Protein AF-0000000066479805 (afdb_homodimer)

Nearest PDB structures (foldseek):
  2ybb-assembly1_B  TM=9.434E-01  e=5.293E-37  Bos taurus
  8ibc-assembly1_AB  TM=9.320E-01  e=2.226E-37  Mus musculus
  8ic5-assembly1_AB  TM=9.351E-01  e=1.780E-36  Mus musculus
  6fo6-assembly1_B  TM=9.299E-01  e=7.605E-35  Bos taurus
  6fo0-assembly1_B  TM=9.203E-01  e=6.496E-33  Bos taurus

Solvent-accessible surface area (backbone atoms only — not comparable to full-atom values): 42350 Å² total; per-residue (Å²): 146,88,79,89,72,87,75,72,80,73,77,73,74,73,75,75,77,76,69,62,63,73,47,75,47,74,43,94,62,40,30,31,40,37,23,34,44,73,75,43,69,60,16,36,38,27,42,36,23,57,44,11,20,26,71,46,53,92,89,36,64,26,48,46,38,52,54,49,57,47,39,70,51,43,23,75,82,40,57,74,58,45,59,57,49,52,26,39,72,59,24,37,46,66,34,41,46,74,41,50,60,27,27,34,31,35,37,37,31,40,33,93,46,43,70,62,47,49,53,52,49,27,34,45,59,37,27,60,44,63,50,70,75,54,58,65,66,36,45,25,46,56,58,22,50,63,62,68,58,42,75,62,55,50,26,54,44,31,33,29,29,17,23,21,49,88,20,25,60,20,40,51,63,56,43,52,83,90,39,64,82,68,74,49,49,66,57,53,51,54,50,42,69,64,27,39,14,20,30,25,26,34,40,26,28,34,19,45,61,56,66,60,51,51,51,34,66,73,73,60,47,56,45,44,79,37,69,57,76,78,74,71,78,45,63,79,68,28,38,66,34,76,43,80,45,100,45,70,31,19,35,35,38,43,31,13,64,36,38,25,46,60,35,44,65,45,40,18,35,48,44,33,39,38,39,55,37,19,58,17,48,87,54,86,47,46,46,48,68,77,15,58,36,29,56,38,25,43,76,36,17,38,47,23,46,38,72,48,72,35,63,84,34,26,35,30,40,38,36,34,34,19,42,21,93,32,27,34,61,26,52,51,34,36,52,51,47,44,65,62,51,73,66,87,57,48,68,36,33,30,45,29,27,39,44,50,50,50,46,58,67,72,33,38,71,48,36,52,57,53,51,42,56,40,61,74,41,39,90,68,65,32,65,76,43,26,82,72,55,47,49,66,55,32,40,50,50,36,42,54,20,60,71,50,49,19,28,7,31,32,20,23,44,86,42,44,69,57,64,91,78,105,142,91,70,89,77,81,78,73,81,74,78,74,75,75,76,79,76,76,69,62,63,72,47,74,48,72,44,93,62,41,31,32,39,37,24,34,43,72,76,43,68,59,16,35,37,28,41,36,24,56,44,12,21,26,72,46,52,91,90,36,65,27,47,48,37,52,54,48,55,48,40,70,50,43,22,76,84,40,56,74,57,44,59,57,50,52,27,39,73,59,25,38,48,67,35,38,45,74,42,49,61,28,29,33,33,36,36,37,31,40,34,93,45,44,70,62,47,50,55,50,48,28,34,45,59,36,27,60,43,64,49,71,76,54,56,64,66,36,44,25,47,57,58,22,51,63,62,69,57,43,73,64,56,51,26,52,45,32,33,30,29,17,22,21,49,87,20,26,62,20,41,50,62,58,45,50,82,89,38,65,81,69,74,50,51,68,58,52,50,54,49,42,69,64,27,38,15,20,31,25,26,36,41,25,28,34,20,44,62,56,66,58,53,51,52,35,65,72,74,61,45,58,46,46,77,38,68,57,75,76,75,70,79,45,62,80,68,28,38,66,35,77,42,80,45,100,45,71,30,19,36,35,37,43,30,13,64,35,40,24,47,58,35,46,67,45,41,17,34,47,45,31,38,37,38,54,37,19,62,16,47,85,52,87,46,47,47,52,69,76,15,56,37,29,56,38,24,43,76,35,18,37,47,21,45,37,74,46,72,35,64,84,33,26,36,31,40,36,37,32,35,17,42,20,92,31,27,33,61,25,53,51,33,35,52,51,47,45,64,63,52,74,67,88,58,49,66,36,32,29,44,29,27,40,45,50,51,52,46,57,66,70,32,38,73,47,36,52,56,54,52,42,57,40,61,74,41,38,89,70,65,33,65,76,44,26,81,71,55,47,51,64,56,30,40,52,49,37,41,54,20,60,70,50,48,18,27,8,30,33,19,22,44,86,42,45,69,58,62,90,78,103

Organism: Caenorhabditis elegans (NCBI:txid6239)

Radius of gyration: 26.75 Å; Cα contacts (8 Å, |Δi|>4): 1938; chains: 2; bounding box: 66×77×80 Å

Structure (mmCIF, N/CA/C/O backbone):
data_AF-0000000066479805-model_v1
#
loop_
_entity.id
_entity.type
_entity.pdbx_description
1 polymer 'Peptidase M16 N-terminal domain-containing protein'
#
loop_
_atom_site.group_PDB
_atom_site.id
_atom_site.type_symbol
_atom_site.label_atom_id
_atom_site.label_alt_id
_atom_site.label_comp_id
_atom_site.label_asym_id
_atom_site.label_entity_id
_atom_site.label_seq_id
_atom_site.pdbx_PDB_ins_code
_atom_site.Cartn_x
_atom_site.Cartn_y
_atom_site.Cartn_z
_atom_site.occupancy
_atom_site.B_iso_or_equiv
_atom_site.auth_seq_id
_atom_site.auth_comp_id
_atom_site.auth_asym_id
_atom_site.auth_atom_id
_atom_site.pdbx_PDB_model_num
ATOM 1 N N . MET A 1 1 ? 27.109 -10.812 -52.062 1 20.16 1 MET A N 1
ATOM 2 C CA . MET A 1 1 ? 26.594 -9.695 -52.844 1 20.16 1 MET A CA 1
ATOM 3 C C . MET A 1 1 ? 25.406 -9.031 -52.156 1 20.16 1 MET A C 1
ATOM 5 O O . MET A 1 1 ? 24.328 -9.609 -52.094 1 20.16 1 MET A O 1
ATOM 9 N N . LEU A 1 2 ? 25.672 -7.863 -51.188 1 19.05 2 LEU A N 1
ATOM 10 C CA . LEU A 1 2 ? 25.359 -7.066 -50.031 1 19.05 2 LEU A CA 1
ATOM 11 C C . LEU A 1 2 ? 24.281 -6.031 -50.344 1 19.05 2 LEU A C 1
ATOM 13 O O . LEU A 1 2 ? 23.359 -5.828 -49.562 1 19.05 2 LEU A O 1
ATOM 17 N N . SER A 1 3 ? 24.25 -5.074 -51.344 1 17.56 3 SER A N 1
ATOM 18 C CA . SER A 1 3 ? 24.422 -3.66 -51 1 17.56 3 SER A CA 1
ATOM 19 C C . SER A 1 3 ? 23.078 -2.924 -51.062 1 17.56 3 SER A C 1
ATOM 21 O O . SER A 1 3 ? 22.828 -2.023 -50.281 1 17.56 3 SER A O 1
ATOM 23 N N . ARG A 1 4 ? 22.328 -2.852 -52.219 1 21.95 4 ARG A N 1
ATOM 24 C CA . ARG A 1 4 ? 21.844 -1.562 -52.719 1 21.95 4 ARG A CA 1
ATOM 25 C C . ARG A 1 4 ? 20.812 -0.961 -51.75 1 21.95 4 ARG A C 1
ATOM 27 O O . ARG A 1 4 ? 20.172 -1.685 -51 1 21.95 4 ARG A O 1
ATOM 34 N N . ASN A 1 5 ? 20.469 0.496 -51.781 1 20.48 5 ASN A N 1
ATOM 35 C CA . ASN A 1 5 ? 20.203 1.832 -51.281 1 20.48 5 ASN A CA 1
ATOM 36 C C . ASN A 1 5 ? 18.703 2.094 -51.125 1 20.48 5 ASN A C 1
ATOM 38 O O . ASN A 1 5 ? 18.281 3.246 -51.031 1 20.48 5 ASN A O 1
ATOM 42 N N . ILE A 1 6 ? 17.797 1.128 -51.312 1 24.08 6 ILE A N 1
ATOM 43 C CA . ILE A 1 6 ? 16.484 1.721 -51.562 1 24.08 6 ILE A CA 1
ATOM 44 C C . ILE A 1 6 ? 16.109 2.635 -50.406 1 24.08 6 ILE A C 1
ATOM 46 O O . ILE A 1 6 ? 16.172 2.229 -49.219 1 24.08 6 ILE A O 1
ATOM 50 N N . GLY A 1 7 ? 16.188 4.039 -50.531 1 24.05 7 GLY A N 1
ATOM 51 C CA . GLY A 1 7 ? 15.922 5.281 -49.844 1 24.05 7 GLY A CA 1
ATOM 52 C C . GLY A 1 7 ? 14.547 5.32 -49.188 1 24.05 7 GLY A C 1
ATOM 53 O O . GLY A 1 7 ? 13.547 5.578 -49.875 1 24.05 7 GLY A O 1
ATOM 54 N N . ALA A 1 8 ? 14 4.266 -48.625 1 23.31 8 ALA A N 1
ATOM 55 C CA . ALA A 1 8 ? 12.617 4.438 -48.188 1 23.31 8 ALA A CA 1
ATOM 56 C C . ALA A 1 8 ? 12.484 5.598 -47.219 1 23.31 8 ALA A C 1
ATOM 58 O O . ALA A 1 8 ? 13.164 5.625 -46.188 1 23.31 8 ALA A O 1
ATOM 59 N N . VAL A 1 9 ? 12.109 6.801 -47.688 1 23.47 9 VAL A N 1
ATOM 60 C CA . VAL A 1 9 ? 11.781 8.031 -47 1 23.47 9 VAL A CA 1
ATOM 61 C C . VAL A 1 9 ? 10.742 7.75 -45.906 1 23.47 9 VAL A C 1
ATOM 63 O O . VAL A 1 9 ? 9.586 7.445 -46.219 1 23.47 9 VAL A O 1
ATOM 66 N N . ARG A 1 10 ? 11.047 6.918 -44.969 1 23.88 10 ARG A N 1
ATOM 67 C CA . ARG A 1 10 ? 10.062 6.598 -43.938 1 23.88 10 ARG A CA 1
ATOM 68 C C . ARG A 1 10 ? 9.672 7.84 -43.156 1 23.88 10 ARG A C 1
ATOM 70 O O . ARG A 1 10 ? 10.516 8.461 -42.5 1 23.88 10 ARG A O 1
ATOM 77 N N . GLY A 1 11 ? 8.688 8.594 -43.719 1 22.91 11 GLY A N 1
ATOM 78 C CA . GLY A 1 11 ? 8.133 9.734 -43 1 22.91 11 GLY A CA 1
ATOM 79 C C . GLY A 1 11 ? 7.699 9.398 -41.594 1 22.91 11 GLY A C 1
ATOM 80 O O . GLY A 1 11 ? 6.926 8.461 -41.375 1 22.91 11 GLY A O 1
ATOM 81 N N . ALA A 1 12 ? 8.562 9.633 -40.688 1 25 12 ALA A N 1
ATOM 82 C CA . ALA A 1 12 ? 8.359 9.57 -39.25 1 25 12 ALA A CA 1
ATOM 83 C C . ALA A 1 12 ? 7.207 10.484 -38.812 1 25 12 ALA A C 1
ATOM 85 O O . ALA A 1 12 ? 7.312 11.711 -38.906 1 25 12 ALA A O 1
ATOM 86 N N . HIS A 1 13 ? 6.008 10.039 -39.125 1 25.55 13 HIS A N 1
ATOM 87 C CA . HIS A 1 13 ? 4.969 10.891 -38.594 1 25.55 13 HIS A CA 1
ATOM 88 C C . HIS A 1 13 ? 5.141 11.062 -37.062 1 25.55 13 HIS A C 1
ATOM 90 O O . HIS A 1 13 ? 5.285 10.086 -36.344 1 25.55 13 HIS A O 1
ATOM 96 N N . LYS A 1 14 ? 5.691 12.18 -36.688 1 29.14 14 LYS A N 1
ATOM 97 C CA . LYS A 1 14 ? 5.805 12.641 -35.312 1 29.14 14 LYS A CA 1
ATOM 98 C C . LYS A 1 14 ? 4.465 12.531 -34.594 1 29.14 14 LYS A C 1
ATOM 100 O O . LYS A 1 14 ? 3.562 13.336 -34.812 1 29.14 14 LYS A O 1
ATOM 105 N N . ALA A 1 15 ? 3.869 11.375 -34.562 1 31.84 15 ALA A N 1
ATOM 106 C CA . ALA A 1 15 ? 2.682 11.398 -33.719 1 31.84 15 ALA A CA 1
ATOM 107 C C . ALA A 1 15 ? 2.93 12.219 -32.469 1 31.84 15 ALA A C 1
ATOM 109 O O . ALA A 1 15 ? 3.822 11.906 -31.672 1 31.84 15 ALA A O 1
ATOM 110 N N . ALA A 1 16 ? 2.854 13.438 -32.375 1 33.06 16 ALA A N 1
ATOM 111 C CA . ALA A 1 16 ? 3.002 14.43 -31.297 1 33.06 16 ALA A CA 1
ATOM 112 C C . ALA A 1 16 ? 2.258 14 -30.047 1 33.06 16 ALA A C 1
ATOM 114 O O . ALA A 1 16 ? 1.038 14.148 -29.953 1 33.06 16 ALA A O 1
ATOM 115 N N . THR A 1 17 ? 2.305 12.789 -29.375 1 41 17 THR A N 1
ATOM 116 C CA . THR A 1 17 ? 1.614 12.398 -28.156 1 41 17 THR A CA 1
ATOM 117 C C . THR A 1 17 ? 1.827 13.43 -27.062 1 41 17 THR A C 1
ATOM 119 O O . THR A 1 17 ? 2.941 13.586 -26.562 1 41 17 THR A O 1
ATOM 122 N N . THR A 1 18 ? 1.264 14.562 -26.969 1 43.34 18 THR A N 1
ATOM 123 C CA . THR A 1 18 ? 1.428 15.695 -26.078 1 43.34 18 THR A CA 1
ATOM 124 C C . THR A 1 18 ? 1.255 15.266 -24.625 1 43.34 18 THR A C 1
ATOM 126 O O . THR A 1 18 ? 0.207 14.734 -24.25 1 43.34 18 THR A O 1
ATOM 129 N N . LYS A 1 19 ? 2.266 14.844 -23.984 1 56.81 19 LYS A N 1
ATOM 130 C CA . LYS A 1 19 ? 2.312 14.641 -22.547 1 56.81 19 LYS A CA 1
ATOM 131 C C . LYS A 1 19 ? 1.601 15.773 -21.812 1 56.81 19 LYS A C 1
ATOM 133 O O . LYS A 1 19 ? 1.846 16.953 -22.078 1 56.81 19 LYS A O 1
ATOM 138 N N . PRO A 1 20 ? 0.534 15.367 -20.984 1 66.38 20 PRO A N 1
ATOM 139 C CA . PRO A 1 20 ? -0.099 16.484 -20.281 1 66.38 20 PRO A CA 1
ATOM 140 C C . PRO A 1 20 ? 0.906 17.344 -19.531 1 66.38 20 PRO A C 1
ATOM 142 O O . PRO A 1 20 ? 1.826 16.812 -18.891 1 66.38 20 PRO A O 1
ATOM 145 N N . VAL A 1 21 ? 0.917 18.547 -19.828 1 78.12 21 VAL A N 1
ATOM 146 C CA . VAL A 1 21 ? 1.832 19.531 -19.25 1 78.12 21 VAL A CA 1
ATOM 147 C C . VAL A 1 21 ? 1.322 19.969 -17.891 1 78.12 21 VAL A C 1
ATOM 149 O O . VAL A 1 21 ? 0.132 20.234 -17.719 1 78.12 21 VAL A O 1
ATOM 152 N N . GLU A 1 22 ? 2.158 19.797 -16.891 1 86.81 22 GLU A N 1
ATOM 153 C CA . GLU A 1 22 ? 1.831 20.297 -15.555 1 86.81 22 GLU A CA 1
ATOM 154 C C . GLU A 1 22 ? 1.861 21.828 -15.516 1 86.81 22 GLU A C 1
ATOM 156 O O . GLU A 1 22 ? 2.764 22.438 -16.078 1 86.81 22 GLU A O 1
ATOM 161 N N . LYS A 1 23 ? 0.855 22.469 -14.945 1 91.69 23 LYS A N 1
ATOM 162 C CA . LYS A 1 23 ? 0.807 23.891 -14.68 1 91.69 23 LYS A CA 1
ATOM 163 C C . LYS A 1 23 ? 0.865 24.172 -13.18 1 91.69 23 LYS A C 1
ATOM 165 O O . LYS A 1 23 ? 0.157 23.547 -12.391 1 91.69 23 LYS A O 1
ATOM 170 N N . VAL A 1 24 ? 1.751 25.031 -12.781 1 91.88 24 VAL A N 1
ATOM 171 C CA . VAL A 1 24 ? 1.863 25.422 -11.383 1 91.88 24 VAL A CA 1
ATOM 172 C C . VAL A 1 24 ? 1.879 26.953 -11.281 1 91.88 24 VAL A C 1
ATOM 174 O O . VAL A 1 24 ? 2.514 27.625 -12.094 1 91.88 24 VAL A O 1
ATOM 177 N N . ALA A 1 25 ? 1.158 27.484 -10.32 1 93.5 25 ALA A N 1
ATOM 178 C CA . ALA A 1 25 ? 1.12 28.922 -10.094 1 93.5 25 ALA A CA 1
ATOM 179 C C . ALA A 1 25 ? 1.024 29.25 -8.609 1 93.5 25 ALA A C 1
ATOM 181 O O . ALA A 1 25 ? 0.397 28.516 -7.848 1 93.5 25 ALA A O 1
ATOM 182 N N . LYS A 1 26 ? 1.636 30.297 -8.242 1 93 26 LYS A N 1
ATOM 183 C CA . LYS A 1 26 ? 1.448 30.875 -6.914 1 93 26 LYS A CA 1
ATOM 184 C C . LYS A 1 26 ? 0.497 32.062 -6.965 1 93 26 LYS A C 1
ATOM 186 O O . LYS A 1 26 ? 0.754 33.031 -7.668 1 93 26 LYS A O 1
ATOM 191 N N . LEU A 1 27 ? -0.542 32 -6.238 1 94.75 27 LEU A N 1
ATOM 192 C CA . LEU A 1 27 ? -1.561 33.062 -6.262 1 94.75 27 LEU A CA 1
ATOM 193 C C . LEU A 1 27 ? -1.137 34.2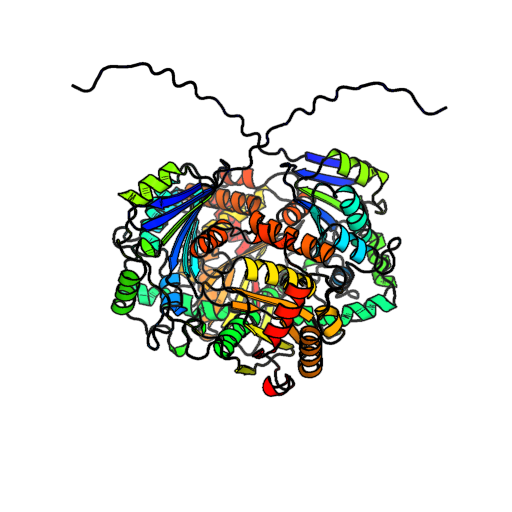5 -5.41 1 94.75 27 LEU A C 1
ATOM 195 O O . LEU A 1 27 ? -0.214 34.125 -4.598 1 94.75 27 LEU A O 1
ATOM 199 N N . GLY A 1 28 ? -1.794 35.344 -5.602 1 93.06 28 GLY A N 1
ATOM 200 C CA . GLY A 1 28 ? -1.494 36.562 -4.855 1 93.06 28 GLY A CA 1
ATOM 201 C C . GLY A 1 28 ? -1.689 36.406 -3.359 1 93.06 28 GLY A C 1
ATOM 202 O O . GLY A 1 28 ? -0.986 37.031 -2.566 1 93.06 28 GLY A O 1
ATOM 203 N N . ASN A 1 29 ? -2.555 35.562 -2.955 1 93.88 29 ASN A N 1
ATOM 204 C CA . ASN A 1 29 ? -2.824 35.344 -1.536 1 93.88 29 ASN A CA 1
ATOM 205 C C . ASN A 1 29 ? -1.854 34.344 -0.921 1 93.88 29 ASN A C 1
ATOM 207 O O . ASN A 1 29 ? -1.927 34.062 0.275 1 93.88 29 ASN A O 1
ATOM 211 N N . GLY A 1 30 ? -0.989 33.781 -1.765 1 93.06 30 GLY A N 1
ATOM 212 C CA . GLY A 1 30 ? 0.052 32.906 -1.26 1 93.06 30 GLY A CA 1
ATOM 213 C C . GLY A 1 30 ? -0.213 31.422 -1.553 1 93.06 30 GLY A C 1
ATOM 214 O O . GLY A 1 30 ? 0.689 30.594 -1.44 1 93.06 30 GLY A O 1
ATOM 215 N N . LEU A 1 31 ? -1.409 31.016 -1.926 1 94.62 31 LEU A N 1
ATOM 216 C CA . LEU A 1 31 ? -1.765 29.641 -2.211 1 94.62 31 LEU A CA 1
ATOM 217 C C . LEU A 1 31 ? -1.083 29.141 -3.486 1 94.62 31 LEU A C 1
ATOM 219 O O . LEU A 1 31 ? -1.09 29.844 -4.504 1 94.62 31 LEU A O 1
ATOM 223 N N . THR A 1 32 ? -0.437 28.031 -3.377 1 94 32 THR A N 1
ATOM 224 C CA . THR A 1 32 ? 0.116 27.406 -4.57 1 94 32 THR A CA 1
ATOM 225 C C . THR A 1 32 ? -0.91 26.484 -5.223 1 94 32 THR A C 1
ATOM 227 O O . THR A 1 32 ? -1.546 25.672 -4.543 1 94 32 THR A O 1
ATOM 230 N N . VAL A 1 33 ? -1.065 26.641 -6.555 1 94.88 33 VAL A N 1
ATOM 231 C CA . VAL A 1 33 ? -2.029 25.828 -7.293 1 94.88 33 VAL A CA 1
ATOM 232 C C . VAL A 1 33 ? -1.318 25.062 -8.406 1 94.88 33 VAL A C 1
ATOM 234 O O . VAL A 1 33 ? -0.531 25.625 -9.156 1 94.88 33 VAL A O 1
ATOM 237 N N . GLY A 1 34 ? -1.519 23.734 -8.445 1 93.38 34 GLY A N 1
ATOM 238 C CA . GLY A 1 34 ? -0.973 22.906 -9.5 1 93.38 34 GLY A CA 1
ATOM 239 C C . GLY A 1 34 ? -2.01 22 -10.141 1 93.38 34 GLY A C 1
ATOM 240 O O . GLY A 1 34 ? -2.969 21.578 -9.484 1 93.38 34 GLY A O 1
ATOM 241 N N . THR A 1 35 ? -1.802 21.719 -11.492 1 92.56 35 THR A N 1
ATOM 242 C CA . THR A 1 35 ? -2.734 20.844 -12.188 1 92.56 35 THR A CA 1
ATOM 243 C C . THR A 1 35 ? -2.016 20.031 -13.266 1 92.56 35 THR A C 1
ATOM 245 O O . THR A 1 35 ? -1.068 20.531 -13.883 1 92.56 35 THR A O 1
ATOM 248 N N . ILE A 1 36 ? -2.344 18.891 -13.375 1 87.94 36 ILE A N 1
ATOM 249 C CA . ILE A 1 36 ? -2.064 18.047 -14.547 1 87.94 36 ILE A CA 1
ATOM 250 C C . ILE A 1 36 ? -3.375 17.547 -15.141 1 87.94 36 ILE A C 1
ATOM 252 O O . ILE A 1 36 ? -4.098 16.781 -14.5 1 87.94 36 ILE A O 1
ATOM 256 N N . ASP A 1 37 ? -3.676 18 -16.328 1 89.31 37 ASP A N 1
ATOM 257 C CA . ASP A 1 37 ? -4.949 17.625 -16.938 1 89.31 37 ASP A CA 1
ATOM 258 C C . ASP A 1 37 ? -4.734 16.672 -18.109 1 89.31 37 ASP A C 1
ATOM 260 O O . ASP A 1 37 ? -4.348 17.094 -19.203 1 89.31 37 ASP A O 1
ATOM 264 N N . SER A 1 38 ? -5.004 15.484 -17.875 1 80.94 38 SER A N 1
ATOM 265 C CA . SER A 1 38 ? -4.941 14.484 -18.938 1 80.94 38 SER A CA 1
ATOM 266 C C . SER A 1 38 ? -6.324 14.203 -19.516 1 80.94 38 SER A C 1
ATOM 268 O O . SER A 1 38 ? -6.504 13.242 -20.266 1 80.94 38 SER A O 1
ATOM 270 N N . HIS A 1 39 ? -7.309 14.898 -19.031 1 85.56 39 HIS A N 1
ATOM 271 C CA . HIS A 1 39 ? -8.68 14.891 -19.516 1 85.56 39 HIS A CA 1
ATOM 272 C C . HIS A 1 39 ? -9.336 13.531 -19.297 1 85.56 39 HIS A C 1
ATOM 274 O O . HIS A 1 39 ? -10.125 13.078 -20.141 1 85.56 39 HIS A O 1
ATOM 280 N N . LYS A 1 40 ? -8.953 12.898 -18.234 1 81.44 40 LYS A N 1
ATOM 281 C CA . LYS A 1 40 ? -9.609 11.648 -17.844 1 81.44 40 LYS A CA 1
ATOM 282 C C . LYS A 1 40 ? -10.867 11.914 -17.047 1 81.44 40 LYS A C 1
ATOM 284 O O . LYS A 1 40 ? -11.062 13.016 -16.531 1 81.44 40 LYS A O 1
ATOM 289 N N . PRO A 1 41 ? -11.703 10.914 -16.922 1 83.75 41 PRO A N 1
ATOM 290 C CA . PRO A 1 41 ? -13.047 11.141 -16.375 1 83.75 41 PRO A CA 1
ATOM 291 C C . PRO A 1 41 ? -13.039 11.352 -14.867 1 83.75 41 PRO A C 1
ATOM 293 O O . PRO A 1 41 ? -14 11.898 -14.312 1 83.75 41 PRO A O 1
ATOM 296 N N . ILE A 1 42 ? -12 10.914 -14.148 1 86.62 42 ILE A N 1
ATOM 297 C CA . ILE A 1 42 ? -11.969 11.031 -12.695 1 86.62 42 ILE A CA 1
ATOM 298 C C . ILE A 1 42 ? -10.883 12.023 -12.281 1 86.62 42 ILE A C 1
ATOM 300 O O . ILE A 1 42 ? -9.719 11.883 -12.68 1 86.62 42 ILE A O 1
ATOM 304 N N . ALA A 1 43 ? -11.281 12.992 -11.57 1 91.06 43 ALA A N 1
ATOM 305 C CA . ALA A 1 43 ? -10.359 13.992 -11.047 1 91.06 43 ALA A CA 1
ATOM 306 C C . ALA A 1 43 ? -9.914 13.648 -9.633 1 91.06 43 ALA A C 1
ATOM 308 O O . ALA A 1 43 ? -10.695 13.086 -8.852 1 91.06 43 ALA A O 1
ATOM 309 N N . HIS A 1 44 ? -8.703 13.938 -9.328 1 90.44 44 HIS A N 1
ATOM 310 C CA . HIS A 1 44 ? -8.148 13.805 -7.98 1 90.44 44 HIS A CA 1
ATOM 311 C C . HIS A 1 44 ? -7.711 15.156 -7.43 1 90.44 44 HIS A C 1
ATOM 313 O O . HIS A 1 44 ? -6.777 15.773 -7.953 1 90.44 44 HIS A O 1
ATOM 319 N N . LEU A 1 45 ? -8.383 15.602 -6.453 1 94.12 45 LEU A N 1
ATOM 320 C CA . LEU A 1 45 ? -8.117 16.906 -5.84 1 94.12 45 LEU A CA 1
ATOM 321 C C . LEU A 1 45 ? -7.43 16.734 -4.492 1 94.12 45 LEU A C 1
ATOM 323 O O . LEU A 1 45 ? -7.766 15.828 -3.725 1 94.12 45 LEU A O 1
ATOM 327 N N . VAL A 1 46 ? -6.465 17.594 -4.258 1 95.5 46 VAL A N 1
ATOM 328 C CA . VAL A 1 46 ? -5.762 17.562 -2.979 1 95.5 46 VAL A CA 1
ATOM 329 C C . VAL A 1 46 ? -5.609 18.984 -2.441 1 95.5 46 VAL A C 1
ATOM 331 O O . VAL A 1 46 ? -5.238 19.891 -3.18 1 95.5 46 VAL A O 1
ATOM 334 N N . LEU A 1 47 ? -5.984 19.172 -1.286 1 96.44 47 LEU A N 1
ATOM 335 C CA . LEU A 1 47 ? -5.652 20.375 -0.531 1 96.44 47 LEU A CA 1
ATOM 336 C C . LEU A 1 47 ? -4.855 20.031 0.723 1 96.44 47 LEU A C 1
ATOM 338 O O . LEU A 1 47 ? -5.336 19.281 1.577 1 96.44 47 LEU A O 1
ATOM 342 N N . ALA A 1 48 ? -3.664 20.578 0.782 1 96.38 48 ALA A N 1
ATOM 343 C CA . ALA A 1 48 ? -2.775 20.234 1.892 1 96.38 48 ALA A CA 1
ATOM 344 C C . ALA A 1 48 ? -2.172 21.484 2.512 1 96.38 48 ALA A C 1
ATOM 346 O O . ALA A 1 48 ? -2.119 22.547 1.872 1 96.38 48 ALA A O 1
ATOM 347 N N . PHE A 1 49 ? -1.816 21.406 3.76 1 96.06 49 PHE A N 1
ATOM 348 C CA . PHE A 1 49 ? -1.205 22.5 4.508 1 96.06 49 PHE A CA 1
ATOM 349 C C . PHE A 1 49 ? 0.033 22.016 5.254 1 96.06 49 PHE A C 1
ATOM 351 O O . PHE A 1 49 ? 0.108 20.859 5.656 1 96.06 49 PHE A O 1
ATOM 358 N N . ARG A 1 50 ? 0.964 22.953 5.441 1 94.62 50 ARG A N 1
ATOM 359 C CA . ARG A 1 50 ? 2.037 22.719 6.402 1 94.62 50 ARG A CA 1
ATOM 360 C C . ARG A 1 50 ? 1.496 22.672 7.828 1 94.62 50 ARG A C 1
ATOM 362 O O . ARG A 1 50 ? 1.623 23.641 8.57 1 94.62 50 ARG A O 1
ATOM 369 N N . ALA A 1 51 ? 0.971 21.547 8.148 1 95.44 51 ALA A N 1
ATOM 370 C CA . ALA A 1 51 ? 0.275 21.375 9.422 1 95.44 51 ALA A CA 1
ATOM 371 C C . ALA A 1 51 ? 0.409 19.953 9.938 1 95.44 51 ALA A C 1
ATOM 373 O O . ALA A 1 51 ? -0.545 19.391 10.477 1 95.44 51 ALA A O 1
ATOM 374 N N . GLY A 1 52 ? 1.564 19.359 9.742 1 95 52 GLY A N 1
ATOM 375 C CA . GLY A 1 52 ? 1.824 18.016 10.234 1 95 52 GLY A CA 1
ATOM 376 C C . GLY A 1 52 ? 2.178 17.969 11.711 1 95 52 GLY A C 1
ATOM 377 O O . GLY A 1 52 ? 2.098 18.984 12.398 1 95 52 GLY A O 1
ATOM 378 N N . SER A 1 53 ? 2.566 16.859 12.195 1 96 53 SER A N 1
ATOM 379 C CA . SER A 1 53 ? 2.783 16.625 13.625 1 96 53 SER A CA 1
ATOM 380 C C . SER A 1 53 ? 3.984 17.422 14.125 1 96 53 SER A C 1
ATOM 382 O O . SER A 1 53 ? 4.086 17.703 15.32 1 96 53 SER A O 1
ATOM 384 N N . ARG A 1 54 ? 4.902 17.781 13.242 1 95.69 54 ARG A N 1
ATOM 385 C CA . ARG A 1 54 ? 6.09 18.5 13.711 1 95.69 54 ARG A CA 1
ATOM 386 C C . ARG A 1 54 ? 5.727 19.875 14.242 1 95.69 54 ARG A C 1
ATOM 388 O O . ARG A 1 54 ? 6.523 20.516 14.938 1 95.69 54 ARG A O 1
ATOM 395 N N . TYR A 1 55 ? 4.531 20.375 13.906 1 95.19 55 TYR A N 1
ATOM 396 C CA . TYR A 1 55 ? 4.102 21.703 14.344 1 95.19 55 TYR A CA 1
ATOM 397 C C . TYR A 1 55 ? 3.4 21.625 15.695 1 95.19 55 TYR A C 1
ATOM 399 O O . TYR A 1 55 ? 3.035 22.656 16.266 1 95.19 55 TYR A O 1
ATOM 407 N N . GLU A 1 56 ? 3.225 20.422 16.203 1 94.62 56 GLU A N 1
ATOM 408 C CA . GLU A 1 56 ? 2.617 20.266 17.516 1 94.62 56 GLU A CA 1
ATOM 409 C C . GLU A 1 56 ? 3.553 20.75 18.625 1 94.62 56 GLU A C 1
ATOM 411 O O . GLU A 1 56 ? 4.762 20.516 18.562 1 94.62 56 GLU A O 1
ATOM 416 N N . LYS A 1 57 ? 2.957 21.391 19.547 1 92.25 57 LYS A N 1
ATOM 417 C CA . LYS A 1 57 ? 3.701 21.719 20.75 1 92.25 57 LYS A CA 1
ATOM 418 C C . LYS A 1 57 ? 3.736 20.531 21.719 1 92.25 57 LYS A C 1
ATOM 420 O O . LYS A 1 57 ? 3.053 19.531 21.5 1 92.25 57 LYS A O 1
ATOM 425 N N . ALA A 1 58 ? 4.512 20.641 22.766 1 87.94 58 ALA A N 1
ATOM 426 C CA . ALA A 1 58 ? 4.746 19.547 23.703 1 87.94 58 ALA A CA 1
ATOM 427 C C . ALA A 1 58 ? 3.441 19.094 24.344 1 87.94 58 ALA A C 1
ATOM 429 O O . ALA A 1 58 ? 3.26 17.891 24.609 1 87.94 58 ALA A O 1
ATOM 430 N N . ASN A 1 59 ? 2.537 19.984 24.531 1 90.56 59 ASN A N 1
ATOM 431 C CA . ASN A 1 59 ? 1.295 19.641 25.219 1 90.56 59 ASN A CA 1
ATOM 432 C C . ASN A 1 59 ? 0.173 19.344 24.234 1 90.56 59 ASN A C 1
ATOM 434 O O . ASN A 1 59 ? -0.997 19.281 24.609 1 90.56 59 ASN A O 1
ATOM 438 N N . GLN A 1 60 ? 0.553 19.141 23 1 93.88 60 GLN A N 1
ATOM 439 C CA . GLN A 1 60 ? -0.465 18.969 21.969 1 93.88 60 GLN A CA 1
ATOM 440 C C . GLN A 1 60 ? -0.323 17.625 21.266 1 93.88 60 GLN A C 1
ATOM 442 O O . GLN A 1 60 ? -0.741 17.469 20.109 1 93.88 60 GLN A O 1
ATOM 447 N N . ALA A 1 61 ? 0.271 16.672 21.969 1 92.69 61 ALA A N 1
ATOM 448 C CA . ALA A 1 61 ? 0.499 15.367 21.344 1 92.69 61 ALA A CA 1
ATOM 449 C C . ALA A 1 61 ? -0.813 14.75 20.875 1 92.69 61 ALA A C 1
ATOM 451 O O . ALA A 1 61 ? -1.744 14.578 21.656 1 92.69 61 ALA A O 1
ATOM 452 N N . GLY A 1 62 ? -0.917 14.484 19.578 1 94.06 62 GLY A N 1
ATOM 453 C CA . GLY A 1 62 ? -2.104 13.859 19.016 1 94.06 62 GLY A CA 1
ATOM 454 C C . GLY A 1 62 ? -3.02 14.836 18.312 1 94.06 62 GLY A C 1
ATOM 455 O O . GLY A 1 62 ? -4.055 14.445 17.766 1 94.06 62 GLY A O 1
ATOM 456 N N . LEU A 1 63 ? -2.625 16.047 18.266 1 95.88 63 LEU A N 1
ATOM 457 C CA . LEU A 1 63 ? -3.441 17.094 17.656 1 95.88 63 LEU A CA 1
ATOM 458 C C . LEU A 1 63 ? -3.668 16.812 16.188 1 95.88 63 LEU A C 1
ATOM 460 O O . LEU A 1 63 ? -4.809 16.812 15.711 1 95.88 63 LEU A O 1
ATOM 464 N N . SER A 1 64 ? -2.607 16.562 15.438 1 94.5 64 SER A N 1
ATOM 465 C CA . SER A 1 64 ? -2.732 16.281 14.008 1 94.5 64 SER A CA 1
ATOM 466 C C . SER A 1 64 ? -3.547 15.023 13.75 1 94.5 64 SER A C 1
ATOM 468 O O . SER A 1 64 ? -4.316 14.953 12.789 1 94.5 64 SER A O 1
ATOM 470 N N . HIS A 1 65 ? -3.342 14.016 14.586 1 94.69 65 HIS A N 1
ATOM 471 C CA . HIS A 1 65 ? -4.129 12.789 14.516 1 94.69 65 HIS A CA 1
ATOM 472 C C . HIS A 1 65 ? -5.617 13.078 14.703 1 94.69 65 HIS A C 1
ATOM 474 O O . HIS A 1 65 ? -6.453 12.531 13.984 1 94.69 65 HIS A O 1
ATOM 480 N N . THR A 1 66 ? -5.941 13.945 15.625 1 93.75 66 THR A N 1
ATOM 481 C CA . THR A 1 66 ? -7.324 14.328 15.883 1 93.75 66 THR A CA 1
ATOM 482 C C . THR A 1 66 ? -7.918 15.055 14.68 1 93.75 66 THR A C 1
ATOM 484 O O . THR A 1 66 ? -9.023 14.742 14.242 1 93.75 66 THR A O 1
ATOM 487 N N . ILE A 1 67 ? -7.16 15.945 14.125 1 94.19 67 ILE A N 1
ATOM 488 C CA . ILE A 1 67 ? -7.617 16.719 12.984 1 94.19 67 ILE A CA 1
ATOM 489 C C . ILE A 1 67 ? -7.898 15.797 11.805 1 94.19 67 ILE A C 1
ATOM 491 O O . ILE A 1 67 ? -8.914 15.945 11.117 1 94.19 67 ILE A O 1
ATOM 495 N N . ARG A 1 68 ? -7.035 14.906 11.555 1 92.81 68 ARG A N 1
ATOM 496 C CA . ARG A 1 68 ? -7.191 13.953 10.461 1 92.81 68 ARG A CA 1
ATOM 497 C C . ARG A 1 68 ? -8.5 13.18 10.586 1 92.81 68 ARG A C 1
ATOM 499 O O . ARG A 1 68 ? -9.164 12.906 9.586 1 92.81 68 ARG A O 1
ATOM 506 N N . ASN A 1 69 ? -8.867 12.875 11.797 1 89.88 69 ASN A N 1
ATOM 507 C CA . ASN A 1 69 ? -10.07 12.078 12.023 1 89.88 69 ASN A CA 1
ATOM 508 C C . ASN A 1 69 ? -11.328 12.945 12 1 89.88 69 ASN A C 1
ATOM 510 O O . ASN A 1 69 ? -12.445 12.422 11.977 1 89.88 69 ASN A O 1
ATOM 514 N N . PHE A 1 70 ? -11.172 14.25 11.938 1 88.62 70 PHE A N 1
ATOM 515 C CA . PHE A 1 70 ? -12.305 15.172 11.906 1 88.62 70 PHE A CA 1
ATOM 516 C C . PHE A 1 70 ? -12.812 15.352 10.484 1 88.62 70 PHE A C 1
ATOM 518 O O . PHE A 1 70 ? -13.906 15.883 10.273 1 88.62 70 PHE A O 1
ATOM 525 N N . VAL A 1 71 ? -12.016 14.898 9.586 1 86.81 71 VAL A N 1
ATOM 526 C CA . VAL A 1 71 ? -12.367 15.109 8.188 1 86.81 71 VAL A CA 1
ATOM 527 C C . VAL A 1 71 ? -13.68 14.398 7.871 1 86.81 71 VAL A C 1
ATOM 529 O O . VAL A 1 71 ? -13.852 13.219 8.195 1 86.81 71 VAL A O 1
ATOM 532 N N . GLY A 1 72 ? -14.594 15.094 7.203 1 81.44 72 GLY A N 1
ATOM 533 C CA . GLY A 1 72 ? -15.898 14.555 6.855 1 81.44 72 GLY A CA 1
ATOM 534 C C . GLY A 1 72 ? -17 15.008 7.801 1 81.44 72 GLY A C 1
ATOM 535 O O . GLY A 1 72 ? -18.188 14.781 7.543 1 81.44 72 GLY A O 1
ATOM 536 N N . ARG A 1 73 ? -16.578 15.633 8.844 1 85.62 73 ARG A N 1
ATOM 537 C CA . ARG A 1 73 ? -17.547 16.172 9.789 1 85.62 73 ARG A CA 1
ATOM 538 C C . ARG A 1 73 ? -17.984 17.578 9.398 1 85.62 73 ARG A C 1
ATOM 540 O O . ARG A 1 73 ? -17.719 18.031 8.281 1 85.62 73 ARG A O 1
ATOM 547 N N . ASP A 1 74 ? -18.641 18.188 10.383 1 86.5 74 ASP A N 1
ATOM 548 C CA . ASP A 1 74 ? -19.172 19.516 10.086 1 86.5 74 ASP A CA 1
ATOM 549 C C . ASP A 1 74 ? -18.062 20.531 9.867 1 86.5 74 ASP A C 1
ATOM 551 O O . ASP A 1 74 ? -17 20.438 10.5 1 86.5 74 ASP A O 1
ATOM 555 N N . THR A 1 75 ? -18.344 21.375 8.93 1 90.12 75 THR A N 1
ATOM 556 C CA . THR A 1 75 ? -17.484 22.531 8.734 1 90.12 75 THR A CA 1
ATOM 557 C C . THR A 1 75 ? -18.172 23.812 9.211 1 90.12 75 THR A C 1
ATOM 559 O O . THR A 1 75 ? -19.234 23.75 9.82 1 90.12 75 THR A O 1
ATOM 562 N N . GLN A 1 76 ? -17.547 24.891 9 1 87 76 GLN A N 1
ATOM 563 C CA . GLN A 1 76 ? -18.141 26.156 9.422 1 87 76 GLN A CA 1
ATOM 564 C C . GLN A 1 76 ? -19.359 26.516 8.562 1 87 76 GLN A C 1
ATOM 566 O O . GLN A 1 76 ? -20.25 27.234 9.008 1 87 76 GLN A O 1
ATOM 571 N N . GLU A 1 77 ? -19.406 25.891 7.355 1 87.69 77 GLU A N 1
ATOM 572 C CA . GLU A 1 77 ? -20.484 26.25 6.441 1 87.69 77 GLU A CA 1
ATOM 573 C C . GLU A 1 77 ? -21.312 25.031 6.059 1 87.69 77 GLU A C 1
ATOM 575 O O . GLU A 1 77 ? -22.438 25.172 5.551 1 87.69 77 GLU A O 1
ATOM 580 N N . TYR A 1 78 ? -20.75 23.906 6.121 1 84.06 78 TYR A N 1
ATOM 581 C CA . TYR A 1 78 ? -21.453 22.656 5.836 1 84.06 78 TYR A CA 1
ATOM 582 C C . TYR A 1 78 ? -21.828 21.938 7.121 1 84.06 78 TYR A C 1
ATOM 584 O O . TYR A 1 78 ? -20.953 21.469 7.859 1 84.06 78 TYR A O 1
ATOM 592 N N . PHE A 1 79 ? -23.125 21.844 7.328 1 83 79 PHE A N 1
ATOM 593 C CA . PHE A 1 79 ? -23.594 21.266 8.578 1 83 79 PHE A CA 1
ATOM 594 C C . PHE A 1 79 ? -24.297 19.938 8.32 1 83 79 PHE A C 1
ATOM 596 O O . PHE A 1 79 ? -24.828 19.703 7.234 1 83 79 PHE A O 1
ATOM 603 N N . GLY A 1 80 ? -24.219 19.141 9.375 1 73.75 80 GLY A N 1
ATOM 604 C CA . GLY A 1 80 ? -24.906 17.875 9.328 1 73.75 80 GLY A CA 1
ATOM 605 C C . GLY A 1 80 ? -24.328 16.906 8.305 1 73.75 80 GLY A C 1
ATOM 606 O O . GLY A 1 80 ? -23.125 16.656 8.297 1 73.75 80 GLY A O 1
ATOM 607 N N . ASN A 1 81 ? -25.266 16.469 7.387 1 77.56 81 ASN A N 1
ATOM 608 C CA . ASN A 1 81 ? -24.922 15.422 6.434 1 77.56 81 ASN A CA 1
ATOM 609 C C . ASN A 1 81 ? -24.625 15.992 5.051 1 77.56 81 ASN A C 1
ATOM 611 O O . ASN A 1 81 ? -24.594 15.258 4.062 1 77.56 81 ASN A O 1
ATOM 615 N N . THR A 1 82 ? -24.344 17.359 5.098 1 82.38 82 THR A N 1
ATOM 616 C CA . THR A 1 82 ? -24.188 18.016 3.807 1 82.38 82 THR A CA 1
ATOM 617 C C . THR A 1 82 ? -23 17.438 3.045 1 82.38 82 THR A C 1
ATOM 619 O O . THR A 1 82 ? -23.094 17.141 1.852 1 82.38 82 THR A O 1
ATOM 622 N N . VAL A 1 83 ? -21.859 17.312 3.689 1 84.31 83 VAL A N 1
ATOM 623 C CA . VAL A 1 83 ? -20.672 16.781 3.049 1 84.31 83 VAL A CA 1
ATOM 624 C C . VAL A 1 83 ? -20.922 15.359 2.568 1 84.31 83 VAL A C 1
ATOM 626 O O . VAL A 1 83 ? -20.672 15.039 1.402 1 84.31 83 VAL A O 1
ATOM 629 N N . VAL A 1 84 ? -21.5 14.57 3.445 1 78.94 84 VAL A N 1
ATOM 630 C CA . VAL A 1 84 ? -21.766 13.164 3.145 1 78.94 84 VAL A CA 1
ATOM 631 C C . VAL A 1 84 ? -22.75 13.062 1.984 1 78.94 84 VAL A C 1
ATOM 633 O O . VAL A 1 84 ? -22.547 12.266 1.062 1 78.94 84 VAL A O 1
ATOM 636 N N . TRP A 1 85 ? -23.766 13.891 2.084 1 81.94 85 TRP A N 1
ATOM 637 C CA . TRP A 1 85 ? -24.797 13.875 1.049 1 81.94 85 TRP A CA 1
ATOM 638 C C . TRP A 1 85 ? -24.219 14.312 -0.295 1 81.94 85 TRP A C 1
ATOM 640 O O . TRP A 1 85 ? -24.484 13.688 -1.324 1 81.94 85 TRP A O 1
ATOM 650 N N . THR A 1 86 ? -23.469 15.367 -0.292 1 85.12 86 THR A N 1
ATOM 651 C CA . THR A 1 86 ? -22.859 15.875 -1.522 1 85.12 86 THR A CA 1
ATOM 652 C C . THR A 1 86 ? -21.953 14.82 -2.156 1 85.12 86 THR A C 1
ATOM 654 O O . THR A 1 86 ? -22 14.602 -3.369 1 85.12 86 THR A O 1
ATOM 657 N N . LEU A 1 87 ? -21.172 14.117 -1.417 1 84.56 87 LEU A N 1
ATOM 658 C CA . LEU A 1 87 ? -20.266 13.086 -1.912 1 84.56 87 LEU A CA 1
ATOM 659 C C . LEU A 1 87 ? -21.047 11.891 -2.453 1 84.56 87 LEU A C 1
ATOM 661 O O . LEU A 1 87 ? -20.672 11.305 -3.471 1 84.56 87 LEU A O 1
ATOM 665 N N . SER A 1 88 ? -22.109 11.594 -1.743 1 80.31 88 SER A N 1
ATOM 666 C CA . SER A 1 88 ? -22.938 10.492 -2.203 1 80.31 88 SER A CA 1
ATOM 667 C C . SER A 1 88 ? -23.562 10.789 -3.564 1 80.31 88 SER A C 1
ATOM 669 O O . SER A 1 88 ? -23.625 9.914 -4.426 1 80.31 88 SER A O 1
ATOM 671 N N . GLN A 1 89 ? -23.953 12.008 -3.764 1 83.12 89 GLN A N 1
ATOM 672 C CA . GLN A 1 89 ? -24.641 12.398 -4.992 1 83.12 89 GLN A CA 1
ATOM 673 C C . GLN A 1 89 ? -23.656 12.484 -6.16 1 83.12 89 GLN A C 1
ATOM 675 O O . GLN A 1 89 ? -24.016 12.203 -7.305 1 83.12 89 GLN A O 1
ATOM 680 N N . THR A 1 90 ? -22.5 12.773 -5.852 1 88.44 90 THR A N 1
ATOM 681 C CA . THR A 1 90 ? -21.531 12.977 -6.922 1 88.44 90 THR A CA 1
ATOM 682 C C . THR A 1 90 ? -20.656 11.727 -7.113 1 88.44 90 THR A C 1
ATOM 684 O O . THR A 1 90 ? -19.969 11.594 -8.117 1 88.44 90 THR A O 1
ATOM 687 N N . GLY A 1 91 ? -20.656 10.914 -6.113 1 83.56 91 GLY A N 1
ATOM 688 C CA . GLY A 1 91 ? -19.797 9.742 -6.141 1 83.56 91 GLY A CA 1
ATOM 689 C C . GLY A 1 91 ? -18.359 10.047 -5.73 1 83.56 91 GLY A C 1
ATOM 690 O O . GLY A 1 91 ? -17.438 9.352 -6.148 1 83.56 91 GLY A O 1
ATOM 691 N N . GLY A 1 92 ? -18.219 11.055 -4.969 1 86.19 92 GLY A N 1
ATOM 692 C CA . GLY A 1 92 ? -16.891 11.453 -4.52 1 86.19 92 GLY A CA 1
ATOM 693 C C . GLY A 1 92 ? -16.406 10.648 -3.33 1 86.19 92 GLY A C 1
ATOM 694 O O . GLY A 1 92 ? -17.203 10.148 -2.539 1 86.19 92 GLY A O 1
ATOM 695 N N . VAL A 1 93 ? -15.102 10.477 -3.229 1 83.62 93 VAL A N 1
ATOM 696 C CA . VAL A 1 93 ? -14.477 9.797 -2.102 1 83.62 93 VAL A CA 1
ATOM 697 C C . VAL A 1 93 ? -13.453 10.719 -1.446 1 83.62 93 VAL A C 1
ATOM 699 O O . VAL A 1 93 ? -12.531 11.203 -2.107 1 83.62 93 VAL A O 1
ATOM 702 N N . LEU A 1 94 ? -13.68 10.844 -0.184 1 86.75 94 LEU A N 1
ATOM 703 C CA . LEU A 1 94 ? -12.82 11.719 0.603 1 86.75 94 LEU A CA 1
ATOM 704 C C . LEU A 1 94 ? -11.828 10.906 1.428 1 86.75 94 LEU A C 1
ATOM 706 O O . LEU A 1 94 ? -12.195 9.883 2.008 1 86.75 94 LEU A O 1
ATOM 710 N N . LYS A 1 95 ? -10.562 11.398 1.409 1 85.19 95 LYS A N 1
ATOM 711 C CA . LYS A 1 95 ? -9.523 10.789 2.234 1 85.19 95 LYS A CA 1
ATOM 712 C C . LYS A 1 95 ? -8.648 11.852 2.891 1 85.19 95 LYS A C 1
ATOM 714 O O . LYS A 1 95 ? -8.312 12.859 2.262 1 85.19 95 LYS A O 1
ATOM 719 N N . SER A 1 96 ? -8.406 11.625 4.113 1 91.19 96 SER A N 1
ATOM 720 C CA . SER A 1 96 ? -7.449 12.508 4.781 1 91.19 96 SER A CA 1
ATOM 721 C C . SER A 1 96 ? -6.078 11.844 4.902 1 91.19 96 SER A C 1
ATOM 723 O O . SER A 1 96 ? -5.965 10.625 4.828 1 91.19 96 SER A O 1
ATOM 725 N N . PHE A 1 97 ? -5.059 12.672 5.012 1 89.44 97 PHE A N 1
ATOM 726 C CA . PHE A 1 97 ? -3.715 12.156 5.242 1 89.44 97 PHE A CA 1
ATOM 727 C C . PHE A 1 97 ? -2.895 13.125 6.086 1 89.44 97 PHE A C 1
ATOM 729 O O . PHE A 1 97 ? -3.158 14.328 6.086 1 89.44 97 PHE A O 1
ATOM 736 N N . THR A 1 98 ? -2.008 12.539 6.844 1 92 98 THR A N 1
ATOM 737 C CA . THR A 1 98 ? -1.07 13.328 7.641 1 92 98 THR A CA 1
ATOM 738 C C . THR A 1 98 ? 0.344 12.766 7.523 1 92 98 THR A C 1
ATOM 740 O O . THR A 1 98 ? 0.525 11.562 7.336 1 92 98 THR A O 1
ATOM 743 N N . SER A 1 99 ? 1.28 13.594 7.434 1 93 99 SER A N 1
ATOM 744 C CA . SER A 1 99 ? 2.699 13.32 7.637 1 93 99 SER A CA 1
ATOM 745 C C . SER A 1 99 ? 3.285 14.219 8.719 1 93 99 SER A C 1
ATOM 747 O O . SER A 1 99 ? 2.557 14.961 9.375 1 93 99 SER A O 1
ATOM 749 N N . ARG A 1 100 ? 4.531 14.062 8.992 1 95 100 ARG A N 1
ATOM 750 C CA . ARG A 1 100 ? 5.156 14.938 9.977 1 95 100 ARG A CA 1
ATOM 751 C C . ARG A 1 100 ? 5.188 16.375 9.484 1 95 100 ARG A C 1
ATOM 753 O O . ARG A 1 100 ? 5.137 17.312 10.281 1 95 100 ARG A O 1
ATOM 760 N N . ASP A 1 101 ? 5.105 16.578 8.141 1 93.31 101 ASP A N 1
ATOM 761 C CA . ASP A 1 101 ? 5.172 17.922 7.57 1 93.31 101 ASP A CA 1
ATOM 762 C C . ASP A 1 101 ? 3.779 18.453 7.246 1 93.31 101 ASP A C 1
ATOM 764 O O . ASP A 1 101 ? 3.539 19.656 7.305 1 93.31 101 ASP A O 1
ATOM 768 N N . LEU A 1 102 ? 2.867 17.5 6.941 1 94 102 LEU A N 1
ATOM 769 C CA . LEU A 1 102 ? 1.673 17.984 6.262 1 94 102 LEU A CA 1
ATOM 770 C C . LEU A 1 102 ? 0.416 17.359 6.852 1 94 102 LEU A C 1
ATOM 772 O O . LEU A 1 102 ? 0.464 16.25 7.383 1 94 102 LEU A O 1
ATOM 776 N N . PHE A 1 103 ? -0.592 18.109 6.773 1 95 103 PHE A N 1
ATOM 777 C CA . PHE A 1 103 ? -1.969 17.641 6.805 1 95 103 PHE A CA 1
ATOM 778 C C . PHE A 1 103 ? -2.678 17.938 5.488 1 95 103 PHE A C 1
ATOM 780 O O . PHE A 1 103 ? -2.465 19 4.891 1 95 103 PHE A O 1
ATOM 787 N N . GLY A 1 104 ? -3.51 16.953 5.039 1 94.56 104 GLY A N 1
ATOM 788 C CA . GLY A 1 104 ? -4.258 17.25 3.826 1 94.56 104 GLY A CA 1
ATOM 789 C C . GLY A 1 104 ? -5.461 16.359 3.631 1 94.56 104 GLY A C 1
ATOM 790 O O . GLY A 1 104 ? -5.668 15.406 4.395 1 94.56 104 GLY A O 1
ATOM 791 N N . VAL A 1 105 ? -6.258 16.75 2.658 1 93.12 105 VAL A N 1
ATOM 792 C CA . VAL A 1 105 ? -7.449 16 2.26 1 93.12 105 VAL A CA 1
ATOM 793 C C . VAL A 1 105 ? -7.453 15.812 0.744 1 93.12 105 VAL A C 1
ATOM 795 O O . VAL A 1 105 ? -7.129 16.734 -0.006 1 93.12 105 VAL A O 1
ATOM 798 N N . SER A 1 106 ? -7.68 14.617 0.395 1 92.38 106 SER A N 1
ATOM 799 C CA . SER A 1 106 ? -7.832 14.312 -1.022 1 92.38 106 SER A CA 1
ATOM 800 C C . SER A 1 106 ? -9.266 13.922 -1.352 1 92.38 106 SER A C 1
ATOM 802 O O . SER A 1 106 ? -9.969 13.352 -0.512 1 92.38 106 SER A O 1
ATOM 804 N N . LEU A 1 107 ? -9.656 14.305 -2.535 1 90.5 107 LEU A N 1
ATOM 805 C CA . LEU A 1 107 ? -11 14.008 -3.018 1 90.5 107 LEU A CA 1
ATOM 806 C C . LEU A 1 107 ? -10.961 13.484 -4.449 1 90.5 107 LEU A C 1
ATOM 808 O O . LEU A 1 107 ? -10.422 14.141 -5.34 1 90.5 107 LEU A O 1
ATOM 812 N N . THR A 1 108 ? -11.383 12.297 -4.59 1 88.31 108 THR A N 1
ATOM 813 C CA . THR A 1 108 ? -11.609 11.742 -5.918 1 88.31 108 THR A CA 1
ATOM 814 C C . THR A 1 108 ? -13.055 11.945 -6.355 1 88.31 108 THR A C 1
ATOM 816 O O . THR A 1 108 ? -13.984 11.602 -5.621 1 88.31 108 THR A O 1
ATOM 819 N N . ILE A 1 109 ? -13.258 12.477 -7.57 1 90.06 109 ILE A N 1
ATOM 820 C CA . ILE A 1 109 ? -14.602 12.844 -8 1 90.06 109 ILE A CA 1
ATOM 821 C C . ILE A 1 109 ? -14.672 12.852 -9.531 1 90.06 109 ILE A C 1
ATOM 823 O O . ILE A 1 109 ? -13.656 13.062 -10.203 1 90.06 109 ILE A O 1
ATOM 827 N N . PRO A 1 110 ? -15.82 12.555 -10.094 1 89.62 110 PRO A N 1
ATOM 828 C CA . PRO A 1 110 ? -15.93 12.719 -11.547 1 89.62 110 PRO A CA 1
ATOM 829 C C . PRO A 1 110 ? -15.531 14.117 -12.016 1 89.62 110 PRO A C 1
ATOM 831 O O . PRO A 1 110 ? -15.875 15.109 -11.367 1 89.62 110 PRO A O 1
ATOM 834 N N . ARG A 1 111 ? -14.867 14.156 -13.086 1 92.25 111 ARG A N 1
ATOM 835 C CA . ARG A 1 111 ? -14.312 15.398 -13.617 1 92.25 111 ARG A CA 1
ATOM 836 C C . ARG A 1 111 ? -15.398 16.453 -13.781 1 92.25 111 ARG A C 1
ATOM 838 O O . ARG A 1 111 ? -15.164 17.641 -13.531 1 92.25 111 ARG A O 1
ATOM 845 N N . GLU A 1 112 ? -16.594 16.031 -14.188 1 93.12 112 GLU A N 1
ATOM 846 C CA . GLU A 1 112 ? -17.703 16.953 -14.43 1 93.12 112 GLU A CA 1
ATOM 847 C C . GLU A 1 112 ? -18.156 17.609 -13.141 1 93.12 112 GLU A C 1
ATOM 849 O O . GLU A 1 112 ? -18.828 18.656 -13.172 1 93.12 112 GLU A O 1
ATOM 854 N N . SER A 1 113 ? -17.766 17.047 -12.031 1 94.12 113 SER A N 1
ATOM 855 C CA . SER A 1 113 ? -18.203 17.547 -10.734 1 94.12 113 SER A CA 1
ATOM 856 C C . SER A 1 113 ? -17.062 18.25 -10 1 94.12 113 SER A C 1
ATOM 858 O O . SER A 1 113 ? -17.109 18.406 -8.773 1 94.12 113 SER A O 1
ATOM 860 N N . THR A 1 114 ? -16.094 18.719 -10.68 1 95.12 114 THR A N 1
ATOM 861 C CA . THR A 1 114 ? -14.898 19.297 -10.078 1 95.12 114 THR A CA 1
ATOM 862 C C . THR A 1 114 ? -15.25 20.531 -9.258 1 95.12 114 THR A C 1
ATOM 864 O O . THR A 1 114 ? -14.695 20.75 -8.18 1 95.12 114 THR A O 1
ATOM 867 N N . SER A 1 115 ? -16.156 21.359 -9.75 1 95.06 115 SER A N 1
ATOM 868 C CA . SER A 1 115 ? -16.516 22.578 -9.039 1 95.06 115 SER A CA 1
ATOM 869 C C . SER A 1 115 ? -17.109 22.281 -7.672 1 95.06 115 SER A C 1
ATOM 871 O O . SER A 1 115 ? -16.734 22.875 -6.672 1 95.06 115 SER A O 1
ATOM 873 N N . VAL A 1 116 ? -18.016 21.312 -7.629 1 94.19 116 VAL A N 1
ATOM 874 C CA . VAL A 1 116 ? -18.609 20.891 -6.367 1 94.19 116 VAL A CA 1
ATOM 875 C C . VAL A 1 116 ? -17.531 20.281 -5.469 1 94.19 116 VAL A C 1
ATOM 877 O O . VAL A 1 116 ? -17.516 20.516 -4.258 1 94.19 116 VAL A O 1
ATOM 880 N N . GLY A 1 117 ? -16.656 19.516 -6.07 1 94.75 117 GLY A N 1
ATOM 881 C CA . GLY A 1 117 ? -15.555 18.906 -5.336 1 94.75 117 GLY A CA 1
ATOM 882 C C . GLY A 1 117 ? -14.648 19.922 -4.668 1 94.75 117 GLY A C 1
ATOM 883 O O . GLY A 1 117 ? -14.25 19.734 -3.512 1 94.75 117 GLY A O 1
ATOM 884 N N . LEU A 1 118 ? -14.375 20.969 -5.426 1 96.19 118 LEU A N 1
ATOM 885 C CA . LEU A 1 118 ? -13.531 22.016 -4.875 1 96.19 118 LEU A CA 1
ATOM 886 C C . LEU A 1 118 ? -14.188 22.672 -3.67 1 96.19 118 LEU A C 1
ATOM 888 O O . LEU A 1 118 ? -13.531 22.953 -2.67 1 96.19 118 LEU A O 1
ATOM 892 N N . SER A 1 119 ? -15.422 22.859 -3.76 1 94.06 119 SER A N 1
ATOM 893 C CA . SER A 1 119 ? -16.156 23.469 -2.654 1 94.06 119 SER A CA 1
ATOM 894 C C . SER A 1 119 ? -16.109 22.578 -1.412 1 94.06 119 SER A C 1
ATOM 896 O O . SER A 1 119 ? -15.828 23.062 -0.312 1 94.06 119 SER A O 1
ATOM 898 N N . VAL A 1 120 ? -16.359 21.297 -1.588 1 92.75 120 VAL A N 1
ATOM 899 C CA . VAL A 1 120 ? -16.328 20.359 -0.478 1 92.75 120 VAL A CA 1
ATOM 900 C C . VAL A 1 120 ? -14.914 20.281 0.105 1 92.75 120 VAL A C 1
ATOM 902 O O . VAL A 1 120 ? -14.742 20.359 1.323 1 92.75 120 VAL A O 1
ATOM 905 N N . LEU A 1 121 ? -13.953 20.172 -0.76 1 94.5 121 LEU A N 1
ATOM 906 C CA . LEU A 1 121 ? -12.555 20.031 -0.355 1 94.5 121 LEU A CA 1
ATOM 907 C C . LEU A 1 121 ? -12.109 21.25 0.463 1 94.5 121 LEU A C 1
ATOM 909 O O . LEU A 1 121 ? -11.492 21.094 1.521 1 94.5 121 LEU A O 1
ATOM 913 N N . GLY A 1 122 ? -12.453 22.453 -0.062 1 95.25 122 GLY A N 1
ATOM 914 C CA . GLY A 1 122 ? -12.086 23.656 0.645 1 95.25 122 GLY A CA 1
ATOM 915 C C . GLY A 1 122 ? -12.688 23.75 2.035 1 95.25 122 GLY A C 1
ATOM 916 O O . GLY A 1 122 ? -12.008 24.156 2.982 1 95.25 122 GLY A O 1
ATOM 917 N N . GLN A 1 123 ? -13.883 23.312 2.152 1 92.94 123 GLN A N 1
ATOM 918 C CA . GLN A 1 123 ? -14.562 23.375 3.441 1 92.94 123 GLN A CA 1
ATOM 919 C C . GLN A 1 123 ? -14 22.328 4.406 1 92.94 123 GLN A C 1
ATOM 921 O O . GLN A 1 123 ? -13.664 22.656 5.551 1 92.94 123 GLN A O 1
ATOM 926 N N . VAL A 1 124 ? -13.82 21.156 3.967 1 92.56 124 VAL A N 1
ATOM 927 C CA . VAL A 1 124 ? -13.445 20.047 4.836 1 92.56 124 VAL A CA 1
ATOM 928 C C . VAL A 1 124 ? -11.992 20.203 5.262 1 92.56 124 VAL A C 1
ATOM 930 O O . VAL A 1 124 ? -11.648 19.938 6.418 1 92.56 124 VAL A O 1
ATOM 933 N N . ALA A 1 125 ? -11.164 20.656 4.395 1 94.19 125 ALA A N 1
ATOM 934 C CA . ALA A 1 125 ? -9.742 20.766 4.684 1 94.19 125 ALA A CA 1
ATOM 935 C C . ALA A 1 125 ? -9.398 22.125 5.289 1 94.19 125 ALA A C 1
ATOM 937 O O . ALA A 1 125 ? -8.586 22.203 6.207 1 94.19 125 ALA A O 1
ATOM 938 N N . GLY A 1 126 ? -10.07 23.188 4.824 1 94.56 126 GLY A N 1
ATOM 939 C CA . GLY A 1 126 ? -9.641 24.531 5.156 1 94.56 126 GLY A CA 1
ATOM 940 C C . GLY A 1 126 ? -10.477 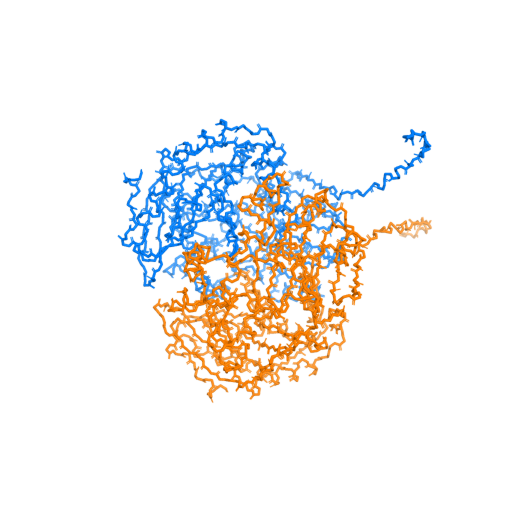25.172 6.246 1 94.56 126 GLY A C 1
ATOM 941 O O . GLY A 1 126 ? -10.047 26.141 6.867 1 94.56 126 GLY A O 1
ATOM 942 N N . ASN A 1 127 ? -11.617 24.594 6.43 1 93.81 127 ASN A N 1
ATOM 943 C CA . ASN A 1 127 ? -12.531 25.297 7.32 1 93.81 127 ASN A CA 1
ATOM 944 C C . ASN A 1 127 ? -13.328 24.312 8.188 1 93.81 127 ASN A C 1
ATOM 946 O O . ASN A 1 127 ? -14.555 24.375 8.227 1 93.81 127 ASN A O 1
ATOM 950 N N . PRO A 1 128 ? -12.578 23.453 8.891 1 91.94 128 PRO A N 1
ATOM 951 C CA . PRO A 1 128 ? -13.289 22.5 9.75 1 91.94 128 PRO A CA 1
ATOM 952 C C . PRO A 1 128 ? -14.031 23.188 10.898 1 91.94 128 PRO A C 1
ATOM 954 O O . PRO A 1 128 ? -13.602 24.234 11.383 1 91.94 128 PRO A O 1
ATOM 957 N N . GLY A 1 129 ? -15.094 22.625 11.391 1 90.94 129 GLY A N 1
ATOM 958 C CA . GLY A 1 129 ? -15.914 23.219 12.43 1 90.94 129 GLY A CA 1
ATOM 959 C C . GLY A 1 129 ? -15.422 22.906 13.828 1 90.94 129 GLY A C 1
ATOM 960 O O . GLY A 1 129 ? -15.586 23.719 14.75 1 90.94 129 GLY A O 1
ATOM 961 N N . PHE A 1 130 ? -14.898 21.797 14.102 1 92.56 130 PHE A N 1
ATOM 962 C CA . PHE A 1 130 ? -14.383 21.297 15.367 1 92.56 130 PHE A CA 1
ATOM 963 C C . PHE A 1 130 ? -15.422 21.453 16.469 1 92.56 130 PHE A C 1
ATOM 965 O O . PHE A 1 130 ? -15.109 21.969 17.547 1 92.56 130 PHE A O 1
ATOM 972 N N . LYS A 1 131 ? -16.594 20.969 16.297 1 89.38 131 LYS A N 1
ATOM 973 C CA . LYS A 1 131 ? -17.641 21.062 17.312 1 89.38 131 LYS A CA 1
ATOM 974 C C . LYS A 1 131 ? -17.344 20.141 18.5 1 89.38 131 LYS A C 1
ATOM 976 O O . LYS A 1 131 ? -16.859 19.016 18.312 1 89.38 131 LYS A O 1
ATOM 981 N N . PRO A 1 132 ? -17.672 20.562 19.703 1 86.75 132 PRO A N 1
ATOM 982 C CA . PRO A 1 132 ? -17.312 19.781 20.891 1 86.75 132 PRO A CA 1
ATOM 983 C C . PRO A 1 132 ? -17.859 18.359 20.859 1 86.75 132 PRO A C 1
ATOM 985 O O . PRO A 1 132 ? -17.172 17.422 21.25 1 86.75 132 PRO A O 1
ATOM 988 N N . TRP A 1 133 ? -19.062 18.203 20.469 1 85 133 TRP A N 1
ATOM 989 C CA . TRP A 1 133 ? -19.641 16.859 20.484 1 85 133 TRP A CA 1
ATOM 990 C C . TRP A 1 133 ? -19.031 15.992 19.391 1 85 133 TRP A C 1
ATOM 992 O O . TRP A 1 133 ? -19.062 14.758 19.469 1 85 133 TRP A O 1
ATOM 1002 N N . GLU A 1 134 ? -18.422 16.578 18.422 1 85.31 134 GLU A N 1
ATOM 1003 C CA . GLU A 1 134 ? -17.797 15.812 17.344 1 85.31 134 GLU A CA 1
ATOM 1004 C C . GLU A 1 134 ? -16.422 15.289 17.766 1 85.31 134 GLU A C 1
ATOM 1006 O O . GLU A 1 134 ? -15.945 14.289 17.234 1 85.31 134 GLU A O 1
ATOM 1011 N N . VAL A 1 135 ? -15.812 15.969 18.703 1 86.44 135 VAL A N 1
ATOM 1012 C CA . VAL A 1 135 ? -14.508 15.531 19.188 1 86.44 135 VAL A CA 1
ATOM 1013 C C . VAL A 1 135 ? -14.633 14.164 19.859 1 86.44 135 VAL A C 1
ATOM 1015 O O . VAL A 1 135 ? -13.789 13.289 19.656 1 86.44 135 VAL A O 1
ATOM 1018 N N . GLU A 1 136 ? -15.695 13.984 20.578 1 84.81 136 GLU A N 1
ATOM 1019 C CA . GLU A 1 136 ? -15.938 12.695 21.234 1 84.81 136 GLU A CA 1
ATOM 1020 C C . GLU A 1 136 ? -16.234 11.609 20.203 1 84.81 136 GLU A C 1
ATOM 1022 O O . GLU A 1 136 ? -15.859 10.445 20.391 1 84.81 136 GLU A O 1
ATOM 1027 N N . ASP A 1 137 ? -16.75 12.055 19.109 1 83.31 137 ASP A N 1
ATOM 1028 C CA . ASP A 1 137 ? -17.203 11.109 18.094 1 83.31 137 ASP A CA 1
ATOM 1029 C C . ASP A 1 137 ? -16.016 10.477 17.375 1 83.31 137 ASP A C 1
ATOM 1031 O O . ASP A 1 137 ? -16.141 9.391 16.797 1 83.31 137 ASP A O 1
ATOM 1035 N N . VAL A 1 138 ? -14.891 11.156 17.391 1 86.94 138 VAL A N 1
ATOM 1036 C CA . VAL A 1 138 ? -13.789 10.648 16.594 1 86.94 138 VAL A CA 1
ATOM 1037 C C . VAL A 1 138 ? -12.883 9.766 17.438 1 86.94 138 VAL A C 1
ATOM 1039 O O . VAL A 1 138 ? -12.016 9.062 16.922 1 86.94 138 VAL A O 1
ATOM 1042 N N . LEU A 1 139 ? -13.109 9.68 18.75 1 87.62 139 LEU A N 1
ATOM 1043 C CA . LEU A 1 139 ? -12.195 9.008 19.672 1 87.62 139 LEU A CA 1
ATOM 1044 C C . LEU A 1 139 ? -12.133 7.512 19.391 1 87.62 139 LEU A C 1
ATOM 1046 O O . LEU A 1 139 ? -11.055 6.918 19.375 1 87.62 139 LEU A O 1
ATOM 1050 N N . PRO A 1 140 ? -13.234 6.84 19.078 1 83.81 140 PRO A N 1
ATOM 1051 C CA . PRO A 1 140 ? -13.164 5.402 18.812 1 83.81 140 PRO A CA 1
ATOM 1052 C C . PRO A 1 140 ? -12.305 5.066 17.609 1 83.81 140 PRO A C 1
ATOM 1054 O O . PRO A 1 140 ? -11.508 4.121 17.641 1 83.81 140 PRO A O 1
ATOM 1057 N N . THR A 1 141 ? -12.414 5.82 16.562 1 84.81 141 THR A N 1
ATOM 1058 C CA . THR A 1 141 ? -11.617 5.562 15.367 1 84.81 141 THR A CA 1
ATOM 1059 C C . THR A 1 141 ? -10.148 5.875 15.617 1 84.81 141 THR A C 1
ATOM 1061 O O . THR A 1 141 ? -9.258 5.207 15.078 1 84.81 141 THR A O 1
ATOM 1064 N N . MET A 1 142 ? -9.898 6.863 16.406 1 89.19 142 MET A N 1
ATOM 1065 C CA . MET A 1 142 ? -8.523 7.184 16.766 1 89.19 142 MET A CA 1
ATOM 1066 C C . MET A 1 142 ? -7.879 6.023 17.516 1 89.19 142 MET A C 1
ATOM 1068 O O . MET A 1 142 ? -6.715 5.695 17.281 1 89.19 142 MET A O 1
ATOM 1072 N N . ARG A 1 143 ? -8.648 5.457 18.391 1 88.62 143 ARG A N 1
ATOM 1073 C CA . ARG A 1 143 ? -8.141 4.312 19.125 1 88.62 143 ARG A CA 1
ATOM 1074 C C . ARG A 1 143 ? -7.871 3.129 18.203 1 88.62 143 ARG A C 1
ATOM 1076 O O . ARG A 1 143 ? -6.84 2.467 18.328 1 88.62 143 ARG A O 1
ATOM 1083 N N . ALA A 1 144 ? -8.758 2.947 17.297 1 87.69 144 ALA A N 1
ATOM 1084 C CA . ALA A 1 144 ? -8.609 1.837 16.359 1 87.69 144 ALA A CA 1
ATOM 1085 C C . ALA A 1 144 ? -7.41 2.045 15.445 1 87.69 144 ALA A C 1
ATOM 1087 O O . ALA A 1 144 ? -6.77 1.08 15.023 1 87.69 144 ALA A O 1
ATOM 1088 N N . ASP A 1 145 ? -7.078 3.305 15.141 1 89.12 145 ASP A N 1
ATOM 1089 C CA . ASP A 1 145 ? -5.93 3.623 14.297 1 89.12 145 ASP A CA 1
ATOM 1090 C C . ASP A 1 145 ? -4.656 2.979 14.844 1 89.12 145 ASP A C 1
ATOM 1092 O O . ASP A 1 145 ? -3.803 2.535 14.07 1 89.12 145 ASP A O 1
ATOM 1096 N N . ASN A 1 146 ? -4.559 2.967 16.094 1 87.44 146 ASN A N 1
ATOM 1097 C CA . ASN A 1 146 ? -3.379 2.377 16.703 1 87.44 146 ASN A CA 1
ATOM 1098 C C . ASN A 1 146 ? -3.324 0.867 16.484 1 87.44 146 ASN A C 1
ATOM 1100 O O . ASN A 1 146 ? -2.24 0.282 16.438 1 87.44 146 ASN A O 1
ATOM 1104 N N . GLY A 1 147 ? -4.477 0.284 16.359 1 87.62 147 GLY A N 1
ATOM 1105 C CA . GLY A 1 147 ? -4.547 -1.144 16.094 1 87.62 147 GLY A CA 1
ATOM 1106 C C . GLY A 1 147 ? -4.121 -1.505 14.68 1 87.62 147 GLY A C 1
ATOM 1107 O O . GLY A 1 147 ? -3.748 -2.648 14.414 1 87.62 147 GLY A O 1
ATOM 1108 N N . TYR A 1 148 ? -4.148 -0.521 13.797 1 88.19 148 TYR A N 1
ATOM 1109 C CA . TYR A 1 148 ? -3.764 -0.752 12.406 1 88.19 148 TYR A CA 1
ATOM 1110 C C . TYR A 1 148 ? -2.256 -0.619 12.227 1 88.19 148 TYR A C 1
ATOM 1112 O O . TYR A 1 148 ? -1.712 -0.994 11.188 1 88.19 148 TYR A O 1
ATOM 1120 N N . ARG A 1 149 ? -1.584 -0.129 13.156 1 89.88 149 ARG A N 1
ATOM 1121 C CA . ARG A 1 149 ? -0.152 0.113 13.008 1 89.88 149 ARG A CA 1
ATOM 1122 C C . ARG A 1 149 ? 0.617 -1.199 12.898 1 89.88 149 ARG A C 1
ATOM 1124 O O . ARG A 1 149 ? 0.346 -2.146 13.648 1 89.88 149 ARG A O 1
ATOM 1131 N N . THR A 1 150 ? 1.533 -1.17 11.992 1 92.19 150 THR A N 1
ATOM 1132 C CA . THR A 1 150 ? 2.395 -2.322 11.758 1 92.19 150 THR A CA 1
ATOM 1133 C C . THR A 1 150 ? 3.729 -2.16 12.484 1 92.19 150 THR A C 1
ATOM 1135 O O . THR A 1 150 ? 4.031 -1.083 13 1 92.19 150 THR A O 1
ATOM 1138 N N . ALA A 1 151 ? 4.488 -3.311 12.508 1 93.62 151 ALA A N 1
ATOM 1139 C CA . ALA A 1 151 ? 5.832 -3.24 13.07 1 93.62 151 ALA A CA 1
ATOM 1140 C C . ALA A 1 151 ? 6.664 -2.172 12.375 1 93.62 151 ALA A C 1
ATOM 1142 O O . ALA A 1 151 ? 7.434 -1.453 13.016 1 93.62 151 ALA A O 1
ATOM 1143 N N . TYR A 1 152 ? 6.457 -2.043 11.133 1 93.69 152 TYR A N 1
ATOM 1144 C CA . TYR A 1 152 ? 7.176 -1.03 10.367 1 93.69 152 TYR A CA 1
ATOM 1145 C C . TYR A 1 152 ? 6.785 0.372 10.82 1 93.69 152 TYR A C 1
ATOM 1147 O O . TYR A 1 152 ? 7.648 1.23 11.016 1 93.69 152 TYR A O 1
ATOM 1155 N N . ASP A 1 153 ? 5.52 0.61 10.945 1 93.62 153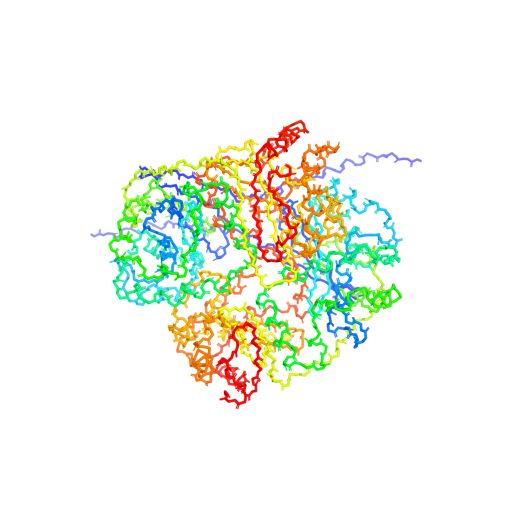 ASP A N 1
ATOM 1156 C CA . ASP A 1 153 ? 5.062 1.919 11.398 1 93.62 153 ASP A CA 1
ATOM 1157 C C . ASP A 1 153 ? 5.684 2.281 12.75 1 93.62 153 ASP A C 1
ATOM 1159 O O . ASP A 1 153 ? 6.055 3.436 12.977 1 93.62 153 ASP A O 1
ATOM 1163 N N . LEU A 1 154 ? 5.75 1.275 13.555 1 94.81 154 LEU A N 1
ATOM 1164 C CA . LEU A 1 154 ? 6.258 1.503 14.898 1 94.81 154 LEU A CA 1
ATOM 1165 C C . LEU A 1 154 ? 7.746 1.844 14.875 1 94.81 154 LEU A C 1
ATOM 1167 O O . LEU A 1 154 ? 8.188 2.773 15.555 1 94.81 154 LEU A O 1
ATOM 1171 N N . VAL A 1 155 ? 8.484 1.142 14.086 1 97.25 155 VAL A N 1
ATOM 1172 C CA . VAL A 1 155 ? 9.922 1.377 14.055 1 97.25 155 VAL A CA 1
ATOM 1173 C C . VAL A 1 155 ? 10.219 2.703 13.359 1 97.25 155 VAL A C 1
ATOM 1175 O O . VAL A 1 155 ? 11.164 3.402 13.719 1 97.25 155 VAL A O 1
ATOM 1178 N N . VAL A 1 156 ? 9.391 3.09 12.43 1 97.12 156 VAL A N 1
ATOM 1179 C CA . VAL A 1 156 ? 9.57 4.375 11.766 1 97.12 156 VAL A CA 1
ATOM 1180 C C . VAL A 1 156 ? 9.336 5.512 12.766 1 97.12 156 VAL A C 1
ATOM 1182 O O . VAL A 1 156 ? 10.086 6.492 12.781 1 97.12 156 VAL A O 1
ATOM 1185 N N . ASP A 1 157 ? 8.352 5.332 13.539 1 96.56 157 ASP A N 1
ATOM 1186 C CA . ASP A 1 157 ? 8.117 6.32 14.586 1 96.56 157 ASP A CA 1
ATOM 1187 C C . ASP A 1 157 ? 9.297 6.391 15.547 1 96.56 157 ASP A C 1
ATOM 1189 O O . ASP A 1 157 ? 9.734 7.48 15.922 1 96.56 157 ASP A O 1
ATOM 1193 N N . GLN A 1 158 ? 9.805 5.27 15.906 1 98 158 GLN A N 1
ATOM 1194 C CA . GLN A 1 158 ? 10.891 5.176 16.875 1 98 158 GLN A CA 1
ATOM 1195 C C . GLN A 1 158 ? 12.172 5.781 16.312 1 98 158 GLN A C 1
ATOM 1197 O O . GLN A 1 158 ? 12.938 6.414 17.047 1 98 158 GLN A O 1
ATOM 1202 N N . ILE A 1 159 ? 12.414 5.551 15.039 1 98.56 159 ILE A N 1
ATOM 1203 C CA . ILE A 1 159 ? 13.664 6.059 14.484 1 98.56 159 ILE A CA 1
ATOM 1204 C C . ILE A 1 159 ? 13.617 7.586 14.438 1 98.56 159 ILE A C 1
ATOM 1206 O O . ILE A 1 159 ? 14.641 8.25 14.609 1 98.56 159 ILE A O 1
ATOM 1210 N N . HIS A 1 160 ? 12.492 8.156 14.234 1 98.31 160 HIS A N 1
ATOM 1211 C CA . HIS A 1 160 ? 12.352 9.609 14.266 1 98.31 160 HIS A CA 1
ATOM 1212 C C . HIS A 1 160 ? 12.578 10.148 15.672 1 98.31 160 HIS A C 1
ATOM 1214 O O . HIS A 1 160 ? 13.234 11.18 15.852 1 98.31 160 HIS A O 1
ATOM 1220 N N . LYS A 1 161 ? 12.023 9.445 16.609 1 97.12 161 LYS A N 1
ATOM 1221 C CA . LYS A 1 161 ? 12.25 9.836 18 1 97.12 161 LYS A CA 1
ATOM 1222 C C . LYS A 1 161 ? 13.727 9.766 18.359 1 97.12 161 LYS A C 1
ATOM 1224 O O . LYS A 1 161 ? 14.258 10.656 19.031 1 97.12 161 LYS A O 1
ATOM 1229 N N . ALA A 1 162 ? 14.336 8.734 17.953 1 98.12 162 ALA A N 1
ATOM 1230 C CA . ALA A 1 162 ? 15.758 8.562 18.234 1 98.12 162 ALA A CA 1
ATOM 1231 C C . ALA A 1 162 ? 16.578 9.656 17.562 1 98.12 162 ALA A C 1
ATOM 1233 O O . ALA A 1 162 ? 17.438 10.281 18.203 1 98.12 162 ALA A O 1
ATOM 1234 N N . ALA A 1 163 ? 16.281 9.922 16.312 1 98.19 163 ALA A N 1
ATOM 1235 C CA . ALA A 1 163 ? 17.109 10.797 15.477 1 98.19 163 ALA A CA 1
ATOM 1236 C C . ALA A 1 163 ? 16.922 12.258 15.859 1 98.19 163 ALA A C 1
ATOM 1238 O O . ALA A 1 163 ? 17.875 13.047 15.852 1 98.19 163 ALA A O 1
ATOM 1239 N N . TYR A 1 164 ? 15.633 12.633 16.219 1 97.62 164 TYR A N 1
ATOM 1240 C CA . TYR A 1 164 ? 15.336 14.055 16.359 1 97.62 164 TYR A CA 1
ATOM 1241 C C . TYR A 1 164 ? 15.008 14.398 17.812 1 97.62 164 TYR A C 1
ATOM 1243 O O . TYR A 1 164 ? 14.914 15.57 18.172 1 97.62 164 TYR A O 1
ATOM 1251 N N . ARG A 1 165 ? 14.797 13.484 18.609 1 94.25 165 ARG A N 1
ATOM 1252 C CA . ARG A 1 165 ? 14.594 13.617 20.047 1 94.25 165 ARG A CA 1
ATOM 1253 C C . ARG A 1 165 ? 13.477 14.617 20.344 1 94.25 165 ARG A C 1
ATOM 1255 O O . ARG A 1 165 ? 12.328 14.406 19.953 1 94.25 165 ARG A O 1
ATOM 1262 N N . ASN A 1 166 ? 13.875 15.859 20.75 1 89.56 166 ASN A N 1
ATOM 1263 C CA . ASN A 1 166 ? 12.867 16.828 21.172 1 89.56 166 ASN A CA 1
ATOM 1264 C C . ASN A 1 166 ? 12.461 17.75 20.031 1 89.56 166 ASN A C 1
ATOM 1266 O O . ASN A 1 166 ? 11.641 18.656 20.219 1 89.56 166 ASN A O 1
ATOM 1270 N N . GLY A 1 167 ? 13.031 17.531 18.953 1 93.56 167 GLY A N 1
ATOM 1271 C CA . GLY A 1 167 ? 12.602 18.312 17.797 1 93.56 167 GLY A CA 1
ATOM 1272 C C . GLY A 1 167 ? 11.242 17.906 17.266 1 93.56 167 GLY A C 1
ATOM 1273 O O . GLY A 1 167 ? 10.789 16.781 17.516 1 93.56 167 GLY A O 1
ATOM 1274 N N . GLY A 1 168 ? 10.594 18.766 16.547 1 95 168 GLY A N 1
ATOM 1275 C CA . GLY A 1 168 ? 9.258 18.547 16.031 1 95 168 GLY A CA 1
ATOM 1276 C C . GLY A 1 168 ? 9.156 17.297 15.172 1 95 168 GLY A C 1
ATOM 1277 O O . GLY A 1 168 ? 8.109 16.641 15.141 1 95 168 GLY A O 1
ATOM 1278 N N . LEU A 1 169 ? 10.203 16.938 14.445 1 96.62 169 LEU A N 1
ATOM 1279 C CA . LEU A 1 169 ? 10.188 15.766 13.594 1 96.62 169 LEU A CA 1
ATOM 1280 C C . LEU A 1 169 ? 10.164 14.484 14.422 1 96.62 169 LEU A C 1
ATOM 1282 O O . LEU A 1 169 ? 9.883 13.406 13.898 1 96.62 169 LEU A O 1
ATOM 1286 N N . GLY A 1 170 ? 10.414 14.594 15.664 1 96.38 170 GLY A N 1
ATOM 1287 C CA . GLY A 1 170 ? 10.312 13.461 16.578 1 96.38 170 GLY A CA 1
ATOM 1288 C C . GLY A 1 170 ? 8.883 13.148 16.969 1 96.38 170 GLY A C 1
ATOM 1289 O O . GLY A 1 170 ? 8.602 12.078 17.516 1 96.38 170 GLY A O 1
ATOM 1290 N N . ASN A 1 171 ? 7.973 14.117 16.734 1 95.88 171 ASN A N 1
ATOM 1291 C CA . ASN A 1 171 ? 6.574 13.914 17.094 1 95.88 171 ASN A CA 1
ATOM 1292 C C . ASN A 1 171 ? 5.93 12.82 16.25 1 95.88 171 ASN A C 1
ATOM 1294 O O . ASN A 1 171 ? 6.102 12.789 15.031 1 95.88 171 ASN A O 1
ATOM 1298 N N . SER A 1 172 ? 5.227 11.922 16.875 1 95.19 172 SER A N 1
ATOM 1299 C CA . SER A 1 172 ? 4.492 10.883 16.172 1 95.19 172 SER A CA 1
ATOM 1300 C C . SER A 1 172 ? 3.266 11.453 15.461 1 95.19 172 SER A C 1
ATOM 1302 O O . SER A 1 172 ? 2.666 12.422 15.945 1 95.19 172 SER A O 1
ATOM 1304 N N . ILE A 1 173 ? 2.91 10.844 14.359 1 94 173 ILE A N 1
ATOM 1305 C CA . ILE A 1 173 ? 1.695 11.242 13.656 1 94 173 ILE A CA 1
ATOM 1306 C C . ILE A 1 173 ? 0.48 10.602 14.32 1 94 173 ILE A C 1
ATOM 1308 O O . ILE A 1 173 ? -0.661 10.891 13.953 1 94 173 ILE A O 1
ATOM 1312 N N . TYR A 1 174 ? 0.695 9.742 15.328 1 93.81 174 TYR A N 1
ATOM 1313 C CA . TYR A 1 174 ? -0.366 9.094 16.094 1 93.81 174 TYR A CA 1
ATOM 1314 C C . TYR A 1 174 ? -0.381 9.602 17.531 1 93.81 174 TYR A C 1
ATOM 1316 O O . TYR A 1 174 ? 0.674 9.797 18.141 1 93.81 174 TYR A O 1
ATOM 1324 N N . ALA A 1 175 ? -1.569 9.758 18.016 1 94 175 ALA A N 1
ATOM 1325 C CA . ALA A 1 175 ? -1.709 10.078 19.438 1 94 175 ALA A CA 1
ATOM 1326 C C . ALA A 1 175 ? -1.349 8.875 20.297 1 94 175 ALA A C 1
ATOM 1328 O O . ALA A 1 175 ? -1.774 7.75 20.016 1 94 175 ALA A O 1
ATOM 1329 N N . PRO A 1 176 ? -0.527 9.172 21.328 1 90.06 176 PRO A N 1
ATOM 1330 C CA . PRO A 1 176 ? -0.388 8.094 22.312 1 90.06 176 PRO A CA 1
ATOM 1331 C C . PRO A 1 176 ? -1.726 7.664 22.906 1 90.06 176 PRO A C 1
ATOM 1333 O O . PRO A 1 176 ? -2.613 8.5 23.109 1 90.06 176 PRO A O 1
ATOM 1336 N N . CYS A 1 177 ? -1.809 6.383 23.219 1 86 177 CYS A N 1
ATOM 1337 C CA . CYS A 1 177 ? -3.059 5.832 23.734 1 86 177 CYS A CA 1
ATOM 1338 C C . CYS A 1 177 ? -3.533 6.605 24.969 1 86 177 CYS A C 1
ATOM 1340 O O . CYS A 1 177 ? -4.727 6.883 25.094 1 86 177 CYS A O 1
ATOM 1342 N N . SER A 1 178 ? -2.643 7.09 25.781 1 88.38 178 SER A N 1
ATOM 1343 C CA . SER A 1 178 ? -2.965 7.777 27.031 1 88.38 178 SER A CA 1
ATOM 1344 C C . SER A 1 178 ? -3.443 9.203 26.766 1 88.38 178 SER A C 1
ATOM 1346 O O . SER A 1 178 ? -4.012 9.844 27.656 1 88.38 178 SER A O 1
ATOM 1348 N N . LYS A 1 179 ? -3.227 9.695 25.562 1 90.94 179 LYS A N 1
ATOM 1349 C CA . LYS A 1 179 ? -3.531 11.094 25.281 1 90.94 179 LYS A CA 1
ATOM 1350 C C . LYS A 1 179 ? -4.75 11.219 24.359 1 90.94 179 LYS A C 1
ATOM 1352 O O . LYS A 1 179 ? -5.195 12.328 24.062 1 90.94 179 LYS A O 1
ATOM 1357 N N . ILE A 1 180 ? -5.238 10.094 23.938 1 91.06 180 ILE A N 1
ATOM 1358 C CA . ILE A 1 180 ? -6.438 10.141 23.109 1 91.06 180 ILE A CA 1
ATOM 1359 C C . ILE A 1 180 ? -7.59 10.758 23.891 1 91.06 180 ILE A C 1
ATOM 1361 O O . ILE A 1 180 ? -7.922 10.297 24.984 1 91.06 180 ILE A O 1
ATOM 1365 N N . GLY A 1 181 ? -8.156 11.852 23.422 1 89.81 181 GLY A N 1
ATOM 1366 C CA . GLY A 1 181 ? -9.25 12.57 24.062 1 89.81 181 GLY A CA 1
ATOM 1367 C C . GLY A 1 181 ? -8.789 13.789 24.828 1 89.81 181 GLY A C 1
ATOM 1368 O O . GLY A 1 181 ? -9.609 14.516 25.391 1 89.81 181 GLY A O 1
ATOM 1369 N N . SER A 1 182 ? -7.496 14.078 24.781 1 91.5 182 SER A N 1
ATOM 1370 C CA . SER A 1 182 ? -6.957 15.148 25.594 1 91.5 182 SER A CA 1
ATOM 1371 C C . SER A 1 182 ? -6.969 16.484 24.859 1 91.5 182 SER A C 1
ATOM 1373 O O . SER A 1 182 ? -6.781 17.547 25.453 1 91.5 182 SER A O 1
ATOM 1375 N N . ILE A 1 183 ? -7.184 16.5 23.578 1 93.75 183 ILE A N 1
ATOM 1376 C CA . ILE A 1 183 ? -7.156 17.719 22.797 1 93.75 183 ILE A CA 1
ATOM 1377 C C . ILE A 1 183 ? -8.539 18.375 22.797 1 93.75 183 ILE A C 1
ATOM 1379 O O . ILE A 1 183 ? -9.539 17.734 22.469 1 93.75 183 ILE A O 1
ATOM 1383 N N . CYS A 1 184 ? -8.578 19.594 23.141 1 91.38 184 CYS A N 1
ATOM 1384 C CA . CYS A 1 184 ? -9.859 20.297 23.219 1 91.38 184 CYS A CA 1
ATOM 1385 C C . CYS A 1 184 ? -10.109 21.094 21.938 1 91.38 184 CYS A C 1
ATOM 1387 O O . CYS A 1 184 ? -9.188 21.312 21.156 1 91.38 184 CYS A O 1
ATOM 1389 N N . THR A 1 185 ? -11.297 21.562 21.844 1 93.5 185 THR A N 1
ATOM 1390 C CA . THR A 1 185 ? -11.758 22.266 20.656 1 93.5 185 THR A CA 1
ATOM 1391 C C . THR A 1 185 ? -10.984 23.562 20.453 1 93.5 185 THR A C 1
ATOM 1393 O O . THR A 1 185 ? -10.664 23.938 19.328 1 93.5 185 THR A O 1
ATOM 1396 N N . SER A 1 186 ? -10.727 24.203 21.531 1 94.88 186 SER A N 1
ATOM 1397 C CA . SER A 1 186 ? -10.016 25.469 21.422 1 94.88 186 SER A CA 1
ATOM 1398 C C . SER A 1 186 ? -8.609 25.266 20.859 1 94.88 186 SER A C 1
ATOM 1400 O O . SER A 1 186 ? -8.125 26.094 20.078 1 94.88 186 SER A O 1
ATOM 1402 N N . THR A 1 187 ? -7.969 24.203 21.25 1 95.81 187 THR A N 1
ATOM 1403 C CA . THR A 1 187 ? -6.641 23.891 20.734 1 95.81 187 THR A CA 1
ATOM 1404 C C . THR A 1 187 ? -6.699 23.578 19.25 1 95.81 187 THR A C 1
ATOM 1406 O O . THR A 1 187 ? -5.844 24.016 18.484 1 95.81 187 THR A O 1
ATOM 1409 N N . LEU A 1 188 ? -7.703 22.844 18.844 1 95.94 188 LEU A N 1
ATOM 1410 C CA . LEU A 1 188 ? -7.895 22.516 17.438 1 95.94 188 LEU A CA 1
ATOM 1411 C C . LEU A 1 188 ? -8.094 23.781 16.609 1 95.94 188 LEU A C 1
ATOM 1413 O O . LEU A 1 188 ? -7.445 23.953 15.578 1 95.94 188 LEU A O 1
ATOM 1417 N N . SER A 1 189 ? -8.914 24.656 17.094 1 94.69 189 SER A N 1
ATOM 1418 C CA . SER A 1 189 ? -9.234 25.875 16.375 1 94.69 189 SER A CA 1
ATOM 1419 C C . SER A 1 189 ? -8.016 26.797 16.281 1 94.69 189 SER A C 1
ATOM 1421 O O . SER A 1 189 ? -7.758 27.391 15.242 1 94.69 189 SER A O 1
ATOM 1423 N N . SER A 1 190 ? -7.324 26.891 17.359 1 95.25 190 SER A N 1
ATOM 1424 C CA . SER A 1 190 ? -6.133 27.734 17.375 1 95.25 190 SER A CA 1
ATOM 1425 C C . SER A 1 190 ? -5.086 27.219 16.391 1 95.25 190 SER A C 1
ATOM 1427 O O . SER A 1 190 ? -4.445 28 15.688 1 95.25 190 SER A O 1
ATOM 1429 N N . PHE A 1 191 ? -4.895 25.969 16.375 1 95.81 191 PHE A N 1
ATOM 1430 C CA . PHE A 1 191 ? -3.949 25.359 15.453 1 95.81 191 PHE A CA 1
ATOM 1431 C C . PHE A 1 191 ? -4.367 25.609 14.008 1 95.81 191 PHE A C 1
ATOM 1433 O O . PHE A 1 191 ? -3.537 25.969 13.172 1 95.81 191 PHE A O 1
ATOM 1440 N N . ALA A 1 192 ? -5.629 25.391 13.711 1 94.5 192 ALA A N 1
ATOM 1441 C CA . ALA A 1 192 ? -6.141 25.609 12.359 1 94.5 192 ALA A CA 1
ATOM 1442 C C . ALA A 1 192 ? -5.953 27.062 11.938 1 94.5 192 ALA A C 1
ATOM 1444 O O . ALA A 1 192 ? -5.578 27.344 10.797 1 94.5 192 ALA A O 1
ATOM 1445 N N . GLU A 1 193 ? -6.199 27.969 12.812 1 93.19 193 GLU A N 1
ATOM 1446 C CA . GLU A 1 193 ? -6.039 29.391 12.523 1 93.19 193 GLU A CA 1
ATOM 1447 C C . GLU A 1 193 ? -4.598 29.719 12.156 1 93.19 193 GLU A C 1
ATOM 1449 O O . GLU A 1 193 ? -4.352 30.609 11.328 1 93.19 193 GLU A O 1
ATOM 1454 N N . GLN A 1 194 ? -3.783 29.031 12.734 1 93.31 194 GLN A N 1
ATOM 1455 C CA . GLN A 1 194 ? -2.367 29.312 12.531 1 93.31 194 GLN A CA 1
ATOM 1456 C C . GLN A 1 194 ? -1.852 28.641 11.266 1 93.31 194 GLN A C 1
ATOM 1458 O O . GLN A 1 194 ? -1.002 29.188 10.562 1 93.31 194 GLN A O 1
ATOM 1463 N N . HIS A 1 195 ? -2.359 27.469 10.961 1 95.56 195 HIS A N 1
ATOM 1464 C CA . HIS A 1 195 ? -1.67 26.656 9.961 1 95.56 195 HIS A CA 1
ATOM 1465 C C . HIS A 1 195 ? -2.514 26.516 8.695 1 95.56 195 HIS A C 1
ATOM 1467 O O . HIS A 1 195 ? -1.976 26.281 7.609 1 95.56 195 HIS A O 1
ATOM 1473 N N . PHE A 1 196 ? -3.822 26.578 8.828 1 96.38 196 PHE A N 1
ATOM 1474 C CA . PHE A 1 196 ? -4.672 26.469 7.645 1 96.38 196 PHE A CA 1
ATOM 1475 C C . PHE A 1 196 ? -4.809 27.812 6.953 1 96.38 196 PHE A C 1
ATOM 1477 O O . PHE A 1 196 ? -5.91 28.359 6.871 1 96.38 196 PHE A O 1
ATOM 1484 N N . VAL A 1 197 ? -3.709 28.344 6.457 1 95.88 197 VAL A N 1
ATOM 1485 C CA . VAL A 1 197 ? -3.641 29.641 5.785 1 95.88 197 VAL A CA 1
ATOM 1486 C C . VAL A 1 197 ? -3.086 29.469 4.375 1 95.88 197 VAL A C 1
ATOM 1488 O O . VAL A 1 197 ? -2.404 28.469 4.09 1 95.88 197 VAL A O 1
ATOM 1491 N N . THR A 1 198 ? -3.33 30.391 3.518 1 95.12 198 THR A N 1
ATOM 1492 C CA . THR A 1 198 ? -3.012 30.281 2.098 1 95.12 198 THR A CA 1
ATOM 1493 C C . THR A 1 198 ? -1.506 30.141 1.891 1 95.12 198 THR A C 1
ATOM 1495 O O . THR A 1 198 ? -1.062 29.375 1.032 1 95.12 198 THR A O 1
ATOM 1498 N N . GLY A 1 199 ? -0.693 30.812 2.674 1 93.62 199 GLY A N 1
ATOM 1499 C CA . GLY A 1 199 ? 0.75 30.719 2.531 1 93.62 199 GLY A CA 1
ATOM 1500 C C . GLY A 1 199 ? 1.288 29.328 2.84 1 93.62 199 GLY A C 1
ATOM 1501 O O . GLY A 1 199 ? 2.383 28.969 2.4 1 93.62 199 GLY A O 1
ATOM 1502 N N . ASN A 1 200 ? 0.498 28.516 3.564 1 94.31 200 ASN A N 1
ATOM 1503 C CA . ASN A 1 200 ? 0.855 27.156 3.936 1 94.31 200 ASN A CA 1
ATOM 1504 C C . ASN A 1 200 ? 0.17 26.125 3.035 1 94.31 200 ASN A C 1
ATOM 1506 O O . ASN A 1 200 ? 0.28 24.922 3.264 1 94.31 200 ASN A O 1
ATOM 1510 N N . GLY A 1 201 ? -0.516 26.625 2.061 1 95.25 201 GLY A N 1
ATOM 1511 C CA . GLY A 1 201 ? -1.424 25.719 1.374 1 95.25 201 GLY A CA 1
ATOM 1512 C C . GLY A 1 201 ? -0.996 25.406 -0.048 1 95.25 201 GLY A C 1
ATOM 1513 O O . GLY A 1 201 ? -0.399 26.25 -0.72 1 95.25 201 GLY A O 1
ATOM 1514 N N . VAL A 1 202 ? -1.287 24.188 -0.458 1 94.56 202 VAL A N 1
ATOM 1515 C CA . VAL A 1 202 ? -1.158 23.75 -1.845 1 94.56 202 VAL A CA 1
ATOM 1516 C C . VAL A 1 202 ? -2.459 23.094 -2.305 1 94.56 202 VAL A C 1
ATOM 1518 O O . VAL A 1 202 ? -3.002 22.234 -1.616 1 94.56 202 VAL A O 1
ATOM 1521 N N . LEU A 1 203 ? -3.004 23.578 -3.346 1 96.56 203 LEU A N 1
ATOM 1522 C CA . LEU A 1 203 ? -4.129 22.984 -4.047 1 96.56 203 LEU A CA 1
ATOM 1523 C C . LEU A 1 203 ? -3.676 22.328 -5.348 1 96.56 203 LEU A C 1
ATOM 1525 O O . LEU A 1 203 ? -3.145 23 -6.234 1 96.56 203 LEU A O 1
ATOM 1529 N N . PHE A 1 204 ? -3.844 21.031 -5.414 1 94.69 204 PHE A N 1
ATOM 1530 C CA . PHE A 1 204 ? -3.391 20.281 -6.582 1 94.69 204 PHE A CA 1
ATOM 1531 C C . PHE A 1 204 ? -4.508 19.406 -7.129 1 94.69 204 PHE A C 1
ATOM 1533 O O . PHE A 1 204 ? -5.34 18.906 -6.371 1 94.69 204 PHE A O 1
ATOM 1540 N N . ALA A 1 205 ? -4.539 19.266 -8.484 1 94.56 205 ALA A N 1
ATOM 1541 C CA . ALA A 1 205 ? -5.539 18.375 -9.078 1 94.56 205 ALA A CA 1
ATOM 1542 C C . ALA A 1 205 ? -5 17.719 -10.344 1 94.56 205 ALA A C 1
ATOM 1544 O O . ALA A 1 205 ? -4.246 18.328 -11.102 1 94.56 205 ALA A O 1
ATOM 1545 N N . THR A 1 206 ? -5.32 16.484 -10.453 1 89.69 206 THR A N 1
ATOM 1546 C CA . THR A 1 206 ? -5.188 15.828 -11.758 1 89.69 206 THR A CA 1
ATOM 1547 C C . THR A 1 206 ? -6.539 15.758 -12.461 1 89.69 206 THR A C 1
ATOM 1549 O O . THR A 1 206 ? -7.582 15.656 -11.812 1 89.69 206 THR A O 1
ATOM 1552 N N . ASN A 1 207 ? -6.516 15.938 -13.797 1 90.88 207 ASN A N 1
ATOM 1553 C CA . ASN A 1 207 ? -7.691 15.828 -14.656 1 90.88 207 ASN A CA 1
ATOM 1554 C C . ASN A 1 207 ? -8.734 16.891 -14.312 1 90.88 207 ASN A C 1
ATOM 1556 O O . ASN A 1 207 ? -9.93 16.578 -14.227 1 90.88 207 ASN A O 1
ATOM 1560 N N . ALA A 1 208 ? -8.289 18.062 -14.094 1 94.56 208 ALA A N 1
ATOM 1561 C CA . ALA A 1 208 ? -9.109 19.25 -13.859 1 94.56 208 ALA A CA 1
ATOM 1562 C C . ALA A 1 208 ? -8.586 20.453 -14.648 1 94.56 208 ALA A C 1
ATOM 1564 O O . ALA A 1 208 ? -7.426 20.469 -15.062 1 94.56 208 ALA A O 1
ATOM 1565 N N . VAL A 1 209 ? -9.438 21.359 -14.875 1 94.75 209 VAL A N 1
ATOM 1566 C CA . VAL A 1 209 ? -9.078 22.562 -15.617 1 94.75 209 VAL A CA 1
ATOM 1567 C C . VAL A 1 209 ? -8.297 23.516 -14.711 1 94.75 209 VAL A C 1
ATOM 1569 O O . VAL A 1 209 ? -8.789 23.906 -13.648 1 94.75 209 VAL A O 1
ATOM 1572 N N . HIS A 1 210 ? -7.137 23.875 -15.141 1 95.62 210 HIS A N 1
ATOM 1573 C CA . HIS A 1 210 ? -6.234 24.703 -14.344 1 95.62 210 HIS A CA 1
ATOM 1574 C C . HIS A 1 210 ? -6.895 26.016 -13.953 1 95.62 210 HIS A C 1
ATOM 1576 O O . HIS A 1 210 ? -6.836 26.422 -12.797 1 95.62 210 HIS A O 1
ATOM 1582 N N . ASP A 1 211 ? -7.555 26.656 -14.875 1 95.62 211 ASP A N 1
ATOM 1583 C CA . ASP A 1 211 ? -8.141 27.969 -14.633 1 95.62 211 ASP A CA 1
ATOM 1584 C C . ASP A 1 211 ? -9.234 27.906 -13.57 1 95.62 211 ASP A C 1
ATOM 1586 O O . ASP A 1 211 ? -9.422 28.844 -12.805 1 95.62 211 ASP A O 1
ATOM 1590 N N . ASP A 1 212 ? -9.914 26.781 -13.516 1 95.31 212 ASP A N 1
ATOM 1591 C CA . ASP A 1 212 ? -10.93 26.594 -12.484 1 95.31 212 ASP A CA 1
ATOM 1592 C C . ASP A 1 212 ? -10.305 26.594 -11.094 1 95.31 212 ASP A C 1
ATOM 1594 O O . ASP A 1 212 ? -10.867 27.141 -10.148 1 95.31 212 ASP A O 1
ATOM 1598 N N . LEU A 1 213 ? -9.18 26 -10.953 1 96.56 213 LEU A N 1
ATOM 1599 C CA . LEU A 1 213 ? -8.5 25.953 -9.664 1 96.56 213 LEU A CA 1
ATOM 1600 C C . LEU A 1 213 ? -7.949 27.312 -9.281 1 96.56 213 LEU A C 1
ATOM 1602 O O . LEU A 1 213 ? -7.992 27.703 -8.117 1 96.56 213 LEU A O 1
ATOM 1606 N N . LEU A 1 214 ? -7.441 28.047 -10.328 1 96.25 214 LEU A N 1
ATOM 1607 C CA . LEU A 1 214 ? -6.945 29.391 -10.062 1 96.25 214 LEU A CA 1
ATOM 1608 C C . LEU A 1 214 ? -8.055 30.297 -9.547 1 96.25 214 LEU A C 1
ATOM 1610 O O . LEU A 1 214 ? -7.883 30.984 -8.539 1 96.25 214 LEU A O 1
ATOM 1614 N N . LEU A 1 215 ? -9.133 30.219 -10.258 1 95.5 215 LEU A N 1
ATOM 1615 C CA . LEU A 1 215 ? -10.266 31.047 -9.883 1 95.5 215 LEU A CA 1
ATOM 1616 C C . LEU A 1 215 ? -10.773 30.688 -8.492 1 95.5 215 LEU A C 1
ATOM 1618 O O . LEU A 1 215 ? -11.031 31.562 -7.664 1 95.5 215 LEU A O 1
ATOM 1622 N N . TYR A 1 216 ? -10.852 29.438 -8.258 1 95.56 216 TYR A N 1
ATOM 1623 C CA . TYR A 1 216 ? -11.328 28.984 -6.953 1 95.56 216 TYR A CA 1
ATOM 1624 C C . TYR A 1 216 ? -10.359 29.391 -5.848 1 95.56 216 TYR A C 1
ATOM 1626 O O . TYR A 1 216 ? -10.773 29.922 -4.816 1 95.56 216 TYR A O 1
ATOM 1634 N N . GLY A 1 217 ? -9.102 29.109 -6.027 1 94.81 217 GLY A N 1
ATOM 1635 C CA . GLY A 1 217 ? -8.094 29.422 -5.023 1 94.81 217 GLY A CA 1
ATOM 1636 C C . GLY A 1 217 ? -8 30.906 -4.711 1 94.81 217 GLY A C 1
ATOM 1637 O O . GLY A 1 217 ? -7.684 31.281 -3.58 1 94.81 217 GLY A O 1
ATOM 1638 N N . ASP A 1 218 ? -8.305 31.688 -5.684 1 92.12 218 ASP A N 1
ATOM 1639 C CA . ASP A 1 218 ? -8.164 33.125 -5.531 1 92.12 218 ASP A CA 1
ATOM 1640 C C . ASP A 1 218 ? -9.398 33.719 -4.859 1 92.12 218 ASP A C 1
ATOM 1642 O O . ASP A 1 218 ? -9.281 34.594 -3.996 1 92.12 218 ASP A O 1
ATOM 1646 N N . ASN A 1 219 ? -10.57 33.156 -5.152 1 87.31 219 ASN A N 1
ATOM 1647 C CA . ASN A 1 219 ? -11.766 33.906 -4.816 1 87.31 219 ASN A CA 1
ATOM 1648 C C . ASN A 1 219 ? -12.727 33.125 -3.945 1 87.31 219 ASN A C 1
ATOM 1650 O O . ASN A 1 219 ? -13.586 33.688 -3.277 1 87.31 219 ASN A O 1
ATOM 1654 N N . HIS A 1 220 ? -12.5 31.875 -3.922 1 85.19 220 HIS A N 1
ATOM 1655 C CA . HIS A 1 220 ? -13.633 31.125 -3.383 1 85.19 220 HIS A CA 1
ATOM 1656 C C . HIS A 1 220 ? -13.188 30.188 -2.268 1 85.19 220 HIS A C 1
ATOM 1658 O O . HIS A 1 220 ? -14.016 29.734 -1.472 1 85.19 220 HIS A O 1
ATOM 1664 N N . ALA A 1 221 ? -11.938 29.906 -2.24 1 88.06 221 ALA A N 1
ATOM 1665 C CA . ALA A 1 221 ? -11.477 28.953 -1.228 1 88.06 221 ALA A CA 1
ATOM 1666 C C . ALA A 1 221 ? -11.617 29.547 0.174 1 88.06 221 ALA A C 1
ATOM 1668 O O . ALA A 1 221 ? -11.156 30.656 0.435 1 88.06 221 ALA A O 1
ATOM 1669 N N . PRO A 1 222 ? -12.32 28.828 1.045 1 92.38 222 PRO A N 1
ATOM 1670 C CA . PRO A 1 222 ? -12.469 29.312 2.418 1 92.38 222 PRO A CA 1
ATOM 1671 C C . PRO A 1 222 ? -11.219 29.094 3.264 1 92.38 222 PRO A C 1
ATOM 1673 O O . PRO A 1 222 ? -11.281 28.469 4.32 1 92.38 222 PRO A O 1
ATOM 1676 N N . ILE A 1 223 ? -10.133 29.578 2.818 1 94.88 223 ILE A N 1
ATOM 1677 C CA . ILE A 1 223 ? -8.844 29.484 3.496 1 94.88 223 ILE A CA 1
ATOM 1678 C C . ILE A 1 223 ? -8.398 30.875 3.945 1 94.88 223 ILE A C 1
ATOM 1680 O O . ILE A 1 223 ? -8.406 31.828 3.158 1 94.88 223 ILE A O 1
ATOM 1684 N N . ARG A 1 224 ? -8.102 30.984 5.18 1 92.88 224 ARG A N 1
ATOM 1685 C CA . ARG A 1 224 ? -7.637 32.25 5.723 1 92.88 224 ARG A CA 1
ATOM 1686 C C . ARG A 1 224 ? -6.336 32.688 5.059 1 92.88 224 ARG A C 1
ATOM 1688 O O . ARG A 1 224 ? -5.461 31.875 4.789 1 92.88 224 ARG A O 1
ATOM 1695 N N . SER A 1 225 ? -6.27 33.969 4.824 1 92.38 225 SER A N 1
ATOM 1696 C CA . SER A 1 225 ? -5.004 34.531 4.336 1 92.38 225 SER A CA 1
ATOM 1697 C C . SER A 1 225 ? -3.949 34.531 5.438 1 92.38 225 SER A C 1
ATOM 1699 O O . SER A 1 225 ? -4.254 34.844 6.59 1 92.38 225 SER A O 1
ATOM 1701 N N . GLY A 1 226 ? -2.822 34.156 5.059 1 91.56 226 GLY A N 1
ATOM 1702 C CA . GLY A 1 226 ? -1.721 34.156 6.008 1 91.56 226 GLY A CA 1
ATOM 1703 C C . GLY A 1 226 ? -0.403 33.719 5.398 1 91.56 226 GLY A C 1
ATOM 1704 O O . GLY A 1 226 ? -0.375 33.188 4.281 1 91.56 226 GLY A O 1
ATOM 1705 N N . ASN A 1 227 ? 0.672 34.031 6.133 1 88.31 227 ASN A N 1
ATOM 1706 C CA . ASN A 1 227 ? 2.01 33.688 5.668 1 88.31 227 ASN A CA 1
ATOM 1707 C C . ASN A 1 227 ? 2.363 32.25 6.012 1 88.31 227 ASN A C 1
ATOM 1709 O O . ASN A 1 227 ? 1.771 31.656 6.914 1 88.31 227 ASN A O 1
ATOM 1713 N N . ALA A 1 228 ? 3.303 31.766 5.219 1 85.31 228 ALA A N 1
ATOM 1714 C CA . ALA A 1 228 ? 3.793 30.422 5.469 1 85.31 228 ALA A CA 1
ATOM 1715 C C . ALA A 1 228 ? 4.469 30.328 6.836 1 85.31 228 ALA A C 1
ATOM 1717 O O . ALA A 1 228 ? 5.184 31.234 7.246 1 85.31 228 ALA A O 1
ATOM 1718 N N . ALA A 1 229 ? 4.062 29.328 7.523 1 78.94 229 ALA A N 1
ATOM 1719 C CA . ALA A 1 229 ? 4.738 29.031 8.789 1 78.94 229 ALA A CA 1
ATOM 1720 C C . ALA A 1 229 ? 5.973 28.172 8.555 1 78.94 229 ALA A C 1
ATOM 1722 O O . ALA A 1 229 ? 5.914 27.172 7.82 1 78.94 229 ALA A O 1
ATOM 1723 N N . SER A 1 230 ? 7.133 28.641 9.062 1 78.5 230 SER A N 1
ATOM 1724 C CA . SER A 1 230 ? 8.32 27.797 9.031 1 78.5 230 SER A CA 1
ATOM 1725 C C . SER A 1 230 ? 8.367 26.859 10.234 1 78.5 230 SER A C 1
ATOM 1727 O O . SER A 1 230 ? 8.109 27.281 11.359 1 78.5 230 SER A O 1
ATOM 1729 N N . PRO A 1 231 ? 8.555 25.625 9.93 1 83.06 231 PRO A N 1
ATOM 1730 C CA . PRO A 1 231 ? 8.672 24.719 11.086 1 83.06 231 PRO A CA 1
ATOM 1731 C C . PRO A 1 231 ? 9.898 25.016 11.938 1 83.06 231 PRO A C 1
ATOM 1733 O O . PRO A 1 231 ? 10.883 25.578 11.445 1 83.06 231 PRO A O 1
ATOM 1736 N N . SER A 1 232 ? 9.695 24.734 13.195 1 85.31 232 SER A N 1
ATOM 1737 C CA . SER A 1 232 ? 10.891 24.75 14.039 1 85.31 232 SER A CA 1
ATOM 1738 C C . SER A 1 232 ? 11.914 23.734 13.562 1 85.31 232 SER A C 1
ATOM 1740 O O . SER A 1 232 ? 11.562 22.625 13.141 1 85.31 232 SER A O 1
ATOM 1742 N N . SER A 1 233 ? 13.102 24.125 13.562 1 87.31 233 SER A N 1
ATOM 1743 C CA . SER A 1 233 ? 14.18 23.25 13.109 1 87.31 233 SER A CA 1
ATOM 1744 C C . SER A 1 233 ? 14.273 22 13.969 1 87.31 233 SER A C 1
ATOM 1746 O O . SER A 1 233 ? 14.086 22.062 15.18 1 87.31 233 SER A O 1
ATOM 1748 N N . SER A 1 234 ? 14.43 20.906 13.359 1 92.81 234 SER A N 1
ATOM 1749 C CA . SER A 1 234 ? 14.719 19.641 14.023 1 92.81 234 SER A CA 1
ATOM 1750 C C . SER A 1 234 ? 16.078 19.109 13.609 1 92.81 234 SER A C 1
ATOM 1752 O O . SER A 1 234 ? 16.203 18.391 12.617 1 92.81 234 SER A O 1
ATOM 1754 N N . ALA A 1 235 ? 17.016 19.406 14.422 1 94.94 235 ALA A N 1
ATOM 1755 C CA . ALA A 1 235 ? 18.359 18.953 14.109 1 94.94 235 ALA A CA 1
ATOM 1756 C C . ALA A 1 235 ? 18.5 17.438 14.32 1 94.94 235 ALA A C 1
ATOM 1758 O O . ALA A 1 235 ? 17.953 16.891 15.273 1 94.94 235 ALA A O 1
ATOM 1759 N N . TYR A 1 236 ? 19.203 16.859 13.375 1 97.06 236 TYR A N 1
ATOM 1760 C CA . TYR A 1 236 ? 19.531 15.445 13.539 1 97.06 236 TYR A CA 1
ATOM 1761 C C . TYR A 1 236 ? 20.5 15.234 14.695 1 97.06 236 TYR A C 1
ATOM 1763 O O . TYR A 1 236 ? 21.547 15.883 14.75 1 97.06 236 TYR A O 1
ATOM 1771 N N . LYS A 1 237 ? 20.266 14.312 15.617 1 96.56 237 LYS A N 1
ATOM 1772 C CA . LYS A 1 237 ? 21.078 14.156 16.828 1 96.56 237 LYS A CA 1
ATOM 1773 C C . LYS A 1 237 ? 21.594 12.727 16.969 1 96.56 237 LYS A C 1
ATOM 1775 O O . LYS A 1 237 ? 22.453 12.453 17.797 1 96.56 237 LYS A O 1
ATOM 1780 N N . GLY A 1 238 ? 21.125 11.852 16.141 1 96.19 238 GLY A N 1
ATOM 1781 C CA . GLY A 1 238 ? 21.438 10.453 16.375 1 96.19 238 GLY A CA 1
ATOM 1782 C C . GLY A 1 238 ? 20.797 9.898 17.641 1 96.19 238 GLY A C 1
ATOM 1783 O O . GLY A 1 238 ? 20.062 10.602 18.328 1 96.19 238 GLY A O 1
ATOM 1784 N N . GLY A 1 239 ? 21.031 8.633 17.891 1 96.88 239 GLY A N 1
ATOM 1785 C CA . GLY A 1 239 ? 20.5 8.023 19.109 1 96.88 239 GLY A CA 1
ATOM 1786 C C . GLY A 1 239 ? 19.812 6.691 18.859 1 96.88 239 GLY A C 1
ATOM 1787 O O . GLY A 1 239 ? 19.953 6.113 17.781 1 96.88 239 GLY A O 1
ATOM 1788 N N . GLU A 1 240 ? 19.141 6.188 19.969 1 97.81 240 GLU A N 1
ATOM 1789 C CA . GLU A 1 240 ? 18.562 4.848 19.875 1 97.81 240 GLU A CA 1
ATOM 1790 C C . GLU A 1 240 ? 17.266 4.75 20.688 1 97.81 240 GLU A C 1
ATOM 1792 O O . GLU A 1 240 ? 17.141 5.367 21.75 1 97.81 240 GLU A O 1
ATOM 1797 N N . VAL A 1 241 ? 16.328 4.117 20.125 1 97.81 241 VAL A N 1
ATOM 1798 C CA . VAL A 1 241 ? 15.094 3.754 20.812 1 97.81 241 VAL A CA 1
ATOM 1799 C C . VAL A 1 241 ? 14.789 2.277 20.578 1 97.81 241 VAL A C 1
ATOM 1801 O O . VAL A 1 241 ? 14.836 1.801 19.438 1 97.81 241 VAL A O 1
ATOM 1804 N N . ARG A 1 242 ? 14.523 1.522 21.609 1 97.38 242 ARG A N 1
ATOM 1805 C CA . ARG A 1 242 ? 14.219 0.097 21.531 1 97.38 242 ARG A CA 1
ATOM 1806 C C . ARG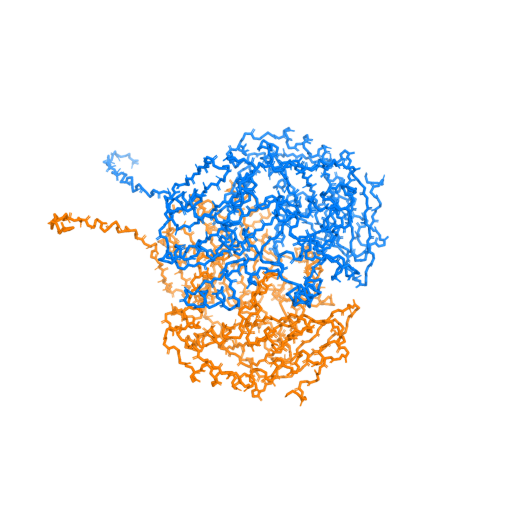 A 1 242 ? 12.914 -0.226 22.25 1 97.38 242 ARG A C 1
ATOM 1808 O O . ARG A 1 242 ? 12.617 0.34 23.297 1 97.38 242 ARG A O 1
ATOM 1815 N N . ARG A 1 243 ? 12.172 -1.053 21.703 1 96.12 243 ARG A N 1
ATOM 1816 C CA . ARG A 1 243 ? 10.945 -1.533 22.312 1 96.12 243 ARG A CA 1
ATOM 1817 C C . ARG A 1 243 ? 10.805 -3.045 22.156 1 96.12 243 ARG A C 1
ATOM 1819 O O . ARG A 1 243 ? 10.586 -3.543 21.062 1 96.12 243 ARG A O 1
ATOM 1826 N N . ASP A 1 244 ? 10.836 -3.721 23.266 1 95.19 244 ASP A N 1
ATOM 1827 C CA . ASP A 1 244 ? 10.656 -5.168 23.281 1 95.19 244 ASP A CA 1
ATOM 1828 C C . ASP A 1 244 ? 9.18 -5.543 23.172 1 95.19 244 ASP A C 1
ATOM 1830 O O . ASP A 1 244 ? 8.32 -4.871 23.75 1 95.19 244 ASP A O 1
ATOM 1834 N N . ALA A 1 245 ? 8.93 -6.535 22.344 1 91.94 245 ALA A N 1
ATOM 1835 C CA . ALA A 1 245 ? 7.586 -7.09 22.188 1 91.94 245 ALA A CA 1
ATOM 1836 C C . ALA A 1 245 ? 7.641 -8.602 22 1 91.94 245 ALA A C 1
ATOM 1838 O O . ALA A 1 245 ? 8.688 -9.156 21.656 1 91.94 245 ALA A O 1
ATOM 1839 N N . ASP A 1 246 ? 6.527 -9.281 22.281 1 89.75 246 ASP A N 1
ATOM 1840 C CA . ASP A 1 246 ? 6.441 -10.727 22.078 1 89.75 246 ASP A CA 1
ATOM 1841 C C . ASP A 1 246 ? 6.387 -11.062 20.578 1 89.75 246 ASP A C 1
ATOM 1843 O O . ASP A 1 246 ? 5.312 -11.031 19.969 1 89.75 246 ASP A O 1
ATOM 1847 N N . SER A 1 247 ? 7.512 -11.289 20.031 1 91.19 247 SER A N 1
ATOM 1848 C CA . SER A 1 247 ? 7.664 -11.602 18.609 1 91.19 247 SER A CA 1
ATOM 1849 C C . SER A 1 247 ? 8.906 -12.453 18.375 1 91.19 247 SER A C 1
ATOM 1851 O O . SER A 1 247 ? 9.859 -12.406 19.141 1 91.19 247 SER A O 1
ATOM 1853 N N . LYS A 1 248 ? 8.82 -13.242 17.391 1 91.75 248 LYS A N 1
ATOM 1854 C CA . LYS A 1 248 ? 9.977 -14.016 16.953 1 91.75 248 LYS A CA 1
ATOM 1855 C C . LYS A 1 248 ? 10.977 -13.133 16.203 1 91.75 248 LYS A C 1
ATOM 1857 O O . LYS A 1 248 ? 12.164 -13.445 16.141 1 91.75 248 LYS A O 1
ATOM 1862 N N . TYR A 1 249 ? 10.516 -12.016 15.711 1 94.62 249 TYR A N 1
ATOM 1863 C CA . TYR A 1 249 ? 11.32 -11.227 14.789 1 94.62 249 TYR A CA 1
ATOM 1864 C C . TYR A 1 249 ? 11.68 -9.875 15.398 1 94.62 249 TYR A C 1
ATOM 1866 O O . TYR A 1 249 ? 10.961 -9.375 16.266 1 94.62 249 TYR A O 1
ATOM 1874 N N . ALA A 1 250 ? 12.812 -9.375 14.922 1 97.19 250 ALA A N 1
ATOM 1875 C CA . ALA A 1 250 ? 13.227 -8.008 15.195 1 97.19 250 ALA A CA 1
ATOM 1876 C C . ALA A 1 250 ? 13.109 -7.133 13.945 1 97.19 250 ALA A C 1
ATOM 1878 O O . ALA A 1 250 ? 13.562 -7.52 12.867 1 97.19 250 ALA A O 1
ATOM 1879 N N . HIS A 1 251 ? 12.422 -6.105 14.102 1 97.19 251 HIS A N 1
ATOM 1880 C CA . HIS A 1 251 ? 12.383 -5.043 13.102 1 97.19 251 HIS A CA 1
ATOM 1881 C C . HIS A 1 251 ? 13.344 -3.912 13.461 1 97.19 251 HIS A C 1
ATOM 1883 O O . HIS A 1 251 ? 13.234 -3.322 14.539 1 97.19 251 HIS A O 1
ATOM 1889 N N . VAL A 1 252 ? 14.266 -3.643 12.539 1 97.94 252 VAL A N 1
ATOM 1890 C CA . VAL A 1 252 ? 15.312 -2.691 12.891 1 97.94 252 VAL A CA 1
ATOM 1891 C C . VAL A 1 252 ? 15.492 -1.68 11.758 1 97.94 252 VAL A C 1
ATOM 1893 O O . VAL A 1 252 ? 15.516 -2.051 10.586 1 97.94 252 VAL A O 1
ATOM 1896 N N . ILE A 1 253 ? 15.492 -0.421 12.086 1 97.94 253 ILE A N 1
ATOM 1897 C CA . ILE A 1 253 ? 15.961 0.606 11.156 1 97.94 253 ILE A CA 1
ATOM 1898 C C . ILE A 1 253 ? 17.266 1.205 11.664 1 97.94 253 ILE A C 1
ATOM 1900 O O . ILE A 1 253 ? 17.359 1.636 12.812 1 97.94 253 ILE A O 1
ATOM 1904 N N . VAL A 1 254 ? 18.234 1.155 10.867 1 97.88 254 VAL A N 1
ATOM 1905 C CA . VAL A 1 254 ? 19.469 1.903 11.078 1 97.88 254 VAL A CA 1
ATOM 1906 C C . VAL A 1 254 ? 19.578 3.025 10.047 1 97.88 254 VAL A C 1
ATOM 1908 O O . VAL A 1 254 ? 19.531 2.773 8.844 1 97.88 254 VAL A O 1
ATOM 1911 N N . ALA A 1 255 ? 19.703 4.227 10.547 1 97.75 255 ALA A N 1
ATOM 1912 C CA . ALA A 1 255 ? 19.672 5.352 9.617 1 97.75 255 ALA A CA 1
ATOM 1913 C C . ALA A 1 255 ? 20.578 6.484 10.094 1 97.75 255 ALA A C 1
ATOM 1915 O O . ALA A 1 255 ? 20.938 6.551 11.273 1 97.75 255 ALA A O 1
ATOM 1916 N N . GLY A 1 256 ? 21.078 7.277 9.195 1 98.06 256 GLY A N 1
ATOM 1917 C CA . GLY A 1 256 ? 21.734 8.547 9.453 1 98.06 256 GLY A CA 1
ATOM 1918 C C . GLY A 1 256 ? 21 9.734 8.852 1 98.06 256 GLY A C 1
ATOM 1919 O O . GLY A 1 256 ? 19.875 9.594 8.375 1 98.06 256 GLY A O 1
ATOM 1920 N N . GLU A 1 257 ? 21.672 10.859 8.961 1 97.38 257 GLU A N 1
ATOM 1921 C CA . GLU A 1 257 ? 21.078 12.062 8.375 1 97.38 257 GLU A CA 1
ATOM 1922 C C . GLU A 1 257 ? 21.078 11.992 6.852 1 97.38 257 GLU A C 1
ATOM 1924 O O . GLU A 1 257 ? 22.141 11.883 6.23 1 97.38 257 GLU A O 1
ATOM 1929 N N . GLY A 1 258 ? 19.891 12 6.289 1 96.38 258 GLY A N 1
ATOM 1930 C CA . GLY A 1 258 ? 19.734 11.93 4.848 1 96.38 258 GLY A CA 1
ATOM 1931 C C . GLY A 1 258 ? 19.422 13.273 4.211 1 96.38 258 GLY A C 1
ATOM 1932 O O . GLY A 1 258 ? 19.688 14.32 4.809 1 96.38 258 GLY A O 1
ATOM 1933 N N . ALA A 1 259 ? 18.953 13.219 3.008 1 94.5 259 ALA A N 1
ATOM 1934 C CA . ALA A 1 259 ? 18.688 14.422 2.225 1 94.5 259 ALA A CA 1
ATOM 1935 C C . ALA A 1 259 ? 17.438 15.133 2.715 1 94.5 259 ALA A C 1
ATOM 1937 O O . ALA A 1 259 ? 16.438 14.492 3.055 1 94.5 259 ALA A O 1
ATOM 1938 N N . ALA A 1 260 ? 17.531 16.438 2.709 1 92 260 ALA A N 1
ATOM 1939 C CA . ALA A 1 260 ? 16.359 17.266 2.965 1 92 260 ALA A CA 1
ATOM 1940 C C . ALA A 1 260 ? 15.555 17.484 1.691 1 92 260 ALA A C 1
ATOM 1942 O O . ALA A 1 260 ? 16.109 17.516 0.591 1 92 260 ALA A O 1
ATOM 1943 N N . GLY A 1 261 ? 14.297 17.672 1.855 1 88.81 261 GLY A N 1
ATOM 1944 C CA . GLY A 1 261 ? 13.383 17.812 0.73 1 88.81 261 GLY A CA 1
ATOM 1945 C C . GLY A 1 261 ? 13.656 19.047 -0.11 1 88.81 261 GLY A C 1
ATOM 1946 O O . GLY A 1 261 ? 13.328 19.078 -1.297 1 88.81 261 GLY A O 1
ATOM 1947 N N . ASN A 1 262 ? 14.227 20.016 0.428 1 86.56 262 ASN A N 1
ATOM 1948 C CA . ASN A 1 262 ? 14.484 21.25 -0.3 1 86.56 262 ASN A CA 1
ATOM 1949 C C . ASN A 1 262 ? 15.859 21.234 -0.967 1 86.56 262 ASN A C 1
ATOM 1951 O O . ASN A 1 262 ? 16.312 22.266 -1.48 1 86.56 262 ASN A O 1
ATOM 1955 N N . ASN A 1 263 ? 16.562 20.156 -0.898 1 91.5 263 ASN A N 1
ATOM 1956 C CA . ASN A 1 263 ? 17.875 20.016 -1.534 1 91.5 263 ASN A CA 1
ATOM 1957 C C . ASN A 1 263 ? 17.828 18.984 -2.67 1 91.5 263 ASN A C 1
ATOM 1959 O O . ASN A 1 263 ? 18.078 17.797 -2.455 1 91.5 263 ASN A O 1
ATOM 1963 N N . THR A 1 264 ? 17.594 19.453 -3.844 1 90.75 264 THR A N 1
ATOM 1964 C CA . THR A 1 264 ? 17.344 18.609 -5.012 1 90.75 264 THR A CA 1
ATOM 1965 C C . THR A 1 264 ? 18.562 17.75 -5.324 1 90.75 264 THR A C 1
ATOM 1967 O O . THR A 1 264 ? 18.422 16.578 -5.684 1 90.75 264 THR A O 1
ATOM 1970 N N . LYS A 1 265 ? 19.703 18.328 -5.191 1 93.25 265 LYS A N 1
ATOM 1971 C CA . LYS A 1 265 ? 20.922 17.578 -5.477 1 93.25 265 LYS A CA 1
ATOM 1972 C C . LYS A 1 265 ? 21.109 16.438 -4.484 1 93.25 265 LYS A C 1
ATOM 1974 O O . LYS A 1 265 ? 21.453 15.32 -4.879 1 93.25 265 LYS A O 1
ATOM 1979 N N . ALA A 1 266 ? 20.891 16.766 -3.223 1 94.88 266 ALA A N 1
ATOM 1980 C CA . ALA A 1 266 ? 21.016 15.742 -2.193 1 94.88 266 ALA A CA 1
ATOM 1981 C C . ALA A 1 266 ? 19.984 14.633 -2.396 1 94.88 266 ALA A C 1
ATOM 1983 O O . ALA A 1 266 ? 20.281 13.453 -2.166 1 94.88 266 ALA A O 1
ATOM 1984 N N . LEU A 1 267 ? 18.844 15.031 -2.844 1 93.88 267 LEU A N 1
ATOM 1985 C CA . LEU A 1 267 ? 17.797 14.039 -3.104 1 93.88 267 LEU A CA 1
ATOM 1986 C C . LEU A 1 267 ? 18.203 13.117 -4.25 1 93.88 267 LEU A C 1
ATOM 1988 O O . LEU A 1 267 ? 17.984 11.906 -4.18 1 93.88 267 LEU A O 1
ATOM 1992 N N . ALA A 1 268 ? 18.719 13.68 -5.266 1 95.25 268 ALA A N 1
ATOM 1993 C CA . ALA A 1 268 ? 19.188 12.875 -6.395 1 95.25 268 ALA A CA 1
ATOM 1994 C C . ALA A 1 268 ? 20.281 11.898 -5.969 1 95.25 268 ALA A C 1
ATOM 1996 O O . ALA A 1 268 ? 20.234 10.719 -6.316 1 95.25 268 ALA A O 1
ATOM 1997 N N . THR A 1 269 ? 21.203 12.406 -5.23 1 97.06 269 THR A N 1
ATOM 1998 C CA . THR A 1 269 ? 22.297 11.57 -4.742 1 97.06 269 THR A CA 1
ATOM 1999 C C . THR A 1 269 ? 21.766 10.438 -3.865 1 97.06 269 THR A C 1
ATOM 2001 O O . THR A 1 269 ? 22.203 9.297 -3.986 1 97.06 269 THR A O 1
ATOM 2004 N N . GLN A 1 270 ? 20.875 10.781 -3.012 1 95.88 270 GLN A N 1
ATOM 2005 C CA . GLN A 1 270 ? 20.281 9.789 -2.115 1 95.88 270 GLN A CA 1
ATOM 2006 C C . GLN A 1 270 ? 19.531 8.719 -2.898 1 95.88 270 GLN A C 1
ATOM 2008 O O . GLN A 1 270 ? 19.562 7.539 -2.541 1 95.88 270 GLN A O 1
ATOM 2013 N N . ALA A 1 271 ? 18.797 9.148 -3.932 1 93.44 271 ALA A N 1
ATOM 2014 C CA . ALA A 1 271 ? 18.094 8.18 -4.77 1 93.44 271 ALA A CA 1
ATOM 2015 C C . ALA A 1 271 ? 19.062 7.156 -5.359 1 93.44 271 ALA A C 1
ATOM 2017 O O . ALA A 1 271 ? 18.766 5.957 -5.363 1 93.44 271 ALA A O 1
ATOM 2018 N N . VAL A 1 272 ? 20.188 7.613 -5.812 1 94.19 272 VAL A N 1
ATOM 2019 C CA . VAL A 1 272 ? 21.188 6.73 -6.391 1 94.19 272 VAL A CA 1
ATOM 2020 C C . VAL A 1 272 ? 21.797 5.855 -5.297 1 94.19 272 VAL A C 1
ATOM 2022 O O . VAL A 1 272 ? 22.016 4.656 -5.492 1 94.19 272 VAL A O 1
ATOM 2025 N N . LEU A 1 273 ? 22.047 6.441 -4.168 1 94.88 273 LEU A N 1
ATOM 2026 C CA . LEU A 1 273 ? 22.594 5.711 -3.029 1 94.88 273 LEU A CA 1
ATOM 2027 C C . LEU A 1 273 ? 21.672 4.562 -2.631 1 94.88 273 LEU A C 1
ATOM 2029 O O . LEU A 1 273 ? 22.125 3.424 -2.477 1 94.88 273 LEU A O 1
ATOM 2033 N N . LEU A 1 274 ? 20.438 4.852 -2.457 1 92.62 274 LEU A N 1
ATOM 2034 C CA . LEU A 1 274 ? 19.469 3.84 -2.021 1 92.62 274 LEU A CA 1
ATOM 2035 C C . LEU A 1 274 ? 19.328 2.738 -3.066 1 92.62 274 LEU A C 1
ATOM 2037 O O . LEU A 1 274 ? 19.141 1.57 -2.723 1 92.62 274 LEU A O 1
ATOM 2041 N N . THR A 1 275 ? 19.422 3.162 -4.297 1 89.25 275 THR A N 1
ATOM 2042 C CA . THR A 1 275 ? 19.391 2.174 -5.367 1 89.25 275 THR A CA 1
ATOM 2043 C C . THR A 1 275 ? 20.625 1.276 -5.309 1 89.25 275 THR A C 1
ATOM 2045 O O . THR A 1 275 ? 20.516 0.06 -5.484 1 89.25 275 THR A O 1
ATOM 2048 N N . ALA A 1 276 ? 21.75 1.855 -5.059 1 89.38 276 ALA A N 1
ATOM 2049 C CA . ALA A 1 276 ? 23 1.103 -4.949 1 89.38 276 ALA A CA 1
ATOM 2050 C C . ALA A 1 276 ? 22.938 0.11 -3.789 1 89.38 276 ALA A C 1
ATOM 2052 O O . ALA A 1 276 ? 23.516 -0.978 -3.867 1 89.38 276 ALA A O 1
ATOM 2053 N N . LEU A 1 277 ? 22.297 0.556 -2.756 1 87.69 277 LEU A N 1
ATOM 2054 C CA . LEU A 1 277 ? 22.156 -0.307 -1.588 1 87.69 277 LEU A CA 1
ATOM 2055 C C . LEU A 1 277 ? 21.234 -1.485 -1.888 1 87.69 277 LEU A C 1
ATOM 2057 O O . LEU A 1 277 ? 21.453 -2.586 -1.374 1 87.69 277 LEU A O 1
ATOM 2061 N N . GLY A 1 278 ? 20.406 -1.338 -2.748 1 76.75 278 GLY A N 1
ATOM 2062 C CA . GLY A 1 278 ? 19.453 -2.377 -3.088 1 76.75 278 GLY A CA 1
ATOM 2063 C C . GLY A 1 278 ? 18.031 -2.047 -2.65 1 76.75 278 GLY A C 1
ATOM 2064 O O . GLY A 1 278 ? 17.828 -1.582 -1.529 1 76.75 278 GLY A O 1
ATOM 2065 N N . ASN A 1 279 ? 17.234 -1.463 -3.625 1 57.78 279 ASN A N 1
ATOM 2066 C CA . ASN A 1 279 ? 15.852 -1.087 -3.324 1 57.78 279 ASN A CA 1
ATOM 2067 C C . ASN A 1 279 ? 14.992 -2.311 -3.027 1 57.78 279 ASN A C 1
ATOM 2069 O O . ASN A 1 279 ? 14.68 -3.09 -3.93 1 57.78 279 ASN A O 1
ATOM 2073 N N . SER A 1 280 ? 15.43 -2.975 -1.998 1 47.34 280 SER A N 1
ATOM 2074 C CA . SER A 1 280 ? 14.422 -4.004 -1.805 1 47.34 280 SER A CA 1
ATOM 2075 C C . SER A 1 280 ? 13.055 -3.391 -1.519 1 47.34 280 SER A C 1
ATOM 2077 O O . SER A 1 280 ? 12.953 -2.398 -0.792 1 47.34 280 SER A O 1
ATOM 2079 N N . SER A 1 281 ? 12.289 -2.986 -2.443 1 41.28 281 SER A N 1
ATOM 2080 C CA . SER A 1 281 ? 10.938 -2.463 -2.26 1 41.28 281 SER A CA 1
ATOM 2081 C C . SER A 1 281 ? 10.305 -3.002 -0.981 1 41.28 281 SER A C 1
ATOM 2083 O O . SER A 1 281 ? 10.414 -4.191 -0.681 1 41.28 281 SER A O 1
ATOM 2085 N N . PRO A 1 282 ? 10.078 -2.02 -0.111 1 36.75 282 PRO A N 1
ATOM 2086 C CA . PRO A 1 282 ? 9.219 -2.543 0.955 1 36.75 282 PRO A CA 1
ATOM 2087 C C . PRO A 1 282 ? 8.211 -3.574 0.448 1 36.75 282 PRO A C 1
ATOM 2089 O O . PRO A 1 282 ? 7.379 -4.055 1.218 1 36.75 282 PRO A O 1
ATOM 2092 N N . VAL A 1 283 ? 7.922 -3.371 -0.763 1 36.25 283 VAL A N 1
ATOM 2093 C CA . VAL A 1 283 ? 6.898 -4.297 -1.232 1 36.25 283 VAL A CA 1
ATOM 2094 C C . VAL A 1 283 ? 7.402 -5.73 -1.119 1 36.25 283 VAL A C 1
ATOM 2096 O O . VAL A 1 283 ? 8.586 -5.996 -1.333 1 36.25 283 VAL A O 1
ATOM 2099 N N . LYS A 1 284 ? 6.688 -6.445 -0.557 1 41.94 284 LYS A N 1
ATOM 2100 C CA . LYS A 1 284 ? 6.734 -7.773 0.049 1 41.94 284 LYS A CA 1
ATOM 2101 C C . LYS A 1 284 ? 7.668 -8.695 -0.726 1 41.94 284 LYS A C 1
ATOM 2103 O O . LYS A 1 284 ? 8.195 -9.664 -0.169 1 41.94 284 LYS A O 1
ATOM 2108 N N . PHE A 1 285 ? 7.738 -8.648 -2.072 1 41.53 285 PHE A N 1
ATOM 2109 C CA . PHE A 1 285 ? 8.422 -9.828 -2.592 1 41.53 285 PHE A CA 1
ATOM 2110 C C . PHE A 1 285 ? 9.516 -9.43 -3.576 1 41.53 285 PHE A C 1
ATOM 2112 O O . PHE A 1 285 ? 9.344 -9.562 -4.789 1 41.53 285 PHE A O 1
ATOM 2119 N N . ASN A 1 286 ? 10.227 -8.18 -3.24 1 45.59 286 ASN A N 1
ATOM 2120 C CA . ASN A 1 286 ? 11.352 -7.836 -4.102 1 45.59 286 ASN A CA 1
ATOM 2121 C C . ASN A 1 286 ? 12.508 -8.812 -3.936 1 45.59 286 ASN A C 1
ATOM 2123 O O . ASN A 1 286 ? 12.852 -9.195 -2.814 1 45.59 286 ASN A O 1
ATOM 2127 N N . THR A 1 287 ? 12.805 -9.57 -5.004 1 43 287 THR A N 1
ATOM 2128 C CA . THR A 1 287 ? 13.906 -10.523 -5.145 1 43 287 THR A CA 1
ATOM 2129 C C . THR A 1 287 ? 15.25 -9.805 -5.117 1 43 287 THR A C 1
ATOM 2131 O O . THR A 1 287 ? 16.266 -10.344 -5.562 1 43 287 THR A O 1
ATOM 2134 N N . GLY A 1 288 ? 15.414 -8.484 -4.758 1 47.34 288 GLY A N 1
ATOM 2135 C CA . GLY A 1 288 ? 16.75 -7.969 -5.008 1 47.34 288 GLY A CA 1
ATOM 2136 C C . GLY A 1 288 ? 17.812 -8.641 -4.16 1 47.34 288 GLY A C 1
ATOM 2137 O O . GLY A 1 288 ? 18.234 -8.094 -3.131 1 47.34 288 GLY A O 1
ATOM 2138 N N . THR A 1 289 ? 17.844 -10.008 -4.297 1 51.88 289 THR A N 1
ATOM 2139 C CA . THR A 1 289 ? 18.922 -10.766 -3.674 1 51.88 289 THR A CA 1
ATOM 2140 C C . THR A 1 289 ? 20.297 -10.242 -4.117 1 51.88 289 THR A C 1
ATOM 2142 O O . THR A 1 289 ? 21.328 -10.719 -3.658 1 51.88 289 THR A O 1
ATOM 2145 N N . THR A 1 290 ? 20.25 -9.133 -4.902 1 58.44 290 THR A N 1
ATOM 2146 C CA . THR A 1 290 ? 21.594 -8.898 -5.422 1 58.44 290 THR A CA 1
ATOM 2147 C C . THR A 1 290 ? 22.125 -7.539 -4.965 1 58.44 290 THR A C 1
ATOM 2149 O O . THR A 1 290 ? 23.234 -7.16 -5.305 1 58.44 290 THR A O 1
ATOM 2152 N N . GLY A 1 291 ? 21.344 -6.906 -4.031 1 72.06 291 GLY A N 1
ATOM 2153 C CA . GLY A 1 291 ? 21.875 -5.629 -3.586 1 72.06 291 GLY A CA 1
ATOM 2154 C C . GLY A 1 291 ? 22.875 -5.758 -2.449 1 72.06 291 GLY A C 1
ATOM 2155 O O . GLY A 1 291 ? 23 -6.824 -1.846 1 72.06 291 GLY A O 1
ATOM 2156 N N . VAL A 1 292 ? 23.703 -4.695 -2.264 1 79.5 292 VAL A N 1
ATOM 2157 C CA . VAL A 1 292 ? 24.766 -4.648 -1.263 1 79.5 292 VAL A CA 1
ATOM 2158 C C . VAL A 1 292 ? 24.203 -5.055 0.099 1 79.5 292 VAL A C 1
ATOM 2160 O O . VAL A 1 292 ? 24.812 -5.863 0.807 1 79.5 292 VAL A O 1
ATOM 2163 N N . ILE A 1 293 ? 22.984 -4.641 0.38 1 84.5 293 ILE A N 1
ATOM 2164 C CA . ILE A 1 293 ? 22.484 -4.887 1.726 1 84.5 293 ILE A CA 1
ATOM 2165 C C . ILE A 1 293 ? 21.906 -6.301 1.808 1 84.5 293 ILE A C 1
ATOM 2167 O O . ILE A 1 293 ? 21.938 -6.93 2.865 1 84.5 293 ILE A O 1
ATOM 2171 N N . ALA A 1 294 ? 21.359 -6.719 0.737 1 80.44 294 ALA A N 1
ATOM 2172 C CA . ALA A 1 294 ? 20.875 -8.094 0.725 1 80.44 294 ALA A CA 1
ATOM 2173 C C . ALA A 1 294 ? 22.031 -9.078 0.954 1 80.44 294 ALA A C 1
ATOM 2175 O O . ALA A 1 294 ? 21.891 -10.047 1.707 1 80.44 294 ALA A O 1
ATOM 2176 N N . LYS A 1 295 ? 23.156 -8.805 0.335 1 81.69 295 LYS A N 1
ATOM 2177 C CA . LYS A 1 295 ? 24.344 -9.641 0.527 1 81.69 295 LYS A CA 1
ATOM 2178 C C . LYS A 1 295 ? 24.844 -9.547 1.962 1 81.69 295 LYS A C 1
ATOM 2180 O O . LYS A 1 295 ? 25.281 -10.547 2.539 1 81.69 295 LYS A O 1
ATOM 2185 N N . ALA A 1 296 ? 24.75 -8.391 2.479 1 86.56 296 ALA A N 1
ATOM 2186 C CA . ALA A 1 296 ? 25.25 -8.172 3.832 1 86.56 296 ALA A CA 1
ATOM 2187 C C . ALA A 1 296 ? 24.406 -8.922 4.859 1 86.56 296 ALA A C 1
ATOM 2189 O O . ALA A 1 296 ? 24.938 -9.5 5.809 1 86.56 296 ALA A O 1
ATOM 2190 N N . VAL A 1 297 ? 23.125 -8.875 4.691 1 87.19 297 VAL A N 1
ATOM 2191 C CA . VAL A 1 297 ? 22.234 -9.562 5.625 1 87.19 297 VAL A CA 1
ATOM 2192 C C . VAL A 1 297 ? 22.359 -11.07 5.43 1 87.19 297 VAL A C 1
ATOM 2194 O O . VAL A 1 297 ? 22.281 -11.836 6.395 1 87.19 297 VAL A O 1
ATOM 2197 N N . GLY A 1 298 ? 22.531 -11.453 4.172 1 78.88 298 GLY A N 1
ATOM 2198 C CA . GLY A 1 298 ? 22.766 -12.852 3.842 1 78.88 298 GLY A CA 1
ATOM 2199 C C . GLY A 1 298 ? 21.688 -13.781 4.348 1 78.88 298 GLY A C 1
ATOM 2200 O O . GLY A 1 298 ? 20.5 -13.547 4.102 1 78.88 298 GLY A O 1
ATOM 2201 N N . GLN A 1 299 ? 22.109 -14.75 5.18 1 79.31 299 GLN A N 1
ATOM 2202 C CA . GLN A 1 299 ? 21.219 -15.812 5.652 1 79.31 299 GLN A CA 1
ATOM 2203 C C . GLN A 1 299 ? 20.484 -15.383 6.914 1 79.31 299 GLN A C 1
ATOM 2205 O O . GLN A 1 299 ? 19.703 -16.156 7.473 1 79.31 299 GLN A O 1
ATOM 2210 N N . ASN A 1 300 ? 20.625 -14.172 7.246 1 81.25 300 ASN A N 1
ATOM 2211 C CA . ASN A 1 300 ? 20.156 -13.781 8.57 1 81.25 300 ASN A CA 1
ATOM 2212 C C . ASN A 1 300 ? 18.797 -13.078 8.5 1 81.25 300 ASN A C 1
ATOM 2214 O O . ASN A 1 300 ? 18.156 -12.852 9.531 1 81.25 300 ASN A O 1
ATOM 2218 N N . GLY A 1 301 ? 18.344 -12.758 7.324 1 87.56 301 GLY A N 1
ATOM 2219 C CA . GLY A 1 301 ? 17.062 -12.062 7.246 1 87.56 301 GLY A CA 1
ATOM 2220 C C . GLY A 1 301 ? 16.891 -11.281 5.957 1 87.56 301 GLY A C 1
ATOM 2221 O O . GLY A 1 301 ? 17.344 -11.719 4.895 1 87.56 301 GLY A O 1
ATOM 2222 N N . SER A 1 302 ? 16.109 -10.273 6.109 1 88.25 302 SER A N 1
ATOM 2223 C CA . SER A 1 302 ? 15.836 -9.43 4.953 1 88.25 302 SER A CA 1
ATOM 2224 C C . SER A 1 302 ? 16.141 -7.965 5.258 1 88.25 302 SER A C 1
ATOM 2226 O O . SER A 1 302 ? 16.031 -7.531 6.406 1 88.25 302 SER A O 1
ATOM 2228 N N . ALA A 1 303 ? 16.562 -7.277 4.246 1 90.31 303 ALA A N 1
ATOM 2229 C CA . ALA A 1 303 ? 16.891 -5.859 4.391 1 90.31 303 ALA A CA 1
ATOM 2230 C C . ALA A 1 303 ? 16.422 -5.062 3.178 1 90.31 303 ALA A C 1
ATOM 2232 O O . ALA A 1 303 ? 16.422 -5.566 2.053 1 90.31 303 ALA A O 1
ATOM 2233 N N . SER A 1 304 ? 16.016 -3.883 3.412 1 88.94 304 SER A N 1
ATOM 2234 C CA . SER A 1 304 ? 15.625 -2.953 2.355 1 88.94 304 SER A CA 1
ATOM 2235 C C . SER A 1 304 ? 16.078 -1.533 2.676 1 88.94 304 SER A C 1
ATOM 2237 O O . SER A 1 304 ? 16.266 -1.182 3.844 1 88.94 304 SER A O 1
ATOM 2239 N N . ALA A 1 305 ? 16.234 -0.771 1.564 1 91.25 305 ALA A N 1
ATOM 2240 C CA . ALA A 1 305 ? 16.578 0.636 1.768 1 91.25 305 ALA A CA 1
ATOM 2241 C C . ALA A 1 305 ? 15.43 1.38 2.447 1 91.25 305 ALA A C 1
ATOM 2243 O O . ALA A 1 305 ? 14.258 1.03 2.27 1 91.25 305 ALA A O 1
ATOM 2244 N N . PHE A 1 306 ? 15.781 2.309 3.256 1 93.81 306 PHE A N 1
ATOM 2245 C CA . PHE A 1 306 ? 14.836 3.148 3.984 1 93.81 306 PHE A CA 1
ATOM 2246 C C . PHE A 1 306 ? 15.148 4.625 3.771 1 93.81 306 PHE A C 1
ATOM 2248 O O . PHE A 1 306 ? 16.312 5.016 3.717 1 93.81 306 PHE A O 1
ATOM 2255 N N . GLN A 1 307 ? 14.031 5.426 3.617 1 95.06 307 GLN A N 1
ATOM 2256 C CA . GLN A 1 307 ? 14.219 6.871 3.68 1 95.06 307 GLN A CA 1
ATOM 2257 C C . GLN A 1 307 ? 12.977 7.57 4.219 1 95.06 307 GLN A C 1
ATOM 2259 O O . GLN A 1 307 ? 11.867 7.059 4.09 1 95.06 307 GLN A O 1
ATOM 2264 N N . ALA A 1 308 ? 13.133 8.602 4.852 1 95.62 308 ALA A N 1
ATOM 2265 C CA . ALA A 1 308 ? 12.117 9.562 5.25 1 95.62 308 ALA A CA 1
ATOM 2266 C C . ALA A 1 308 ? 12.57 10.992 4.969 1 95.62 308 ALA A C 1
ATOM 2268 O O . ALA A 1 308 ? 13.492 11.492 5.613 1 95.62 308 ALA A O 1
ATOM 2269 N N . VAL A 1 309 ? 11.922 11.617 4.02 1 92.44 309 VAL A N 1
ATOM 2270 C CA . VAL A 1 309 ? 12.336 12.953 3.592 1 92.44 309 VAL A CA 1
ATOM 2271 C C . VAL A 1 309 ? 11.359 13.992 4.133 1 92.44 309 VAL A C 1
ATOM 2273 O O . VAL A 1 309 ? 10.141 13.836 4.008 1 92.44 309 VAL A O 1
ATOM 2276 N N . HIS A 1 310 ? 11.867 14.945 4.754 1 92.5 310 HIS A N 1
ATOM 2277 C CA . HIS A 1 310 ? 11.102 16.094 5.23 1 92.5 310 HIS A CA 1
ATOM 2278 C C . HIS A 1 310 ? 11.586 17.391 4.582 1 92.5 310 HIS A C 1
ATOM 2280 O O . HIS A 1 310 ? 12.578 17.391 3.846 1 92.5 310 HIS A O 1
ATOM 2286 N N . ALA A 1 311 ? 10.859 18.453 4.801 1 87.81 311 ALA A N 1
ATOM 2287 C CA . ALA A 1 311 ? 11.133 19.703 4.102 1 87.81 311 ALA A CA 1
ATOM 2288 C C . ALA A 1 311 ? 12.578 20.141 4.309 1 87.81 311 ALA A C 1
ATOM 2290 O O . ALA A 1 311 ? 13.258 20.516 3.35 1 87.81 311 ALA A O 1
ATOM 2291 N N . ASP A 1 312 ? 13.156 20.047 5.531 1 90.69 312 ASP A N 1
ATOM 2292 C CA . ASP A 1 312 ? 14.453 20.625 5.836 1 90.69 312 ASP A CA 1
ATOM 2293 C C . ASP A 1 312 ? 15.398 19.578 6.434 1 90.69 312 ASP A C 1
ATOM 2295 O O . ASP A 1 312 ? 16.469 19.922 6.934 1 90.69 312 ASP A O 1
ATOM 2299 N N . SER A 1 313 ? 14.992 18.391 6.492 1 93.19 313 SER A N 1
ATOM 2300 C CA . SER A 1 313 ? 15.797 17.297 7.008 1 93.19 313 SER A CA 1
ATOM 2301 C C . SER A 1 313 ? 15.359 15.953 6.414 1 93.19 313 SER A C 1
ATOM 2303 O O . SER A 1 313 ? 14.453 15.914 5.582 1 93.19 313 SER A O 1
ATOM 2305 N N . GLY A 1 314 ? 16.062 14.914 6.742 1 95.31 314 GLY A N 1
ATOM 2306 C CA . GLY A 1 314 ? 15.672 13.586 6.285 1 95.31 314 GLY A CA 1
ATOM 2307 C C . GLY A 1 314 ? 16.5 12.477 6.918 1 95.31 314 GLY A C 1
ATOM 2308 O O . GLY A 1 314 ? 17.5 12.742 7.59 1 95.31 314 GLY A O 1
ATOM 2309 N N . LEU A 1 315 ? 16.016 11.328 6.812 1 97.56 315 LEU A N 1
ATOM 2310 C CA . LEU A 1 315 ? 16.703 10.109 7.242 1 97.56 315 LEU A CA 1
ATOM 2311 C C . LEU A 1 315 ? 16.906 9.164 6.062 1 97.56 315 LEU A C 1
ATOM 2313 O O . LEU A 1 315 ? 16.062 9.078 5.168 1 97.56 315 LEU A O 1
ATOM 2317 N N . ALA A 1 316 ? 17.984 8.508 6.004 1 96.81 316 ALA A N 1
ATOM 2318 C CA . ALA A 1 316 ? 18.25 7.441 5.035 1 96.81 316 ALA A CA 1
ATOM 2319 C C . ALA A 1 316 ? 19.031 6.301 5.68 1 96.81 316 ALA A C 1
ATOM 2321 O O . ALA A 1 316 ? 19.859 6.527 6.559 1 96.81 316 ALA A O 1
ATOM 2322 N N . GLY A 1 317 ? 18.656 5.109 5.258 1 95.81 317 GLY A N 1
ATOM 2323 C CA . GLY A 1 317 ? 19.344 3.945 5.809 1 95.81 317 GLY A CA 1
ATOM 2324 C C . GLY A 1 317 ? 18.734 2.631 5.348 1 95.81 317 GLY A C 1
ATOM 2325 O O . GLY A 1 317 ? 18.5 2.436 4.156 1 95.81 317 GLY A O 1
ATOM 2326 N N . VAL A 1 318 ? 18.609 1.699 6.328 1 94.81 318 VAL A N 1
ATOM 2327 C CA . VAL A 1 318 ? 18.188 0.346 5.98 1 94.81 318 VAL A CA 1
ATOM 2328 C C . VAL A 1 318 ? 17.172 -0.151 7 1 94.81 318 VAL A C 1
ATOM 2330 O O . VAL A 1 318 ? 17.328 0.059 8.203 1 94.81 318 VAL A O 1
ATOM 2333 N N . TYR A 1 319 ? 16.156 -0.759 6.547 1 94.62 319 TYR A N 1
ATOM 2334 C CA . TYR A 1 319 ? 15.172 -1.484 7.34 1 94.62 319 TYR A CA 1
ATOM 2335 C C . TYR A 1 319 ? 15.406 -2.988 7.266 1 94.62 319 TYR A C 1
ATOM 2337 O O . TYR A 1 319 ? 15.523 -3.549 6.176 1 94.62 319 TYR A O 1
ATOM 2345 N N . LEU A 1 320 ? 15.508 -3.633 8.445 1 94.12 320 LEU A N 1
ATOM 2346 C CA . LEU A 1 320 ? 15.773 -5.066 8.516 1 94.12 320 LEU A CA 1
ATOM 2347 C C . LEU A 1 320 ? 14.648 -5.793 9.242 1 94.12 320 LEU A C 1
ATOM 2349 O O . LEU A 1 320 ? 14.125 -5.297 10.242 1 94.12 320 LEU A O 1
ATOM 2353 N N . VAL A 1 321 ? 14.297 -6.887 8.758 1 93.62 321 VAL A N 1
ATOM 2354 C CA . VAL A 1 321 ? 13.453 -7.863 9.438 1 93.62 321 VAL A CA 1
ATOM 2355 C C . VAL A 1 321 ? 14.211 -9.18 9.586 1 93.62 321 VAL A C 1
ATOM 2357 O O . VAL A 1 321 ? 14.547 -9.828 8.586 1 93.62 321 VAL A O 1
ATOM 2360 N N . VAL A 1 322 ? 14.516 -9.516 10.836 1 93.62 322 VAL A N 1
ATOM 2361 C CA . VAL A 1 322 ? 15.359 -10.672 11.102 1 93.62 322 VAL A CA 1
ATOM 2362 C C . VAL A 1 322 ? 14.828 -11.43 12.32 1 93.62 322 VAL A C 1
ATOM 2364 O O . VAL A 1 322 ? 14.117 -10.859 13.156 1 93.62 322 VAL A O 1
ATOM 2367 N N . GLU A 1 323 ? 15.156 -12.719 12.359 1 92.81 323 GLU A N 1
ATOM 2368 C CA . GLU A 1 323 ? 14.914 -13.422 13.617 1 92.81 323 GLU A CA 1
ATOM 2369 C C . GLU A 1 323 ? 15.773 -12.852 14.734 1 92.81 323 GLU A C 1
ATOM 2371 O O . GLU A 1 323 ? 16.938 -12.5 14.523 1 92.81 323 GLU A O 1
ATOM 2376 N N . GLY A 1 324 ? 15.172 -12.805 15.914 1 94.31 324 GLY A N 1
ATOM 2377 C CA . GLY A 1 324 ? 15.82 -12.148 17.031 1 94.31 324 GLY A CA 1
ATOM 2378 C C . GLY A 1 324 ? 17.25 -12.617 17.266 1 94.31 324 GLY A C 1
ATOM 2379 O O . GLY A 1 324 ? 18.141 -11.812 17.531 1 94.31 324 GLY A O 1
ATOM 2380 N N . SER A 1 325 ? 17.5 -13.867 17.078 1 93.31 325 SER A N 1
ATOM 2381 C CA . SER A 1 325 ? 18.797 -14.461 17.375 1 93.31 325 SER A CA 1
ATOM 2382 C C . SER A 1 325 ? 19.844 -14.039 16.344 1 93.31 325 SER A C 1
ATOM 2384 O O . SER A 1 325 ? 21.047 -14.164 16.578 1 93.31 325 SER A O 1
ATOM 2386 N N . GLN A 1 326 ? 19.391 -13.492 15.219 1 93.69 326 GLN A N 1
ATOM 2387 C CA . GLN A 1 326 ? 20.297 -13.141 14.141 1 93.69 326 GLN A CA 1
ATOM 2388 C C . GLN A 1 326 ? 20.484 -11.625 14.047 1 93.69 326 GLN A C 1
ATOM 2390 O O . GLN A 1 326 ? 21.219 -11.141 13.188 1 93.69 326 GLN A O 1
ATOM 2395 N N . ALA A 1 327 ? 19.891 -10.891 14.914 1 96.12 327 ALA A N 1
ATOM 2396 C CA . ALA A 1 327 ? 19.797 -9.438 14.773 1 96.12 327 ALA A CA 1
ATOM 2397 C C . ALA A 1 327 ? 21.172 -8.789 14.883 1 96.12 327 ALA A C 1
ATOM 2399 O O . ALA A 1 327 ? 21.5 -7.871 14.125 1 96.12 327 ALA A O 1
ATOM 2400 N N . ASN A 1 328 ? 22 -9.266 15.789 1 97.31 328 ASN A N 1
ATOM 2401 C CA . ASN A 1 328 ? 23.312 -8.656 15.984 1 97.31 328 ASN A CA 1
ATOM 2402 C C . ASN A 1 328 ? 24.156 -8.742 14.719 1 97.31 328 ASN A C 1
ATOM 2404 O O . ASN A 1 328 ? 24.656 -7.73 14.234 1 97.31 328 ASN A O 1
ATOM 2408 N N . GLN A 1 329 ? 24.266 -9.93 14.211 1 96 329 GLN A N 1
ATOM 2409 C CA . GLN A 1 329 ? 25.094 -10.156 13.023 1 96 329 GLN A CA 1
ATOM 2410 C C . GLN A 1 329 ? 24.531 -9.398 11.82 1 96 329 GLN A C 1
ATOM 2412 O O . GLN A 1 329 ? 25.281 -8.766 11.078 1 96 329 GLN A O 1
ATOM 2417 N N . ALA A 1 330 ? 23.234 -9.469 11.609 1 95.06 330 ALA A N 1
ATOM 2418 C CA . ALA A 1 330 ? 22.609 -8.828 10.461 1 95.06 330 ALA A CA 1
ATOM 2419 C C . ALA A 1 330 ? 22.812 -7.316 10.484 1 95.06 330 ALA A C 1
ATOM 2421 O O . ALA A 1 330 ? 23.25 -6.73 9.484 1 95.06 330 ALA A O 1
ATOM 2422 N N . VAL A 1 331 ? 22.578 -6.684 11.633 1 96.94 331 VAL A N 1
ATOM 2423 C CA . VAL A 1 331 ? 22.672 -5.234 11.758 1 96.94 331 VAL A CA 1
ATOM 2424 C C . VAL A 1 331 ? 24.125 -4.805 11.609 1 96.94 331 VAL A C 1
ATOM 2426 O O . VAL A 1 331 ? 24.438 -3.848 10.891 1 96.94 331 VAL A O 1
ATOM 2429 N N . SER A 1 332 ? 25.047 -5.523 12.227 1 97.25 332 SER A N 1
ATOM 2430 C CA . SER A 1 332 ? 26.469 -5.199 12.148 1 97.25 332 SER A CA 1
ATOM 2431 C C . SER A 1 332 ? 26.984 -5.305 10.719 1 97.25 332 SER A C 1
ATOM 2433 O O . SER A 1 332 ? 27.719 -4.438 10.25 1 97.25 332 SER A O 1
ATOM 2435 N N . ASN A 1 333 ? 26.578 -6.344 10.039 1 95.56 333 ASN A N 1
ATOM 2436 C CA . ASN A 1 333 ? 26.984 -6.531 8.656 1 95.56 333 ASN A CA 1
ATOM 2437 C C . ASN A 1 333 ? 26.484 -5.406 7.762 1 95.56 333 ASN A C 1
ATOM 2439 O O . ASN A 1 333 ? 27.219 -4.918 6.895 1 95.56 333 ASN A O 1
ATOM 2443 N N . VAL A 1 334 ? 25.25 -5.031 7.965 1 94 334 VAL A N 1
ATOM 2444 C CA . VAL A 1 334 ? 24.641 -4.004 7.129 1 94 334 VAL A CA 1
ATOM 2445 C C . VAL A 1 334 ? 25.328 -2.662 7.371 1 94 334 VAL A C 1
ATOM 2447 O O . VAL A 1 334 ? 25.625 -1.927 6.426 1 94 334 VAL A O 1
ATOM 2450 N N . VAL A 1 335 ? 25.594 -2.334 8.625 1 96.5 335 VAL A N 1
ATOM 2451 C CA . VAL A 1 335 ? 26.281 -1.086 8.938 1 96.5 335 VAL A CA 1
ATOM 2452 C C . VAL A 1 335 ? 27.688 -1.106 8.352 1 96.5 335 VAL A C 1
ATOM 2454 O O . VAL A 1 335 ? 28.156 -0.097 7.82 1 96.5 335 VAL A O 1
ATOM 2457 N N . GLY A 1 336 ? 28.375 -2.252 8.453 1 95.38 336 GLY A N 1
ATOM 2458 C CA . GLY A 1 336 ? 29.688 -2.395 7.812 1 95.38 336 GLY A CA 1
ATOM 2459 C C . GLY A 1 336 ? 29.641 -2.156 6.316 1 95.38 336 GLY A C 1
ATOM 2460 O O . GLY A 1 336 ? 30.516 -1.487 5.762 1 95.38 336 GLY A O 1
ATOM 2461 N N . ALA A 1 337 ? 28.609 -2.682 5.691 1 92.69 337 ALA A N 1
ATOM 2462 C CA . ALA A 1 337 ? 28.438 -2.504 4.25 1 92.69 337 ALA A CA 1
ATOM 2463 C C . ALA A 1 337 ? 28.203 -1.035 3.902 1 92.69 337 ALA A C 1
ATOM 2465 O O . ALA A 1 337 ? 28.688 -0.549 2.881 1 92.69 337 ALA A O 1
ATOM 2466 N N . LEU A 1 338 ? 27.453 -0.34 4.699 1 93.19 338 LEU A N 1
ATOM 2467 C CA . LEU A 1 338 ? 27.203 1.083 4.484 1 93.19 338 LEU A CA 1
ATOM 2468 C C . LEU A 1 338 ? 28.516 1.874 4.578 1 93.19 338 LEU A C 1
ATOM 2470 O O . LEU A 1 338 ? 28.766 2.744 3.742 1 93.19 338 LEU A O 1
ATOM 2474 N N . LYS A 1 339 ? 29.297 1.548 5.523 1 94.81 339 LYS A N 1
ATOM 2475 C CA . LYS A 1 339 ? 30.531 2.27 5.77 1 94.81 339 LYS A CA 1
ATOM 2476 C C . LYS A 1 339 ? 31.547 2.023 4.652 1 94.81 339 LYS A C 1
ATOM 2478 O O . LYS A 1 339 ? 32.375 2.891 4.348 1 94.81 339 LYS A O 1
ATOM 2483 N N . SER A 1 340 ? 31.438 0.88 4.031 1 93.19 340 SER A N 1
ATOM 2484 C CA . SER A 1 340 ? 32.438 0.506 3.033 1 93.19 340 SER A CA 1
ATOM 2485 C C . SER A 1 340 ? 31.844 0.541 1.627 1 93.19 340 SER A C 1
ATOM 2487 O O . SER A 1 340 ? 32.375 -0.09 0.71 1 93.19 340 SER A O 1
ATOM 2489 N N . LEU A 1 341 ? 30.719 1.174 1.479 1 93.12 341 LEU A N 1
ATOM 2490 C CA . LEU A 1 341 ? 30.016 1.147 0.2 1 93.12 341 LEU A CA 1
ATOM 2491 C C . LEU A 1 341 ? 30.906 1.7 -0.914 1 93.12 341 LEU A C 1
ATOM 2493 O O . LEU A 1 341 ? 31.469 2.783 -0.777 1 93.12 341 LEU A O 1
ATOM 2497 N N . LYS A 1 342 ? 31.016 0.913 -1.973 1 90.75 342 LYS A N 1
ATOM 2498 C CA . LYS A 1 342 ? 31.641 1.324 -3.227 1 90.75 342 LYS A CA 1
ATOM 2499 C C . LYS A 1 342 ? 30.703 1.089 -4.41 1 90.75 342 LYS A C 1
ATOM 2501 O O . LYS A 1 342 ? 30.016 0.067 -4.469 1 90.75 342 LYS A O 1
ATOM 2506 N N . VAL A 1 343 ? 30.656 2.068 -5.227 1 88.75 343 VAL A N 1
ATOM 2507 C CA . VAL A 1 343 ? 29.797 1.94 -6.391 1 88.75 343 VAL A CA 1
ATOM 2508 C C . VAL A 1 343 ? 30.641 1.604 -7.625 1 88.75 343 VAL A C 1
ATOM 2510 O O . VAL A 1 343 ? 31.391 2.441 -8.109 1 88.75 343 VAL A O 1
ATOM 2513 N N . ALA A 1 344 ? 30.594 0.38 -8.109 1 80.25 344 ALA A N 1
ATOM 2514 C CA . ALA A 1 344 ? 31.422 -0.077 -9.227 1 80.25 344 ALA A CA 1
ATOM 2515 C C . ALA A 1 344 ? 30.828 0.376 -10.562 1 80.25 344 ALA A C 1
ATOM 2517 O O . ALA A 1 344 ? 31.562 0.862 -11.43 1 80.25 344 ALA A O 1
ATOM 2518 N N . ASP A 1 345 ? 29.547 0.261 -10.797 1 87.5 345 ASP A N 1
ATOM 2519 C CA . ASP A 1 345 ? 28.906 0.649 -12.047 1 87.5 345 ASP A CA 1
ATOM 2520 C C . ASP A 1 345 ? 27.875 1.762 -11.812 1 87.5 345 ASP A C 1
ATOM 2522 O O . ASP A 1 345 ? 26.672 1.517 -11.836 1 87.5 345 ASP A O 1
ATOM 2526 N N . ILE A 1 346 ? 28.406 2.969 -11.781 1 92.62 346 ILE A N 1
ATOM 2527 C CA . ILE A 1 346 ? 27.594 4.129 -11.438 1 92.62 346 ILE A CA 1
ATOM 2528 C C . ILE A 1 346 ? 26.562 4.375 -12.523 1 92.62 346 ILE A C 1
ATOM 2530 O O . ILE A 1 346 ? 25.438 4.797 -12.242 1 92.62 346 ILE A O 1
ATOM 2534 N N . GLU A 1 347 ? 26.891 4.055 -13.734 1 91.44 347 GLU A N 1
ATOM 2535 C CA . GLU A 1 347 ? 25.969 4.328 -14.836 1 91.44 347 GLU A CA 1
ATOM 2536 C C . GLU A 1 347 ? 24.75 3.422 -14.766 1 91.44 347 GLU A C 1
ATOM 2538 O O . GLU A 1 347 ? 23.625 3.877 -14.961 1 91.44 347 GLU A O 1
ATOM 2543 N N . ALA A 1 348 ? 25 2.256 -14.438 1 87 348 ALA A N 1
ATOM 2544 C CA . ALA A 1 348 ? 23.875 1.32 -14.297 1 87 348 ALA A CA 1
ATOM 2545 C C . ALA A 1 348 ? 22.984 1.705 -13.125 1 87 348 ALA A C 1
ATOM 2547 O O . ALA A 1 348 ? 21.766 1.66 -13.227 1 87 348 ALA A O 1
ATOM 2548 N N . VAL A 1 349 ? 23.594 2.064 -12.016 1 89.19 349 VAL A N 1
ATOM 2549 C CA . VAL A 1 349 ? 22.844 2.42 -10.812 1 89.19 349 VAL A CA 1
ATOM 2550 C C . VAL A 1 349 ? 22.031 3.678 -11.07 1 89.19 349 VAL A C 1
ATOM 2552 O O . VAL A 1 349 ? 20.859 3.76 -10.656 1 89.19 349 VAL A O 1
ATOM 2555 N N . LYS A 1 350 ? 22.609 4.625 -11.75 1 92.75 350 LYS A N 1
ATOM 2556 C CA . LYS A 1 350 ? 21.906 5.859 -12.078 1 92.75 350 LYS A CA 1
ATOM 2557 C C . LYS A 1 350 ? 20.703 5.578 -12.977 1 92.75 350 LYS A C 1
ATOM 2559 O O . LYS A 1 350 ? 19.625 6.152 -12.781 1 92.75 350 LYS A O 1
ATOM 2564 N N . LYS A 1 351 ? 20.906 4.742 -13.906 1 87.81 351 LYS A N 1
ATOM 2565 C CA . LYS A 1 351 ? 19.812 4.391 -14.805 1 87.81 351 LYS A CA 1
ATOM 2566 C C . LYS A 1 351 ? 18.656 3.766 -14.047 1 87.81 351 LYS A C 1
ATOM 2568 O O . LYS A 1 351 ? 17.5 4.121 -14.273 1 87.81 351 LYS A O 1
ATOM 2573 N N . GLN A 1 352 ? 18.984 2.92 -13.172 1 86.31 352 GLN A N 1
ATOM 2574 C CA . GLN A 1 352 ? 17.969 2.277 -12.359 1 86.31 352 GLN A CA 1
ATOM 2575 C C . GLN A 1 352 ? 17.281 3.289 -11.453 1 86.31 352 GLN A C 1
ATOM 2577 O O . GLN A 1 352 ? 16.047 3.273 -11.32 1 86.31 352 GLN A O 1
ATOM 2582 N N . ALA A 1 353 ? 18.094 4.105 -10.812 1 90.25 353 ALA A N 1
ATOM 2583 C CA . ALA A 1 353 ? 17.531 5.117 -9.922 1 90.25 353 ALA A CA 1
ATOM 2584 C C . ALA A 1 353 ? 16.594 6.055 -10.68 1 90.25 353 ALA A C 1
ATOM 2586 O O . ALA A 1 353 ? 15.523 6.422 -10.172 1 90.25 353 ALA A O 1
ATOM 2587 N N . PHE A 1 354 ? 17.016 6.395 -11.828 1 88.5 354 PHE A N 1
ATOM 2588 C CA . PHE A 1 354 ? 16.219 7.277 -12.672 1 88.5 354 PHE A CA 1
ATOM 2589 C C . PHE A 1 354 ? 14.891 6.629 -13.031 1 88.5 354 PHE A C 1
ATOM 2591 O O . PHE A 1 354 ? 13.836 7.246 -12.891 1 88.5 354 PHE A O 1
ATOM 2598 N N . ASN A 1 355 ? 14.945 5.422 -13.422 1 83.5 355 ASN A N 1
ATOM 2599 C CA . ASN A 1 355 ? 13.727 4.695 -13.781 1 83.5 355 ASN A CA 1
ATOM 2600 C C . ASN A 1 355 ? 12.812 4.5 -12.578 1 83.5 355 ASN A C 1
ATOM 2602 O O . ASN A 1 355 ? 11.586 4.59 -12.703 1 83.5 355 ASN A O 1
ATOM 2606 N N . ASN A 1 356 ? 13.453 4.207 -11.484 1 83.62 356 ASN A N 1
ATOM 2607 C CA . ASN A 1 356 ? 12.672 4.066 -10.258 1 83.62 356 ASN A CA 1
ATOM 2608 C C . ASN A 1 356 ? 11.922 5.352 -9.922 1 83.62 356 ASN A C 1
ATOM 2610 O O . ASN A 1 356 ? 10.75 5.312 -9.539 1 83.62 356 ASN A O 1
ATOM 2614 N N . ALA A 1 357 ? 12.617 6.41 -10.047 1 83.19 357 ALA A N 1
ATOM 2615 C CA . ALA A 1 357 ? 12.016 7.707 -9.742 1 83.19 357 ALA A CA 1
ATOM 2616 C C . ALA A 1 357 ? 10.891 8.031 -10.719 1 83.19 357 ALA A C 1
ATOM 2618 O O . ALA A 1 357 ? 9.844 8.555 -10.32 1 83.19 357 ALA A O 1
ATOM 2619 N N . LEU A 1 358 ? 11.07 7.68 -11.93 1 77.81 358 LEU A N 1
ATOM 2620 C CA . LEU A 1 358 ? 10.055 7.91 -12.945 1 77.81 358 LEU A CA 1
ATOM 2621 C C . LEU A 1 358 ? 8.812 7.059 -12.672 1 77.81 358 LEU A C 1
ATOM 2623 O O . LEU A 1 358 ? 7.688 7.543 -12.789 1 77.81 358 LEU A O 1
ATOM 2627 N N . ARG A 1 359 ? 9.031 5.895 -12.289 1 76.25 359 ARG A N 1
ATOM 2628 C CA . ARG A 1 359 ? 7.93 4.984 -11.977 1 76.25 359 ARG A CA 1
ATOM 2629 C C . ARG A 1 359 ? 7.125 5.488 -10.789 1 76.25 359 ARG A C 1
ATOM 2631 O O . ARG A 1 359 ? 5.891 5.469 -10.805 1 76.25 359 ARG A O 1
ATOM 2638 N N . ALA A 1 360 ? 7.855 5.816 -9.789 1 72.44 360 ALA A N 1
ATOM 2639 C CA . ALA A 1 360 ? 7.203 6.32 -8.578 1 72.44 360 ALA A CA 1
ATOM 2640 C C . ALA A 1 360 ? 6.34 7.539 -8.898 1 72.44 360 ALA A C 1
ATOM 2642 O O . ALA A 1 360 ? 5.273 7.723 -8.297 1 72.44 360 ALA A O 1
ATOM 2643 N N . SER A 1 361 ? 6.77 8.312 -9.828 1 67.94 361 SER A N 1
ATOM 2644 C CA . SER A 1 361 ? 6.062 9.539 -10.188 1 67.94 361 SER A CA 1
ATOM 2645 C C . SER A 1 361 ? 4.84 9.234 -11.047 1 67.94 361 SER A C 1
ATOM 2647 O O . SER A 1 361 ? 3.898 10.031 -11.094 1 67.94 361 SER A O 1
ATOM 2649 N N . ALA A 1 362 ? 4.844 8.141 -11.789 1 62.47 362 ALA A N 1
ATOM 2650 C CA . ALA A 1 362 ? 3.766 7.82 -12.719 1 62.47 362 ALA A CA 1
ATOM 2651 C C . ALA A 1 362 ? 2.67 7.008 -12.031 1 62.47 362 ALA A C 1
ATOM 2653 O O . ALA A 1 362 ? 1.503 7.07 -12.43 1 62.47 362 ALA A O 1
ATOM 2654 N N . HIS A 1 363 ? 3.02 6.207 -11.117 1 58.62 363 HIS A N 1
ATOM 2655 C CA . HIS A 1 363 ? 2.133 5.121 -10.711 1 58.62 363 HIS A CA 1
ATOM 2656 C C . HIS A 1 363 ? 1.59 5.348 -9.305 1 58.62 363 HIS A C 1
ATOM 2658 O O . HIS A 1 363 ? 0.727 4.602 -8.844 1 58.62 363 HIS A O 1
ATOM 2664 N N . SER A 1 364 ? 1.826 6.32 -8.727 1 56.91 364 SER A N 1
ATOM 2665 C CA . SER A 1 364 ? 1.44 6.168 -7.328 1 56.91 364 SER A CA 1
ATOM 2666 C C . SER A 1 364 ? -0.058 6.383 -7.141 1 56.91 364 SER A C 1
ATOM 2668 O O . SER A 1 364 ? -0.657 7.23 -7.805 1 56.91 364 SER A O 1
ATOM 2670 N N . ASP A 1 365 ? -0.709 5.266 -6.609 1 54.03 365 ASP A N 1
ATOM 2671 C CA . ASP A 1 365 ? -2.104 5.379 -6.191 1 54.03 365 ASP A CA 1
ATOM 2672 C C . ASP A 1 365 ? -2.396 6.773 -5.637 1 54.03 365 ASP A C 1
ATOM 2674 O O . ASP A 1 365 ? -3.525 7.262 -5.738 1 54.03 365 ASP A O 1
ATOM 2678 N N . ASN A 1 366 ? -1.365 7.312 -5.184 1 66.88 366 ASN A N 1
ATOM 2679 C CA . ASN A 1 366 ? -1.537 8.578 -4.48 1 66.88 366 ASN A CA 1
ATOM 2680 C C . ASN A 1 366 ? -0.718 9.695 -5.121 1 66.88 366 ASN A C 1
ATOM 2682 O O . ASN A 1 366 ? -0.249 10.602 -4.434 1 66.88 366 ASN A O 1
ATOM 2686 N N . PHE A 1 367 ? -0.813 9.578 -6.508 1 74.06 367 PHE A N 1
ATOM 2687 C CA . PHE A 1 367 ? 0.03 10.523 -7.227 1 74.06 367 PHE A CA 1
ATOM 2688 C C . PHE A 1 367 ? -0.306 11.961 -6.828 1 74.06 367 PHE A C 1
ATOM 2690 O O . PHE A 1 367 ? 0.591 12.773 -6.598 1 74.06 367 PHE A O 1
ATOM 2697 N N . ALA A 1 368 ? -1.546 12.281 -6.754 1 74.44 368 ALA A N 1
ATOM 2698 C CA . ALA A 1 368 ? -1.933 13.656 -6.465 1 74.44 368 ALA A CA 1
ATOM 2699 C C . ALA A 1 368 ? -1.422 14.094 -5.094 1 74.44 368 ALA A C 1
ATOM 2701 O O . ALA A 1 368 ? -0.956 15.227 -4.93 1 74.44 368 ALA A O 1
ATOM 2702 N N . ILE A 1 369 ? -1.497 13.211 -4.199 1 77.12 369 ILE A N 1
ATOM 2703 C CA . ILE A 1 369 ? -1.019 13.508 -2.855 1 77.12 369 ILE A CA 1
ATOM 2704 C C . ILE A 1 369 ? 0.498 13.688 -2.875 1 77.12 369 ILE A C 1
ATOM 2706 O O . ILE A 1 369 ? 1.024 14.648 -2.311 1 77.12 369 ILE A O 1
ATOM 2710 N N . GLU A 1 370 ? 1.127 12.805 -3.527 1 76.81 370 GLU A N 1
ATOM 2711 C CA . GLU A 1 370 ? 2.584 12.867 -3.611 1 76.81 370 GLU A CA 1
ATOM 2712 C C . GLU A 1 370 ? 3.039 14.148 -4.305 1 76.81 370 GLU A C 1
ATOM 2714 O O . GLU A 1 370 ? 3.965 14.812 -3.84 1 76.81 370 GLU A O 1
ATOM 2719 N N . ARG A 1 371 ? 2.383 14.461 -5.383 1 79.38 371 ARG A N 1
ATOM 2720 C CA . ARG A 1 371 ? 2.787 15.648 -6.129 1 79.38 371 ARG A CA 1
ATOM 2721 C C . ARG A 1 371 ? 2.482 16.922 -5.348 1 79.38 371 ARG A C 1
ATOM 2723 O O . ARG A 1 371 ? 3.287 17.859 -5.328 1 79.38 371 ARG A O 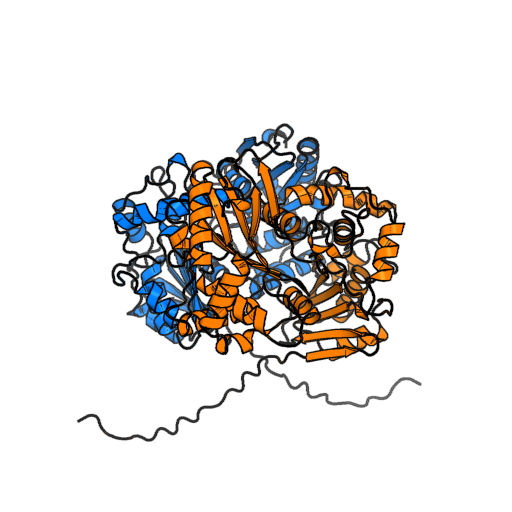1
ATOM 2730 N N . ALA A 1 372 ? 1.341 16.938 -4.75 1 80 372 ALA A N 1
ATOM 2731 C CA . ALA A 1 372 ? 1.017 18.078 -3.891 1 80 372 ALA A CA 1
ATOM 2732 C C . ALA A 1 372 ? 2.082 18.266 -2.814 1 80 372 ALA A C 1
ATOM 2734 O O . ALA A 1 372 ? 2.51 19.391 -2.555 1 80 372 ALA A O 1
ATOM 2735 N N . SER A 1 373 ? 2.49 17.203 -2.24 1 79.44 373 SER A N 1
ATOM 2736 C CA . SER A 1 373 ? 3.506 17.25 -1.192 1 79.44 373 SER A CA 1
ATOM 2737 C C . SER A 1 373 ? 4.824 17.797 -1.727 1 79.44 373 SER A C 1
ATOM 2739 O O . SER A 1 373 ? 5.52 18.547 -1.036 1 79.44 373 SER A O 1
ATOM 2741 N N . GLN A 1 374 ? 5.156 17.438 -2.943 1 76.56 374 GLN A N 1
ATOM 2742 C CA . GLN A 1 374 ? 6.402 17.875 -3.559 1 76.56 374 GLN A CA 1
ATOM 2743 C C . GLN A 1 374 ? 6.379 19.375 -3.82 1 76.56 374 GLN A C 1
ATOM 2745 O O . GLN A 1 374 ? 7.426 20.031 -3.801 1 76.56 374 GLN A O 1
ATOM 2750 N N . LEU A 1 375 ? 5.23 19.875 -4.062 1 77.12 375 LEU A N 1
ATOM 2751 C CA . LEU A 1 375 ? 5.098 21.281 -4.398 1 77.12 375 LEU A CA 1
ATOM 2752 C C . LEU A 1 375 ? 5.438 22.156 -3.197 1 77.12 375 LEU A C 1
ATOM 2754 O O . LEU A 1 375 ? 5.707 23.359 -3.354 1 77.12 375 LEU A O 1
ATOM 2758 N N . PHE A 1 376 ? 5.398 21.578 -2.037 1 76.5 376 PHE A N 1
ATOM 2759 C CA . PHE A 1 376 ? 5.82 22.312 -0.852 1 76.5 376 PHE A CA 1
ATOM 2760 C C . PHE A 1 376 ? 7.332 22.484 -0.829 1 76.5 376 PHE A C 1
ATOM 2762 O O . PHE A 1 376 ? 7.848 23.375 -0.15 1 76.5 376 PHE A O 1
ATOM 2769 N N . GLN A 1 377 ? 8.047 21.625 -1.374 1 71.75 377 GLN A N 1
ATOM 2770 C CA . GLN A 1 377 ? 9.508 21.609 -1.31 1 71.75 377 GLN A CA 1
ATOM 2771 C C . GLN A 1 377 ? 10.109 22.375 -2.482 1 71.75 377 GLN A C 1
ATOM 2773 O O . GLN A 1 377 ? 10.945 23.266 -2.287 1 71.75 377 GLN A O 1
ATOM 2778 N N . SER A 1 378 ? 10.117 21.922 -3.582 1 66.62 378 SER A N 1
ATOM 2779 C CA . SER A 1 378 ? 10.664 22.547 -4.777 1 66.62 378 SER A CA 1
ATOM 2780 C C . SER A 1 378 ? 9.797 22.266 -6 1 66.62 378 SER A C 1
ATOM 2782 O O . SER A 1 378 ? 9.133 21.219 -6.066 1 66.62 378 SER A O 1
ATOM 2784 N N . GLN A 1 379 ? 9.875 23.297 -6.68 1 63.94 379 GLN A N 1
ATOM 2785 C CA . GLN A 1 379 ? 9.25 23.094 -7.984 1 63.94 379 GLN A CA 1
ATOM 2786 C C . GLN A 1 379 ? 10.156 22.281 -8.898 1 63.94 379 GLN A C 1
ATOM 2788 O O . GLN A 1 379 ? 9.68 21.672 -9.859 1 63.94 379 GLN A O 1
ATOM 2793 N N . ASP A 1 380 ? 11.453 22.203 -8.398 1 66.75 380 ASP A N 1
ATOM 2794 C CA . ASP A 1 380 ? 12.398 21.469 -9.242 1 66.75 380 ASP A CA 1
ATOM 2795 C C . ASP A 1 380 ? 12.219 19.969 -9.086 1 66.75 380 ASP A C 1
ATOM 2797 O O . ASP A 1 380 ? 11.914 19.484 -7.996 1 66.75 380 ASP A O 1
ATOM 2801 N N . ASN A 1 381 ? 12.523 19.312 -10.156 1 77.44 381 ASN A N 1
ATOM 2802 C CA . ASN A 1 381 ? 12.398 17.859 -10.195 1 77.44 381 ASN A CA 1
ATOM 2803 C C . ASN A 1 381 ? 13.742 17.188 -10.008 1 77.44 381 ASN A C 1
ATOM 2805 O O . ASN A 1 381 ? 14.625 17.281 -10.867 1 77.44 381 ASN A O 1
ATOM 2809 N N . TYR A 1 382 ? 14.039 16.562 -8.812 1 86.44 382 TYR A N 1
ATOM 2810 C CA . TYR A 1 382 ? 15.305 15.914 -8.523 1 86.44 382 TYR A CA 1
ATOM 2811 C C . TYR A 1 382 ? 15.594 14.805 -9.531 1 86.44 382 TYR A C 1
ATOM 2813 O O . TYR A 1 382 ? 16.75 14.391 -9.695 1 86.44 382 TYR A O 1
ATOM 2821 N N . ILE A 1 383 ? 14.617 14.32 -10.203 1 86.94 383 ILE A N 1
ATOM 2822 C CA . ILE A 1 383 ? 14.758 13.203 -11.133 1 86.94 383 ILE A CA 1
ATOM 2823 C C . ILE A 1 383 ? 15.719 13.586 -12.258 1 86.94 383 ILE A C 1
ATOM 2825 O O . ILE A 1 383 ? 16.531 12.766 -12.688 1 86.94 383 ILE A O 1
ATOM 2829 N N . GLN A 1 384 ? 15.688 14.828 -12.617 1 88.62 384 GLN A N 1
ATOM 2830 C CA . GLN A 1 384 ? 16.531 15.305 -13.711 1 88.62 384 GLN A CA 1
ATOM 2831 C C . GLN A 1 384 ? 17.984 15.438 -13.281 1 88.62 384 GLN A C 1
ATOM 2833 O O . GLN A 1 384 ? 18.875 15.57 -14.125 1 88.62 384 GLN A O 1
ATOM 2838 N N . GLN A 1 385 ? 18.188 15.438 -12.023 1 93.88 385 GLN A N 1
ATOM 2839 C CA . GLN A 1 385 ? 19.547 15.594 -11.508 1 93.88 385 GLN A CA 1
ATOM 2840 C C . GLN A 1 385 ? 20.219 14.242 -11.305 1 93.88 385 GLN A C 1
ATOM 2842 O O . GLN A 1 385 ? 21.438 14.164 -11.109 1 93.88 385 GLN A O 1
ATOM 2847 N N . ILE A 1 386 ? 19.531 13.164 -11.391 1 94.62 386 ILE A N 1
ATOM 2848 C CA . ILE A 1 386 ? 20.047 11.828 -11.102 1 94.62 386 ILE A CA 1
ATOM 2849 C C . ILE A 1 386 ? 21.172 11.484 -12.062 1 94.62 386 ILE A C 1
ATOM 2851 O O . ILE A 1 386 ? 22.234 11 -11.641 1 94.62 386 ILE A O 1
ATOM 2855 N N . PRO A 1 387 ? 21.078 11.836 -13.352 1 94.69 387 PRO A N 1
ATOM 2856 C CA . PRO A 1 387 ? 22.156 11.492 -14.273 1 94.69 387 PRO A CA 1
ATOM 2857 C C . PRO A 1 387 ? 23.469 12.227 -13.961 1 94.69 387 PRO A C 1
ATOM 2859 O O . PRO A 1 387 ? 24.531 11.812 -14.406 1 94.69 387 PRO A O 1
ATOM 2862 N N . ASN A 1 388 ? 23.406 13.25 -13.172 1 96.5 388 ASN A N 1
ATOM 2863 C CA . ASN A 1 388 ? 24.578 14.07 -12.891 1 96.5 388 ASN A CA 1
ATOM 2864 C C . ASN A 1 388 ? 25.297 13.594 -11.625 1 96.5 388 ASN A C 1
ATOM 2866 O O . ASN A 1 388 ? 26.359 14.117 -11.281 1 96.5 388 ASN A O 1
ATOM 2870 N N . VAL A 1 389 ? 24.812 12.633 -10.961 1 97.62 389 VAL A N 1
ATOM 2871 C CA . VAL A 1 389 ? 25.375 12.141 -9.719 1 97.62 389 VAL A CA 1
ATOM 2872 C C . VAL A 1 389 ? 26.609 11.289 -10.016 1 97.62 389 VAL A C 1
ATOM 2874 O O . VAL A 1 389 ? 26.594 10.445 -10.914 1 97.62 389 VAL A O 1
ATOM 2877 N N . SER A 1 390 ? 27.688 11.477 -9.273 1 97.38 390 SER A N 1
ATOM 2878 C CA . SER A 1 390 ? 28.906 10.695 -9.453 1 97.38 390 SER A CA 1
ATOM 2879 C C . SER A 1 390 ? 29.031 9.609 -8.391 1 97.38 390 SER A C 1
ATOM 2881 O O . SER A 1 390 ? 28.328 9.648 -7.375 1 97.38 390 SER A O 1
ATOM 2883 N N . ALA A 1 391 ? 29.969 8.664 -8.727 1 96.44 391 ALA A N 1
ATOM 2884 C CA . ALA A 1 391 ? 30.25 7.621 -7.738 1 96.44 391 ALA A CA 1
ATOM 2885 C C . ALA A 1 391 ? 30.766 8.227 -6.438 1 96.44 391 ALA A C 1
ATOM 2887 O O . ALA A 1 391 ? 30.406 7.77 -5.348 1 96.44 391 ALA A O 1
ATOM 2888 N N . SER A 1 392 ? 31.594 9.227 -6.562 1 96.75 392 SER A N 1
ATOM 2889 C CA . SER A 1 392 ? 32.156 9.906 -5.395 1 96.75 392 SER A CA 1
ATOM 2890 C C . SER A 1 392 ? 31.047 10.562 -4.562 1 96.75 392 SER A C 1
ATOM 2892 O O . SER A 1 392 ? 31.094 10.523 -3.33 1 96.75 392 SER A O 1
ATOM 2894 N N . ASP A 1 393 ? 30.047 11.18 -5.219 1 97.38 393 ASP A N 1
ATOM 2895 C CA . ASP A 1 393 ? 28.922 11.773 -4.504 1 97.38 393 ASP A CA 1
ATOM 2896 C C . ASP A 1 393 ? 28.234 10.742 -3.625 1 97.38 393 ASP A C 1
ATOM 2898 O O . ASP A 1 393 ? 27.891 11.031 -2.471 1 97.38 393 ASP A O 1
ATOM 2902 N N . VAL A 1 394 ? 28.031 9.547 -4.211 1 96.56 394 VAL A N 1
ATOM 2903 C CA . VAL A 1 394 ? 27.297 8.477 -3.535 1 96.56 394 VAL A CA 1
ATOM 2904 C C . VAL A 1 394 ? 28.125 7.961 -2.355 1 96.56 394 VAL A C 1
ATOM 2906 O O . VAL A 1 394 ? 27.578 7.75 -1.265 1 96.56 394 VAL A O 1
ATOM 2909 N N . GLU A 1 395 ? 29.406 7.816 -2.549 1 96.19 395 GLU A N 1
ATOM 2910 C CA . GLU A 1 395 ? 30.281 7.293 -1.502 1 96.19 395 GLU A CA 1
ATOM 2911 C C . GLU A 1 395 ? 30.422 8.289 -0.354 1 96.19 395 GLU A C 1
ATOM 2913 O O . GLU A 1 395 ? 30.438 7.898 0.815 1 96.19 395 GLU A O 1
ATOM 2918 N N . VAL A 1 396 ? 30.5 9.531 -0.655 1 96.19 396 VAL A N 1
ATOM 2919 C CA . VAL A 1 396 ? 30.547 10.578 0.361 1 96.19 396 VAL A CA 1
ATOM 2920 C C . VAL A 1 396 ? 29.25 10.609 1.148 1 96.19 396 VAL A C 1
ATOM 2922 O O . VAL A 1 396 ? 29.25 10.773 2.371 1 96.19 396 VAL A O 1
ATOM 2925 N N . ALA A 1 397 ? 28.125 10.477 0.419 1 96.12 397 ALA A N 1
ATOM 2926 C CA . ALA A 1 397 ? 26.828 10.461 1.085 1 96.12 397 ALA A CA 1
ATOM 2927 C C . ALA A 1 397 ? 26.719 9.281 2.045 1 96.12 397 ALA A C 1
ATOM 2929 O O . ALA A 1 397 ? 26.188 9.414 3.148 1 96.12 397 ALA A O 1
ATOM 2930 N N . ALA A 1 398 ? 27.188 8.125 1.609 1 95.38 398 ALA A N 1
ATOM 2931 C CA . ALA A 1 398 ? 27.156 6.938 2.465 1 95.38 398 ALA A CA 1
ATOM 2932 C C . ALA A 1 398 ? 28 7.156 3.723 1 95.38 398 ALA A C 1
ATOM 2934 O O . ALA A 1 398 ? 27.594 6.77 4.82 1 95.38 398 ALA A O 1
ATOM 2935 N N . LYS A 1 399 ? 29.141 7.773 3.555 1 94.75 399 LYS A N 1
ATOM 2936 C CA . LYS A 1 399 ? 30 8.07 4.695 1 94.75 399 LYS A CA 1
ATOM 2937 C C . LYS A 1 399 ? 29.328 9.055 5.648 1 94.75 399 LYS A C 1
ATOM 2939 O O . LYS A 1 399 ? 29.406 8.883 6.867 1 94.75 399 LYS A O 1
ATOM 2944 N N . LYS A 1 400 ? 28.75 9.969 5.098 1 94.25 400 LYS A N 1
ATOM 2945 C CA . LYS A 1 400 ? 28.047 10.945 5.918 1 94.25 400 LYS A CA 1
ATOM 2946 C C . LYS A 1 400 ? 26.938 10.281 6.723 1 94.25 400 LYS A C 1
ATOM 2948 O O . LYS A 1 400 ? 26.75 10.586 7.902 1 94.25 400 LYS A O 1
ATOM 2953 N N . LEU A 1 401 ? 26.25 9.406 6.094 1 94.75 401 LEU A N 1
ATOM 2954 C CA . LEU A 1 401 ? 25.141 8.695 6.727 1 94.75 401 LEU A CA 1
ATOM 2955 C C . LEU A 1 401 ? 25.609 7.934 7.957 1 94.75 401 LEU A C 1
ATOM 2957 O O . LEU A 1 401 ? 24.875 7.797 8.938 1 94.75 401 LEU A O 1
ATOM 2961 N N . THR A 1 402 ? 26.875 7.453 7.922 1 95.75 402 THR A N 1
ATOM 2962 C CA . THR A 1 402 ? 27.344 6.551 8.969 1 95.75 402 THR A CA 1
ATOM 2963 C C . THR A 1 402 ? 28.188 7.297 9.992 1 95.75 402 THR A C 1
ATOM 2965 O O . THR A 1 402 ? 28.703 6.695 10.93 1 95.75 402 THR A O 1
ATOM 2968 N N . THR A 1 403 ? 28.375 8.586 9.758 1 95.19 403 THR A N 1
ATOM 2969 C CA . THR A 1 403 ? 29.141 9.383 10.711 1 95.19 403 THR A CA 1
ATOM 2970 C C . THR A 1 403 ? 28.484 9.375 12.078 1 95.19 403 THR A C 1
ATOM 2972 O O . THR A 1 403 ? 29.156 9.273 13.102 1 95.19 403 THR A O 1
ATOM 2975 N N . LYS A 1 404 ? 27.203 9.531 12.125 1 96.75 404 LYS A N 1
ATOM 2976 C CA . LYS A 1 404 ? 26.375 9.453 13.32 1 96.75 404 LYS A CA 1
ATOM 2977 C C . LYS A 1 404 ? 25.078 8.703 13.031 1 96.75 404 LYS A C 1
ATOM 2979 O O . LYS A 1 404 ? 24.203 9.195 12.312 1 96.75 404 LYS A O 1
ATOM 2984 N N . LEU A 1 405 ? 24.922 7.555 13.688 1 97.94 405 LEU A N 1
ATOM 2985 C CA . LEU A 1 405 ? 23.797 6.676 13.359 1 97.94 405 LEU A CA 1
ATOM 2986 C C . LEU A 1 405 ? 22.688 6.809 14.391 1 97.94 405 LEU A C 1
ATOM 2988 O O . LEU A 1 405 ? 22.938 7.18 15.539 1 97.94 405 LEU A O 1
ATOM 2992 N N . SER A 1 406 ? 21.5 6.617 13.938 1 98.44 406 SER A N 1
ATOM 2993 C CA . SER A 1 406 ? 20.344 6.324 14.766 1 98.44 406 SER A CA 1
ATOM 2994 C C . SER A 1 406 ? 19.875 4.887 14.57 1 98.44 406 SER A C 1
ATOM 2996 O O . SER A 1 406 ? 20.031 4.32 13.492 1 98.44 406 SER A O 1
ATOM 2998 N N . LEU A 1 407 ? 19.328 4.297 15.609 1 98.69 407 LEU A N 1
ATOM 2999 C CA . LEU A 1 407 ? 18.844 2.92 15.547 1 98.69 407 LEU A CA 1
ATOM 3000 C C . LEU A 1 407 ? 17.516 2.781 16.281 1 98.69 407 LEU A C 1
ATOM 3002 O O . LEU A 1 407 ? 17.359 3.297 17.391 1 98.69 407 LEU A O 1
ATOM 3006 N N . ALA A 1 408 ? 16.578 2.242 15.617 1 98.69 408 ALA A N 1
ATOM 3007 C CA . ALA A 1 408 ? 15.297 1.891 16.219 1 98.69 408 ALA A CA 1
ATOM 3008 C C . ALA A 1 408 ? 14.984 0.411 16.016 1 98.69 408 ALA A C 1
ATOM 3010 O O . ALA A 1 408 ? 15.258 -0.149 14.953 1 98.69 408 ALA A O 1
ATOM 3011 N N . SER A 1 409 ? 14.445 -0.202 17.016 1 98.5 409 SER A N 1
ATOM 3012 C CA . SER A 1 409 ? 14.109 -1.616 16.906 1 98.5 409 SER A CA 1
ATOM 3013 C C . SER A 1 409 ? 12.812 -1.938 17.641 1 98.5 409 SER A C 1
ATOM 3015 O O . SER A 1 409 ? 12.5 -1.302 18.656 1 98.5 409 SER A O 1
ATOM 3017 N N . TYR A 1 410 ? 12.078 -2.857 17.141 1 97.75 410 TYR A N 1
ATOM 3018 C CA . TYR A 1 410 ? 10.812 -3.332 17.688 1 97.75 410 TYR A CA 1
ATOM 3019 C C . TYR A 1 410 ? 10.688 -4.844 17.547 1 97.75 410 TYR A C 1
ATOM 3021 O O . TYR A 1 410 ? 11.094 -5.414 16.531 1 97.75 410 TYR A O 1
ATOM 3029 N N . GLY A 1 411 ? 10.164 -5.512 18.562 1 96.75 411 GLY A N 1
ATOM 3030 C CA . GLY A 1 411 ? 10.008 -6.957 18.562 1 96.75 411 GLY A CA 1
ATOM 3031 C C . GLY A 1 411 ? 11.016 -7.672 19.438 1 96.75 411 GLY A C 1
ATOM 3032 O O . GLY A 1 411 ? 11.211 -7.293 20.594 1 96.75 411 GLY A O 1
ATOM 3033 N N . ASN A 1 412 ? 11.555 -8.766 18.938 1 96.12 412 ASN A N 1
ATOM 3034 C CA . ASN A 1 412 ? 12.609 -9.477 19.656 1 96.12 412 ASN A CA 1
ATOM 3035 C C . ASN A 1 412 ? 13.953 -8.766 19.516 1 96.12 412 ASN A C 1
ATOM 3037 O O . ASN A 1 412 ? 14.758 -9.102 18.641 1 96.12 412 ASN A O 1
ATOM 3041 N N . VAL A 1 413 ? 14.242 -7.836 20.391 1 97.06 413 VAL A N 1
ATOM 3042 C CA . VAL A 1 413 ? 15.328 -6.895 20.156 1 97.06 413 VAL A CA 1
ATOM 3043 C C . VAL A 1 413 ? 16.5 -7.211 21.094 1 97.06 413 VAL A C 1
ATOM 3045 O O . VAL A 1 413 ? 17.438 -6.414 21.219 1 97.06 413 VAL A O 1
ATOM 3048 N N . SER A 1 414 ? 16.484 -8.32 21.766 1 95.88 414 SER A N 1
ATOM 3049 C CA . SER A 1 414 ? 17.469 -8.648 22.797 1 95.88 414 SER A CA 1
ATOM 3050 C C . SER A 1 414 ? 18.891 -8.688 22.219 1 95.88 414 SER A C 1
ATOM 3052 O O . SER A 1 414 ? 19.844 -8.328 22.906 1 95.88 414 SER A O 1
ATOM 3054 N N . GLU A 1 415 ? 19 -9.078 20.984 1 96.56 415 GLU A N 1
ATOM 3055 C CA . GLU A 1 415 ? 20.328 -9.25 20.422 1 96.56 415 GLU A CA 1
ATOM 3056 C C . GLU A 1 415 ? 20.672 -8.117 19.438 1 96.56 415 GLU A C 1
ATOM 3058 O O . GLU A 1 415 ? 21.703 -8.156 18.781 1 96.56 415 GLU A O 1
ATOM 3063 N N . VAL A 1 416 ? 19.828 -7.172 19.297 1 97.31 416 VAL A N 1
ATOM 3064 C CA . VAL A 1 416 ? 20.125 -6.023 18.453 1 97.31 416 VAL A CA 1
ATOM 3065 C C . VAL A 1 416 ? 21.297 -5.234 19.047 1 97.31 416 VAL A C 1
ATOM 3067 O O . VAL A 1 416 ? 21.266 -4.879 20.234 1 97.31 416 VAL A O 1
ATOM 3070 N N . PRO A 1 417 ? 22.266 -4.984 18.281 1 97.5 417 PRO A N 1
ATOM 3071 C CA . PRO A 1 417 ? 23.391 -4.234 18.844 1 97.5 417 PRO A CA 1
ATOM 3072 C C . PRO A 1 417 ? 23.031 -2.803 19.219 1 97.5 417 PRO A C 1
ATOM 3074 O O . PRO A 1 417 ? 22.047 -2.258 18.688 1 97.5 417 PRO A O 1
ATOM 3077 N N . TYR A 1 418 ? 23.797 -2.275 20.156 1 96.19 418 TYR A N 1
ATOM 3078 C CA . TYR A 1 418 ? 23.625 -0.877 20.516 1 96.19 418 TYR A CA 1
ATOM 3079 C C . TYR A 1 418 ? 24.312 0.046 19.531 1 96.19 418 TYR A C 1
ATOM 3081 O O . TYR A 1 418 ? 25.375 -0.288 19 1 96.19 418 TYR A O 1
ATOM 3089 N N . VAL A 1 419 ? 23.719 1.155 19.312 1 96.88 419 VAL A N 1
ATOM 3090 C CA . VAL A 1 419 ? 24.141 2.045 18.234 1 96.88 419 VAL A CA 1
ATOM 3091 C C . VAL A 1 419 ? 25.578 2.498 18.469 1 96.88 419 VAL A C 1
ATOM 3093 O O . VAL A 1 419 ? 26.328 2.693 17.5 1 96.88 419 VAL A O 1
ATOM 3096 N N . ASP A 1 420 ? 26.031 2.637 19.672 1 94.44 420 ASP A N 1
ATOM 3097 C CA . ASP A 1 420 ? 27.359 3.133 19.969 1 94.44 420 ASP A CA 1
ATOM 3098 C C . ASP A 1 420 ? 28.422 2.076 19.672 1 94.44 420 ASP A C 1
ATOM 3100 O O . ASP A 1 420 ? 29.625 2.377 19.641 1 94.44 420 ASP A O 1
ATOM 3104 N N . THR A 1 421 ? 27.953 0.837 19.391 1 95.06 421 THR A N 1
ATOM 3105 C CA . THR A 1 421 ? 28.891 -0.234 19.062 1 95.06 421 THR A CA 1
ATOM 3106 C C . THR A 1 421 ? 29.016 -0.388 17.547 1 95.06 421 THR A C 1
ATOM 3108 O O . THR A 1 421 ? 29.812 -1.201 17.078 1 95.06 421 THR A O 1
ATOM 3111 N N . LEU A 1 422 ? 28.266 0.281 16.891 1 94.81 422 LEU A N 1
ATOM 3112 C CA . LEU A 1 422 ? 28.219 0.141 15.43 1 94.81 422 LEU A CA 1
ATOM 3113 C C . LEU A 1 422 ? 29.141 1.154 14.758 1 94.81 422 LEU A C 1
ATOM 3115 O O . LEU A 1 422 ? 29.219 2.309 15.188 1 94.81 422 LEU A O 1
ATOM 3119 N N . MET B 1 1 ? -32.969 44.906 -19.75 1 22.28 1 MET B N 1
ATOM 3120 C CA . MET B 1 1 ? -33.562 44.469 -21 1 22.28 1 MET B CA 1
ATOM 3121 C C . MET B 1 1 ? -32.5 43.875 -21.938 1 22.28 1 MET B C 1
ATOM 3123 O O . MET B 1 1 ? -31.797 44.594 -22.625 1 22.28 1 MET B O 1
ATOM 3127 N N . LEU B 1 2 ? -31.828 42.594 -21.531 1 21.03 2 LEU B N 1
ATOM 3128 C CA . LEU B 1 2 ? -30.594 41.812 -21.438 1 21.03 2 LEU B CA 1
ATOM 3129 C C . LEU B 1 2 ? -30.391 40.969 -22.688 1 21.03 2 LEU B C 1
ATOM 3131 O O . LEU B 1 2 ? -29.547 40.062 -22.703 1 21.03 2 LEU B O 1
ATOM 3135 N N . SER B 1 3 ? -31.109 41.188 -23.922 1 18.03 3 SER B N 1
ATOM 3136 C CA . SER B 1 3 ? -31.609 40.125 -24.812 1 18.03 3 SER B CA 1
ATOM 3137 C C . SER B 1 3 ? -30.547 39.75 -25.844 1 18.03 3 SER B C 1
ATOM 3139 O O . SER B 1 3 ? -30.609 38.625 -26.406 1 18.03 3 SER B O 1
ATOM 3141 N N . ARG B 1 4 ? -29.812 40.656 -26.531 1 25.11 4 ARG B N 1
ATOM 3142 C CA . ARG B 1 4 ? -29.531 40.438 -27.953 1 25.11 4 ARG B CA 1
ATOM 3143 C C . ARG B 1 4 ? -28.656 39.188 -28.141 1 25.11 4 ARG B C 1
ATOM 3145 O O . ARG B 1 4 ? -27.75 38.938 -27.344 1 25.11 4 ARG B O 1
ATOM 3152 N N . ASN B 1 5 ? -28.859 38.125 -29.141 1 21.31 5 ASN B N 1
ATOM 3153 C CA . ASN B 1 5 ? -28.859 36.781 -29.656 1 21.31 5 ASN B CA 1
ATOM 3154 C C . ASN B 1 5 ? -27.516 36.406 -30.281 1 21.31 5 ASN B C 1
ATOM 3156 O O . ASN B 1 5 ? -27.406 36.312 -31.5 1 21.31 5 ASN B O 1
ATOM 3160 N N . ILE B 1 6 ? -26.375 37.125 -29.969 1 24.95 6 ILE B N 1
ATOM 3161 C CA . ILE B 1 6 ? -25.312 36.875 -30.922 1 24.95 6 ILE B CA 1
ATOM 3162 C C . ILE B 1 6 ? -24.984 35.406 -30.984 1 24.95 6 ILE B C 1
ATOM 3164 O O . ILE B 1 6 ? -24.797 34.75 -29.938 1 24.95 6 ILE B O 1
ATOM 3168 N N . GLY B 1 7 ? -25.328 34.625 -32.062 1 24.56 7 GLY B N 1
ATOM 3169 C CA . GLY B 1 7 ? -25.219 33.25 -32.594 1 24.56 7 GLY B CA 1
ATOM 3170 C C . GLY B 1 7 ? -23.812 32.719 -32.562 1 24.56 7 GLY B C 1
ATOM 3171 O O . GLY B 1 7 ? -23 33.031 -33.438 1 24.56 7 GLY B O 1
ATOM 3172 N N . ALA B 1 8 ? -23 32.875 -31.516 1 23.48 8 ALA B N 1
ATOM 3173 C CA . ALA B 1 8 ? -21.625 32.438 -31.656 1 23.48 8 ALA B CA 1
ATOM 3174 C C . ALA B 1 8 ? -21.547 30.938 -31.953 1 23.48 8 ALA B C 1
ATOM 3176 O O . ALA B 1 8 ? -22.094 30.125 -31.203 1 23.48 8 ALA B O 1
ATOM 3177 N N . VAL B 1 9 ? -21.391 30.516 -33.188 1 23.53 9 VAL B N 1
ATOM 3178 C CA . VAL B 1 9 ? -21.188 29.188 -33.75 1 23.53 9 VAL B CA 1
ATOM 3179 C C . VAL B 1 9 ? -19.984 28.516 -33.062 1 23.53 9 VAL B C 1
ATOM 3181 O O . VAL B 1 9 ? -18.844 28.953 -33.25 1 23.53 9 VAL B O 1
ATOM 3184 N N . ARG B 1 10 ? -20.078 28.203 -31.828 1 24.05 10 ARG B N 1
ATOM 3185 C CA . ARG B 1 10 ? -18.984 27.609 -31.062 1 24.05 10 ARG B CA 1
ATOM 3186 C C . ARG B 1 10 ? -18.641 26.219 -31.594 1 24.05 10 ARG B C 1
ATOM 3188 O O . ARG B 1 10 ? -19.453 25.312 -31.531 1 24.05 10 ARG B O 1
ATOM 3195 N N . GLY B 1 11 ? -17.828 26.172 -32.688 1 22.73 11 GLY B N 1
ATOM 3196 C CA . GLY B 1 11 ? -17.344 24.891 -33.219 1 22.73 11 GLY B CA 1
ATOM 3197 C C . GLY B 1 11 ? -16.609 24.078 -32.156 1 22.73 11 GLY B C 1
ATOM 3198 O O . GLY B 1 11 ? -15.664 24.562 -31.547 1 22.73 11 GLY B O 1
ATOM 3199 N N . ALA B 1 12 ? -17.281 23.219 -31.5 1 25.17 12 ALA B N 1
ATOM 3200 C CA . ALA B 1 12 ? -16.812 22.188 -30.578 1 25.17 12 ALA B CA 1
ATOM 3201 C C . ALA B 1 12 ? -15.797 21.266 -31.25 1 25.17 12 ALA B C 1
ATOM 3203 O O . ALA B 1 12 ? -16.141 20.516 -32.156 1 25.17 12 ALA B O 1
ATOM 3204 N N . HIS B 1 13 ? -14.578 21.797 -31.375 1 26.2 13 HIS B N 1
ATOM 3205 C CA . HIS B 1 13 ? -13.602 20.844 -31.891 1 26.2 13 HIS B CA 1
ATOM 3206 C C . HIS B 1 13 ? -13.492 19.625 -31 1 26.2 13 HIS B C 1
ATOM 3208 O O . HIS B 1 13 ? -13.305 19.75 -29.781 1 26.2 13 HIS B O 1
ATOM 3214 N N . LYS B 1 14 ? -14.102 18.562 -31.391 1 28.69 14 LYS B N 1
ATOM 3215 C CA . LYS B 1 14 ? -14.031 17.234 -30.797 1 28.69 14 LYS B CA 1
ATOM 3216 C C . LYS B 1 14 ? -12.586 16.781 -30.609 1 28.69 14 LYS B C 1
ATOM 3218 O O . LYS B 1 14 ? -11.914 16.438 -31.594 1 28.69 14 LYS B O 1
ATOM 3223 N N . ALA B 1 15 ? -11.758 17.469 -29.891 1 30.5 15 ALA B N 1
ATOM 3224 C CA . ALA B 1 15 ? -10.438 16.875 -29.75 1 30.5 15 ALA B CA 1
ATOM 3225 C C . ALA B 1 15 ? -10.539 15.383 -29.422 1 30.5 15 ALA B C 1
ATOM 3227 O O . ALA B 1 15 ? -11.18 14.992 -28.438 1 30.5 15 ALA B O 1
ATOM 3228 N N . ALA B 1 16 ? -10.578 14.445 -30.25 1 33.62 16 ALA B N 1
ATOM 3229 C CA . ALA B 1 16 ? -10.57 12.984 -30.25 1 33.62 16 ALA B CA 1
ATOM 3230 C C . ALA B 1 16 ? -9.539 12.453 -29.266 1 33.62 16 ALA B C 1
ATOM 3232 O O . ALA B 1 16 ? -8.336 12.445 -29.547 1 33.62 16 ALA B O 1
ATOM 3233 N N . THR B 1 17 ? -9.312 12.719 -27.984 1 41.72 17 THR B N 1
ATOM 3234 C CA . THR B 1 17 ? -8.375 12.133 -27.047 1 41.72 17 THR B CA 1
ATOM 3235 C C . THR B 1 17 ? -8.445 10.609 -27.078 1 41.72 17 THR B C 1
ATOM 3237 O O . THR B 1 17 ? -9.445 10.016 -26.656 1 41.72 17 THR B O 1
ATOM 3240 N N . THR B 1 18 ? -7.996 9.883 -27.953 1 43.22 18 THR B N 1
ATOM 3241 C CA . THR B 1 18 ? -8.094 8.453 -28.219 1 43.22 18 THR B CA 1
ATOM 3242 C C . THR B 1 18 ? -7.566 7.645 -27.047 1 43.22 18 THR B C 1
ATOM 3244 O O . THR B 1 18 ? -6.41 7.793 -26.641 1 43.22 18 THR B O 1
ATOM 3247 N N . LYS B 1 19 ? -8.375 7.32 -26.078 1 56.91 19 LYS B N 1
ATOM 3248 C CA . LYS B 1 19 ? -8.102 6.359 -25.016 1 56.91 19 LYS B CA 1
ATOM 3249 C C . LYS B 1 19 ? -7.367 5.137 -25.562 1 56.91 19 LYS B C 1
ATOM 3251 O O . LYS B 1 19 ? -7.773 4.559 -26.562 1 56.91 19 LYS B O 1
ATOM 3256 N N . PRO B 1 20 ? -6.125 4.883 -24.938 1 66.31 20 PRO B N 1
ATOM 3257 C CA . PRO B 1 20 ? -5.473 3.682 -25.453 1 66.31 20 PRO B CA 1
ATOM 3258 C C . PRO B 1 20 ? -6.379 2.453 -25.406 1 66.31 20 PRO B C 1
ATOM 3260 O O . PRO B 1 20 ? -7.102 2.248 -24.438 1 66.31 20 PRO B O 1
ATOM 3263 N N . VAL B 1 21 ? -6.57 1.875 -26.5 1 78.12 21 VAL B N 1
ATOM 3264 C CA . VAL B 1 21 ? -7.434 0.71 -26.656 1 78.12 21 VAL B CA 1
ATOM 3265 C C . VAL B 1 21 ? -6.691 -0.55 -26.219 1 78.12 21 VAL B C 1
ATOM 3267 O O . VAL B 1 21 ? -5.527 -0.745 -26.578 1 78.12 21 VAL B O 1
ATOM 3270 N N . GLU B 1 22 ? -7.277 -1.257 -25.281 1 86.69 22 GLU B N 1
ATOM 3271 C CA . GLU B 1 22 ? -6.727 -2.547 -24.891 1 86.69 22 GLU B CA 1
ATOM 3272 C C . GLU B 1 22 ? -6.891 -3.586 -25.984 1 86.69 22 GLU B C 1
ATOM 3274 O O . GLU B 1 22 ? -7.945 -3.668 -26.625 1 86.69 22 GLU B O 1
ATOM 3279 N N . LYS B 1 23 ? -5.848 -4.336 -26.312 1 91.75 23 LYS B N 1
ATOM 3280 C CA . LYS B 1 23 ? -5.879 -5.484 -27.203 1 91.75 23 LYS B CA 1
ATOM 3281 C C . LYS B 1 23 ? -5.652 -6.789 -26.453 1 91.75 23 LYS B C 1
ATOM 3283 O O . LYS B 1 23 ? -4.738 -6.883 -25.625 1 91.75 23 LYS B O 1
ATOM 3288 N N . VAL B 1 24 ? -6.52 -7.734 -26.641 1 91.81 24 VAL B N 1
ATOM 3289 C CA . VAL B 1 24 ? -6.379 -9.047 -26.031 1 91.81 24 VAL B CA 1
ATOM 3290 C C . VAL B 1 24 ? -6.516 -10.133 -27.094 1 91.81 24 VAL B C 1
ATOM 3292 O O . VAL B 1 24 ? -7.367 -10.039 -27.984 1 91.81 24 VAL B O 1
ATOM 3295 N N . ALA B 1 25 ? -5.656 -11.133 -27.031 1 93.44 25 ALA B N 1
ATOM 3296 C CA . ALA B 1 25 ? -5.707 -12.25 -27.969 1 93.44 25 ALA B CA 1
ATOM 3297 C C . ALA B 1 25 ? -5.332 -13.555 -27.281 1 93.44 25 ALA B C 1
ATOM 3299 O O . ALA B 1 25 ? -4.496 -13.578 -26.375 1 93.44 25 ALA B O 1
ATOM 3300 N N . LYS B 1 26 ? -5.953 -14.578 -27.703 1 92.94 26 LYS B N 1
ATOM 3301 C CA . LYS B 1 26 ? -5.547 -15.93 -27.312 1 92.94 26 LYS B CA 1
ATOM 3302 C C . LYS B 1 26 ? -4.742 -16.594 -28.438 1 92.94 26 LYS B C 1
ATOM 3304 O O . LYS B 1 26 ? -5.23 -16.734 -29.562 1 92.94 26 LYS B O 1
ATOM 3309 N N . LEU B 1 27 ? -3.576 -17 -28.141 1 94.69 27 LEU B N 1
ATOM 3310 C CA . LEU B 1 27 ? -2.688 -17.578 -29.141 1 94.69 27 LEU B CA 1
ATOM 3311 C C . LEU B 1 27 ? -3.033 -19.047 -29.391 1 94.69 27 LEU B C 1
ATOM 3313 O O . LEU B 1 27 ? -3.748 -19.672 -28.609 1 94.69 27 LEU B O 1
ATOM 3317 N N . GLY B 1 28 ? -2.541 -19.578 -30.469 1 92.94 28 GLY B N 1
ATOM 3318 C CA . GLY B 1 28 ? -2.791 -20.969 -30.828 1 92.94 28 GLY B CA 1
ATOM 3319 C C . GLY B 1 28 ? -2.271 -21.953 -29.797 1 92.94 28 GLY B C 1
ATOM 3320 O O . GLY B 1 28 ? -2.846 -23.016 -29.609 1 92.94 28 GLY B O 1
ATOM 3321 N N . ASN B 1 29 ? -1.266 -21.609 -29.109 1 93.88 29 ASN B N 1
ATOM 3322 C CA . ASN B 1 29 ? -0.685 -22.5 -28.109 1 93.88 29 ASN B CA 1
ATOM 3323 C C . ASN B 1 29 ? -1.408 -22.391 -26.766 1 93.88 29 ASN B C 1
ATOM 3325 O O . ASN B 1 29 ? -1.064 -23.078 -25.812 1 93.88 29 ASN B O 1
ATOM 3329 N N . GLY B 1 30 ? -2.373 -21.453 -26.703 1 92.94 30 GLY B N 1
ATOM 3330 C CA . GLY B 1 30 ? -3.197 -21.359 -25.5 1 92.94 30 GLY B CA 1
ATOM 3331 C C . GLY B 1 30 ? -2.865 -20.141 -24.656 1 92.94 30 GLY B C 1
ATOM 3332 O O . GLY B 1 30 ? -3.645 -19.75 -23.781 1 92.94 30 GLY B O 1
ATOM 3333 N N . LEU B 1 31 ? -1.739 -19.469 -24.844 1 94.56 31 LEU B N 1
ATOM 3334 C CA . LEU B 1 31 ? -1.324 -18.312 -24.062 1 94.56 31 LEU B CA 1
ATOM 3335 C C . LEU B 1 31 ? -2.207 -17.109 -24.375 1 94.56 31 LEU B C 1
ATOM 3337 O O . LEU B 1 31 ? -2.479 -16.812 -25.547 1 94.56 31 LEU B O 1
ATOM 3341 N N . THR B 1 32 ? -2.713 -16.5 -23.359 1 93.94 32 THR B N 1
ATOM 3342 C CA . THR B 1 32 ? -3.441 -15.258 -23.531 1 93.94 32 THR B CA 1
ATOM 3343 C C . THR B 1 32 ? -2.492 -14.062 -23.469 1 93.94 32 THR B C 1
ATOM 3345 O O . THR B 1 32 ? -1.656 -13.969 -22.578 1 93.94 32 THR B O 1
ATOM 3348 N N . VAL B 1 33 ? -2.627 -13.156 -24.469 1 94.81 33 VAL B N 1
ATOM 3349 C CA . VAL B 1 33 ? -1.767 -11.984 -24.531 1 94.81 33 VAL B CA 1
ATOM 3350 C C . VAL B 1 33 ? -2.619 -10.711 -24.516 1 94.81 33 VAL B C 1
ATOM 3352 O O . VAL B 1 33 ? -3.6 -10.609 -25.266 1 94.81 33 VAL B O 1
ATOM 3355 N N . GLY B 1 34 ? -2.316 -9.797 -23.609 1 93.31 34 GLY B N 1
ATOM 3356 C CA . GLY B 1 34 ? -2.988 -8.508 -23.547 1 93.31 34 GLY B CA 1
ATOM 3357 C C . GLY B 1 34 ? -2.027 -7.336 -23.5 1 93.31 34 GLY B C 1
ATOM 3358 O O . GLY B 1 34 ? -0.92 -7.457 -22.969 1 93.31 34 GLY B O 1
ATOM 3359 N N . THR B 1 35 ? -2.477 -6.168 -24.109 1 92.5 35 THR B N 1
ATOM 3360 C CA . THR B 1 35 ? -1.632 -4.98 -24.078 1 92.5 35 THR B CA 1
ATOM 3361 C C . THR B 1 35 ? -2.48 -3.713 -24.016 1 92.5 35 THR B C 1
ATOM 3363 O O . THR B 1 35 ? -3.58 -3.666 -24.578 1 92.5 35 THR B O 1
ATOM 3366 N N . ILE B 1 36 ? -2.082 -2.836 -23.312 1 87.88 36 ILE B N 1
ATOM 3367 C CA . ILE B 1 36 ? -2.52 -1.446 -23.375 1 87.88 36 ILE B CA 1
ATOM 3368 C C . ILE B 1 36 ? -1.322 -0.54 -23.641 1 87.88 36 ILE B C 1
ATOM 3370 O O . ILE B 1 36 ? -0.413 -0.435 -22.812 1 87.88 36 ILE B O 1
ATOM 3374 N N . ASP B 1 37 ? -1.316 0.071 -24.797 1 89.31 37 ASP B N 1
ATOM 3375 C CA . ASP B 1 37 ? -0.169 0.893 -25.172 1 89.31 37 ASP B CA 1
ATOM 3376 C C . ASP B 1 37 ? -0.531 2.377 -25.156 1 89.31 37 ASP B C 1
ATOM 3378 O O . ASP B 1 37 ? -1.177 2.869 -26.094 1 89.31 37 ASP B O 1
ATOM 3382 N N . SER B 1 38 ? -0.114 3.023 -24.203 1 81.06 38 SER B N 1
ATOM 3383 C CA . SER B 1 38 ? -0.303 4.469 -24.109 1 81.06 38 SER B CA 1
ATOM 3384 C C . SER B 1 38 ? 0.951 5.219 -24.547 1 81.06 38 SER B C 1
ATOM 3386 O O . SER B 1 38 ? 1.059 6.43 -24.359 1 81.06 38 SER B O 1
ATOM 3388 N N . HIS B 1 39 ? 1.941 4.496 -24.969 1 85.5 39 HIS B N 1
ATOM 3389 C CA . HIS B 1 39 ? 3.174 5.004 -25.562 1 85.5 39 HIS B CA 1
ATOM 3390 C C . HIS B 1 39 ? 3.986 5.801 -24.547 1 85.5 39 HIS B C 1
ATOM 3392 O O . HIS B 1 39 ? 4.621 6.797 -24.906 1 85.5 39 HIS B O 1
ATOM 3398 N N . LYS B 1 40 ? 3.885 5.387 -23.312 1 81.31 40 LYS B N 1
ATOM 3399 C CA . LYS B 1 40 ? 4.715 5.988 -22.281 1 81.31 40 LYS B CA 1
ATOM 3400 C C . LYS B 1 40 ? 6.09 5.332 -22.219 1 81.31 40 LYS B C 1
ATOM 3402 O O . LYS B 1 40 ? 6.285 4.238 -22.766 1 81.31 40 LYS B O 1
ATOM 3407 N N . PRO B 1 41 ? 7.02 5.984 -21.578 1 83.69 41 PRO B N 1
ATOM 3408 C CA . PRO B 1 41 ? 8.414 5.555 -21.688 1 83.69 41 PRO B CA 1
ATOM 3409 C C . PRO B 1 41 ? 8.711 4.293 -20.875 1 83.69 41 PRO B C 1
ATOM 3411 O O . PRO B 1 41 ? 9.711 3.615 -21.141 1 83.69 41 PRO B O 1
ATOM 3414 N N . ILE B 1 42 ? 7.887 3.955 -19.891 1 86.44 42 ILE B N 1
ATOM 3415 C CA . ILE B 1 42 ? 8.148 2.791 -19.062 1 86.44 42 ILE B CA 1
ATOM 3416 C C . ILE B 1 42 ? 7.086 1.726 -19.312 1 86.44 42 ILE B C 1
ATOM 3418 O O . ILE B 1 42 ? 5.887 2 -19.203 1 86.44 42 ILE B O 1
ATOM 3422 N N . ALA B 1 43 ? 7.543 0.596 -19.641 1 91 43 ALA B N 1
ATOM 3423 C CA . ALA B 1 43 ? 6.656 -0.545 -19.859 1 91 43 ALA B CA 1
ATOM 3424 C C . ALA B 1 43 ? 6.559 -1.413 -18.609 1 91 43 ALA B C 1
ATOM 3426 O O . ALA B 1 43 ? 7.527 -1.54 -17.859 1 91 43 ALA B O 1
ATOM 3427 N N . HIS B 1 44 ? 5.406 -1.951 -18.375 1 90.31 44 HIS B N 1
ATOM 3428 C CA . HIS B 1 44 ? 5.164 -2.916 -17.312 1 90.31 44 HIS B CA 1
ATOM 3429 C C . HIS B 1 44 ? 4.723 -4.262 -17.875 1 90.31 44 HIS B C 1
ATOM 3431 O O . HIS B 1 44 ? 3.646 -4.371 -18.469 1 90.31 44 HIS B O 1
ATOM 3437 N N . LEU B 1 45 ? 5.543 -5.215 -17.719 1 94.06 45 LEU B N 1
ATOM 3438 C CA . LEU B 1 45 ? 5.293 -6.551 -18.234 1 94.06 45 LEU B CA 1
ATOM 3439 C C . LEU B 1 45 ? 4.922 -7.512 -17.125 1 94.06 45 LEU B C 1
ATOM 3441 O O . LEU B 1 45 ? 5.492 -7.453 -16.031 1 94.06 45 LEU B O 1
ATOM 3445 N N . VAL B 1 46 ? 3.955 -8.359 -17.406 1 95.56 46 VAL B N 1
ATOM 3446 C CA . VAL B 1 46 ? 3.541 -9.359 -16.438 1 95.56 46 VAL B CA 1
ATOM 3447 C C . VAL B 1 46 ? 3.373 -10.711 -17.125 1 95.56 46 VAL B C 1
ATOM 3449 O O . VAL B 1 46 ? 2.775 -10.805 -18.188 1 95.56 46 VAL B O 1
ATOM 3452 N N . LEU B 1 47 ? 3.957 -11.656 -16.594 1 96.44 47 LEU B N 1
ATOM 3453 C CA . LEU B 1 47 ? 3.678 -13.047 -16.938 1 96.44 47 LEU B CA 1
ATOM 3454 C C . LEU B 1 47 ? 3.199 -13.828 -15.719 1 96.44 47 LEU B C 1
ATOM 3456 O O . LEU B 1 47 ? 3.914 -13.922 -14.719 1 96.44 47 LEU B O 1
ATOM 3460 N N . ALA B 1 48 ? 2 -14.344 -15.836 1 96.31 48 ALA B N 1
ATOM 3461 C CA . ALA B 1 48 ? 1.399 -15.031 -14.695 1 96.31 48 ALA B CA 1
ATOM 3462 C C . ALA B 1 48 ? 0.823 -16.391 -15.109 1 96.31 48 ALA B C 1
ATOM 3464 O O . ALA B 1 48 ? 0.539 -16.609 -16.297 1 96.31 48 ALA B O 1
ATOM 3465 N N . PHE B 1 49 ? 0.745 -17.281 -14.18 1 96.06 49 PHE B N 1
ATOM 3466 C CA . PHE B 1 49 ? 0.204 -18.625 -14.391 1 96.06 49 PHE B CA 1
ATOM 3467 C C . PHE B 1 49 ? -0.799 -18.984 -13.297 1 96.06 49 PHE B C 1
ATOM 3469 O O . PHE B 1 49 ? -0.676 -18.516 -12.164 1 96.06 49 PHE B O 1
ATOM 3476 N N . ARG B 1 50 ? -1.755 -19.828 -13.672 1 94.56 50 ARG B N 1
ATOM 3477 C CA . ARG B 1 50 ? -2.578 -20.484 -12.664 1 94.56 50 ARG B CA 1
ATOM 3478 C C . ARG B 1 50 ? -1.753 -21.469 -11.836 1 94.56 50 ARG B C 1
ATOM 3480 O O . ARG B 1 50 ? -1.821 -22.672 -12.055 1 94.56 50 ARG B O 1
ATOM 3487 N N . ALA B 1 51 ? -1.057 -20.906 -10.914 1 95.44 51 ALA B N 1
ATOM 3488 C CA . ALA B 1 51 ? -0.1 -21.688 -10.125 1 95.44 51 ALA B CA 1
ATOM 3489 C C . ALA B 1 51 ? 0.013 -21.125 -8.703 1 95.44 51 ALA B C 1
ATOM 3491 O O . ALA B 1 51 ? 1.109 -21.062 -8.141 1 95.44 51 ALA B O 1
ATOM 3492 N N . GLY B 1 52 ? -1.096 -20.719 -8.156 1 94.94 52 GLY B N 1
ATOM 3493 C CA . GLY B 1 52 ? -1.118 -20.219 -6.789 1 94.94 52 GLY B CA 1
ATOM 3494 C C . GLY B 1 52 ? -1.15 -21.312 -5.746 1 94.94 52 GLY B C 1
ATOM 3495 O O . GLY B 1 52 ? -1.021 -22.5 -6.078 1 94.94 52 GLY B O 1
ATOM 3496 N N . SER B 1 53 ? -1.317 -20.969 -4.523 1 96 53 SER B N 1
ATOM 3497 C CA . SER B 1 53 ? -1.211 -21.906 -3.406 1 96 53 SER B CA 1
ATOM 3498 C C . SER B 1 53 ? -2.352 -22.922 -3.424 1 96 53 SER B C 1
ATOM 3500 O O . SER B 1 53 ? -2.229 -24 -2.857 1 96 53 SER B O 1
ATOM 3502 N N . ARG B 1 54 ? -3.467 -22.578 -4.062 1 95.75 54 ARG B N 1
ATOM 3503 C CA . ARG B 1 54 ? -4.594 -23.516 -4.055 1 95.75 54 ARG B CA 1
ATOM 3504 C C . ARG B 1 54 ? -4.254 -24.781 -4.82 1 95.75 54 ARG B C 1
ATOM 3506 O O . ARG B 1 54 ? -4.945 -25.797 -4.684 1 95.75 54 ARG B O 1
ATOM 3513 N N . TYR B 1 55 ? -3.203 -24.766 -5.645 1 95.25 55 TYR B N 1
ATOM 3514 C CA . TYR B 1 55 ? -2.82 -25.922 -6.441 1 95.25 55 TYR B CA 1
ATOM 3515 C C . TYR B 1 55 ? -1.847 -26.812 -5.68 1 95.25 55 TYR B C 1
ATOM 3517 O O . TYR B 1 55 ? -1.465 -27.875 -6.164 1 95.25 55 TYR B O 1
ATOM 3525 N N . GLU B 1 56 ? -1.457 -26.375 -4.504 1 94.62 56 GLU B N 1
ATOM 3526 C CA . GLU B 1 56 ? -0.575 -27.188 -3.67 1 94.62 56 GLU B CA 1
ATOM 3527 C C . GLU B 1 56 ? -1.302 -28.422 -3.133 1 94.62 56 GLU B C 1
ATOM 3529 O O . GLU B 1 56 ? -2.469 -28.328 -2.744 1 94.62 56 GLU B O 1
ATOM 3534 N N . LYS B 1 57 ? -0.588 -29.469 -3.133 1 92.25 57 LYS B N 1
ATOM 3535 C CA . LYS B 1 57 ? -1.092 -30.656 -2.455 1 92.25 57 LYS B CA 1
ATOM 3536 C C . LYS B 1 57 ? -0.814 -30.594 -0.956 1 92.25 57 LYS B C 1
ATOM 3538 O O . LYS B 1 57 ? -0.103 -29.703 -0.488 1 92.25 57 LYS B O 1
ATOM 3543 N N . ALA B 1 58 ? -1.363 -31.516 -0.22 1 87.81 58 ALA B N 1
ATOM 3544 C CA . ALA B 1 58 ? -1.297 -31.5 1.238 1 87.81 58 ALA B CA 1
ATOM 3545 C C . ALA B 1 58 ? 0.15 -31.562 1.722 1 87.81 58 ALA B C 1
ATOM 3547 O O . ALA B 1 58 ? 0.492 -30.953 2.742 1 87.81 58 ALA B O 1
ATOM 3548 N N . ASN B 1 59 ? 0.988 -32.219 0.992 1 90.5 59 ASN B N 1
ATOM 3549 C CA . ASN B 1 59 ? 2.373 -32.375 1.423 1 90.5 59 ASN B CA 1
ATOM 3550 C C . ASN B 1 59 ? 3.287 -31.328 0.783 1 90.5 59 ASN B C 1
ATOM 3552 O O . ASN B 1 59 ? 4.512 -31.469 0.824 1 90.5 59 ASN B O 1
ATOM 3556 N N . GLN B 1 60 ? 2.684 -30.312 0.229 1 93.88 60 GLN B N 1
ATOM 3557 C CA . GLN B 1 60 ? 3.475 -29.344 -0.518 1 93.88 60 GLN B CA 1
ATOM 3558 C C . GLN B 1 60 ? 3.318 -27.938 0.065 1 93.88 60 GLN B C 1
ATOM 3560 O O . GLN B 1 60 ? 3.498 -26.938 -0.64 1 93.88 60 GLN B O 1
ATOM 3565 N N . ALA B 1 61 ? 2.975 -27.875 1.349 1 92.75 61 ALA B N 1
ATOM 3566 C CA . ALA B 1 61 ? 2.748 -26.578 1.966 1 92.75 61 ALA B CA 1
ATOM 3567 C C . ALA B 1 61 ? 3.988 -25.688 1.857 1 92.75 61 ALA B C 1
ATOM 3569 O O . ALA B 1 61 ? 5.074 -26.078 2.291 1 92.75 61 ALA B O 1
ATOM 3570 N N . GLY B 1 62 ? 3.836 -24.547 1.203 1 94.12 62 GLY B N 1
ATOM 3571 C CA . GLY B 1 62 ? 4.938 -23.609 1.068 1 94.12 62 GLY B CA 1
ATOM 3572 C C . GLY B 1 62 ? 5.582 -23.641 -0.304 1 94.12 62 GLY B C 1
ATOM 3573 O O . GLY B 1 62 ? 6.512 -22.875 -0.575 1 94.12 62 GLY B O 1
ATOM 3574 N N . LEU B 1 63 ? 5.086 -24.453 -1.146 1 95.81 63 LEU B N 1
ATOM 3575 C CA . LEU B 1 63 ? 5.652 -24.609 -2.48 1 95.81 63 LEU B CA 1
ATOM 3576 C C . LEU B 1 63 ? 5.586 -23.312 -3.262 1 95.81 63 LEU B C 1
ATOM 3578 O O . LEU B 1 63 ? 6.594 -22.844 -3.801 1 95.81 63 LEU B O 1
ATOM 3582 N N . SER B 1 64 ? 4.414 -22.688 -3.316 1 94.5 64 SER B N 1
ATOM 3583 C CA . SER B 1 64 ? 4.262 -21.438 -4.051 1 94.5 64 SER B CA 1
ATOM 3584 C C . SER B 1 64 ? 5.121 -20.328 -3.443 1 94.5 64 SER B C 1
ATOM 3586 O O . SER B 1 64 ? 5.676 -19.5 -4.168 1 94.5 64 SER B O 1
ATOM 3588 N N . HIS B 1 65 ? 5.188 -20.297 -2.127 1 94.69 65 HIS B N 1
ATOM 3589 C CA . HIS B 1 65 ? 6.059 -19.359 -1.427 1 94.69 65 HIS B CA 1
ATOM 3590 C C . HIS B 1 65 ? 7.516 -19.547 -1.838 1 94.69 65 HIS B C 1
ATOM 3592 O O . HIS B 1 65 ? 8.234 -18.578 -2.061 1 94.69 65 HIS B O 1
ATOM 3598 N N . THR B 1 66 ? 7.945 -20.781 -1.954 1 93.75 66 THR B N 1
ATOM 3599 C CA . THR B 1 66 ? 9.312 -21.094 -2.363 1 93.75 66 THR B CA 1
ATOM 3600 C C . THR B 1 66 ? 9.562 -20.625 -3.795 1 93.75 66 THR B C 1
ATOM 3602 O O . THR B 1 66 ? 10.586 -20 -4.074 1 93.75 66 THR B O 1
ATOM 3605 N N . ILE B 1 67 ? 8.633 -20.875 -4.652 1 94.06 67 ILE B N 1
ATOM 3606 C CA . ILE B 1 67 ? 8.758 -20.5 -6.055 1 94.06 67 ILE B CA 1
ATOM 3607 C C . ILE B 1 67 ? 8.875 -18.984 -6.176 1 94.06 67 ILE B C 1
ATOM 3609 O O . ILE B 1 67 ? 9.711 -18.469 -6.926 1 94.06 67 ILE B O 1
ATOM 3613 N N . ARG B 1 68 ? 8.062 -18.297 -5.48 1 92.75 68 ARG B N 1
ATOM 3614 C CA . ARG B 1 68 ? 8.078 -16.828 -5.504 1 92.75 68 ARG B CA 1
ATOM 3615 C C . ARG B 1 68 ? 9.445 -16.297 -5.121 1 92.75 68 ARG B C 1
ATOM 3617 O O . ARG B 1 68 ? 9.914 -15.305 -5.699 1 92.75 68 ARG B O 1
ATOM 3624 N N . ASN B 1 69 ? 10.086 -16.938 -4.199 1 89.88 69 ASN B N 1
ATOM 3625 C CA . ASN B 1 69 ? 11.383 -16.484 -3.709 1 89.88 69 ASN B CA 1
ATOM 3626 C C . ASN B 1 69 ? 12.516 -16.906 -4.633 1 89.88 69 ASN B C 1
ATOM 3628 O O . ASN B 1 69 ? 13.648 -16.438 -4.488 1 89.88 69 ASN B O 1
ATOM 3632 N N . PHE B 1 70 ? 12.242 -17.75 -5.613 1 88.5 70 PHE B N 1
ATOM 3633 C CA . PHE B 1 70 ? 13.25 -18.219 -6.555 1 88.5 70 PHE B CA 1
ATOM 3634 C C . PHE B 1 70 ? 13.438 -17.219 -7.691 1 88.5 70 PHE B C 1
ATOM 3636 O O . PHE B 1 70 ? 14.406 -17.312 -8.445 1 88.5 70 PHE B O 1
ATOM 3643 N N . VAL B 1 71 ? 12.508 -16.359 -7.762 1 86.88 71 VAL B N 1
ATOM 3644 C CA . VAL B 1 71 ? 12.539 -15.422 -8.883 1 86.88 71 VAL B CA 1
ATOM 3645 C C . VAL B 1 71 ? 13.82 -14.586 -8.82 1 86.88 71 VAL B C 1
ATOM 3647 O O . VAL B 1 71 ? 14.156 -14.039 -7.77 1 86.88 71 VAL B O 1
ATOM 3650 N N . GLY B 1 72 ? 14.5 -14.453 -9.961 1 81.62 72 GLY B N 1
ATOM 3651 C CA . GLY B 1 72 ? 15.75 -13.711 -10.047 1 81.62 72 GLY B CA 1
ATOM 3652 C C . GLY B 1 72 ? 16.969 -14.609 -10.016 1 81.62 72 GLY B C 1
ATOM 3653 O O . GLY B 1 72 ? 18.094 -14.148 -10.258 1 81.62 72 GLY B O 1
ATOM 3654 N N . ARG B 1 73 ? 16.734 -15.828 -9.734 1 85.56 73 ARG B N 1
ATOM 3655 C CA . ARG B 1 73 ? 17.828 -16.797 -9.734 1 85.56 73 ARG B CA 1
ATOM 3656 C C . ARG B 1 73 ? 18.031 -17.391 -11.125 1 85.56 73 ARG B C 1
ATOM 3658 O O . ARG B 1 73 ? 17.484 -16.891 -12.109 1 85.56 73 ARG B O 1
ATOM 3665 N N . ASP B 1 74 ? 18.828 -18.469 -11.078 1 86.38 74 ASP B N 1
ATOM 3666 C CA . ASP B 1 74 ? 19.156 -19.062 -12.367 1 86.38 74 ASP B CA 1
ATOM 3667 C C . ASP B 1 74 ? 17.938 -19.688 -13.023 1 86.38 74 ASP B C 1
ATOM 3669 O O . ASP B 1 74 ? 17.047 -20.203 -12.344 1 86.38 74 ASP B O 1
ATOM 3673 N N . THR B 1 75 ? 17.938 -19.531 -14.312 1 89.88 75 THR B N 1
ATOM 3674 C CA . THR B 1 75 ? 16.938 -20.234 -15.117 1 89.88 75 THR B CA 1
ATOM 3675 C C . THR B 1 75 ? 17.594 -21.359 -15.914 1 89.88 75 THR B C 1
ATOM 3677 O O . THR B 1 75 ? 18.766 -21.672 -15.703 1 89.88 75 THR B O 1
ATOM 3680 N N . GLN B 1 76 ? 16.859 -22 -16.719 1 86.5 76 GLN B N 1
ATOM 3681 C CA . GLN B 1 76 ? 17.406 -23.094 -17.516 1 86.5 76 GLN B CA 1
ATOM 3682 C C . GLN B 1 76 ? 18.359 -22.578 -18.578 1 86.5 76 GLN B C 1
ATOM 3684 O O . GLN B 1 76 ? 19.266 -23.281 -19 1 86.5 76 GLN B O 1
ATOM 3689 N N . GLU B 1 77 ? 18.203 -21.25 -18.891 1 87.38 77 GLU B N 1
ATOM 3690 C CA . GLU B 1 77 ? 19.031 -20.719 -19.969 1 87.38 77 GLU B CA 1
ATOM 3691 C C . GLU B 1 77 ? 19.875 -19.531 -19.469 1 87.38 77 GLU B C 1
ATOM 3693 O O . GLU B 1 77 ? 20.844 -19.156 -20.125 1 87.38 77 GLU B O 1
ATOM 3698 N N . TYR B 1 78 ? 19.438 -18.891 -18.484 1 83.5 78 TYR B N 1
ATOM 3699 C CA . TYR B 1 78 ? 20.172 -17.781 -17.891 1 83.5 78 TYR B CA 1
ATOM 3700 C C . TYR B 1 78 ? 20.875 -18.219 -16.609 1 83.5 78 TYR B C 1
ATOM 3702 O O . TYR B 1 78 ? 20.219 -18.531 -15.617 1 83.5 78 TYR B O 1
ATOM 3710 N N . PHE B 1 79 ? 22.188 -18.203 -16.688 1 82.5 79 PHE B N 1
ATOM 3711 C CA . PHE B 1 79 ? 22.969 -18.688 -15.57 1 82.5 79 PHE B CA 1
ATOM 3712 C C . PHE B 1 79 ? 23.719 -17.547 -14.891 1 82.5 79 PHE B C 1
ATOM 3714 O O . PHE B 1 79 ? 24.031 -16.531 -15.523 1 82.5 79 PHE B O 1
ATOM 3721 N N . GLY B 1 80 ? 23.938 -17.812 -13.609 1 73.12 80 GLY B N 1
ATOM 3722 C CA . GLY B 1 80 ? 24.734 -16.875 -12.844 1 73.12 80 GLY B CA 1
ATOM 3723 C C . GLY B 1 80 ? 24.047 -15.531 -12.656 1 73.12 80 GLY B C 1
ATOM 3724 O O . GLY B 1 80 ? 22.906 -15.469 -12.211 1 73.12 80 GLY B O 1
ATOM 3725 N N . ASN B 1 81 ? 24.781 -14.438 -13.102 1 77.25 81 ASN B N 1
ATOM 3726 C CA . ASN B 1 81 ? 24.344 -13.07 -12.852 1 77.25 81 ASN B CA 1
ATOM 3727 C C . ASN B 1 81 ? 23.719 -12.453 -14.102 1 77.25 81 ASN B C 1
ATOM 3729 O O . ASN B 1 81 ? 23.547 -11.234 -14.18 1 77.25 81 ASN B O 1
ATOM 3733 N N . THR B 1 82 ? 23.328 -13.43 -15.023 1 82 82 THR B N 1
ATOM 3734 C CA . THR B 1 82 ? 22.844 -12.922 -16.297 1 82 82 THR B CA 1
ATOM 3735 C C . THR B 1 82 ? 21.578 -12.086 -16.094 1 82 82 THR B C 1
ATOM 3737 O O . THR B 1 82 ? 21.453 -10.992 -16.672 1 82 82 THR B O 1
ATOM 3740 N N . VAL B 1 83 ? 20.625 -12.602 -15.367 1 84.12 83 VAL B N 1
ATOM 3741 C CA . VAL B 1 83 ? 19.375 -11.891 -15.125 1 84.12 83 VAL B CA 1
ATOM 3742 C C . VAL B 1 83 ? 19.656 -10.562 -14.422 1 84.12 83 VAL B C 1
ATOM 3744 O O . VAL B 1 83 ? 19.219 -9.508 -14.875 1 84.12 83 VAL B O 1
ATOM 3747 N N . VAL B 1 84 ? 20.484 -10.641 -13.398 1 78.75 84 VAL B N 1
ATOM 3748 C CA . VAL B 1 84 ? 20.812 -9.461 -12.602 1 78.75 84 VAL B CA 1
ATOM 3749 C C . VAL B 1 84 ? 21.531 -8.438 -13.469 1 78.75 84 VAL B C 1
ATOM 3751 O O . VAL B 1 84 ? 21.234 -7.246 -13.422 1 78.75 84 VAL B O 1
ATOM 3754 N N . TRP B 1 85 ? 22.469 -8.953 -14.227 1 81.75 85 TRP B N 1
ATOM 3755 C CA . TRP B 1 85 ? 23.25 -8.078 -15.094 1 81.75 85 TRP B CA 1
ATOM 3756 C C . TRP B 1 85 ? 22.375 -7.414 -16.141 1 81.75 85 TRP B C 1
ATOM 3758 O O . TRP B 1 85 ? 22.469 -6.211 -16.391 1 81.75 85 TRP B O 1
ATOM 3768 N N . THR B 1 86 ? 21.531 -8.188 -16.781 1 84.88 86 THR B N 1
ATOM 3769 C CA . THR B 1 86 ? 20.641 -7.664 -17.812 1 84.88 86 THR B CA 1
ATOM 3770 C C . THR B 1 86 ? 19.719 -6.582 -17.234 1 84.88 86 THR B C 1
ATOM 3772 O O . THR B 1 86 ? 19.531 -5.531 -17.844 1 84.88 86 THR B O 1
ATOM 3775 N N . LEU B 1 87 ? 19.172 -6.758 -16.078 1 84.62 87 LEU B N 1
ATOM 3776 C CA . LEU B 1 87 ? 18.297 -5.797 -15.43 1 84.62 87 LEU B CA 1
ATOM 3777 C C . LEU B 1 87 ? 19.047 -4.531 -15.047 1 84.62 87 LEU B C 1
ATOM 3779 O O . LEU B 1 87 ? 18.531 -3.424 -15.18 1 84.62 87 LEU B O 1
ATOM 3783 N N . SER B 1 88 ? 20.266 -4.762 -14.602 1 80.5 88 SER B N 1
ATOM 3784 C CA . SER B 1 88 ? 21.078 -3.611 -14.242 1 80.5 88 SER B CA 1
ATOM 3785 C C . SER B 1 88 ? 21.359 -2.734 -15.453 1 80.5 88 SER B C 1
ATOM 3787 O O . SER B 1 88 ? 21.344 -1.505 -15.359 1 80.5 88 SER B O 1
ATOM 3789 N N . GLN B 1 89 ? 21.609 -3.346 -16.578 1 83.06 89 GLN B N 1
ATOM 3790 C CA . GLN B 1 89 ? 21.969 -2.621 -17.781 1 83.06 89 GLN B CA 1
ATOM 3791 C C . GLN B 1 89 ? 20.766 -1.902 -18.391 1 83.06 89 GLN B C 1
ATOM 3793 O O . GLN B 1 89 ? 20.906 -0.831 -18.984 1 8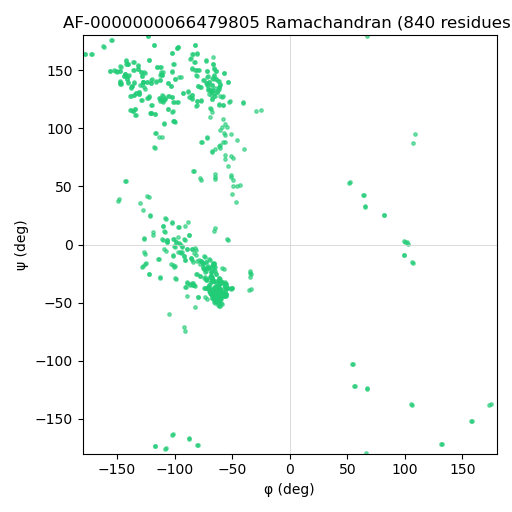3.06 89 GLN B O 1
ATOM 3798 N N . THR B 1 90 ? 19.672 -2.432 -18.156 1 88.31 90 THR B N 1
ATOM 3799 C CA . THR B 1 90 ? 18.484 -1.856 -18.781 1 88.31 90 THR B CA 1
ATOM 3800 C C . THR B 1 90 ? 17.734 -0.977 -17.797 1 88.31 90 THR B C 1
ATOM 3802 O O . THR B 1 90 ? 16.859 -0.205 -18.188 1 88.31 90 THR B O 1
ATOM 3805 N N . GLY B 1 91 ? 18.016 -1.186 -16.562 1 83.56 91 GLY B N 1
ATOM 3806 C CA . GLY B 1 91 ? 17.281 -0.476 -15.523 1 83.56 91 GLY B CA 1
ATOM 3807 C C . GLY B 1 91 ? 15.945 -1.119 -15.195 1 83.56 91 GLY B C 1
ATOM 3808 O O . GLY B 1 91 ? 15.008 -0.441 -14.758 1 83.56 91 GLY B O 1
ATOM 3809 N N . GLY B 1 92 ? 15.852 -2.355 -15.438 1 86.19 92 GLY B N 1
ATOM 3810 C CA . GLY B 1 92 ? 14.625 -3.082 -15.172 1 86.19 92 GLY B CA 1
ATOM 3811 C C . GLY B 1 92 ? 14.469 -3.484 -13.719 1 86.19 92 GLY B C 1
ATOM 3812 O O . GLY B 1 92 ? 15.461 -3.664 -13.008 1 86.19 92 GLY B O 1
ATOM 3813 N N . VAL B 1 93 ? 13.234 -3.572 -13.266 1 83.62 93 VAL B N 1
ATOM 3814 C CA . VAL B 1 93 ? 12.93 -4.023 -11.914 1 83.62 93 VAL B CA 1
ATOM 3815 C C . VAL B 1 93 ? 11.977 -5.215 -11.969 1 83.62 93 VAL B C 1
ATOM 3817 O O . VAL B 1 93 ? 10.898 -5.129 -12.562 1 83.62 93 VAL B O 1
ATOM 3820 N N . LEU B 1 94 ? 12.453 -6.223 -11.312 1 86.69 94 LEU B N 1
ATOM 3821 C CA . LEU B 1 94 ? 11.695 -7.465 -11.281 1 86.69 94 LEU B CA 1
ATOM 3822 C C . LEU B 1 94 ? 10.977 -7.633 -9.945 1 86.69 94 LEU B C 1
ATOM 3824 O O . LEU B 1 94 ? 11.555 -7.352 -8.883 1 86.69 94 LEU B O 1
ATOM 3828 N N . LYS B 1 95 ? 9.695 -8.07 -10.055 1 85.25 95 LYS B N 1
ATOM 3829 C CA . LYS B 1 95 ? 8.914 -8.383 -8.867 1 85.25 95 LYS B CA 1
ATOM 3830 C C . LYS B 1 95 ? 8.102 -9.656 -9.055 1 85.25 95 LYS B C 1
ATOM 3832 O O . LYS B 1 95 ? 7.539 -9.883 -10.133 1 85.25 95 LYS B O 1
ATOM 3837 N N . SER B 1 96 ? 8.156 -10.445 -8.062 1 91.12 96 SER B N 1
ATOM 3838 C CA . SER B 1 96 ? 7.285 -11.617 -8.086 1 91.12 96 SER B CA 1
ATOM 3839 C C . SER B 1 96 ? 6.039 -11.406 -7.234 1 91.12 96 SER B C 1
ATOM 3841 O O . SER B 1 96 ? 6.031 -10.555 -6.344 1 91.12 96 SER B O 1
ATOM 3843 N N . PHE B 1 97 ? 4.988 -12.133 -7.566 1 89.44 97 PHE B N 1
ATOM 3844 C CA . PHE B 1 97 ? 3.777 -12.086 -6.754 1 89.44 97 PHE B CA 1
ATOM 3845 C C . PHE B 1 97 ? 3.066 -13.438 -6.766 1 89.44 97 PHE B C 1
ATOM 3847 O O . PHE B 1 97 ? 3.217 -14.219 -7.707 1 89.44 97 PHE B O 1
ATOM 3854 N N . THR B 1 98 ? 2.41 -13.688 -5.66 1 92 98 THR B N 1
ATOM 3855 C CA . THR B 1 98 ? 1.595 -14.891 -5.539 1 92 98 THR B CA 1
ATOM 3856 C C . THR B 1 98 ? 0.246 -14.57 -4.906 1 92 98 THR B C 1
ATOM 3858 O O . THR B 1 98 ? 0.143 -13.656 -4.086 1 92 98 THR B O 1
ATOM 3861 N N . SER B 1 99 ? -0.758 -15.141 -5.391 1 93 99 SER B N 1
ATOM 3862 C CA . SER B 1 99 ? -2.07 -15.25 -4.762 1 93 99 SER B CA 1
ATOM 3863 C C . SER B 1 99 ? -2.5 -16.703 -4.617 1 93 99 SER B C 1
ATOM 3865 O O . SER B 1 99 ? -1.725 -17.625 -4.91 1 93 99 SER B O 1
ATOM 3867 N N . ARG B 1 100 ? -3.635 -16.922 -4.066 1 95 100 ARG B N 1
ATOM 3868 C CA . ARG B 1 100 ? -4.121 -18.297 -3.963 1 95 100 ARG B CA 1
ATOM 3869 C C . ARG B 1 100 ? -4.391 -18.891 -5.344 1 95 100 ARG B C 1
ATOM 3871 O O . ARG B 1 100 ? -4.262 -20.094 -5.539 1 95 100 ARG B O 1
ATOM 3878 N N . ASP B 1 101 ? -4.621 -18 -6.355 1 93.31 101 ASP B N 1
ATOM 3879 C CA . ASP B 1 101 ? -4.934 -18.469 -7.699 1 93.31 101 ASP B CA 1
ATOM 3880 C C . ASP B 1 101 ? -3.691 -18.453 -8.586 1 93.31 101 ASP B C 1
ATOM 3882 O O . ASP B 1 101 ? -3.557 -19.281 -9.492 1 93.31 101 ASP B O 1
ATOM 3886 N N . LEU B 1 102 ? -2.777 -17.516 -8.281 1 93.94 102 LEU B N 1
ATOM 3887 C CA . LEU B 1 102 ? -1.802 -17.219 -9.32 1 93.94 102 LEU B CA 1
ATOM 3888 C C . LEU B 1 102 ? -0.396 -17.125 -8.742 1 93.94 102 LEU B C 1
ATOM 3890 O O . LEU B 1 102 ? -0.228 -16.781 -7.566 1 93.94 102 LEU B O 1
ATOM 3894 N N . PHE B 1 103 ? 0.5 -17.469 -9.562 1 95 103 PHE B N 1
ATOM 3895 C CA . PHE B 1 103 ? 1.892 -17.047 -9.477 1 95 103 PHE B CA 1
ATOM 3896 C C . PHE B 1 103 ? 2.277 -16.203 -10.688 1 95 103 PHE B C 1
ATOM 3898 O O . PHE B 1 103 ? 1.847 -16.484 -11.805 1 95 103 PHE B O 1
ATOM 3905 N N . GLY B 1 104 ? 3.086 -15.141 -10.422 1 94.5 104 GLY B N 1
ATOM 3906 C CA . GLY B 1 104 ? 3.535 -14.367 -11.57 1 94.5 104 GLY B CA 1
ATOM 3907 C C . GLY B 1 104 ? 4.746 -13.5 -11.266 1 94.5 104 GLY B C 1
ATOM 3908 O O . GLY B 1 104 ? 5.195 -13.43 -10.125 1 94.5 104 GLY B O 1
ATOM 3909 N N . VAL B 1 105 ? 5.273 -12.953 -12.344 1 93.06 105 VAL B N 1
ATOM 3910 C CA . VAL B 1 105 ? 6.414 -12.047 -12.297 1 93.06 105 VAL B CA 1
ATOM 3911 C C . VAL B 1 105 ? 6.121 -10.797 -13.117 1 93.06 105 VAL B C 1
ATOM 3913 O O . VAL B 1 105 ? 5.562 -10.883 -14.211 1 93.06 105 VAL B O 1
ATOM 3916 N N . SER B 1 106 ? 6.375 -9.734 -12.492 1 92.31 106 SER B N 1
ATOM 3917 C CA . SER B 1 106 ? 6.262 -8.461 -13.195 1 92.31 106 SER B CA 1
ATOM 3918 C C . SER B 1 106 ? 7.629 -7.82 -13.414 1 92.31 106 SER B C 1
ATOM 3920 O O . SER B 1 106 ? 8.539 -8.008 -12.602 1 92.31 106 SER B O 1
ATOM 3922 N N . LEU B 1 107 ? 7.73 -7.152 -14.531 1 90.44 107 LEU B N 1
ATOM 3923 C CA . LEU B 1 107 ? 8.969 -6.469 -14.898 1 90.44 107 LEU B CA 1
ATOM 3924 C C . LEU B 1 107 ? 8.68 -5.062 -15.414 1 90.44 107 LEU B C 1
ATOM 3926 O O . LEU B 1 107 ? 7.902 -4.887 -16.359 1 90.44 107 LEU B O 1
ATOM 3930 N N . THR B 1 108 ? 9.156 -4.137 -14.711 1 88.31 108 THR B N 1
ATOM 3931 C CA . THR B 1 108 ? 9.148 -2.758 -15.188 1 88.31 108 THR B CA 1
ATOM 3932 C C . THR B 1 108 ? 10.445 -2.43 -15.914 1 88.31 108 THR B C 1
ATOM 3934 O O . THR B 1 108 ? 11.531 -2.654 -15.383 1 88.31 108 THR B O 1
ATOM 3937 N N . ILE B 1 109 ? 10.352 -1.85 -17.125 1 89.94 109 ILE B N 1
ATOM 3938 C CA . ILE B 1 109 ? 11.539 -1.645 -17.953 1 89.94 109 ILE B CA 1
ATOM 3939 C C . ILE B 1 109 ? 11.281 -0.506 -18.938 1 89.94 109 ILE B C 1
ATOM 3941 O O . ILE B 1 109 ? 10.141 -0.245 -19.312 1 89.94 109 ILE B O 1
ATOM 3945 N N . PRO B 1 110 ? 12.305 0.22 -19.312 1 89.5 110 PRO B N 1
ATOM 3946 C CA . PRO B 1 110 ? 12.094 1.205 -20.375 1 89.5 110 PRO B CA 1
ATOM 3947 C C . PRO B 1 110 ? 11.477 0.591 -21.641 1 89.5 110 PRO B C 1
ATOM 3949 O O . PRO B 1 110 ? 11.852 -0.513 -22.031 1 89.5 110 PRO B O 1
ATOM 3952 N N . ARG B 1 111 ? 10.609 1.297 -22.203 1 92.06 111 ARG B N 1
ATOM 3953 C CA . ARG B 1 111 ? 9.836 0.814 -23.344 1 92.06 111 ARG B CA 1
ATOM 3954 C C . ARG B 1 111 ? 10.758 0.339 -24.469 1 92.06 111 ARG B C 1
ATOM 3956 O O . ARG B 1 111 ? 10.469 -0.655 -25.141 1 92.06 111 ARG B O 1
ATOM 3963 N N . GLU B 1 112 ? 11.883 1.032 -24.656 1 93.06 112 GLU B N 1
ATOM 3964 C CA . GLU B 1 112 ? 12.82 0.705 -25.719 1 93.06 112 GLU B CA 1
ATOM 3965 C C . GLU B 1 112 ? 13.477 -0.653 -25.484 1 93.06 112 GLU B C 1
ATOM 3967 O O . GLU B 1 112 ? 14.023 -1.251 -26.422 1 93.06 112 GLU B O 1
ATOM 3972 N N . SER B 1 113 ? 13.375 -1.13 -24.281 1 94.06 113 SER B N 1
ATOM 3973 C CA . SER B 1 113 ? 14.023 -2.387 -23.922 1 94.06 113 SER B CA 1
ATOM 3974 C C . SER B 1 113 ? 13.008 -3.506 -23.75 1 94.06 113 SER B C 1
ATOM 3976 O O . SER B 1 113 ? 13.289 -4.504 -23.078 1 94.06 113 SER B O 1
ATOM 3978 N N . THR B 1 114 ? 11.875 -3.402 -24.312 1 95.06 114 THR B N 1
ATOM 3979 C CA . THR B 1 114 ? 10.781 -4.348 -24.109 1 95.06 114 THR B CA 1
ATOM 3980 C C . THR B 1 114 ? 11.172 -5.742 -24.594 1 95.06 114 THR B C 1
ATOM 3982 O O . THR B 1 114 ? 10.844 -6.742 -23.953 1 95.06 114 THR B O 1
ATOM 3985 N N . SER B 1 115 ? 11.891 -5.832 -25.688 1 95 115 SER B N 1
ATOM 3986 C CA . SER B 1 115 ? 12.273 -7.133 -26.234 1 95 115 SER B CA 1
ATOM 3987 C C . SER B 1 115 ? 13.172 -7.891 -25.25 1 95 115 SER B C 1
ATOM 3989 O O . SER B 1 115 ? 12.945 -9.078 -25 1 95 115 SER B O 1
ATOM 3991 N N . VAL B 1 116 ? 14.141 -7.207 -24.719 1 94.12 116 VAL B N 1
ATOM 3992 C CA . VAL B 1 116 ? 15.023 -7.809 -23.719 1 94.12 116 VAL B CA 1
ATOM 3993 C C . VAL B 1 116 ? 14.227 -8.172 -22.469 1 94.12 116 VAL B C 1
ATOM 3995 O O . VAL B 1 116 ? 14.445 -9.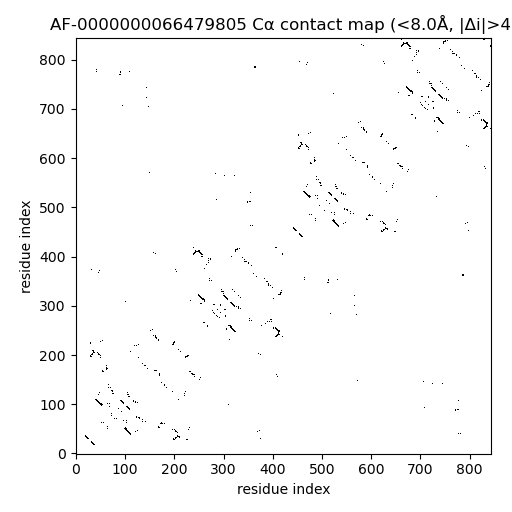219 -21.859 1 94.12 116 VAL B O 1
ATOM 3998 N N . GLY B 1 117 ? 13.305 -7.309 -22.109 1 94.81 117 GLY B N 1
ATOM 3999 C CA . GLY B 1 117 ? 12.453 -7.555 -20.969 1 94.81 117 GLY B CA 1
ATOM 4000 C C . GLY B 1 117 ? 11.617 -8.805 -21.094 1 94.81 117 GLY B C 1
ATOM 4001 O O . GLY B 1 117 ? 11.492 -9.586 -20.156 1 94.81 117 GLY B O 1
ATOM 4002 N N . LEU B 1 118 ? 11.094 -8.969 -22.297 1 96.19 118 LEU B N 1
ATOM 4003 C CA . LEU B 1 118 ? 10.289 -10.148 -22.547 1 96.19 118 LEU B CA 1
ATOM 4004 C C . LEU B 1 118 ? 11.125 -11.422 -22.422 1 96.19 118 LEU B C 1
ATOM 4006 O O . LEU B 1 118 ? 10.664 -12.414 -21.859 1 96.19 118 LEU B O 1
ATOM 4010 N N . SER B 1 119 ? 12.289 -11.359 -22.875 1 94 119 SER B N 1
ATOM 4011 C CA . SER B 1 119 ? 13.18 -12.508 -22.766 1 94 119 SER B CA 1
ATOM 4012 C C . SER B 1 119 ? 13.477 -12.852 -21.312 1 94 119 SER B C 1
ATOM 4014 O O . SER B 1 119 ? 13.383 -14.016 -20.906 1 94 119 SER B O 1
ATOM 4016 N N . VAL B 1 120 ? 13.789 -11.852 -20.531 1 92.62 120 VAL B N 1
ATOM 4017 C CA . VAL B 1 120 ? 14.086 -12.047 -19.109 1 92.62 120 VAL B CA 1
ATOM 4018 C C . VAL B 1 120 ? 12.844 -12.57 -18.391 1 92.62 120 VAL B C 1
ATOM 4020 O O . VAL B 1 120 ? 12.914 -13.539 -17.641 1 92.62 120 VAL B O 1
ATOM 4023 N N . LEU B 1 121 ? 11.727 -11.945 -18.672 1 94.5 121 LEU B N 1
ATOM 4024 C CA . LEU B 1 121 ? 10.469 -12.289 -18.016 1 94.5 121 LEU B CA 1
ATOM 4025 C C . LEU B 1 121 ? 10.086 -13.742 -18.297 1 94.5 121 LEU B C 1
ATOM 4027 O O . LEU B 1 121 ? 9.727 -14.484 -17.375 1 94.5 121 LEU B O 1
ATOM 4031 N N . GLY B 1 122 ? 10.211 -14.117 -19.594 1 95.25 122 GLY B N 1
ATOM 4032 C CA . GLY B 1 122 ? 9.883 -15.484 -19.969 1 95.25 122 GLY B CA 1
ATOM 4033 C C . GLY B 1 122 ? 10.742 -16.516 -19.266 1 95.25 122 GLY B C 1
ATOM 4034 O O . GLY B 1 122 ? 10.25 -17.562 -18.828 1 95.25 122 GLY B O 1
ATOM 4035 N N . GLN B 1 123 ? 11.977 -16.203 -19.109 1 92.88 123 GLN B N 1
ATOM 4036 C CA . GLN B 1 123 ? 12.906 -17.125 -18.469 1 92.88 123 GLN B CA 1
ATOM 4037 C C . GLN B 1 123 ? 12.648 -17.219 -16.969 1 92.88 123 GLN B C 1
ATOM 4039 O O . GLN B 1 123 ? 12.523 -18.312 -16.422 1 92.88 123 GLN B O 1
ATOM 4044 N N . VAL B 1 124 ? 12.492 -16.125 -16.344 1 92.44 124 VAL B N 1
ATOM 4045 C CA . VAL B 1 124 ? 12.414 -16.062 -14.891 1 92.44 124 VAL B CA 1
ATOM 4046 C C . VAL B 1 124 ? 11.07 -16.625 -14.43 1 92.44 124 VAL B C 1
ATOM 4048 O O . VAL B 1 124 ? 10.992 -17.328 -13.422 1 92.44 124 VAL B O 1
ATOM 4051 N N . ALA B 1 125 ? 10.039 -16.375 -15.164 1 94.19 125 ALA B N 1
ATOM 4052 C CA . ALA B 1 125 ? 8.703 -16.781 -14.758 1 94.19 125 ALA B CA 1
ATOM 4053 C C . ALA B 1 125 ? 8.375 -18.172 -15.312 1 94.19 125 ALA B C 1
ATOM 4055 O O . ALA B 1 125 ? 7.758 -18.984 -14.625 1 94.19 125 ALA B O 1
ATOM 4056 N N . GLY B 1 126 ? 8.844 -18.469 -16.531 1 94.56 126 GLY B N 1
ATOM 4057 C CA . GLY B 1 126 ? 8.359 -19.656 -17.219 1 94.56 126 GLY B CA 1
ATOM 4058 C C . GLY B 1 126 ? 9.344 -20.812 -17.188 1 94.56 126 GLY B C 1
ATOM 4059 O O . GLY B 1 126 ? 8.961 -21.953 -17.422 1 94.56 126 GLY B O 1
ATOM 4060 N N . ASN B 1 127 ? 10.547 -20.453 -16.875 1 93.75 127 ASN B N 1
ATOM 4061 C CA . ASN B 1 127 ? 11.562 -21.484 -17.016 1 93.75 127 ASN B CA 1
ATOM 4062 C C . ASN B 1 127 ? 12.602 -21.406 -15.906 1 93.75 127 ASN B C 1
ATOM 4064 O O . ASN B 1 127 ? 13.805 -21.359 -16.172 1 93.75 127 ASN B O 1
ATOM 4068 N N . PRO B 1 128 ? 12.102 -21.438 -14.672 1 91.75 128 PRO B N 1
ATOM 4069 C CA . PRO B 1 128 ? 13.062 -21.391 -13.562 1 91.75 128 PRO B CA 1
ATOM 4070 C C . PRO B 1 128 ? 13.961 -22.625 -13.492 1 91.75 128 PRO B C 1
ATOM 4072 O O . PRO B 1 128 ? 13.531 -23.719 -13.867 1 91.75 128 PRO B O 1
ATOM 4075 N N . GLY B 1 129 ? 15.156 -22.5 -12.992 1 90.81 129 GLY B N 1
ATOM 4076 C CA . GLY B 1 129 ? 16.109 -23.594 -12.945 1 90.81 129 GLY B CA 1
ATOM 4077 C C . GLY B 1 129 ? 15.961 -24.469 -11.719 1 90.81 129 GLY B C 1
ATOM 4078 O O . GLY B 1 129 ? 16.234 -25.672 -11.766 1 90.81 129 GLY B O 1
ATOM 4079 N N . PHE B 1 130 ? 15.609 -23.984 -10.609 1 92.5 130 PHE B N 1
ATOM 4080 C CA . PHE B 1 130 ? 15.414 -24.641 -9.32 1 92.5 130 PHE B CA 1
ATOM 4081 C C . PHE B 1 130 ? 16.641 -25.469 -8.953 1 92.5 130 PHE B C 1
ATOM 4083 O O . PHE B 1 130 ? 16.516 -26.641 -8.586 1 92.5 130 PHE B O 1
ATOM 4090 N N . LYS B 1 131 ? 17.797 -24.906 -8.969 1 89.12 131 LYS B N 1
ATOM 4091 C CA . LYS B 1 131 ? 19.016 -25.641 -8.609 1 89.12 131 LYS B CA 1
ATOM 4092 C C . LYS B 1 131 ? 19.062 -25.922 -7.113 1 89.12 131 LYS B C 1
ATOM 4094 O O . LYS B 1 131 ? 18.656 -25.094 -6.301 1 89.12 131 LYS B O 1
ATOM 4099 N N . PRO B 1 132 ? 19.594 -27.062 -6.727 1 86.5 132 PRO B N 1
ATOM 4100 C CA . PRO B 1 132 ? 19.562 -27.484 -5.32 1 86.5 132 PRO B CA 1
ATOM 4101 C C . PRO B 1 132 ? 20.219 -26.469 -4.395 1 86.5 132 PRO B C 1
ATOM 4103 O O . PRO B 1 132 ? 19.719 -26.188 -3.307 1 86.5 132 PRO B O 1
ATOM 4106 N N . TRP B 1 133 ? 21.328 -25.938 -4.77 1 84.81 133 TRP B N 1
ATOM 4107 C CA . TRP B 1 133 ? 22.031 -25.016 -3.891 1 84.81 133 TRP B CA 1
ATOM 4108 C C . TRP B 1 133 ? 21.281 -23.688 -3.805 1 84.81 133 TRP B C 1
ATOM 4110 O O . TRP B 1 133 ? 21.453 -22.938 -2.842 1 84.81 133 TRP B O 1
ATOM 4120 N N . GLU B 1 134 ? 20.438 -23.422 -4.723 1 85.06 134 GLU B N 1
ATOM 4121 C CA . GLU B 1 134 ? 19.672 -22.172 -4.707 1 85.06 134 GLU B CA 1
ATOM 4122 C C . GLU B 1 134 ? 18.469 -22.266 -3.771 1 85.06 134 GLU B C 1
ATOM 4124 O O . GLU B 1 134 ? 17.984 -21.25 -3.279 1 85.06 134 GLU B O 1
ATOM 4129 N N . VAL B 1 135 ? 18 -23.469 -3.549 1 86.31 135 VAL B N 1
ATOM 4130 C CA . VAL B 1 135 ? 16.875 -23.672 -2.645 1 86.31 135 VAL B CA 1
ATOM 4131 C C . VAL B 1 135 ? 17.266 -23.234 -1.232 1 86.31 135 VAL B C 1
ATOM 4133 O O . VAL B 1 135 ? 16.484 -22.578 -0.537 1 86.31 135 VAL B O 1
ATOM 4136 N N . GLU B 1 136 ? 18.469 -23.562 -0.853 1 84.69 136 GLU B N 1
ATOM 4137 C CA . GLU B 1 136 ? 18.953 -23.156 0.465 1 84.69 136 GLU B CA 1
ATOM 4138 C C . GLU B 1 136 ? 19.125 -21.641 0.558 1 84.69 136 GLU B C 1
ATOM 4140 O O . GLU B 1 136 ? 18.906 -21.062 1.621 1 84.69 136 GLU B O 1
ATOM 4145 N N . ASP B 1 137 ? 19.375 -21.094 -0.573 1 83.31 137 ASP B N 1
ATOM 4146 C CA . ASP B 1 137 ? 19.688 -19.672 -0.617 1 83.31 137 ASP B CA 1
ATOM 4147 C C . ASP B 1 137 ? 18.438 -18.828 -0.366 1 83.31 137 ASP B C 1
ATOM 4149 O O . ASP B 1 137 ? 18.531 -17.672 0.051 1 83.31 137 ASP B O 1
ATOM 4153 N N . VAL B 1 138 ? 17.281 -19.406 -0.614 1 86.94 138 VAL B N 1
ATOM 4154 C CA . VAL B 1 138 ? 16.078 -18.578 -0.525 1 86.94 138 VAL B CA 1
ATOM 4155 C C . VAL B 1 138 ? 15.461 -18.703 0.862 1 86.94 138 VAL B C 1
ATOM 4157 O O . VAL B 1 138 ? 14.57 -17.938 1.23 1 86.94 138 VAL B O 1
ATOM 4160 N N . LEU B 1 139 ? 15.953 -19.609 1.716 1 87.62 139 LEU B N 1
ATOM 4161 C CA . LEU B 1 139 ? 15.32 -19.938 2.988 1 87.62 139 LEU B CA 1
ATOM 4162 C C . LEU B 1 139 ? 15.344 -18.734 3.93 1 87.62 139 LEU B C 1
ATOM 4164 O O . LEU B 1 139 ? 14.336 -18.438 4.582 1 87.62 139 LEU B O 1
ATOM 4168 N N . PRO B 1 140 ? 16.406 -17.969 4.016 1 83.88 140 PRO B N 1
ATOM 4169 C CA . PRO B 1 140 ? 16.422 -16.812 4.93 1 83.88 140 PRO B CA 1
ATOM 4170 C C . PRO B 1 140 ? 15.359 -15.773 4.582 1 83.88 140 PRO B C 1
ATOM 4172 O O . PRO B 1 140 ? 14.68 -15.258 5.473 1 83.88 140 PRO B O 1
ATOM 4175 N N . THR B 1 141 ? 15.18 -15.484 3.334 1 84.94 141 THR B N 1
ATOM 4176 C CA . THR B 1 141 ? 14.18 -14.5 2.934 1 84.94 141 THR B CA 1
ATOM 4177 C C . THR B 1 141 ? 12.773 -15.039 3.164 1 84.94 141 THR B C 1
ATOM 4179 O O . THR B 1 141 ? 11.859 -14.281 3.498 1 84.94 141 THR B O 1
ATOM 4182 N N . MET B 1 142 ? 12.594 -16.297 2.973 1 89.25 142 MET B N 1
ATOM 4183 C CA . MET B 1 142 ? 11.305 -16.906 3.256 1 89.25 142 MET B CA 1
ATOM 4184 C C . MET B 1 142 ? 10.945 -16.766 4.73 1 89.25 142 MET B C 1
ATOM 4186 O O . MET B 1 142 ? 9.789 -16.5 5.066 1 89.25 142 MET B O 1
ATOM 4190 N N . ARG B 1 143 ? 11.93 -16.969 5.531 1 88.81 143 ARG B N 1
ATOM 4191 C CA . ARG B 1 143 ? 11.703 -16.812 6.965 1 88.81 143 ARG B CA 1
ATOM 4192 C C . ARG B 1 143 ? 11.359 -15.367 7.312 1 88.81 143 ARG B C 1
ATOM 4194 O O . ARG B 1 143 ? 10.438 -15.109 8.094 1 88.81 143 ARG B O 1
ATOM 4201 N N . ALA B 1 144 ? 12.055 -14.484 6.699 1 87.81 144 ALA B N 1
ATOM 4202 C CA . ALA B 1 144 ? 11.828 -13.07 6.957 1 87.81 144 ALA B CA 1
ATOM 4203 C C . ALA B 1 144 ? 10.445 -12.641 6.473 1 87.81 144 ALA B C 1
ATOM 4205 O O . ALA B 1 144 ? 9.82 -11.75 7.059 1 87.81 144 ALA B O 1
ATOM 4206 N N . ASP B 1 145 ? 9.938 -13.266 5.406 1 89.25 145 ASP B N 1
ATOM 4207 C CA . ASP B 1 145 ? 8.609 -12.961 4.875 1 89.25 145 ASP B CA 1
ATOM 4208 C C . ASP B 1 145 ? 7.547 -13.07 5.965 1 89.25 145 ASP B C 1
ATOM 4210 O O . ASP B 1 145 ? 6.594 -12.289 5.988 1 89.25 145 ASP B O 1
ATOM 4214 N N . ASN B 1 146 ? 7.719 -14 6.785 1 87.56 146 ASN B N 1
ATOM 4215 C CA . ASN B 1 146 ? 6.758 -14.188 7.867 1 87.56 146 ASN B CA 1
ATOM 4216 C C . ASN B 1 146 ? 6.801 -13.039 8.867 1 87.56 146 ASN B C 1
ATOM 4218 O O . ASN B 1 146 ? 5.793 -12.727 9.5 1 87.56 146 ASN B O 1
ATOM 4222 N N . GLY B 1 147 ? 7.941 -12.445 8.984 1 87.81 147 GLY B N 1
ATOM 4223 C CA . GLY B 1 147 ? 8.086 -11.297 9.859 1 87.81 147 GLY B CA 1
ATOM 4224 C C . GLY B 1 147 ? 7.414 -10.047 9.328 1 87.81 147 GLY B C 1
ATOM 4225 O O . GLY B 1 147 ? 7.102 -9.133 10.086 1 87.81 147 GLY B O 1
ATOM 4226 N N . TYR B 1 148 ? 7.16 -10.031 8.023 1 88.25 148 TYR B N 1
ATOM 4227 C CA . TYR B 1 148 ? 6.52 -8.883 7.395 1 88.25 148 TYR B CA 1
ATOM 4228 C C . TYR B 1 148 ? 5 -8.977 7.496 1 88.25 148 TYR B C 1
ATOM 4230 O O . TYR B 1 148 ? 4.293 -8.008 7.234 1 88.25 148 TYR B O 1
ATOM 4238 N N . ARG B 1 149 ? 4.504 -10.055 7.863 1 89.88 149 ARG B N 1
ATOM 4239 C CA . ARG B 1 149 ? 3.055 -10.242 7.891 1 89.88 149 ARG B CA 1
ATOM 4240 C C . ARG B 1 149 ? 2.412 -9.367 8.961 1 89.88 149 ARG B C 1
ATOM 4242 O O . ARG B 1 149 ? 2.92 -9.273 10.086 1 89.88 149 ARG B O 1
ATOM 4249 N N . THR B 1 150 ? 1.324 -8.797 8.555 1 92.19 150 THR B N 1
ATOM 4250 C CA . THR B 1 150 ? 0.548 -7.941 9.445 1 92.19 150 THR B CA 1
ATOM 4251 C C . THR B 1 150 ? -0.614 -8.719 10.062 1 92.19 150 THR B C 1
ATOM 4253 O O . THR B 1 150 ? -0.903 -9.844 9.648 1 92.19 150 THR B O 1
ATOM 4256 N N . ALA B 1 151 ? -1.237 -8.039 11.094 1 93.56 151 ALA B N 1
ATOM 4257 C CA . ALA B 1 151 ? -2.436 -8.641 11.68 1 93.56 151 ALA B CA 1
ATOM 4258 C C . ALA B 1 151 ? -3.494 -8.898 10.609 1 93.56 151 ALA B C 1
ATOM 4260 O O . ALA B 1 151 ? -4.176 -9.93 10.641 1 93.56 151 ALA B O 1
ATOM 4261 N N . TYR B 1 152 ? -3.564 -8.039 9.688 1 93.56 152 TYR B N 1
ATOM 4262 C CA . TYR B 1 152 ? -4.52 -8.211 8.602 1 93.56 152 TYR B CA 1
ATOM 4263 C C . TYR B 1 152 ? -4.18 -9.43 7.762 1 93.56 152 TYR B C 1
ATOM 4265 O O . TYR B 1 152 ? -5.059 -10.234 7.43 1 93.56 152 TYR B O 1
ATOM 4273 N N . ASP B 1 153 ? -2.947 -9.562 7.406 1 93.56 153 ASP B N 1
ATOM 4274 C CA . ASP B 1 153 ? -2.531 -10.727 6.621 1 93.56 153 ASP B CA 1
ATOM 4275 C C . ASP B 1 153 ? -2.885 -12.023 7.332 1 93.56 153 ASP B C 1
ATOM 4277 O O . ASP B 1 153 ? -3.309 -12.992 6.699 1 93.56 153 ASP B O 1
ATOM 4281 N N . LEU B 1 154 ? -2.682 -11.969 8.609 1 94.94 154 LEU B N 1
ATOM 4282 C CA . LEU B 1 154 ? -2.914 -13.172 9.398 1 94.94 154 LEU B CA 1
ATOM 4283 C C . LEU B 1 154 ? -4.398 -13.523 9.43 1 94.94 154 LEU B C 1
ATOM 4285 O O . LEU B 1 154 ? -4.773 -14.68 9.266 1 94.94 154 LEU B O 1
ATOM 4289 N N . VAL B 1 155 ? -5.215 -12.539 9.609 1 97.25 155 VAL B N 1
ATOM 4290 C CA . VAL B 1 155 ? -6.645 -12.812 9.719 1 97.25 155 VAL B CA 1
ATOM 4291 C C . VAL B 1 155 ? -7.199 -13.195 8.352 1 97.25 155 VAL B C 1
ATOM 4293 O O . VAL B 1 155 ? -8.117 -14.016 8.25 1 97.25 155 VAL B O 1
ATOM 4296 N N . VAL B 1 156 ? -6.637 -12.688 7.301 1 97.12 156 VAL B N 1
ATOM 4297 C CA . VAL B 1 156 ? -7.07 -13.062 5.957 1 97.12 156 VAL B CA 1
ATOM 4298 C C . VAL B 1 156 ? -6.746 -14.531 5.695 1 97.12 156 VAL B C 1
ATOM 4300 O O . VAL B 1 156 ? -7.562 -15.258 5.133 1 97.12 156 VAL B O 1
ATOM 4303 N N . ASP B 1 157 ? -5.598 -14.891 6.121 1 96.56 157 ASP B N 1
ATOM 4304 C CA . ASP B 1 157 ? -5.246 -16.297 5.992 1 96.56 157 ASP B CA 1
ATOM 4305 C C . ASP B 1 157 ? -6.199 -17.172 6.801 1 96.56 157 ASP B C 1
ATOM 4307 O O . ASP B 1 157 ? -6.652 -18.219 6.316 1 96.56 157 ASP B O 1
ATOM 4311 N N . GLN B 1 158 ? -6.512 -16.75 7.969 1 98 158 GLN B N 1
ATOM 4312 C CA . GLN B 1 158 ? -7.355 -17.516 8.875 1 98 158 GLN B CA 1
ATOM 4313 C C . GLN B 1 158 ? -8.781 -17.625 8.336 1 98 158 GLN B C 1
ATOM 4315 O O . GLN B 1 158 ? -9.43 -18.672 8.484 1 98 158 GLN B O 1
ATOM 4320 N N . ILE B 1 159 ? -9.266 -16.547 7.75 1 98.56 159 ILE B N 1
ATOM 4321 C CA . ILE B 1 159 ? -10.641 -16.594 7.277 1 98.56 159 ILE B CA 1
ATOM 4322 C C . ILE B 1 159 ? -10.758 -17.562 6.102 1 98.56 159 ILE B C 1
ATOM 4324 O O . ILE B 1 159 ? -11.773 -18.234 5.934 1 98.56 159 ILE B O 1
ATOM 4328 N N . HIS B 1 160 ? -9.75 -17.672 5.316 1 98.31 160 HIS B N 1
ATOM 4329 C CA . HIS B 1 160 ? -9.75 -18.641 4.227 1 98.31 160 HIS B CA 1
ATOM 4330 C C . HIS B 1 160 ? -9.727 -20.078 4.762 1 98.31 160 HIS B C 1
ATOM 4332 O O . HIS B 1 160 ? -10.422 -20.953 4.238 1 98.31 160 HIS B O 1
ATOM 4338 N N . LYS B 1 161 ? -8.914 -20.25 5.77 1 97.12 161 LYS B N 1
ATOM 4339 C CA . LYS B 1 161 ? -8.883 -21.562 6.406 1 97.12 161 LYS B CA 1
ATOM 4340 C C . LYS B 1 161 ? -10.242 -21.938 7 1 97.12 161 LYS B C 1
ATOM 4342 O O . LYS B 1 161 ? -10.695 -23.062 6.867 1 97.12 161 LYS B O 1
ATOM 4347 N N . ALA B 1 162 ? -10.82 -21 7.633 1 98.12 162 ALA B N 1
ATOM 4348 C CA . ALA B 1 162 ? -12.133 -21.234 8.234 1 98.12 162 ALA B CA 1
ATOM 4349 C C . ALA B 1 162 ? -13.172 -21.547 7.164 1 98.12 162 ALA B C 1
ATOM 4351 O O . ALA B 1 162 ? -13.922 -22.516 7.285 1 98.12 162 ALA B O 1
ATOM 4352 N N . ALA B 1 163 ? -13.18 -20.75 6.105 1 98.19 163 ALA B N 1
ATOM 4353 C CA . ALA B 1 163 ? -14.234 -20.797 5.094 1 98.19 163 ALA B CA 1
ATOM 4354 C C . ALA B 1 163 ? -14.102 -22.031 4.215 1 98.19 163 ALA B C 1
ATOM 4356 O O . ALA B 1 163 ? -15.102 -22.641 3.824 1 98.19 163 ALA B O 1
ATOM 4357 N N . TYR B 1 164 ? -12.812 -22.406 3.896 1 97.62 164 TYR B N 1
ATOM 4358 C CA . TYR B 1 164 ? -12.625 -23.438 2.869 1 97.62 164 TYR B CA 1
ATOM 4359 C C . TYR B 1 164 ? -12.031 -24.703 3.463 1 97.62 164 TYR B C 1
ATOM 4361 O O . TYR B 1 164 ? -11.969 -25.734 2.797 1 97.62 164 TYR B O 1
ATOM 4369 N N . ARG B 1 165 ? -11.562 -24.672 4.602 1 94.19 165 ARG B N 1
ATOM 4370 C CA . ARG B 1 165 ? -11.078 -25.828 5.367 1 94.19 165 ARG B CA 1
ATOM 4371 C C . ARG B 1 165 ? -10.023 -26.594 4.586 1 94.19 165 ARG B C 1
ATOM 4373 O O . ARG B 1 165 ? -8.969 -26.047 4.254 1 94.19 165 ARG B O 1
ATOM 4380 N N . ASN B 1 166 ? -10.453 -27.75 3.996 1 89.5 166 ASN B N 1
ATOM 4381 C CA . ASN B 1 166 ? -9.469 -28.609 3.338 1 89.5 166 ASN B CA 1
ATOM 4382 C C . ASN B 1 166 ? -9.406 -28.344 1.838 1 89.5 166 ASN B C 1
ATOM 4384 O O . ASN B 1 166 ? -8.656 -29 1.114 1 89.5 166 ASN B O 1
ATOM 4388 N N . GLY B 1 167 ? -10.164 -27.453 1.432 1 93.62 167 GLY B N 1
ATOM 4389 C CA . GLY B 1 167 ? -10.062 -27.062 0.033 1 93.62 167 GLY B CA 1
ATOM 4390 C C . GLY B 1 167 ? -8.812 -26.266 -0.276 1 93.62 167 GLY B C 1
ATOM 4391 O O . GLY B 1 167 ? -8.211 -25.672 0.621 1 93.62 167 GLY B O 1
ATOM 4392 N N . GLY B 1 168 ? -8.414 -26.25 -1.511 1 95 168 GLY B N 1
ATOM 4393 C CA . GLY B 1 168 ? -7.195 -25.578 -1.946 1 95 168 GLY B CA 1
ATOM 4394 C C . GLY B 1 168 ? -7.16 -24.109 -1.586 1 95 168 GLY B C 1
ATOM 4395 O O . GLY B 1 168 ? -6.09 -23.547 -1.333 1 95 168 GLY B O 1
ATOM 4396 N N . LEU B 1 169 ? -8.305 -23.438 -1.559 1 96.69 169 LEU B N 1
ATOM 4397 C CA . LEU B 1 169 ? -8.359 -22.016 -1.226 1 96.69 169 LEU B CA 1
ATOM 4398 C C . LEU B 1 169 ? -8.047 -21.781 0.248 1 96.69 169 LEU B C 1
ATOM 4400 O O . LEU B 1 169 ? -7.781 -20.656 0.665 1 96.69 169 LEU B O 1
ATOM 4404 N N . GLY B 1 170 ? -8.031 -22.812 1.003 1 96.38 170 GLY B N 1
ATOM 4405 C CA . GLY B 1 170 ? -7.633 -22.719 2.398 1 96.38 170 GLY B CA 1
ATOM 4406 C C . GLY B 1 170 ? -6.129 -22.688 2.588 1 96.38 170 GLY B C 1
ATOM 4407 O O . GLY B 1 170 ? -5.641 -22.344 3.67 1 96.38 170 GLY B O 1
ATOM 4408 N N . ASN B 1 171 ? -5.387 -23.047 1.525 1 95.88 171 ASN B N 1
ATOM 4409 C CA . ASN B 1 171 ? -3.93 -23.047 1.606 1 95.88 171 ASN B CA 1
ATOM 4410 C C . ASN B 1 171 ? -3.377 -21.641 1.751 1 95.88 171 ASN B C 1
ATOM 4412 O O . ASN B 1 171 ? -3.797 -20.719 1.036 1 95.88 171 ASN B O 1
ATOM 4416 N N . SER B 1 172 ? -2.475 -21.438 2.672 1 95.25 172 SER B N 1
ATOM 4417 C CA . SER B 1 172 ? -1.81 -20.156 2.836 1 95.25 172 SER B CA 1
ATOM 4418 C C . SER B 1 172 ? -0.818 -19.891 1.705 1 95.25 172 SER B C 1
ATOM 4420 O O . SER B 1 172 ? -0.222 -20.828 1.17 1 95.25 172 SER B O 1
ATOM 4422 N N . ILE B 1 173 ? -0.639 -18.625 1.384 1 94.06 173 ILE B N 1
ATOM 4423 C CA . ILE B 1 173 ? 0.361 -18.266 0.389 1 94.06 173 ILE B CA 1
ATOM 4424 C C . ILE B 1 173 ? 1.741 -18.203 1.038 1 94.06 173 ILE B C 1
ATOM 4426 O O . ILE B 1 173 ? 2.75 -18.016 0.355 1 94.06 173 ILE B O 1
ATOM 4430 N N . TYR B 1 174 ? 1.815 -18.406 2.361 1 93.88 174 TYR B N 1
ATOM 4431 C CA . TYR B 1 174 ? 3.068 -18.453 3.107 1 93.88 174 TYR B CA 1
ATOM 4432 C C . TYR B 1 174 ? 3.34 -19.844 3.646 1 93.88 174 TYR B C 1
ATOM 4434 O O . TYR B 1 174 ? 2.422 -20.531 4.105 1 93.88 174 TYR B O 1
ATOM 4442 N N . ALA B 1 175 ? 4.59 -20.188 3.588 1 94.06 175 ALA B N 1
ATOM 4443 C CA . ALA B 1 175 ? 4.996 -21.438 4.227 1 94.06 175 ALA B CA 1
ATOM 4444 C C . ALA B 1 175 ? 4.945 -21.328 5.746 1 94.06 175 ALA B C 1
ATOM 4446 O O . ALA B 1 175 ? 5.418 -20.344 6.316 1 94.06 175 ALA B O 1
ATOM 4447 N N . PRO B 1 176 ? 4.328 -22.359 6.359 1 90.19 176 PRO B N 1
ATOM 4448 C CA . PRO B 1 176 ? 4.496 -22.391 7.812 1 90.19 176 PRO B CA 1
ATOM 4449 C C . PRO B 1 176 ? 5.965 -22.422 8.234 1 90.19 176 PRO B C 1
ATOM 4451 O O . PRO B 1 176 ? 6.789 -23.047 7.559 1 90.19 176 PRO B O 1
ATOM 4454 N N . CYS B 1 177 ? 6.23 -21.812 9.367 1 86.06 177 CYS B N 1
ATOM 4455 C CA . CYS B 1 177 ? 7.605 -21.719 9.836 1 86.06 177 CYS B CA 1
ATOM 4456 C C . CYS B 1 177 ? 8.25 -23.094 9.945 1 86.06 177 CYS B C 1
ATOM 4458 O O . CYS B 1 177 ? 9.406 -23.266 9.57 1 86.06 177 CYS B O 1
ATOM 4460 N N . SER B 1 178 ? 7.508 -24.094 10.289 1 88.38 178 SER B N 1
ATOM 4461 C CA . SER B 1 178 ? 8.016 -25.453 10.5 1 88.38 178 SER B CA 1
ATOM 4462 C C . SER B 1 178 ? 8.289 -26.156 9.172 1 88.38 178 SER B C 1
ATOM 4464 O O . SER B 1 178 ? 8.961 -27.188 9.141 1 88.38 178 SER B O 1
ATOM 4466 N N . LYS B 1 179 ? 7.777 -25.625 8.086 1 90.88 179 LYS B N 1
ATOM 4467 C CA . LYS B 1 179 ? 7.879 -26.297 6.801 1 90.88 179 LYS B CA 1
ATOM 4468 C C . LYS B 1 179 ? 8.867 -25.594 5.879 1 90.88 179 LYS B C 1
ATOM 4470 O O . LYS B 1 179 ? 9.125 -26.062 4.766 1 90.88 179 LYS B O 1
ATOM 4475 N N . ILE B 1 180 ? 9.352 -24.484 6.336 1 91.06 180 ILE B N 1
ATOM 4476 C CA . ILE B 1 180 ? 10.336 -23.781 5.527 1 91.06 180 ILE B CA 1
ATOM 4477 C C . ILE B 1 180 ? 11.562 -24.672 5.328 1 91.06 180 ILE B C 1
ATOM 4479 O O . ILE B 1 180 ? 12.164 -25.141 6.297 1 91.06 180 ILE B O 1
ATOM 4483 N N . GLY B 1 181 ? 11.922 -24.984 4.09 1 89.75 181 GLY B N 1
ATOM 4484 C CA . GLY B 1 181 ? 13.047 -25.828 3.738 1 89.75 181 GLY B CA 1
ATOM 4485 C C . GLY B 1 181 ? 12.648 -27.25 3.424 1 89.75 181 GLY B C 1
ATOM 4486 O O . GLY B 1 181 ? 13.5 -28.078 3.078 1 89.75 181 GLY B O 1
ATOM 4487 N N . SER B 1 182 ? 11.359 -27.516 3.449 1 91.44 182 SER B N 1
ATOM 4488 C CA . SER B 1 182 ? 10.898 -28.891 3.287 1 91.44 182 SER B CA 1
ATOM 4489 C C . SER B 1 182 ? 10.625 -29.219 1.823 1 91.44 182 SER B C 1
ATOM 4491 O O . SER B 1 182 ? 10.469 -30.391 1.459 1 91.44 182 SER B O 1
ATOM 4493 N N . ILE B 1 183 ? 10.562 -28.281 0.957 1 93.75 183 ILE B N 1
ATOM 4494 C CA . ILE B 1 183 ? 10.258 -28.5 -0.451 1 93.75 183 ILE B CA 1
ATOM 4495 C C . ILE B 1 183 ? 11.539 -28.812 -1.217 1 93.75 183 ILE B C 1
ATOM 4497 O O . ILE B 1 183 ? 12.508 -28.047 -1.163 1 93.75 183 ILE B O 1
ATOM 4501 N N . CYS B 1 184 ? 11.531 -29.875 -1.917 1 91.25 184 CYS B N 1
ATOM 4502 C CA . CYS B 1 184 ? 12.727 -30.266 -2.658 1 91.25 184 CYS B CA 1
ATOM 4503 C C . CYS B 1 184 ? 12.633 -29.812 -4.113 1 91.25 184 CYS B C 1
ATOM 4505 O O . CYS B 1 184 ? 11.555 -29.453 -4.59 1 91.25 184 CYS B O 1
ATOM 4507 N N . THR B 1 185 ? 13.734 -29.938 -4.766 1 93.38 185 THR B N 1
ATOM 4508 C CA . THR B 1 185 ? 13.867 -29.469 -6.137 1 93.38 185 THR B CA 1
ATOM 4509 C C . THR B 1 185 ? 12.953 -30.25 -7.07 1 93.38 185 THR B C 1
ATOM 4511 O O . THR B 1 185 ? 12.375 -29.688 -8 1 93.38 185 THR B O 1
ATOM 4514 N N . SER B 1 186 ? 12.867 -31.5 -6.809 1 94.75 186 SER B N 1
ATOM 4515 C CA . SER B 1 186 ? 12.031 -32.344 -7.676 1 94.75 186 SER B CA 1
ATOM 4516 C C . SER B 1 186 ? 10.562 -31.906 -7.594 1 94.75 186 SER B C 1
ATOM 4518 O O . SER B 1 186 ? 9.852 -31.922 -8.602 1 94.75 186 SER B O 1
ATOM 4520 N N . THR B 1 187 ? 10.117 -31.562 -6.418 1 95.75 187 THR B N 1
ATOM 4521 C CA . THR B 1 187 ? 8.742 -31.109 -6.238 1 95.75 187 THR B CA 1
ATOM 4522 C C . THR B 1 187 ? 8.523 -29.781 -6.965 1 95.75 187 THR B C 1
ATOM 4524 O O . THR B 1 187 ? 7.488 -29.578 -7.605 1 95.75 187 THR B O 1
ATOM 4527 N N . LEU B 1 188 ? 9.484 -28.906 -6.879 1 95.94 188 LEU B N 1
ATOM 4528 C CA . LEU B 1 188 ? 9.406 -27.625 -7.57 1 95.94 188 LEU B CA 1
ATOM 4529 C C . LEU B 1 188 ? 9.305 -27.812 -9.078 1 95.94 188 LEU B C 1
ATOM 4531 O O . LEU B 1 188 ? 8.445 -27.234 -9.734 1 95.94 188 LEU B O 1
ATOM 4535 N N . SER B 1 189 ? 10.133 -28.688 -9.586 1 94.69 189 SER B N 1
ATOM 4536 C CA . SER B 1 189 ? 10.18 -28.938 -11.023 1 94.69 189 SER B CA 1
ATOM 4537 C C . SER B 1 189 ? 8.883 -29.594 -11.508 1 94.69 189 SER B C 1
ATOM 4539 O O . SER B 1 189 ? 8.359 -29.234 -12.562 1 94.69 189 SER B O 1
ATOM 4541 N N . SER B 1 190 ? 8.438 -30.516 -10.758 1 95.25 190 SER B N 1
ATOM 4542 C CA . SER B 1 190 ? 7.199 -31.188 -11.125 1 95.25 190 SER B CA 1
ATOM 4543 C C . SER B 1 190 ? 6.02 -30.219 -11.148 1 95.25 190 SER B C 1
ATOM 4545 O O . SER B 1 190 ? 5.18 -30.281 -12.055 1 95.25 190 SER B O 1
ATOM 4547 N N . PHE B 1 191 ? 5.941 -29.406 -10.188 1 95.81 191 PHE B N 1
ATOM 4548 C CA . PHE B 1 191 ? 4.887 -28.406 -10.125 1 95.81 191 PHE B CA 1
ATOM 4549 C C . PHE B 1 191 ? 4.969 -27.453 -11.32 1 95.81 191 PHE B C 1
ATOM 4551 O O . PHE B 1 191 ? 3.953 -27.156 -11.945 1 95.81 191 PHE B O 1
ATOM 4558 N N . ALA B 1 192 ? 6.156 -26.969 -11.609 1 94.44 192 ALA B N 1
ATOM 4559 C CA . ALA B 1 192 ? 6.355 -26.062 -12.734 1 94.44 192 ALA B CA 1
ATOM 4560 C C . ALA B 1 192 ? 5.949 -26.734 -14.047 1 94.44 192 ALA B C 1
ATOM 4562 O O . ALA B 1 192 ? 5.32 -26.094 -14.906 1 94.44 192 ALA B O 1
ATOM 4563 N N . GLU B 1 193 ? 6.289 -27.953 -14.211 1 93.12 193 GLU B N 1
ATOM 4564 C CA . GLU B 1 193 ? 5.945 -28.703 -15.422 1 93.12 193 GLU B CA 1
ATOM 4565 C C . GLU B 1 193 ? 4.43 -28.781 -15.602 1 93.12 193 GLU B C 1
ATOM 4567 O O . GLU B 1 193 ? 3.936 -28.781 -16.734 1 93.12 193 GLU B O 1
ATOM 4572 N N . GLN B 1 194 ? 3.816 -28.844 -14.547 1 93.31 194 GLN B N 1
ATOM 4573 C CA . GLN B 1 194 ? 2.367 -29 -14.594 1 93.31 194 GLN B CA 1
ATOM 4574 C C . GLN B 1 194 ? 1.667 -27.656 -14.797 1 93.31 194 GLN B C 1
ATOM 4576 O O . GLN B 1 194 ? 0.644 -27.578 -15.477 1 93.31 194 GLN B O 1
ATOM 4581 N N . HIS B 1 195 ? 2.207 -26.609 -14.219 1 95.62 195 HIS B N 1
ATOM 4582 C CA . HIS B 1 195 ? 1.402 -25.391 -14.117 1 95.62 195 HIS B CA 1
ATOM 4583 C C . HIS B 1 195 ? 1.974 -24.281 -14.984 1 95.62 195 HIS B C 1
ATOM 4585 O O . HIS B 1 195 ? 1.245 -23.375 -15.398 1 95.62 195 HIS B O 1
ATOM 4591 N N . PHE B 1 196 ? 3.275 -24.297 -15.211 1 96.38 196 PHE B N 1
ATOM 4592 C CA . PHE B 1 196 ? 3.865 -23.266 -16.062 1 96.38 196 PHE B CA 1
ATOM 4593 C C . PHE B 1 196 ? 3.73 -23.625 -17.531 1 96.38 196 PHE B C 1
ATOM 4595 O O . PHE B 1 196 ? 4.734 -23.828 -18.219 1 96.38 196 PHE B O 1
ATOM 4602 N N . VAL B 1 197 ? 2.506 -23.719 -18.016 1 95.81 197 VAL B N 1
ATOM 4603 C CA . VAL B 1 197 ? 2.176 -24.094 -19.391 1 95.81 197 VAL B CA 1
ATOM 4604 C C . VAL B 1 197 ? 1.359 -22.969 -20.031 1 95.81 197 VAL B C 1
ATOM 4606 O O . VAL B 1 197 ? 0.736 -22.172 -19.344 1 95.81 197 VAL B O 1
ATOM 4609 N N . THR B 1 198 ? 1.332 -22.922 -21.328 1 95.06 198 THR B N 1
ATOM 4610 C CA . THR B 1 198 ? 0.736 -21.828 -22.078 1 95.06 198 THR B CA 1
ATOM 4611 C C . THR B 1 198 ? -0.759 -21.719 -21.797 1 95.06 198 THR B C 1
ATOM 4613 O O . THR B 1 198 ? -1.299 -20.625 -21.672 1 95.06 198 THR B O 1
ATOM 4616 N N . GLY B 1 199 ? -1.456 -22.812 -21.625 1 93.56 199 GLY B N 1
ATOM 4617 C CA . GLY B 1 199 ? -2.881 -22.781 -21.344 1 93.56 199 GLY B CA 1
ATOM 4618 C C . GLY B 1 199 ? -3.209 -22.156 -20.016 1 93.56 199 GLY B C 1
ATOM 4619 O O . GLY B 1 199 ? -4.332 -21.688 -19.797 1 93.56 199 GLY B O 1
ATOM 4620 N N . ASN B 1 200 ? -2.209 -22.078 -19.109 1 94.31 200 ASN B N 1
ATOM 4621 C CA . ASN B 1 200 ? -2.35 -21.484 -17.781 1 94.31 200 ASN B CA 1
ATOM 4622 C C . ASN B 1 200 ? -1.775 -20.078 -17.734 1 94.31 200 ASN B C 1
ATOM 4624 O O . ASN B 1 200 ? -1.724 -19.453 -16.672 1 94.31 200 ASN B O 1
ATOM 4628 N N . GLY B 1 201 ? -1.366 -19.609 -18.859 1 95.19 201 GLY B N 1
ATOM 4629 C CA . GLY B 1 201 ? -0.542 -18.422 -18.812 1 95.19 201 GLY B CA 1
ATOM 4630 C C . GLY B 1 201 ? -1.228 -17.188 -19.406 1 95.19 201 GLY B C 1
ATOM 4631 O O . GLY B 1 201 ? -2.029 -17.312 -20.328 1 95.19 201 GLY B O 1
ATOM 4632 N N . VAL B 1 202 ? -0.912 -16.047 -18.812 1 94.56 202 VAL B N 1
ATOM 4633 C CA . VAL B 1 202 ? -1.284 -14.734 -19.344 1 94.56 202 VAL B CA 1
ATOM 4634 C C . VAL B 1 202 ? -0.052 -13.836 -19.422 1 94.56 202 VAL B C 1
ATOM 4636 O O . VAL B 1 202 ? 0.702 -13.719 -18.453 1 94.56 202 VAL B O 1
ATOM 4639 N N . LEU B 1 203 ? 0.21 -13.328 -20.562 1 96.5 203 LEU B N 1
ATOM 4640 C CA . LEU B 1 203 ? 1.219 -12.305 -20.797 1 96.5 203 LEU B CA 1
ATOM 4641 C C . LEU B 1 203 ? 0.566 -10.945 -21.047 1 96.5 203 LEU B C 1
ATOM 4643 O O . LEU B 1 203 ? -0.199 -10.789 -22 1 96.5 203 LEU B O 1
ATOM 4647 N N . PHE B 1 204 ? 0.837 -10.023 -20.156 1 94.69 204 PHE B N 1
ATOM 4648 C CA . PHE B 1 204 ? 0.222 -8.703 -20.25 1 94.69 204 PHE B CA 1
ATOM 4649 C C . PHE B 1 204 ? 1.277 -7.609 -20.172 1 94.69 204 PHE B C 1
ATOM 4651 O O . PHE B 1 204 ? 2.295 -7.766 -19.484 1 94.69 204 PHE B O 1
ATOM 4658 N N . ALA B 1 205 ? 1.035 -6.5 -20.938 1 94.5 205 ALA B N 1
ATOM 4659 C CA . ALA B 1 205 ? 1.969 -5.379 -20.875 1 94.5 205 ALA B CA 1
ATOM 4660 C C . ALA B 1 205 ? 1.245 -4.051 -21.062 1 94.5 205 ALA B C 1
ATOM 4662 O O . ALA B 1 205 ? 0.294 -3.961 -21.844 1 94.5 205 ALA B O 1
ATOM 4663 N N . THR B 1 206 ? 1.651 -3.121 -20.281 1 89.62 206 THR B N 1
ATOM 4664 C CA . THR B 1 206 ? 1.31 -1.737 -20.594 1 89.62 206 THR B CA 1
ATOM 4665 C C . THR B 1 206 ? 2.48 -1.03 -21.266 1 89.62 206 THR B C 1
ATOM 4667 O O . THR B 1 206 ? 3.643 -1.349 -21 1 89.62 206 THR B O 1
ATOM 4670 N N . ASN B 1 207 ? 2.156 -0.166 -22.25 1 90.81 207 ASN B N 1
ATOM 4671 C CA . ASN B 1 207 ? 3.127 0.657 -22.953 1 90.81 207 ASN B CA 1
ATOM 4672 C C . ASN B 1 207 ? 4.117 -0.197 -23.75 1 90.81 207 ASN B C 1
ATOM 4674 O O . ASN B 1 207 ? 5.32 0.052 -23.719 1 90.81 207 ASN B O 1
ATOM 4678 N N . ALA B 1 208 ? 3.621 -1.189 -24.391 1 94.44 208 ALA B N 1
ATOM 4679 C CA . ALA B 1 208 ? 4.363 -2.066 -25.281 1 94.44 208 ALA B CA 1
ATOM 4680 C C . ALA B 1 208 ? 3.578 -2.32 -26.578 1 94.44 208 ALA B C 1
ATOM 4682 O O . ALA B 1 208 ? 2.357 -2.145 -26.609 1 94.44 208 ALA B O 1
ATOM 4683 N N . VAL B 1 209 ? 4.277 -2.668 -27.562 1 94.69 209 VAL B N 1
ATOM 4684 C CA . VAL B 1 209 ? 3.66 -2.949 -28.859 1 94.69 209 VAL B CA 1
ATOM 4685 C C . VAL B 1 209 ? 3.004 -4.328 -28.828 1 94.69 209 VAL B C 1
ATOM 4687 O O . VAL B 1 209 ? 3.662 -5.332 -28.547 1 94.69 209 VAL B O 1
ATOM 4690 N N . HIS B 1 210 ? 1.741 -4.367 -29.125 1 95.56 210 HIS B N 1
ATOM 4691 C CA . HIS B 1 210 ? 0.955 -5.594 -29.047 1 95.56 210 HIS B CA 1
ATOM 4692 C C . HIS B 1 210 ? 1.556 -6.691 -29.922 1 95.56 210 HIS B C 1
ATOM 4694 O O . HIS B 1 210 ? 1.705 -7.832 -29.469 1 95.56 210 HIS B O 1
ATOM 4700 N N . ASP B 1 211 ? 1.957 -6.363 -31.109 1 95.62 211 ASP B N 1
ATOM 4701 C CA . ASP B 1 211 ? 2.455 -7.352 -32.062 1 95.62 211 ASP B CA 1
ATOM 4702 C C . ASP B 1 211 ? 3.748 -7.992 -31.547 1 95.62 211 ASP B C 1
ATOM 4704 O O . ASP B 1 211 ? 4.008 -9.172 -31.812 1 95.62 211 ASP B O 1
ATOM 4708 N N . ASP B 1 212 ? 4.523 -7.238 -30.828 1 95.31 212 ASP B N 1
ATOM 4709 C CA . ASP B 1 212 ? 5.746 -7.785 -30.25 1 95.31 212 ASP B CA 1
ATOM 4710 C C . ASP B 1 212 ? 5.426 -8.875 -29.219 1 95.31 212 ASP B C 1
ATOM 4712 O O . ASP B 1 212 ? 6.125 -9.891 -29.156 1 95.31 212 ASP B O 1
ATOM 4716 N N . LEU B 1 213 ? 4.418 -8.695 -28.469 1 96.5 213 LEU B N 1
ATOM 4717 C CA . LEU B 1 213 ? 4.031 -9.688 -27.469 1 96.5 213 LEU B CA 1
ATOM 4718 C C . LEU B 1 213 ? 3.443 -10.93 -28.141 1 96.5 213 LEU B C 1
ATOM 4720 O O . LEU B 1 213 ? 3.691 -12.055 -27.688 1 96.5 213 LEU B O 1
ATOM 4724 N N . LEU B 1 214 ? 2.664 -10.68 -29.234 1 96.25 214 LEU B N 1
ATOM 4725 C CA . LEU B 1 214 ? 2.107 -11.812 -29.969 1 96.25 214 LEU B CA 1
ATOM 4726 C C . LEU B 1 214 ? 3.219 -12.695 -30.531 1 96.25 214 LEU B C 1
ATOM 4728 O O . LEU B 1 214 ? 3.189 -13.914 -30.375 1 96.25 214 LEU B O 1
ATOM 4732 N N . LEU B 1 215 ? 4.125 -12.008 -31.141 1 95.56 215 LEU B N 1
ATOM 4733 C CA . LEU B 1 215 ? 5.234 -12.734 -31.766 1 95.56 215 LEU B CA 1
ATOM 4734 C C . LEU B 1 215 ? 6.051 -13.477 -30.703 1 95.56 215 LEU B C 1
ATOM 4736 O O . LEU B 1 215 ? 6.383 -14.648 -30.891 1 95.56 215 LEU B O 1
ATOM 4740 N N . TYR B 1 216 ? 6.285 -12.82 -29.656 1 95.69 216 TYR B N 1
ATOM 4741 C CA . TYR B 1 216 ? 7.062 -13.438 -28.594 1 95.69 216 TYR B CA 1
ATOM 4742 C C . TYR B 1 216 ? 6.316 -14.625 -27.984 1 95.69 216 TYR B C 1
ATOM 4744 O O . TYR B 1 216 ? 6.887 -15.703 -27.812 1 95.69 216 TYR B O 1
ATOM 4752 N N . GLY B 1 217 ? 5.078 -14.43 -27.641 1 94.88 217 GLY B N 1
ATOM 4753 C CA . GLY B 1 217 ? 4.277 -15.477 -27.016 1 94.88 217 GLY B CA 1
ATOM 4754 C C . GLY B 1 217 ? 4.113 -16.703 -27.906 1 94.88 217 GLY B C 1
ATOM 4755 O O . GLY B 1 217 ? 4.008 -17.828 -27.406 1 94.88 217 GLY B O 1
ATOM 4756 N N . ASP B 1 218 ? 4.121 -16.469 -29.156 1 92.12 218 ASP B N 1
ATOM 4757 C CA . ASP B 1 218 ? 3.887 -17.547 -30.109 1 92.12 218 ASP B CA 1
ATOM 4758 C C . ASP B 1 218 ? 5.172 -18.328 -30.391 1 92.12 218 ASP B C 1
ATOM 4760 O O . ASP B 1 218 ? 5.156 -19.547 -30.469 1 92.12 218 ASP B O 1
ATOM 4764 N N . ASN B 1 219 ? 6.309 -17.609 -30.391 1 87.19 219 ASN B N 1
ATOM 4765 C CA . ASN B 1 219 ? 7.469 -18.25 -31 1 87.19 219 ASN B CA 1
ATOM 4766 C C . ASN B 1 219 ? 8.664 -18.281 -30.047 1 87.19 219 ASN B C 1
ATOM 4768 O O . ASN B 1 219 ? 9.586 -19.078 -30.234 1 87.19 219 ASN B O 1
ATOM 4772 N N . HIS B 1 220 ? 8.57 -17.484 -29.062 1 85 220 HIS B N 1
ATOM 4773 C CA . HIS B 1 220 ? 9.852 -17.297 -28.391 1 85 220 HIS B CA 1
ATOM 4774 C C . HIS B 1 220 ? 9.742 -17.547 -26.891 1 85 220 HIS B C 1
ATOM 4776 O O . HIS B 1 220 ? 10.758 -17.766 -26.219 1 85 220 HIS B O 1
ATOM 4782 N N . ALA B 1 221 ? 8.555 -17.5 -26.406 1 87.88 221 ALA B N 1
ATOM 4783 C CA . ALA B 1 221 ? 8.414 -17.672 -24.969 1 87.88 221 ALA B CA 1
ATOM 4784 C C . ALA B 1 221 ? 8.781 -19.078 -24.547 1 87.88 221 ALA B C 1
ATOM 4786 O O . ALA B 1 221 ? 8.289 -20.062 -25.109 1 87.88 221 ALA B O 1
ATOM 4787 N N . PRO B 1 222 ? 9.719 -19.203 -23.594 1 92.56 222 PRO B N 1
ATOM 4788 C CA . PRO B 1 222 ? 10.102 -20.531 -23.125 1 92.56 222 PRO B CA 1
ATOM 4789 C C . PRO B 1 222 ? 9.078 -21.125 -22.156 1 92.56 222 PRO B C 1
ATOM 4791 O O . PRO B 1 222 ? 9.422 -21.484 -21.031 1 92.56 222 PRO B O 1
ATOM 4794 N N . ILE B 1 223 ? 7.883 -21.234 -22.578 1 94.81 223 ILE B N 1
ATOM 4795 C CA . ILE B 1 223 ? 6.777 -21.797 -21.812 1 94.81 223 ILE B CA 1
ATOM 4796 C C . ILE B 1 223 ? 6.309 -23.094 -22.469 1 94.81 223 ILE B C 1
ATOM 4798 O O . ILE B 1 223 ? 6.062 -23.141 -23.688 1 94.81 223 ILE B O 1
ATOM 4802 N N . ARG B 1 224 ? 6.27 -24.094 -21.703 1 92.88 224 ARG B N 1
ATOM 4803 C CA . ARG B 1 224 ? 5.812 -25.391 -22.203 1 92.88 224 ARG B CA 1
ATOM 4804 C C . ARG B 1 224 ? 4.367 -25.312 -22.672 1 92.88 224 ARG B C 1
ATOM 4806 O O . ARG B 1 224 ? 3.537 -24.641 -22.047 1 92.88 224 ARG B O 1
ATOM 4813 N N . SER B 1 225 ? 4.129 -26 -23.766 1 92.31 225 SER B N 1
ATOM 4814 C CA . SER B 1 225 ? 2.744 -26.109 -24.219 1 92.31 225 SER B CA 1
ATOM 4815 C C . SER B 1 225 ? 1.945 -27.031 -23.312 1 92.31 225 SER B C 1
ATOM 4817 O O . SER B 1 225 ? 2.451 -28.078 -22.891 1 92.31 225 SER B O 1
ATOM 4819 N N . GLY B 1 226 ? 0.801 -26.609 -23.031 1 91.56 226 GLY B N 1
ATOM 4820 C CA . GLY B 1 226 ? -0.074 -27.422 -22.219 1 91.56 226 GLY B CA 1
ATOM 4821 C C . GLY B 1 226 ? -1.442 -26.812 -22 1 91.56 226 GLY B C 1
ATOM 4822 O O . GLY B 1 226 ? -1.654 -25.625 -22.312 1 91.56 226 GLY B O 1
ATOM 4823 N N . ASN B 1 227 ? -2.373 -27.672 -21.547 1 88.31 227 ASN B N 1
ATOM 4824 C CA . ASN B 1 227 ? -3.74 -27.219 -21.297 1 88.31 227 ASN B CA 1
ATOM 4825 C C . ASN B 1 227 ? -3.875 -26.547 -19.938 1 88.31 227 ASN B C 1
ATOM 4827 O O . ASN B 1 227 ? -3.051 -26.781 -19.047 1 88.31 227 ASN B O 1
ATOM 4831 N N . ALA B 1 228 ? -4.906 -25.734 -19.891 1 85.12 228 ALA B N 1
ATOM 4832 C CA . ALA B 1 228 ? -5.199 -25.078 -18.609 1 85.12 228 ALA B CA 1
ATOM 4833 C C . ALA B 1 228 ? -5.559 -26.094 -17.531 1 85.12 228 ALA B C 1
ATOM 4835 O O . ALA B 1 228 ? -6.254 -27.078 -17.812 1 85.12 228 ALA B O 1
ATOM 4836 N N . ALA B 1 229 ? -4.922 -25.906 -16.453 1 79 229 ALA B N 1
ATOM 4837 C CA . ALA B 1 229 ? -5.289 -26.703 -15.281 1 79 229 ALA B CA 1
ATOM 4838 C C . ALA B 1 229 ? -6.457 -26.078 -14.523 1 79 229 ALA B C 1
ATOM 4840 O O . ALA B 1 229 ? -6.461 -24.875 -14.266 1 79 229 ALA B O 1
ATOM 4841 N N . SER B 1 230 ? -7.535 -26.875 -14.32 1 78.5 230 SER B N 1
ATOM 4842 C CA . SER B 1 230 ? -8.617 -26.406 -13.469 1 78.5 230 SER B CA 1
ATOM 4843 C C . SER B 1 230 ? -8.328 -26.688 -12 1 78.5 230 SER B C 1
ATOM 4845 O O . SER B 1 230 ? -7.891 -27.781 -11.648 1 78.5 230 SER B O 1
ATOM 4847 N N . PRO B 1 231 ? -8.453 -25.672 -11.234 1 83.38 231 PRO B N 1
ATOM 4848 C CA . PRO B 1 231 ? -8.242 -25.938 -9.805 1 83.38 231 PRO B CA 1
ATOM 4849 C C . PRO B 1 231 ? -9.289 -26.891 -9.227 1 83.38 231 PRO B C 1
ATOM 4851 O O . PRO B 1 231 ? -10.406 -26.984 -9.75 1 83.38 231 PRO B O 1
ATOM 4854 N N . SER B 1 232 ? -8.812 -27.609 -8.266 1 85.5 232 SER B N 1
ATOM 4855 C CA . SER B 1 232 ? -9.789 -28.359 -7.492 1 85.5 232 SER B CA 1
ATOM 4856 C C . SER B 1 232 ? -10.797 -27.438 -6.82 1 85.5 232 SER B C 1
ATOM 4858 O O . SER B 1 232 ? -10.438 -26.359 -6.352 1 85.5 232 SER B O 1
ATOM 4860 N N . SER B 1 233 ? -11.984 -27.812 -6.859 1 87.38 233 SER B N 1
ATOM 4861 C CA . SER B 1 233 ? -13.047 -27 -6.273 1 87.38 233 SER B CA 1
ATOM 4862 C C . SER B 1 233 ? -12.844 -26.828 -4.773 1 87.38 233 SER B C 1
ATOM 4864 O O . SER B 1 233 ? -12.414 -27.75 -4.086 1 87.38 233 SER B O 1
ATOM 4866 N N . SER B 1 234 ? -13.016 -25.656 -4.316 1 92.88 234 SER B N 1
ATOM 4867 C CA . SER B 1 234 ? -13.031 -25.344 -2.895 1 92.88 234 SER B CA 1
ATOM 4868 C C . SER B 1 234 ? -14.398 -24.812 -2.467 1 92.88 234 SER B C 1
ATOM 4870 O O . SER B 1 234 ? -14.656 -23.609 -2.543 1 92.88 234 SER B O 1
ATOM 4872 N N . ALA B 1 235 ? -15.164 -25.688 -1.987 1 94.94 235 ALA B N 1
ATOM 4873 C CA . ALA B 1 235 ? -16.5 -25.297 -1.568 1 94.94 235 ALA B CA 1
ATOM 4874 C C . ALA B 1 235 ? -16.453 -24.469 -0.291 1 94.94 235 ALA B C 1
ATOM 4876 O O . ALA B 1 235 ? -15.672 -24.75 0.616 1 94.94 235 ALA B O 1
ATOM 4877 N N . TYR B 1 236 ? -17.281 -23.453 -0.303 1 97.12 236 TYR B N 1
ATOM 4878 C CA . TYR B 1 236 ? -17.438 -22.656 0.915 1 97.12 236 TYR B CA 1
ATOM 4879 C C . TYR B 1 236 ? -18.125 -23.469 2.006 1 97.12 236 TYR B C 1
ATOM 4881 O O . TYR B 1 236 ? -19.188 -24.047 1.783 1 97.12 236 TYR B O 1
ATOM 4889 N N . LYS B 1 237 ? -17.609 -23.516 3.238 1 96.5 237 LYS B N 1
ATOM 4890 C CA . LYS B 1 237 ? -18.141 -24.391 4.285 1 96.5 237 LYS B CA 1
ATOM 4891 C C . LYS B 1 237 ? -18.469 -23.609 5.547 1 96.5 237 LYS B C 1
ATOM 4893 O O . LYS B 1 237 ? -19.078 -24.141 6.473 1 96.5 237 LYS B O 1
ATOM 4898 N N . GLY B 1 238 ? -18.125 -22.375 5.578 1 96.19 238 GLY B N 1
ATOM 4899 C CA . GLY B 1 238 ? -18.234 -21.656 6.832 1 96.19 238 GLY B CA 1
ATOM 4900 C C . GLY B 1 238 ? -17.281 -22.156 7.906 1 96.19 238 GLY B C 1
ATOM 4901 O O . GLY B 1 238 ? -16.469 -23.031 7.648 1 96.19 238 GLY B O 1
ATOM 4902 N N . GLY B 1 239 ? -17.344 -21.547 9.078 1 96.81 239 GLY B N 1
ATOM 4903 C CA . GLY B 1 239 ? -16.516 -21.984 10.18 1 96.81 239 GLY B CA 1
ATOM 4904 C C . GLY B 1 239 ? -15.781 -20.859 10.867 1 96.81 239 GLY B C 1
ATOM 4905 O O . GLY B 1 239 ? -16.094 -19.688 10.641 1 96.81 239 GLY B O 1
ATOM 4906 N N . GLU B 1 240 ? -14.836 -21.281 11.805 1 97.81 240 GLU B N 1
ATOM 4907 C CA . GLU B 1 240 ? -14.164 -20.266 12.617 1 97.81 240 GLU B CA 1
ATOM 4908 C C . GLU B 1 240 ? -12.734 -20.688 12.945 1 97.81 240 GLU B C 1
ATOM 4910 O O . GLU B 1 240 ? -12.461 -21.875 13.133 1 97.81 240 GLU B O 1
ATOM 4915 N N . VAL B 1 241 ? -11.883 -19.766 12.859 1 97.81 241 VAL B N 1
ATOM 4916 C CA . VAL B 1 241 ? -10.5 -19.922 13.312 1 97.81 241 VAL B CA 1
ATOM 4917 C C . VAL B 1 241 ? -10.117 -18.734 14.195 1 97.81 241 VAL B C 1
ATOM 4919 O O . VAL B 1 241 ? -10.352 -17.578 13.844 1 97.81 241 VAL B O 1
ATOM 4922 N N . ARG B 1 242 ? -9.57 -18.984 15.359 1 97.38 242 ARG B N 1
ATOM 4923 C CA . ARG B 1 242 ? -9.164 -17.953 16.312 1 97.38 242 ARG B CA 1
ATOM 4924 C C . ARG B 1 242 ? -7.707 -18.156 16.734 1 97.38 242 ARG B C 1
ATOM 4926 O O . ARG B 1 242 ? -7.25 -19.281 16.922 1 97.38 242 ARG B O 1
ATOM 4933 N N . ARG B 1 243 ? -7.027 -17.125 16.844 1 96.12 243 ARG B N 1
ATOM 4934 C CA . ARG B 1 243 ? -5.656 -17.141 17.328 1 96.12 243 ARG B CA 1
ATOM 4935 C C . ARG B 1 243 ? -5.414 -16.016 18.328 1 96.12 243 ARG B C 1
ATOM 4937 O O . ARG B 1 243 ? -5.383 -14.844 17.953 1 96.12 243 ARG B O 1
ATOM 4944 N N . ASP B 1 244 ? -5.148 -16.406 19.547 1 95.19 244 ASP B N 1
ATOM 4945 C CA . ASP B 1 244 ? -4.836 -15.438 20.594 1 95.19 244 ASP B CA 1
ATOM 4946 C C . ASP B 1 244 ? -3.385 -14.969 20.5 1 95.19 244 ASP B C 1
ATOM 4948 O O . ASP B 1 244 ? -2.492 -15.758 20.188 1 95.19 244 ASP B O 1
ATOM 4952 N N . ALA B 1 245 ? -3.209 -13.672 20.656 1 92 245 ALA B N 1
ATOM 4953 C CA . ALA B 1 245 ? -1.885 -13.055 20.688 1 92 245 ALA B CA 1
ATOM 4954 C C . ALA B 1 245 ? -1.831 -11.914 21.703 1 92 245 ALA B C 1
ATOM 4956 O O . ALA B 1 245 ? -2.869 -11.391 22.109 1 92 245 ALA B O 1
ATOM 4957 N N . ASP B 1 246 ? -0.623 -11.57 22.156 1 89.81 246 ASP B N 1
ATOM 4958 C CA . ASP B 1 246 ? -0.442 -10.453 23.078 1 89.81 246 ASP B CA 1
ATOM 4959 C C . ASP B 1 246 ? -0.665 -9.117 22.375 1 89.81 246 ASP B C 1
ATOM 4961 O O . ASP B 1 246 ? 0.246 -8.586 21.734 1 89.81 246 ASP B O 1
ATOM 4965 N N . SER B 1 247 ? -1.855 -8.672 22.422 1 91.31 247 SER B N 1
ATOM 4966 C CA . SER B 1 247 ? -2.268 -7.422 21.797 1 91.31 247 SER B CA 1
ATOM 4967 C C . SER B 1 247 ? -3.447 -6.793 22.531 1 91.31 247 SER B C 1
ATOM 4969 O O . SER B 1 247 ? -4.223 -7.492 23.188 1 91.31 247 SER B O 1
ATOM 4971 N N . LYS B 1 248 ? -3.482 -5.527 22.484 1 91.81 248 LYS B N 1
ATOM 4972 C CA . LYS B 1 248 ? -4.629 -4.801 23.031 1 91.81 248 LYS B CA 1
ATOM 4973 C C . LYS B 1 248 ? -5.84 -4.926 22.109 1 91.81 248 LYS B C 1
ATOM 4975 O O . LYS B 1 248 ? -6.98 -4.785 22.547 1 91.81 248 LYS B O 1
ATOM 4980 N N . TYR B 1 249 ? -5.605 -5.246 20.859 1 94.5 249 TYR B N 1
ATOM 4981 C CA . TYR B 1 249 ? -6.66 -5.164 19.859 1 94.5 249 TYR B CA 1
ATOM 4982 C C . TYR B 1 249 ? -7.008 -6.547 19.312 1 94.5 249 TYR B C 1
ATOM 4984 O O . TYR B 1 249 ? -6.176 -7.457 19.344 1 94.5 249 TYR B O 1
ATOM 4992 N N . ALA B 1 250 ? -8.258 -6.629 18.875 1 97.19 250 ALA B N 1
ATOM 4993 C CA . ALA B 1 250 ? -8.734 -7.781 18.125 1 97.19 250 ALA B CA 1
ATOM 4994 C C . ALA B 1 250 ? -8.961 -7.414 16.656 1 97.19 250 ALA B C 1
ATOM 4996 O O . ALA B 1 250 ? -9.594 -6.398 16.359 1 97.19 250 ALA B O 1
ATOM 4997 N N . HIS B 1 251 ? -8.367 -8.148 15.836 1 97.19 251 HIS B N 1
ATOM 4998 C CA . HIS B 1 251 ? -8.641 -8.102 14.406 1 97.19 251 HIS B CA 1
ATOM 4999 C C . HIS B 1 251 ? -9.602 -9.211 13.992 1 97.19 251 HIS B C 1
ATOM 5001 O O . HIS B 1 251 ? -9.328 -10.391 14.219 1 97.19 251 HIS B O 1
ATOM 5007 N N . VAL B 1 252 ? -10.711 -8.789 13.391 1 97.94 252 VAL B N 1
ATOM 5008 C CA . VAL B 1 252 ? -11.75 -9.781 13.125 1 97.94 252 VAL B CA 1
ATOM 5009 C C . VAL B 1 252 ? -12.25 -9.625 11.695 1 97.94 252 VAL B C 1
ATOM 5011 O O . VAL B 1 252 ? -12.484 -8.5 11.227 1 97.94 252 VAL B O 1
ATOM 5014 N N . ILE B 1 253 ? -12.312 -10.695 10.953 1 97.94 253 ILE B N 1
ATOM 5015 C CA . ILE B 1 253 ? -13.055 -10.727 9.703 1 97.94 253 ILE B CA 1
ATOM 5016 C C . ILE B 1 253 ? -14.281 -11.625 9.844 1 97.94 253 ILE B C 1
ATOM 5018 O O . ILE B 1 253 ? -14.164 -12.781 10.273 1 97.94 253 ILE B O 1
ATOM 5022 N N . VAL B 1 254 ? -15.391 -11.094 9.586 1 97.81 254 VAL B N 1
ATOM 5023 C CA . VAL B 1 254 ? -16.609 -11.867 9.414 1 97.81 254 VAL B CA 1
ATOM 5024 C C . VAL B 1 254 ? -17.031 -11.852 7.945 1 97.81 254 VAL B C 1
ATOM 5026 O O . VAL B 1 254 ? -17.219 -10.781 7.355 1 97.81 254 VAL B O 1
ATOM 5029 N N . ALA B 1 255 ? -17.172 -13.039 7.398 1 97.75 255 ALA B N 1
ATOM 5030 C CA . ALA B 1 255 ? -17.453 -13.086 5.965 1 97.75 255 ALA B CA 1
ATOM 5031 C C . ALA B 1 255 ? -18.328 -14.273 5.613 1 97.75 255 ALA B C 1
ATOM 5033 O O . ALA B 1 255 ? -18.438 -15.234 6.387 1 97.75 255 ALA B O 1
ATOM 5034 N N . GLY B 1 256 ? -19.062 -14.172 4.559 1 98.06 256 GLY B N 1
ATOM 5035 C CA . GLY B 1 256 ? -19.781 -15.266 3.91 1 98.06 256 GLY B CA 1
ATOM 5036 C C . GLY B 1 256 ? -19.297 -15.531 2.496 1 98.06 256 GLY B C 1
ATOM 5037 O O . GLY B 1 256 ? -18.281 -14.984 2.066 1 98.06 256 GLY B O 1
ATOM 5038 N N . GLU B 1 257 ? -20.031 -16.422 1.862 1 97.38 257 GLU B N 1
ATOM 5039 C CA . GLU B 1 257 ? -19.703 -16.734 0.474 1 97.38 257 GLU B CA 1
ATOM 5040 C C . GLU B 1 257 ? -20 -15.547 -0.441 1 97.38 257 GLU B C 1
ATOM 5042 O O . GLU B 1 257 ? -21.156 -15.117 -0.541 1 97.38 257 GLU B O 1
ATOM 5047 N N . GLY B 1 258 ? -18.953 -15.023 -1.054 1 96.38 258 GLY B N 1
ATOM 5048 C CA . GLY B 1 258 ? -19.094 -13.891 -1.95 1 96.38 258 GLY B CA 1
ATOM 5049 C C . GLY B 1 258 ? -19.062 -14.273 -3.416 1 96.38 258 GLY B C 1
ATOM 5050 O O . GLY B 1 258 ? -19.281 -15.438 -3.764 1 96.38 258 GLY B O 1
ATOM 5051 N N . ALA B 1 259 ? -18.844 -13.297 -4.238 1 94.5 259 ALA B N 1
ATOM 5052 C CA . ALA B 1 259 ? -18.875 -13.484 -5.684 1 94.5 259 ALA B CA 1
ATOM 5053 C C . ALA B 1 259 ? -17.609 -14.195 -6.164 1 94.5 259 ALA B C 1
ATOM 5055 O O . ALA B 1 259 ? -16.516 -13.93 -5.672 1 94.5 259 ALA B O 1
ATOM 5056 N N . ALA B 1 260 ? -17.828 -15.062 -7.133 1 92 260 ALA B N 1
ATOM 5057 C CA . ALA B 1 260 ? -16.703 -15.695 -7.832 1 92 260 ALA B CA 1
ATOM 5058 C C . ALA B 1 260 ? -16.203 -14.805 -8.961 1 92 260 ALA B C 1
ATOM 5060 O O . ALA B 1 260 ? -16.984 -14.07 -9.578 1 92 260 ALA B O 1
ATOM 5061 N N . GLY B 1 261 ? -14.969 -14.93 -9.258 1 88.75 261 GLY B N 1
ATOM 5062 C CA . GLY B 1 261 ? -14.336 -14.094 -10.266 1 88.75 261 GLY B CA 1
ATOM 5063 C C . GLY B 1 261 ? -14.891 -14.305 -11.656 1 88.75 261 GLY B C 1
ATOM 5064 O O . GLY B 1 261 ? -14.82 -13.414 -12.5 1 88.75 261 GLY B O 1
ATOM 5065 N N . ASN B 1 262 ? -15.414 -15.398 -11.93 1 86.44 262 ASN B N 1
ATOM 5066 C CA . ASN B 1 262 ? -15.938 -15.695 -13.258 1 86.44 262 ASN B CA 1
ATOM 5067 C C . ASN B 1 262 ? -17.406 -15.32 -13.383 1 86.44 262 ASN B C 1
ATOM 5069 O O . ASN B 1 262 ? -18.062 -15.648 -14.375 1 86.44 262 ASN B O 1
ATOM 5073 N N . ASN B 1 263 ? -17.984 -14.742 -12.375 1 91.31 263 ASN B N 1
ATOM 5074 C CA . ASN B 1 263 ? -19.375 -14.289 -12.391 1 91.31 263 ASN B CA 1
ATOM 5075 C C . ASN B 1 263 ? -19.469 -12.766 -12.367 1 91.31 263 ASN B C 1
ATOM 5077 O O . ASN B 1 263 ? -19.562 -12.172 -11.289 1 91.31 263 ASN B O 1
ATOM 5081 N N . THR B 1 264 ? -19.531 -12.18 -13.508 1 90.56 264 THR B N 1
ATOM 5082 C CA . THR B 1 264 ? -19.469 -10.734 -13.68 1 90.56 264 THR B CA 1
ATOM 5083 C C . THR B 1 264 ? -20.625 -10.047 -12.977 1 90.56 264 THR B C 1
ATOM 5085 O O . THR B 1 264 ? -20.469 -8.992 -12.359 1 90.56 264 THR B O 1
ATOM 5088 N N . LYS B 1 265 ? -21.766 -10.625 -13.078 1 93.19 265 LYS B N 1
ATOM 5089 C CA . LYS B 1 265 ? -22.938 -10.039 -12.445 1 93.19 265 LYS B CA 1
ATOM 5090 C C . LYS B 1 265 ? -22.812 -10.039 -10.93 1 93.19 265 LYS B C 1
ATOM 5092 O O . LYS B 1 265 ? -23.125 -9.039 -10.273 1 93.19 265 LYS B O 1
ATOM 5097 N N . ALA B 1 266 ? -22.359 -11.172 -10.43 1 94.81 266 ALA B N 1
ATOM 5098 C CA . ALA B 1 266 ? -22.172 -11.273 -8.984 1 94.81 266 ALA B CA 1
ATOM 5099 C C . ALA B 1 266 ? -21.109 -10.289 -8.5 1 94.81 266 ALA B C 1
ATOM 5101 O O . ALA B 1 266 ? -21.234 -9.711 -7.418 1 94.81 266 ALA B O 1
ATOM 5102 N N . LEU B 1 267 ? -20.125 -10.117 -9.32 1 93.75 267 LEU B N 1
ATOM 5103 C CA . LEU B 1 267 ? -19.062 -9.172 -8.969 1 93.75 267 LEU B CA 1
ATOM 5104 C C . LEU B 1 267 ? -19.609 -7.746 -8.93 1 93.75 267 LEU B C 1
ATOM 5106 O O . LEU B 1 267 ? -19.281 -6.98 -8.023 1 93.75 267 LEU B O 1
ATOM 5110 N N . ALA B 1 268 ? -20.391 -7.41 -9.867 1 95.19 268 ALA B N 1
ATOM 5111 C CA . ALA B 1 268 ? -20.984 -6.082 -9.898 1 95.19 268 ALA B CA 1
ATOM 5112 C C . ALA B 1 268 ? -21.875 -5.859 -8.672 1 95.19 268 ALA B C 1
ATOM 5114 O O . ALA B 1 268 ? -21.797 -4.816 -8.023 1 95.19 268 ALA B O 1
ATOM 5115 N N . THR B 1 269 ? -22.672 -6.828 -8.383 1 97 269 THR B N 1
ATOM 5116 C CA . THR B 1 269 ? -23.562 -6.746 -7.223 1 97 269 THR B CA 1
ATOM 5117 C C . THR B 1 269 ? -22.75 -6.598 -5.938 1 97 269 THR B C 1
ATOM 5119 O O . THR B 1 269 ? -23.094 -5.793 -5.07 1 97 269 THR B O 1
ATOM 5122 N N . GLN B 1 270 ? -21.734 -7.375 -5.84 1 95.75 270 GLN B N 1
ATOM 5123 C CA . GLN B 1 270 ? -20.891 -7.328 -4.656 1 95.75 270 GLN B CA 1
ATOM 5124 C C . GLN B 1 270 ? -20.219 -5.969 -4.512 1 95.75 270 GLN B C 1
ATOM 5126 O O . GLN B 1 270 ? -20.062 -5.457 -3.4 1 95.75 270 GLN B O 1
ATOM 5131 N N . ALA B 1 271 ? -19.766 -5.406 -5.641 1 93.31 271 ALA B N 1
ATOM 5132 C CA . ALA B 1 271 ? -19.156 -4.078 -5.598 1 93.31 271 ALA B CA 1
ATOM 5133 C C . ALA B 1 271 ? -20.125 -3.057 -5.008 1 93.31 271 ALA B C 1
ATOM 5135 O O . ALA B 1 271 ? -19.734 -2.229 -4.18 1 93.31 271 ALA B O 1
ATOM 5136 N N . VAL B 1 272 ? -21.359 -3.121 -5.402 1 94.19 272 VAL B N 1
ATOM 5137 C CA . VAL B 1 272 ? -22.375 -2.209 -4.902 1 94.19 272 VAL B CA 1
ATOM 5138 C C . VAL B 1 272 ? -22.672 -2.506 -3.432 1 94.19 272 VAL B C 1
ATOM 5140 O O . VAL B 1 272 ? -22.797 -1.586 -2.621 1 94.19 272 VAL B O 1
ATOM 5143 N N . LEU B 1 273 ? -22.719 -3.748 -3.098 1 94.81 273 LEU B N 1
ATOM 5144 C CA . LEU B 1 273 ? -22.953 -4.168 -1.719 1 94.81 273 LEU B CA 1
ATOM 5145 C C . LEU B 1 273 ? -21.859 -3.615 -0.798 1 94.81 273 LEU B C 1
ATOM 5147 O O . LEU B 1 273 ? -22.172 -3.025 0.241 1 94.81 273 LEU B O 1
ATOM 5151 N N . LEU B 1 274 ? -20.641 -3.818 -1.172 1 92.62 274 LEU B N 1
ATOM 5152 C CA . LEU B 1 274 ? -19.531 -3.381 -0.341 1 92.62 274 LEU B CA 1
ATOM 5153 C C . LEU B 1 274 ? -19.516 -1.861 -0.211 1 92.62 274 LEU B C 1
ATOM 5155 O O . LEU B 1 274 ? -19.141 -1.328 0.838 1 92.62 274 LEU B O 1
ATOM 5159 N N . THR B 1 275 ? -19.891 -1.232 -1.277 1 89.25 275 THR B N 1
ATOM 5160 C CA . THR B 1 275 ? -20 0.222 -1.226 1 89.25 275 THR B CA 1
ATOM 5161 C C . THR B 1 275 ? -21.094 0.647 -0.267 1 89.25 275 THR B C 1
ATOM 5163 O O . THR B 1 275 ? -20.938 1.592 0.508 1 89.25 275 THR B O 1
ATOM 5166 N N . ALA B 1 276 ? -22.203 -0.028 -0.306 1 89.44 276 ALA B N 1
ATOM 5167 C CA . ALA B 1 276 ? -23.328 0.265 0.582 1 89.44 276 ALA B CA 1
ATOM 5168 C C . ALA B 1 276 ? -22.938 0.065 2.043 1 89.44 276 ALA B C 1
ATOM 5170 O O . ALA B 1 276 ? -23.422 0.784 2.924 1 89.44 276 ALA B O 1
ATOM 5171 N N . LEU B 1 277 ? -22.141 -0.93 2.23 1 87.81 277 LEU B N 1
ATOM 5172 C CA . LEU B 1 277 ? -21.672 -1.214 3.586 1 87.81 277 LEU B CA 1
ATOM 5173 C C . LEU B 1 277 ? -20.75 -0.118 4.086 1 87.81 277 LEU B C 1
ATOM 5175 O O . LEU B 1 277 ? -20.688 0.16 5.285 1 87.81 277 LEU B O 1
ATOM 5179 N N . GLY B 1 278 ? -20.203 0.558 3.275 1 77.06 278 GLY B N 1
ATOM 5180 C CA . GLY B 1 278 ? -19.266 1.61 3.633 1 77.06 278 GLY B CA 1
ATOM 5181 C C . GLY B 1 278 ? -17.828 1.256 3.322 1 77.06 278 GLY B C 1
ATOM 5182 O O . GLY B 1 278 ? -17.406 0.122 3.551 1 77.06 278 GLY B O 1
ATOM 5183 N N . ASN B 1 279 ? -17.312 1.536 2.021 1 57.41 279 ASN B N 1
ATOM 5184 C CA . ASN B 1 279 ? -15.969 1.227 1.573 1 57.41 279 ASN B CA 1
ATOM 5185 C C . ASN B 1 279 ? -14.922 1.721 2.568 1 57.41 279 ASN B C 1
ATOM 5187 O O . ASN B 1 279 ? -14.43 2.844 2.453 1 57.41 279 ASN B O 1
ATOM 5191 N N . SER B 1 280 ? -15.141 1.37 3.805 1 48.81 280 SER B N 1
ATOM 5192 C CA . SER B 1 280 ? -14.047 1.951 4.574 1 48.81 280 SER B CA 1
ATOM 5193 C C . SER B 1 280 ? -12.695 1.421 4.102 1 48.81 280 SER B C 1
ATOM 5195 O O . SER B 1 280 ? -12.555 0.23 3.816 1 48.81 280 SER B O 1
ATOM 5197 N N . SER B 1 281 ? -12.078 1.955 3.121 1 41.69 281 SER B N 1
ATOM 5198 C CA . SER B 1 281 ? -10.773 1.592 2.59 1 41.69 281 SER B CA 1
ATOM 5199 C C . SER B 1 281 ? -9.867 1.018 3.68 1 41.69 281 SER B C 1
ATOM 5201 O O . SER B 1 281 ? -9.836 1.534 4.797 1 41.69 281 SER B O 1
ATOM 5203 N N . PRO B 1 282 ? -9.594 -0.244 3.432 1 37.78 282 PRO B N 1
ATOM 5204 C CA . PRO B 1 282 ? -8.523 -0.646 4.344 1 37.78 282 PRO B CA 1
ATOM 5205 C C . PRO B 1 282 ? -7.531 0.48 4.625 1 37.78 282 PRO B C 1
ATOM 5207 O O . PRO B 1 282 ? -6.547 0.279 5.344 1 37.78 282 PRO B O 1
ATOM 5210 N N . VAL B 1 283 ? -7.523 1.333 3.664 1 36.5 283 VAL B N 1
ATOM 5211 C CA . VAL B 1 283 ? -6.504 2.359 3.846 1 36.5 283 VAL B CA 1
ATOM 5212 C C . VAL B 1 283 ? -6.836 3.213 5.066 1 36.5 283 VAL B C 1
ATOM 5214 O O . VAL B 1 283 ? -8.008 3.469 5.352 1 36.5 283 VAL B O 1
ATOM 5217 N N . LYS B 1 284 ? -5.961 3.359 5.812 1 41.56 284 LYS B N 1
ATOM 5218 C CA . LYS B 1 284 ? -5.762 3.832 7.18 1 41.56 284 LYS B CA 1
ATOM 5219 C C . LYS B 1 284 ? -6.715 4.977 7.512 1 41.56 284 LYS B C 1
ATOM 5221 O O . LYS B 1 284 ? -7.051 5.195 8.68 1 41.56 284 LYS B O 1
ATOM 5226 N N . PHE B 1 285 ? -7.004 5.918 6.602 1 41.12 285 PHE B N 1
ATOM 5227 C CA . PHE B 1 285 ? -7.617 7.094 7.203 1 41.12 285 PHE B CA 1
ATOM 5228 C C . PHE B 1 285 ? -8.922 7.445 6.496 1 41.12 285 PHE B C 1
ATOM 5230 O O . PHE B 1 285 ? -9.062 8.547 5.961 1 41.12 285 PHE B O 1
ATOM 5237 N N . ASN B 1 286 ? -9.648 6.332 5.922 1 45.09 286 ASN B N 1
ATOM 5238 C CA . ASN B 1 286 ? -10.945 6.648 5.328 1 45.09 286 ASN B CA 1
ATOM 5239 C C . ASN B 1 286 ? -11.969 7.031 6.391 1 45.09 286 ASN B C 1
ATOM 5241 O O . ASN B 1 286 ? -12.07 6.375 7.426 1 45.09 286 ASN B O 1
ATOM 5245 N N . THR B 1 287 ? -12.367 8.328 6.438 1 43.03 287 THR B N 1
ATOM 5246 C CA . THR B 1 287 ? -13.391 8.906 7.309 1 43.03 287 THR B CA 1
ATOM 5247 C C . THR B 1 287 ? -14.766 8.336 6.98 1 43.03 287 THR B C 1
ATOM 5249 O O . THR B 1 287 ? -15.789 8.945 7.305 1 43.03 287 THR B O 1
ATOM 5252 N N . GLY B 1 288 ? -15 7.223 6.215 1 47.25 288 GLY B N 1
ATOM 5253 C CA . GLY B 1 288 ? -16.406 6.996 5.953 1 47.25 288 GLY B CA 1
ATOM 5254 C C . GLY B 1 288 ? -17.219 6.68 7.203 1 47.25 288 GLY B C 1
ATOM 5255 O O . GLY B 1 288 ? -17.453 5.512 7.512 1 47.25 288 GLY B O 1
ATOM 5256 N N . THR B 1 289 ? -17.156 7.672 8.172 1 51.34 289 THR B N 1
ATOM 5257 C CA . THR B 1 289 ? -18 7.586 9.359 1 51.34 289 THR B CA 1
ATOM 5258 C C . THR B 1 289 ? -19.469 7.414 8.969 1 51.34 289 THR B C 1
ATOM 5260 O O . THR B 1 289 ? -20.328 7.262 9.836 1 51.34 289 THR B O 1
ATOM 5263 N N . THR B 1 290 ? -19.688 7.289 7.645 1 58.28 290 THR B N 1
ATOM 5264 C CA . THR B 1 290 ? -21.141 7.371 7.422 1 58.28 290 THR B CA 1
ATOM 5265 C C . THR B 1 290 ? -21.656 6.082 6.805 1 58.28 290 THR B C 1
ATOM 5267 O O . THR B 1 290 ? -22.859 5.961 6.527 1 58.28 290 THR B O 1
ATOM 5270 N N . GLY B 1 291 ? -20.766 5.043 6.781 1 72.38 291 GLY B N 1
ATOM 5271 C CA . GLY B 1 291 ? -21.297 3.812 6.223 1 72.38 291 GLY B CA 1
ATOM 5272 C C . GLY B 1 291 ? -22.016 2.953 7.246 1 72.38 291 GLY B C 1
ATOM 5273 O O . GLY B 1 291 ? -21.922 3.201 8.453 1 72.38 291 GLY B O 1
ATOM 5274 N N . VAL B 1 292 ? -22.891 2.031 6.754 1 79.81 292 VAL B N 1
ATOM 5275 C CA . VAL B 1 292 ? -23.719 1.148 7.574 1 79.81 292 VAL B CA 1
ATOM 5276 C C . VAL B 1 292 ? -22.844 0.456 8.617 1 79.81 292 VAL B C 1
ATOM 5278 O O . VAL B 1 292 ? -23.203 0.394 9.797 1 79.81 292 VAL B O 1
ATOM 5281 N N . ILE B 1 293 ? -21.641 0.104 8.234 1 84.62 293 ILE B N 1
ATOM 5282 C CA . ILE B 1 293 ? -20.844 -0.685 9.156 1 84.62 293 ILE B CA 1
ATOM 5283 C C . ILE B 1 293 ? -20.125 0.241 10.148 1 84.62 293 ILE B C 1
ATOM 5285 O O . ILE B 1 293 ? -19.875 -0.138 11.297 1 84.62 293 ILE B O 1
ATOM 5289 N N . ALA B 1 294 ? -19.781 1.377 9.664 1 80.62 294 ALA B N 1
ATOM 5290 C CA . ALA B 1 294 ? -19.203 2.344 10.586 1 80.62 294 ALA B CA 1
ATOM 5291 C C . ALA B 1 294 ? -20.172 2.701 11.703 1 80.62 294 ALA B C 1
ATOM 5293 O O . ALA B 1 294 ? -19.797 2.789 12.875 1 80.62 294 ALA B O 1
ATOM 5294 N N . LYS B 1 295 ? -21.438 2.875 11.352 1 81.88 295 LYS B N 1
ATOM 5295 C CA . LYS B 1 295 ? -22.469 3.16 12.336 1 81.88 295 LYS B CA 1
ATOM 5296 C C . LYS B 1 295 ? -22.672 1.978 13.281 1 81.88 295 LYS B C 1
ATOM 5298 O O . LYS B 1 295 ? -22.875 2.162 14.484 1 81.88 295 LYS B O 1
ATOM 5303 N N . ALA B 1 296 ? -22.562 0.838 12.727 1 86.75 296 ALA B N 1
ATOM 5304 C CA . ALA B 1 296 ? -22.781 -0.367 13.523 1 86.75 296 ALA B CA 1
ATOM 5305 C C . ALA B 1 296 ? -21.672 -0.555 14.555 1 86.75 296 ALA B C 1
ATOM 5307 O O . ALA B 1 296 ? -21.938 -0.939 15.695 1 86.75 296 ALA B O 1
ATOM 5308 N N . VAL B 1 297 ? -20.469 -0.335 14.141 1 87.25 297 VAL B N 1
ATOM 5309 C CA . VAL B 1 297 ? -19.344 -0.486 15.055 1 87.25 297 VAL B CA 1
ATOM 5310 C C . VAL B 1 297 ? -19.359 0.642 16.094 1 87.25 297 VAL B C 1
ATOM 5312 O O . VAL B 1 297 ? -19.016 0.433 17.25 1 87.25 297 VAL B O 1
ATOM 5315 N N . GLY B 1 298 ? -19.766 1.819 15.625 1 79 298 GLY B N 1
ATOM 5316 C CA . GLY B 1 298 ? -19.938 2.961 16.516 1 79 298 GLY B CA 1
ATOM 5317 C C . GLY B 1 298 ? -18.688 3.309 17.297 1 79 298 GLY B C 1
ATOM 5318 O O . GLY B 1 298 ? -17.609 3.459 16.703 1 79 298 GLY B O 1
ATOM 5319 N N . GLN B 1 299 ? -18.844 3.283 18.625 1 79.56 299 GLN B N 1
ATOM 5320 C CA . GLN B 1 299 ? -17.781 3.719 19.531 1 79.56 299 GLN B CA 1
ATOM 5321 C C . GLN B 1 299 ? -16.828 2.566 19.859 1 79.56 299 GLN B C 1
ATOM 5323 O O . GLN B 1 299 ? -15.883 2.736 20.625 1 79.56 299 GLN B O 1
ATOM 5328 N N . ASN B 1 300 ? -17.016 1.5 19.188 1 81.75 300 ASN B N 1
ATOM 5329 C CA . ASN B 1 300 ? -16.328 0.3 19.641 1 81.75 300 ASN B CA 1
ATOM 5330 C C . ASN B 1 300 ? -15.086 0.014 18.797 1 81.75 300 ASN B C 1
ATOM 5332 O O . ASN B 1 300 ? -14.273 -0.846 19.141 1 81.75 300 ASN B O 1
ATOM 5336 N N . GLY B 1 301 ? -14.922 0.724 17.719 1 87.62 301 GLY B N 1
ATOM 5337 C CA . GLY B 1 301 ? -13.758 0.445 16.891 1 87.62 301 GLY B CA 1
ATOM 5338 C C . GLY B 1 301 ? -13.93 0.916 15.453 1 87.62 301 GLY B C 1
ATOM 5339 O O . GLY B 1 301 ? -14.555 1.946 15.203 1 87.62 301 GLY B O 1
ATOM 5340 N N . SER B 1 302 ? -13.234 0.209 14.633 1 88.12 302 SER B N 1
ATOM 5341 C CA . SER B 1 302 ? -13.289 0.538 13.211 1 88.12 302 SER B CA 1
ATOM 5342 C C . SER B 1 302 ? -13.648 -0.684 12.375 1 88.12 302 SER B C 1
ATOM 5344 O O . SER B 1 302 ? -13.352 -1.817 12.766 1 88.12 302 SER B O 1
ATOM 5346 N N . ALA B 1 303 ? -14.328 -0.426 11.305 1 90.19 303 ALA B N 1
ATOM 5347 C CA . ALA B 1 303 ? -14.742 -1.5 10.406 1 90.19 303 ALA B CA 1
ATOM 5348 C C . ALA B 1 303 ? -14.602 -1.078 8.945 1 90.19 303 ALA B C 1
ATOM 5350 O O . ALA B 1 303 ? -14.789 0.096 8.609 1 90.19 303 ALA B O 1
ATOM 5351 N N . SER B 1 304 ? -14.281 -1.995 8.141 1 89.12 304 SER B N 1
ATOM 5352 C CA . SER B 1 304 ? -14.211 -1.788 6.695 1 89.12 304 SER B CA 1
ATOM 5353 C C . SER B 1 304 ? -14.719 -3.008 5.938 1 89.12 304 SER B C 1
ATOM 5355 O O . SER B 1 304 ? -14.703 -4.125 6.457 1 89.12 304 SER B O 1
ATOM 5357 N N . ALA B 1 305 ? -15.172 -2.699 4.691 1 91.25 305 ALA B N 1
ATOM 5358 C CA . ALA B 1 305 ? -15.594 -3.811 3.846 1 91.25 305 ALA B CA 1
ATOM 5359 C C . ALA B 1 305 ? -14.406 -4.707 3.482 1 91.25 305 ALA B C 1
ATOM 5361 O O . ALA B 1 305 ? -13.273 -4.234 3.379 1 91.25 305 ALA B O 1
ATOM 5362 N N . PHE B 1 306 ? -14.68 -5.965 3.383 1 93.69 306 PHE B N 1
ATOM 5363 C CA . PHE B 1 306 ? -13.695 -6.977 3.023 1 93.69 306 PHE B CA 1
ATOM 5364 C C . PHE B 1 306 ? -14.18 -7.824 1.854 1 93.69 306 PHE B C 1
ATOM 5366 O O . PHE B 1 306 ? -15.367 -8.148 1.773 1 93.69 306 PHE B O 1
ATOM 5373 N N . GLN B 1 307 ? -13.203 -8.117 0.936 1 94.88 307 GLN B N 1
ATOM 5374 C CA . GLN B 1 307 ? -13.516 -9.133 -0.062 1 94.88 307 GLN B CA 1
ATOM 5375 C C . GLN B 1 307 ? -12.258 -9.883 -0.502 1 94.88 307 GLN B C 1
ATOM 5377 O O . GLN B 1 307 ? -11.156 -9.336 -0.441 1 94.88 307 GLN B O 1
ATOM 5382 N N . ALA B 1 308 ? -12.383 -11.055 -0.83 1 95.62 308 ALA B N 1
ATOM 5383 C CA . ALA B 1 308 ? -11.398 -11.891 -1.507 1 95.62 308 ALA B CA 1
ATOM 5384 C C . ALA B 1 308 ? -12.031 -12.672 -2.656 1 95.62 308 ALA B C 1
ATOM 5386 O O . ALA B 1 308 ? -12.844 -13.57 -2.43 1 95.62 308 ALA B O 1
ATOM 5387 N N . VAL B 1 309 ? -11.648 -12.312 -3.859 1 92.44 309 VAL B N 1
ATOM 5388 C CA . VAL B 1 309 ? -12.266 -12.914 -5.039 1 92.44 309 VAL B CA 1
ATOM 5389 C C . VAL B 1 309 ? -11.297 -13.914 -5.672 1 92.44 309 VAL B C 1
ATOM 5391 O O . VAL B 1 309 ? -10.125 -13.602 -5.887 1 92.44 309 VAL B O 1
ATOM 5394 N N . HIS B 1 310 ? -11.75 -15.062 -5.883 1 92.56 310 HIS B N 1
ATOM 5395 C CA . HIS B 1 310 ? -11.008 -16.109 -6.59 1 92.56 310 HIS B CA 1
ATOM 5396 C C . HIS B 1 310 ? -11.734 -16.516 -7.863 1 92.56 310 HIS B C 1
ATOM 5398 O O . HIS B 1 310 ? -12.844 -16.062 -8.133 1 92.56 310 HIS B O 1
ATOM 5404 N N . ALA B 1 311 ? -11.086 -17.312 -8.656 1 87.75 311 ALA B N 1
ATOM 5405 C CA . ALA B 1 311 ? -11.602 -17.656 -9.984 1 87.75 311 ALA B CA 1
ATOM 5406 C C . ALA B 1 311 ? -13.016 -18.234 -9.883 1 87.75 311 ALA B C 1
ATOM 5408 O O . ALA B 1 311 ? -13.906 -17.828 -10.633 1 87.75 311 ALA B O 1
ATOM 5409 N N . ASP B 1 312 ? -13.32 -19.141 -8.906 1 90.62 312 ASP B N 1
ATOM 5410 C CA . ASP B 1 312 ? -14.578 -19.875 -8.883 1 90.62 312 ASP B CA 1
ATOM 5411 C C . ASP B 1 312 ? -15.281 -19.719 -7.539 1 90.62 312 ASP B C 1
ATOM 5413 O O . ASP B 1 312 ? -16.25 -20.422 -7.254 1 90.62 312 ASP B O 1
ATOM 5417 N N . SER B 1 313 ? -14.758 -18.922 -6.695 1 93.31 313 SER B N 1
ATOM 5418 C CA . SER B 1 313 ? -15.336 -18.656 -5.379 1 93.31 313 SER B CA 1
ATOM 5419 C C . SER B 1 313 ? -14.906 -17.297 -4.855 1 93.31 313 SER B C 1
ATOM 5421 O O . SER B 1 313 ? -14.188 -16.562 -5.539 1 93.31 313 SER B O 1
ATOM 5423 N N . GLY B 1 314 ? -15.422 -16.922 -3.727 1 95.38 314 GLY B N 1
ATOM 5424 C CA . GLY B 1 314 ? -15.023 -15.664 -3.107 1 95.38 314 GLY B CA 1
ATOM 5425 C C . GLY B 1 314 ? -15.578 -15.484 -1.71 1 95.38 314 GLY B C 1
ATOM 5426 O O . GLY B 1 314 ? -16.438 -16.25 -1.275 1 95.38 314 GLY B O 1
ATOM 5427 N N . LEU B 1 315 ? -15.039 -14.594 -1.022 1 97.56 315 LEU B N 1
ATOM 5428 C CA . LEU B 1 315 ? -15.492 -14.172 0.299 1 97.56 315 LEU B CA 1
ATOM 5429 C C . LEU B 1 315 ? -15.852 -12.688 0.303 1 97.56 315 LEU B C 1
ATOM 5431 O O . LEU B 1 315 ? -15.211 -11.883 -0.374 1 97.56 315 LEU B O 1
ATOM 5435 N N . ALA B 1 316 ? -16.844 -12.312 0.975 1 96.75 316 ALA B N 1
ATOM 5436 C CA . ALA B 1 316 ? -17.203 -10.914 1.209 1 96.75 316 ALA B CA 1
ATOM 5437 C C . ALA B 1 316 ? -17.719 -10.711 2.631 1 96.75 316 ALA B C 1
ATOM 5439 O O . ALA B 1 316 ? -18.375 -11.594 3.193 1 96.75 316 ALA B O 1
ATOM 5440 N N . GLY B 1 317 ? -17.344 -9.562 3.174 1 95.69 317 GLY B N 1
ATOM 5441 C CA . GLY B 1 317 ? -17.781 -9.273 4.531 1 95.69 317 GLY B CA 1
ATOM 5442 C C . GLY B 1 317 ? -17.156 -8.008 5.094 1 95.69 317 GLY B C 1
ATOM 5443 O O . GLY B 1 317 ? -17.172 -6.965 4.438 1 95.69 317 GLY B O 1
ATOM 5444 N N . VAL B 1 318 ? -16.75 -8.109 6.379 1 94.81 318 VAL B N 1
ATOM 5445 C CA . VAL B 1 318 ? -16.281 -6.918 7.078 1 94.81 318 VAL B CA 1
ATOM 5446 C C . VAL B 1 318 ? -15.031 -7.25 7.883 1 94.81 318 VAL B C 1
ATOM 5448 O O . VAL B 1 318 ? -14.953 -8.305 8.523 1 94.81 318 VAL B O 1
ATOM 5451 N N . TYR B 1 319 ? -14.078 -6.414 7.84 1 94.69 319 TYR B N 1
ATOM 5452 C CA . TYR B 1 319 ? -12.883 -6.434 8.68 1 94.69 319 TYR B CA 1
ATOM 5453 C C . TYR B 1 319 ? -12.984 -5.406 9.797 1 94.69 319 TYR B C 1
ATOM 5455 O O . TYR B 1 319 ? -13.273 -4.23 9.547 1 94.69 319 TYR B O 1
ATOM 5463 N N . LEU B 1 320 ? -12.781 -5.855 11.047 1 94.19 320 LEU B N 1
ATOM 5464 C CA . LEU B 1 320 ? -12.891 -4.988 12.219 1 94.19 320 LEU B CA 1
ATOM 5465 C C . LEU B 1 320 ? -11.57 -4.941 12.984 1 94.19 320 LEU B C 1
ATOM 5467 O O . LEU B 1 320 ? -10.906 -5.969 13.141 1 94.19 320 LEU B O 1
ATOM 5471 N N . VAL B 1 321 ? -11.234 -3.834 13.414 1 93.62 321 VAL B N 1
ATOM 5472 C CA . VAL B 1 321 ? -10.18 -3.617 14.398 1 93.62 321 VAL B CA 1
ATOM 5473 C C . VAL B 1 321 ? -10.758 -2.924 15.633 1 93.62 321 VAL B C 1
ATOM 5475 O O . VAL B 1 321 ? -11.227 -1.788 15.555 1 93.62 321 VAL B O 1
ATOM 5478 N N . VAL B 1 322 ? -10.75 -3.66 16.734 1 93.69 322 VAL B N 1
ATOM 5479 C CA . VAL B 1 322 ? -11.406 -3.172 17.938 1 93.69 322 VAL B CA 1
ATOM 5480 C C . VAL B 1 322 ? -10.562 -3.52 19.172 1 93.69 322 VAL B C 1
ATOM 5482 O O . VAL B 1 322 ? -9.758 -4.449 19.125 1 93.69 322 VAL B O 1
ATOM 5485 N N . GLU B 1 323 ? -10.758 -2.727 20.219 1 92.81 323 GLU B N 1
ATOM 5486 C CA . GLU B 1 323 ? -10.195 -3.172 21.5 1 92.81 323 GLU B CA 1
ATOM 5487 C C . GLU B 1 323 ? -10.852 -4.469 21.953 1 92.81 323 GLU B C 1
ATOM 5489 O O . GLU B 1 323 ? -12.062 -4.652 21.797 1 92.81 323 GLU B O 1
ATOM 5494 N N . GLY B 1 324 ? -10.031 -5.32 22.547 1 94.25 324 GLY B N 1
ATOM 5495 C CA . GLY B 1 324 ? -10.492 -6.656 22.906 1 94.25 324 GLY B CA 1
ATOM 5496 C C . GLY B 1 324 ? -11.789 -6.648 23.688 1 94.25 324 GLY B C 1
ATOM 5497 O O . GLY B 1 324 ? -12.68 -7.461 23.438 1 94.25 324 GLY B O 1
ATOM 5498 N N . SER B 1 325 ? -11.961 -5.711 24.562 1 93.25 325 SER B N 1
ATOM 5499 C CA . SER B 1 325 ? -13.109 -5.664 25.453 1 93.25 325 SER B CA 1
ATOM 5500 C C . SER B 1 325 ? -14.375 -5.27 24.703 1 93.25 325 SER B C 1
ATOM 5502 O O . SER B 1 325 ? -15.492 -5.484 25.188 1 93.25 325 SER B O 1
ATOM 5504 N N . GLN B 1 326 ? -14.219 -4.754 23.5 1 93.81 326 GLN B N 1
ATOM 5505 C CA . GLN B 1 326 ? -15.367 -4.266 22.734 1 93.81 326 GLN B CA 1
ATOM 5506 C C . GLN B 1 326 ? -15.711 -5.215 21.594 1 93.81 326 GLN B C 1
ATOM 5508 O O . GLN B 1 326 ? -16.656 -4.969 20.828 1 93.81 326 GLN B O 1
ATOM 5513 N N . ALA B 1 327 ? -15.016 -6.297 21.469 1 96.12 327 ALA B N 1
ATOM 5514 C CA . ALA B 1 327 ? -15.086 -7.141 20.281 1 96.12 327 ALA B CA 1
ATOM 5515 C C . ALA B 1 327 ? -16.469 -7.785 20.141 1 96.12 327 ALA B C 1
ATOM 5517 O O . ALA B 1 327 ? -17.016 -7.863 19.047 1 96.12 327 ALA B O 1
ATOM 5518 N N . ASN B 1 328 ? -17.031 -8.227 21.25 1 97.31 328 ASN B N 1
ATOM 5519 C CA . ASN B 1 328 ? -18.328 -8.898 21.203 1 97.31 328 ASN B CA 1
ATOM 5520 C C . ASN B 1 328 ? -19.406 -7.98 20.641 1 97.31 328 ASN B C 1
ATOM 5522 O O . ASN B 1 328 ? -20.094 -8.336 19.672 1 97.31 328 ASN B O 1
ATOM 5526 N N . GLN B 1 329 ? -19.516 -6.824 21.203 1 96 329 GLN B N 1
ATOM 5527 C CA . GLN B 1 329 ? -20.547 -5.867 20.781 1 96 329 GLN B CA 1
ATOM 5528 C C . GLN B 1 329 ? -20.312 -5.418 19.344 1 96 329 GLN B C 1
ATOM 5530 O O . GLN B 1 329 ? -21.266 -5.363 18.547 1 96 329 GLN B O 1
ATOM 5535 N N . ALA B 1 330 ? -19.094 -5.098 19 1 95.06 330 ALA B N 1
ATOM 5536 C CA . ALA B 1 330 ? -18.781 -4.605 17.656 1 95.06 330 ALA B CA 1
ATOM 5537 C C . ALA B 1 330 ? -19.125 -5.641 16.594 1 95.06 330 ALA B C 1
ATOM 5539 O O . ALA B 1 330 ? -19.812 -5.332 15.625 1 95.06 330 ALA B O 1
ATOM 5540 N N . VAL B 1 331 ? -18.703 -6.898 16.812 1 97 331 VAL B N 1
ATOM 5541 C CA . VAL B 1 331 ? -18.906 -7.961 15.828 1 97 331 VAL B CA 1
ATOM 5542 C C . VAL B 1 331 ? -20.406 -8.273 15.711 1 97 331 VAL B C 1
ATOM 5544 O O . VAL B 1 331 ? -20.938 -8.398 14.609 1 97 331 VAL B O 1
ATOM 5547 N N . SER B 1 332 ? -21.094 -8.336 16.828 1 97.25 332 SER B N 1
ATOM 5548 C CA . SER B 1 332 ? -22.516 -8.633 16.844 1 97.25 332 SER B CA 1
ATOM 5549 C C . SER B 1 332 ? -23.312 -7.543 16.109 1 97.25 332 SER B C 1
ATOM 5551 O O . SER B 1 332 ? -24.203 -7.844 15.328 1 97.25 332 SER B O 1
ATOM 5553 N N . ASN B 1 333 ? -22.953 -6.312 16.375 1 95.56 333 ASN B N 1
ATOM 5554 C CA . ASN B 1 333 ? -23.641 -5.195 15.719 1 95.56 333 ASN B CA 1
ATOM 5555 C C . ASN B 1 333 ? -23.438 -5.23 14.203 1 95.56 333 ASN B C 1
ATOM 5557 O O . ASN B 1 333 ? -24.375 -4.977 13.445 1 95.56 333 ASN B O 1
ATOM 5561 N N . VAL B 1 334 ? -22.234 -5.52 13.797 1 94.12 334 VAL B N 1
ATOM 5562 C CA . VAL B 1 334 ? -21.906 -5.52 12.375 1 94.12 334 VAL B CA 1
ATOM 5563 C C . VAL B 1 334 ? -22.656 -6.652 11.672 1 94.12 334 VAL B C 1
ATOM 5565 O O . VAL B 1 334 ? -23.203 -6.465 10.586 1 94.12 334 VAL B O 1
ATOM 5568 N N . VAL B 1 335 ? -22.672 -7.828 12.289 1 96.44 335 VAL B N 1
ATOM 5569 C CA . VAL B 1 335 ? -23.391 -8.953 11.703 1 96.44 335 VAL B CA 1
ATOM 5570 C C . VAL B 1 335 ? -24.891 -8.641 11.633 1 96.44 335 VAL B C 1
ATOM 5572 O O . VAL B 1 335 ? -25.547 -8.961 10.648 1 96.44 335 VAL B O 1
ATOM 5575 N N . GLY B 1 336 ? -25.438 -8.023 12.695 1 95.25 336 GLY B N 1
ATOM 5576 C CA . GLY B 1 336 ? -26.812 -7.574 12.664 1 95.25 336 GLY B CA 1
ATOM 5577 C C . GLY B 1 336 ? -27.109 -6.613 11.523 1 95.25 336 GLY B C 1
ATOM 5578 O O . GLY B 1 336 ? -28.141 -6.73 10.852 1 95.25 336 GLY B O 1
ATOM 5579 N N . ALA B 1 337 ? -26.188 -5.703 11.297 1 92.69 337 ALA B N 1
ATOM 5580 C CA . ALA B 1 337 ? -26.344 -4.734 10.219 1 92.69 337 ALA B CA 1
ATOM 5581 C C . ALA B 1 337 ? -26.328 -5.426 8.859 1 92.69 337 ALA B C 1
ATOM 5583 O O . ALA B 1 337 ? -27.062 -5.035 7.949 1 92.69 337 ALA B O 1
ATOM 5584 N N . LEU B 1 338 ? -25.484 -6.41 8.695 1 93.06 338 LEU B N 1
ATOM 5585 C CA . LEU B 1 338 ? -25.422 -7.168 7.449 1 93.06 338 LEU B CA 1
ATOM 5586 C C . LEU B 1 338 ? -26.734 -7.887 7.188 1 93.06 338 LEU B C 1
ATOM 5588 O O . LEU B 1 338 ? -27.25 -7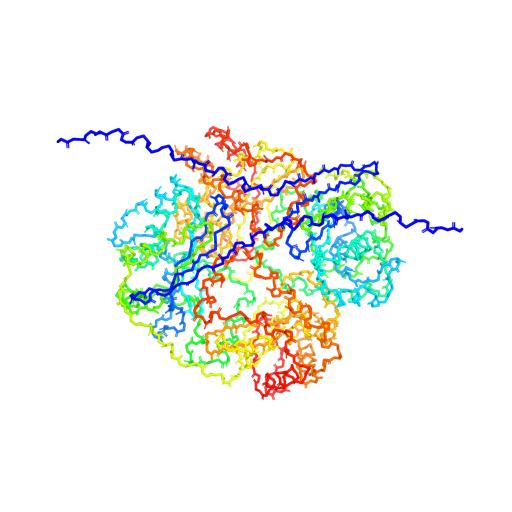.871 6.066 1 93.06 338 LEU B O 1
ATOM 5592 N N . LYS B 1 339 ? -27.281 -8.445 8.195 1 94.69 339 LYS B N 1
ATOM 5593 C CA . LYS B 1 339 ? -28.516 -9.227 8.07 1 94.69 339 LYS B CA 1
ATOM 5594 C C . LYS B 1 339 ? -29.703 -8.328 7.754 1 94.69 339 LYS B C 1
ATOM 5596 O O . LYS B 1 339 ? -30.641 -8.758 7.082 1 94.69 339 LYS B O 1
ATOM 5601 N N . SER B 1 340 ? -29.625 -7.09 8.188 1 93.12 340 SER B N 1
ATOM 5602 C CA . SER B 1 340 ? -30.766 -6.195 8.039 1 93.12 340 SER B CA 1
ATOM 5603 C C . SER B 1 340 ? -30.484 -5.113 7 1 93.12 340 SER B C 1
ATOM 5605 O O . SER B 1 340 ? -31.141 -4.066 7 1 93.12 340 SER B O 1
ATOM 5607 N N . LEU B 1 341 ? -29.484 -5.32 6.199 1 93.06 341 LEU B N 1
ATOM 5608 C CA . LEU B 1 341 ? -29.062 -4.281 5.266 1 93.06 341 LEU B CA 1
ATOM 5609 C C . LEU B 1 341 ? -30.203 -3.904 4.328 1 93.06 341 LEU B C 1
ATOM 5611 O O . LEU B 1 341 ? -30.828 -4.777 3.727 1 93.06 341 LEU B O 1
ATOM 5615 N N . LYS B 1 342 ? -30.469 -2.605 4.281 1 90.75 342 LYS B N 1
ATOM 5616 C CA . LYS B 1 342 ? -31.391 -2.004 3.309 1 90.75 342 LYS B CA 1
ATOM 5617 C C . LYS B 1 342 ? -30.703 -0.878 2.539 1 90.75 342 LYS B C 1
ATOM 5619 O O . LYS B 1 342 ? -29.953 -0.088 3.119 1 90.75 342 LYS B O 1
ATOM 5624 N N . VAL B 1 343 ? -30.906 -0.924 1.274 1 88.69 343 VAL B N 1
ATOM 5625 C CA . VAL B 1 343 ? -30.297 0.112 0.451 1 88.69 343 VAL B CA 1
ATOM 5626 C C . VAL B 1 343 ? -31.328 1.172 0.094 1 88.69 343 VAL B C 1
ATOM 5628 O O . VAL B 1 343 ? -32.25 0.909 -0.682 1 88.69 343 VAL B O 1
ATOM 5631 N N . ALA B 1 344 ? -31.281 2.348 0.688 1 80.38 344 ALA B N 1
ATOM 5632 C CA . ALA B 1 344 ? -32.281 3.402 0.49 1 80.38 344 ALA B CA 1
ATOM 5633 C C . ALA B 1 344 ? -32.031 4.152 -0.814 1 80.38 344 ALA B C 1
ATOM 5635 O O . ALA B 1 344 ? -32.969 4.402 -1.584 1 80.38 344 ALA B O 1
ATOM 5636 N N . ASP B 1 345 ? -30.812 4.547 -1.146 1 87.38 345 ASP B N 1
ATOM 5637 C CA . ASP B 1 345 ? -30.484 5.285 -2.359 1 87.38 345 ASP B CA 1
ATOM 5638 C C . ASP B 1 345 ? -29.547 4.477 -3.252 1 87.38 345 ASP B C 1
ATOM 5640 O O . ASP B 1 345 ? -28.344 4.77 -3.332 1 87.38 345 ASP B O 1
ATOM 5644 N N . ILE B 1 346 ? -30.172 3.592 -4.023 1 92.44 346 ILE B N 1
ATOM 5645 C CA . ILE B 1 346 ? -29.422 2.648 -4.836 1 92.44 346 ILE B CA 1
ATOM 5646 C C . ILE B 1 346 ? -28.656 3.4 -5.926 1 92.44 346 ILE B C 1
ATOM 5648 O O . ILE B 1 346 ? -27.547 3.021 -6.289 1 92.44 346 ILE B O 1
ATOM 5652 N N . GLU B 1 347 ? -29.203 4.492 -6.391 1 91.25 347 GLU B N 1
ATOM 5653 C CA . GLU B 1 347 ? -28.562 5.219 -7.48 1 91.25 347 GLU B CA 1
ATOM 5654 C C . GLU B 1 347 ? -27.266 5.883 -7.012 1 91.25 347 GLU B C 1
ATOM 5656 O O . GLU B 1 347 ? -26.25 5.836 -7.711 1 91.25 347 GLU B O 1
ATOM 5661 N N . ALA B 1 348 ? -27.328 6.379 -5.887 1 87 348 ALA B N 1
ATOM 5662 C CA . ALA B 1 348 ? -26.125 7 -5.328 1 87 348 ALA B CA 1
ATOM 5663 C C . ALA B 1 348 ? -25.047 5.961 -5.055 1 87 348 ALA B C 1
ATOM 5665 O O . ALA B 1 348 ? -23.875 6.188 -5.34 1 87 348 ALA B O 1
ATOM 5666 N N . VAL B 1 349 ? -25.453 4.828 -4.508 1 89 349 VAL B N 1
ATOM 5667 C CA . VAL B 1 349 ? -24.5 3.771 -4.164 1 89 349 VAL B CA 1
ATOM 5668 C C . VAL B 1 349 ? -23.875 3.213 -5.434 1 89 349 VAL B C 1
ATOM 5670 O O . VAL B 1 349 ? -22.672 2.969 -5.477 1 89 349 VAL B O 1
ATOM 5673 N N . LYS B 1 350 ? -24.672 3.035 -6.445 1 92.56 350 LYS B N 1
ATOM 5674 C CA . LYS B 1 350 ? -24.156 2.537 -7.719 1 92.56 350 LYS B CA 1
ATOM 5675 C C . LYS B 1 350 ? -23.156 3.51 -8.328 1 92.56 350 LYS B C 1
ATOM 5677 O O . LYS B 1 350 ? -22.125 3.092 -8.852 1 92.56 350 LYS B O 1
ATOM 5682 N N . LYS B 1 351 ? -23.469 4.738 -8.242 1 87.75 351 LYS B N 1
ATOM 5683 C CA . LYS B 1 351 ? -22.562 5.75 -8.773 1 87.75 351 LYS B CA 1
ATOM 5684 C C . LYS B 1 351 ? -21.219 5.707 -8.07 1 87.75 351 LYS B C 1
ATOM 5686 O O . LYS B 1 351 ? -20.172 5.746 -8.719 1 87.75 351 LYS B O 1
ATOM 5691 N N . GLN B 1 352 ? -21.281 5.582 -6.82 1 86.25 352 GLN B N 1
ATOM 5692 C CA . GLN B 1 352 ? -20.047 5.496 -6.035 1 86.25 352 GLN B CA 1
ATOM 5693 C C . GLN B 1 352 ? -19.281 4.219 -6.359 1 86.25 352 GLN B C 1
ATOM 5695 O O . GLN B 1 352 ? -18.062 4.25 -6.523 1 86.25 352 GLN B O 1
ATOM 5700 N N . ALA B 1 353 ? -20.031 3.125 -6.395 1 90.12 353 ALA B N 1
ATOM 5701 C CA . ALA B 1 353 ? -19.391 1.847 -6.699 1 90.12 353 ALA B CA 1
ATOM 5702 C C . ALA B 1 353 ? -18.719 1.882 -8.07 1 90.12 353 ALA B C 1
ATOM 5704 O O . ALA B 1 353 ? -17.609 1.366 -8.242 1 90.12 353 ALA B O 1
ATOM 5705 N N . PHE B 1 354 ? -19.406 2.469 -8.969 1 88.5 354 PHE B N 1
ATOM 5706 C CA . PHE B 1 354 ? -18.891 2.592 -10.328 1 88.5 354 PHE B CA 1
ATOM 5707 C C . PHE B 1 354 ? -17.609 3.42 -10.344 1 88.5 354 PHE B C 1
ATOM 5709 O O . PHE B 1 354 ? -16.609 3.008 -10.93 1 88.5 354 PHE B O 1
ATOM 5716 N N . ASN B 1 355 ? -17.625 4.508 -9.68 1 83.56 355 ASN B N 1
ATOM 5717 C CA . ASN B 1 355 ? -16.453 5.375 -9.617 1 83.56 355 ASN B CA 1
ATOM 5718 C C . ASN B 1 355 ? -15.289 4.695 -8.898 1 83.56 355 ASN B C 1
ATOM 5720 O O . ASN B 1 355 ? -14.141 4.848 -9.297 1 83.56 355 ASN B O 1
ATOM 5724 N N . ASN B 1 356 ? -15.664 4 -7.844 1 83.56 356 ASN B N 1
ATOM 5725 C CA . ASN B 1 356 ? -14.633 3.256 -7.129 1 83.56 356 ASN B CA 1
ATOM 5726 C C . ASN B 1 356 ? -13.953 2.232 -8.031 1 83.56 356 ASN B C 1
ATOM 5728 O O . ASN B 1 356 ? -12.727 2.084 -8 1 83.56 356 ASN B O 1
ATOM 5732 N N . ALA B 1 357 ? -14.758 1.555 -8.758 1 83.19 357 ALA B N 1
ATOM 5733 C CA . ALA B 1 357 ? -14.234 0.534 -9.664 1 83.19 357 ALA B CA 1
ATOM 5734 C C . ALA B 1 357 ? -13.375 1.16 -10.75 1 83.19 357 ALA B C 1
ATOM 5736 O O . ALA B 1 357 ? -12.32 0.619 -11.109 1 83.19 357 ALA B O 1
ATOM 5737 N N . LEU B 1 358 ? -13.766 2.287 -11.219 1 77.88 358 LEU B N 1
ATOM 5738 C CA . LEU B 1 358 ? -13 2.992 -12.242 1 77.88 358 LEU B CA 1
ATOM 5739 C C . LEU B 1 358 ? -11.664 3.473 -11.688 1 77.88 358 LEU B C 1
ATOM 5741 O O . LEU B 1 358 ? -10.633 3.354 -12.359 1 77.88 358 LEU B O 1
ATOM 5745 N N . ARG B 1 359 ? -11.695 3.928 -10.531 1 76.38 359 ARG B N 1
ATOM 5746 C CA . ARG B 1 359 ? -10.477 4.402 -9.883 1 76.38 359 ARG B CA 1
ATOM 5747 C C . ARG B 1 359 ? -9.484 3.264 -9.672 1 76.38 359 ARG B C 1
ATOM 5749 O O . ARG B 1 359 ? -8.289 3.418 -9.93 1 76.38 359 ARG B O 1
ATOM 5756 N N . ALA B 1 360 ? -10.023 2.225 -9.133 1 72.5 360 ALA B N 1
ATOM 5757 C CA . ALA B 1 360 ? -9.18 1.058 -8.891 1 72.5 360 ALA B CA 1
ATOM 5758 C C . ALA B 1 360 ? -8.516 0.583 -10.18 1 72.5 360 ALA B C 1
ATOM 5760 O O . ALA B 1 360 ? -7.367 0.129 -10.164 1 72.5 360 ALA B O 1
ATOM 5761 N N . SER B 1 361 ? -9.188 0.724 -11.25 1 67.88 361 SER B N 1
ATOM 5762 C CA . SER B 1 361 ? -8.688 0.264 -12.539 1 67.88 361 SER B CA 1
ATOM 5763 C C . SER B 1 361 ? -7.648 1.228 -13.109 1 67.88 361 SER B C 1
ATOM 5765 O O . SER B 1 361 ? -6.805 0.835 -13.914 1 67.88 361 SER B O 1
ATOM 5767 N N . ALA B 1 362 ? -7.715 2.502 -12.742 1 62.59 362 ALA B N 1
ATOM 5768 C CA . ALA B 1 362 ? -6.828 3.518 -13.305 1 62.59 362 ALA B CA 1
ATOM 5769 C C . ALA B 1 362 ? -5.543 3.639 -12.484 1 62.59 362 ALA B C 1
ATOM 5771 O O . ALA B 1 362 ? -4.496 4.008 -13.023 1 62.59 362 ALA B O 1
ATOM 5772 N N . HIS B 1 363 ? -5.602 3.436 -11.242 1 58.56 363 HIS B N 1
ATOM 5773 C CA . HIS B 1 363 ? -4.555 3.92 -10.352 1 58.56 363 HIS B CA 1
ATOM 5774 C C . HIS B 1 363 ? -3.736 2.766 -9.781 1 58.56 363 HIS B C 1
ATOM 5776 O O . HIS B 1 363 ? -2.727 2.984 -9.109 1 58.56 363 HIS B O 1
ATOM 5782 N N . SER B 1 364 ? -3.918 1.69 -10.102 1 56.75 364 SER B N 1
ATOM 5783 C CA . SER B 1 364 ? -3.234 0.764 -9.211 1 56.75 364 SER B CA 1
ATOM 5784 C C . SER B 1 364 ? -1.762 0.619 -9.586 1 56.75 364 SER B C 1
ATOM 5786 O O . SER B 1 364 ? -1.417 0.588 -10.766 1 56.75 364 SER B O 1
ATOM 5788 N N . ASP B 1 365 ? -0.881 1.02 -8.555 1 53.81 365 ASP B N 1
ATOM 5789 C CA . ASP B 1 365 ? 0.543 0.731 -8.695 1 53.81 365 ASP B CA 1
ATOM 5790 C C . ASP B 1 365 ? 0.768 -0.595 -9.414 1 53.81 365 ASP B C 1
ATOM 5792 O O . ASP B 1 365 ? 1.787 -0.778 -10.086 1 53.81 365 ASP B O 1
ATOM 5796 N N . ASN B 1 366 ? -0.222 -1.332 -9.312 1 67.12 366 ASN B N 1
ATOM 5797 C CA . ASN B 1 366 ? -0.061 -2.688 -9.828 1 67.12 366 ASN B CA 1
ATOM 5798 C C . ASN B 1 366 ? -1.117 -3.02 -10.875 1 67.12 366 ASN B C 1
ATOM 5800 O O . ASN B 1 366 ? -1.551 -4.168 -10.984 1 67.12 366 ASN B O 1
ATOM 5804 N N . PHE B 1 367 ? -1.272 -1.915 -11.703 1 73.69 367 PHE B N 1
ATOM 5805 C CA . PHE B 1 367 ? -2.338 -2.09 -12.68 1 73.69 367 PHE B CA 1
ATOM 5806 C C . PHE B 1 367 ? -2.066 -3.301 -13.57 1 73.69 367 PHE B C 1
ATOM 5808 O O . PHE B 1 367 ? -2.971 -4.094 -13.836 1 73.69 367 PHE B O 1
ATOM 5815 N N . ALA B 1 368 ? -0.868 -3.447 -14.016 1 74.69 368 ALA B N 1
ATOM 5816 C CA . ALA B 1 368 ? -0.561 -4.535 -14.938 1 74.69 368 ALA B CA 1
ATOM 5817 C C . ALA B 1 368 ? -0.814 -5.895 -14.289 1 74.69 368 ALA B C 1
ATOM 5819 O O . ALA B 1 368 ? -1.342 -6.805 -14.93 1 74.69 368 ALA B O 1
ATOM 5820 N N . ILE B 1 369 ? -0.47 -5.973 -13.086 1 77.31 369 ILE B N 1
ATOM 5821 C CA . ILE B 1 369 ? -0.682 -7.219 -12.359 1 77.31 369 ILE B CA 1
ATOM 5822 C C . ILE B 1 369 ? -2.18 -7.469 -12.188 1 77.31 369 ILE B C 1
ATOM 5824 O O . ILE B 1 369 ? -2.664 -8.57 -12.438 1 77.31 369 ILE B O 1
ATOM 5828 N N . GLU B 1 370 ? -2.846 -6.461 -11.805 1 76.88 370 GLU B N 1
ATOM 5829 C CA . GLU B 1 370 ? -4.285 -6.582 -11.602 1 76.88 370 GLU B CA 1
ATOM 5830 C C . GLU B 1 370 ? -4.996 -6.953 -12.898 1 76.88 370 GLU B C 1
ATOM 5832 O O . GLU B 1 370 ? -5.859 -7.832 -12.906 1 76.88 370 GLU B O 1
ATOM 5837 N N . ARG B 1 371 ? -4.613 -6.301 -13.961 1 79.56 371 ARG B N 1
ATOM 5838 C CA . ARG B 1 371 ? -5.277 -6.57 -15.234 1 79.56 371 ARG B CA 1
ATOM 5839 C C . ARG B 1 371 ? -4.938 -7.965 -15.742 1 79.56 371 ARG B C 1
ATOM 5841 O O . ARG B 1 371 ? -5.805 -8.672 -16.25 1 79.56 371 ARG B O 1
ATOM 5848 N N . ALA B 1 372 ? -3.693 -8.312 -15.609 1 80.44 372 ALA B N 1
ATOM 5849 C CA . ALA B 1 372 ? -3.307 -9.672 -15.977 1 80.44 372 ALA B CA 1
ATOM 5850 C C . ALA B 1 372 ? -4.137 -10.703 -15.219 1 80.44 372 ALA B C 1
ATOM 5852 O O . ALA B 1 372 ? -4.609 -11.68 -15.805 1 80.44 372 ALA B O 1
ATOM 5853 N N . SER B 1 373 ? -4.312 -10.461 -13.984 1 79.69 373 SER B N 1
ATOM 5854 C CA . SER B 1 373 ? -5.086 -11.375 -13.148 1 79.69 373 SER B CA 1
ATOM 5855 C C . SER B 1 373 ? -6.531 -11.461 -13.617 1 79.69 373 SER B C 1
ATOM 5857 O O . SER B 1 373 ? -7.133 -12.539 -13.594 1 79.69 373 SER B O 1
ATOM 5859 N N . GLN B 1 374 ? -7.078 -10.344 -14.047 1 76.75 374 GLN B N 1
ATOM 5860 C CA . GLN B 1 374 ? -8.461 -10.297 -14.508 1 76.75 374 GLN B CA 1
ATOM 5861 C C . GLN B 1 374 ? -8.633 -11.094 -15.797 1 76.75 374 GLN B C 1
ATOM 5863 O O . GLN B 1 374 ? -9.703 -11.641 -16.062 1 76.75 374 GLN B O 1
ATOM 5868 N N . LEU B 1 375 ? -7.602 -11.133 -16.562 1 77.38 375 LEU B N 1
ATOM 5869 C CA . LEU B 1 375 ? -7.672 -11.812 -17.859 1 77.38 375 LEU B CA 1
ATOM 5870 C C . LEU B 1 375 ? -7.832 -13.312 -17.672 1 77.38 375 LEU B C 1
ATOM 5872 O O . LEU B 1 375 ? -8.242 -14.016 -18.594 1 77.38 375 LEU B O 1
ATOM 5876 N N . PHE B 1 376 ? -7.504 -13.781 -16.5 1 76.94 376 PHE B N 1
ATOM 5877 C CA . PHE B 1 376 ? -7.734 -15.188 -16.203 1 76.94 376 PHE B CA 1
ATOM 5878 C C . PHE B 1 376 ? -9.219 -15.469 -16 1 76.94 376 PHE B C 1
ATOM 5880 O O . PHE B 1 376 ? -9.664 -16.609 -16.125 1 76.94 376 PHE B O 1
ATOM 5887 N N . GLN B 1 377 ? -9.961 -14.57 -15.555 1 72.19 377 GLN B N 1
ATOM 5888 C CA . GLN B 1 377 ? -11.359 -14.75 -15.188 1 72.19 377 GLN B CA 1
ATOM 5889 C C . GLN B 1 377 ? -12.281 -14.43 -16.359 1 72.19 377 GLN B C 1
ATOM 5891 O O . GLN B 1 377 ? -13.148 -15.234 -16.703 1 72.19 377 GLN B O 1
ATOM 5896 N N . SER B 1 378 ? -12.438 -13.289 -16.734 1 66.56 378 SER B N 1
ATOM 5897 C CA . SER B 1 378 ? -13.289 -12.859 -17.844 1 66.56 378 SER B CA 1
ATOM 5898 C C . SER B 1 378 ? -12.664 -11.695 -18.609 1 66.56 378 SER B C 1
ATOM 5900 O O . SER B 1 378 ? -11.898 -10.914 -18.031 1 66.56 378 SER B O 1
ATOM 5902 N N . GLN B 1 379 ? -13.031 -11.883 -19.781 1 63.97 379 GLN B N 1
ATOM 5903 C CA . GLN B 1 379 ? -12.672 -10.727 -20.609 1 63.97 379 GLN B CA 1
ATOM 5904 C C . GLN B 1 379 ? -13.656 -9.578 -20.406 1 63.97 379 GLN B C 1
ATOM 5906 O O . GLN B 1 379 ? -13.328 -8.422 -20.672 1 63.97 379 GLN B O 1
ATOM 5911 N N . ASP B 1 380 ? -14.805 -10.016 -19.734 1 66.81 380 ASP B N 1
ATOM 5912 C CA . ASP B 1 380 ? -15.82 -8.984 -19.531 1 66.81 380 ASP B CA 1
ATOM 5913 C C . ASP B 1 380 ? -15.469 -8.094 -18.344 1 66.81 380 ASP B C 1
ATOM 5915 O O . ASP B 1 380 ? -14.906 -8.562 -17.344 1 66.81 380 ASP B O 1
ATOM 5919 N N . ASN B 1 381 ? -15.906 -6.895 -18.469 1 77.12 381 ASN B N 1
ATOM 5920 C CA . ASN B 1 381 ? -15.656 -5.898 -17.438 1 77.12 381 ASN B CA 1
ATOM 5921 C C . ASN B 1 381 ? -16.859 -5.711 -16.516 1 77.12 381 ASN B C 1
ATOM 5923 O O . ASN B 1 381 ? -17.906 -5.223 -16.953 1 77.12 381 ASN B O 1
ATOM 5927 N N . TYR B 1 382 ? -16.844 -6.211 -15.258 1 86.38 382 TYR B N 1
ATOM 5928 C CA . TYR B 1 382 ? -17.953 -6.117 -14.312 1 86.38 382 TYR B CA 1
ATOM 5929 C C . TYR B 1 382 ? -18.344 -4.664 -14.07 1 86.38 382 TYR B C 1
ATOM 5931 O O . TYR B 1 382 ? -19.453 -4.375 -13.625 1 86.38 382 TYR B O 1
ATOM 5939 N N . ILE B 1 383 ? -17.484 -3.754 -14.336 1 87.06 383 ILE B N 1
ATOM 5940 C CA . ILE B 1 383 ? -17.703 -2.338 -14.062 1 87.06 383 ILE B CA 1
ATOM 5941 C C . ILE B 1 383 ? -18.922 -1.848 -14.867 1 87.06 383 ILE B C 1
ATOM 5943 O O . ILE B 1 383 ? -19.719 -1.062 -14.367 1 87.06 383 ILE B O 1
ATOM 5947 N N . GLN B 1 384 ? -19.078 -2.4 -16.016 1 88.56 384 GLN B N 1
ATOM 5948 C CA . GLN B 1 384 ? -20.156 -1.979 -16.906 1 88.56 384 GLN B CA 1
ATOM 5949 C C . GLN B 1 384 ? -21.5 -2.529 -16.422 1 88.56 384 GLN B C 1
ATOM 5951 O O . GLN B 1 384 ? -22.562 -2.078 -16.875 1 88.56 384 GLN B O 1
ATOM 5956 N N . GLN B 1 385 ? -21.453 -3.484 -15.578 1 93.69 385 GLN B N 1
ATOM 5957 C CA . GLN B 1 385 ? -22.672 -4.102 -15.094 1 93.69 385 GLN B CA 1
ATOM 5958 C C . GLN B 1 385 ? -23.156 -3.418 -13.812 1 93.69 385 GLN B C 1
ATOM 5960 O O . GLN B 1 385 ? -24.297 -3.635 -13.383 1 93.69 385 GLN B O 1
ATOM 5965 N N . ILE B 1 386 ? -22.406 -2.578 -13.211 1 94.56 386 ILE B N 1
ATOM 5966 C CA . ILE B 1 386 ? -22.719 -1.96 -11.93 1 94.56 386 ILE B CA 1
ATOM 5967 C C . ILE B 1 386 ? -24 -1.136 -12.047 1 94.56 386 ILE B C 1
ATOM 5969 O O . ILE B 1 386 ? -24.891 -1.226 -11.195 1 94.56 386 ILE B O 1
ATOM 5973 N N . PRO B 1 387 ? -24.203 -0.396 -13.148 1 94.56 387 PRO B N 1
ATOM 5974 C CA . PRO B 1 387 ? -25.422 0.414 -13.258 1 94.56 387 PRO B CA 1
ATOM 5975 C C . PRO B 1 387 ? -26.688 -0.432 -13.328 1 94.56 387 PRO B C 1
ATOM 5977 O O . PRO B 1 387 ? -27.781 0.075 -13.086 1 94.56 387 PRO B O 1
ATOM 5980 N N . ASN B 1 388 ? -26.547 -1.697 -13.602 1 96.38 388 ASN B N 1
ATOM 5981 C CA . ASN B 1 388 ? -27.703 -2.564 -13.781 1 96.38 388 ASN B CA 1
ATOM 5982 C C . ASN B 1 388 ? -28.094 -3.262 -12.477 1 96.38 388 ASN B C 1
ATOM 5984 O O . ASN B 1 388 ? -29.109 -3.969 -12.422 1 96.38 388 ASN B O 1
ATOM 5988 N N . VAL B 1 389 ? -27.406 -3.059 -11.453 1 97.56 389 VAL B N 1
ATOM 5989 C CA . VAL B 1 389 ? -27.656 -3.717 -10.172 1 97.56 389 VAL B CA 1
ATOM 5990 C C . VAL B 1 389 ? -28.828 -3.053 -9.469 1 97.56 389 VAL B C 1
ATOM 5992 O O . VAL B 1 389 ? -28.922 -1.823 -9.422 1 97.56 389 VAL B O 1
ATOM 5995 N N . SER B 1 390 ? -29.734 -3.832 -8.914 1 97.31 390 SER B N 1
ATOM 5996 C CA . SER B 1 390 ? -30.875 -3.299 -8.195 1 97.31 390 SER B CA 1
ATOM 5997 C C . SER B 1 390 ? -30.688 -3.387 -6.684 1 97.31 390 SER B C 1
ATOM 5999 O O . SER B 1 390 ? -29.797 -4.102 -6.211 1 97.31 390 SER B O 1
ATOM 6001 N N . ALA B 1 391 ? -31.578 -2.605 -5.992 1 96.38 391 ALA B N 1
ATOM 6002 C CA . ALA B 1 391 ? -31.547 -2.678 -4.535 1 96.38 391 ALA B CA 1
ATOM 6003 C C . ALA B 1 391 ? -31.844 -4.094 -4.051 1 96.38 391 ALA B C 1
ATOM 6005 O O . ALA B 1 391 ? -31.219 -4.57 -3.096 1 96.38 391 ALA B O 1
ATOM 6006 N N . SER B 1 392 ? -32.75 -4.738 -4.707 1 96.75 392 SER B N 1
ATOM 6007 C CA . SER B 1 392 ? -33.125 -6.109 -4.355 1 96.75 392 SER B CA 1
ATOM 6008 C C . SER B 1 392 ? -31.938 -7.055 -4.547 1 96.75 392 SER B C 1
ATOM 6010 O O . SER B 1 392 ? -31.719 -7.953 -3.73 1 96.75 392 SER B O 1
ATOM 6012 N N . ASP B 1 393 ? -31.172 -6.875 -5.633 1 97.31 393 ASP B N 1
ATOM 6013 C CA . ASP B 1 393 ? -29.969 -7.688 -5.855 1 97.31 393 ASP B CA 1
ATOM 6014 C C . ASP B 1 393 ? -29.016 -7.598 -4.672 1 97.31 393 ASP B C 1
ATOM 6016 O O . ASP B 1 393 ? -28.484 -8.609 -4.219 1 97.31 393 ASP B O 1
ATOM 6020 N N . VAL B 1 394 ? -28.844 -6.352 -4.191 1 96.5 394 VAL B N 1
ATOM 6021 C CA . VAL B 1 394 ? -27.891 -6.078 -3.121 1 96.5 394 VAL B CA 1
ATOM 6022 C C . VAL B 1 394 ? -28.391 -6.695 -1.816 1 96.5 394 VAL B C 1
ATOM 6024 O O . VAL B 1 394 ? -27.609 -7.316 -1.082 1 96.5 394 VAL B O 1
ATOM 6027 N N . GLU B 1 395 ? -29.656 -6.582 -1.568 1 96.06 395 GLU B N 1
ATOM 6028 C CA . GLU B 1 395 ? -30.234 -7.102 -0.335 1 96.06 395 GLU B CA 1
ATOM 6029 C C . GLU B 1 395 ? -30.234 -8.625 -0.321 1 96.06 395 GLU B C 1
ATOM 6031 O O . GLU B 1 395 ? -29.969 -9.242 0.715 1 96.06 395 GLU B O 1
ATOM 6036 N N . VAL B 1 396 ? -30.484 -9.227 -1.421 1 96.19 396 VAL B N 1
ATOM 6037 C CA . VAL B 1 396 ? -30.438 -10.68 -1.543 1 96.19 396 VAL B CA 1
ATOM 6038 C C . VAL B 1 396 ? -29 -11.164 -1.339 1 96.19 396 VAL B C 1
ATOM 6040 O O . VAL B 1 396 ? -28.766 -12.18 -0.679 1 96.19 396 VAL B O 1
ATOM 6043 N N . ALA B 1 397 ? -28.062 -10.43 -1.932 1 96.06 397 ALA B N 1
ATOM 6044 C CA . ALA B 1 397 ? -26.656 -10.789 -1.763 1 96.06 397 ALA B CA 1
ATOM 6045 C C . ALA B 1 397 ? -26.234 -10.711 -0.296 1 96.06 397 ALA B C 1
ATOM 6047 O O . ALA B 1 397 ? -25.5 -11.57 0.194 1 96.06 397 ALA B O 1
ATOM 6048 N N . ALA B 1 398 ? -26.672 -9.672 0.381 1 95.25 398 ALA B N 1
ATOM 6049 C CA . ALA B 1 398 ? -26.359 -9.523 1.8 1 95.25 398 ALA B CA 1
ATOM 6050 C C . ALA B 1 398 ? -26.938 -10.68 2.613 1 95.25 398 ALA B C 1
ATOM 6052 O O . ALA B 1 398 ? -26.266 -11.203 3.51 1 95.25 398 ALA B O 1
ATOM 6053 N N . LYS B 1 399 ? -28.125 -11.07 2.283 1 94.62 399 LYS B N 1
ATOM 6054 C CA . LYS B 1 399 ? -28.766 -12.195 2.967 1 94.62 399 LYS B CA 1
ATOM 6055 C C . LYS B 1 399 ? -28 -13.492 2.699 1 94.62 399 LYS B C 1
ATOM 6057 O O . LYS B 1 399 ? -27.797 -14.297 3.609 1 94.62 399 LYS B O 1
ATOM 6062 N N . LYS B 1 400 ? -27.641 -13.633 1.548 1 94.25 400 LYS B N 1
ATOM 6063 C CA . LYS B 1 400 ? -26.875 -14.82 1.193 1 94.25 400 LYS B CA 1
ATOM 6064 C C . LYS B 1 400 ? -25.562 -14.875 1.965 1 94.25 400 LYS B C 1
ATOM 6066 O O . LYS B 1 400 ? -25.156 -15.938 2.443 1 94.25 400 LYS B O 1
ATOM 6071 N N . LEU B 1 401 ? -24.938 -13.766 2.078 1 94.69 401 LEU B N 1
ATOM 6072 C CA . LEU B 1 401 ? -23.656 -13.672 2.781 1 94.69 401 LEU B CA 1
ATOM 6073 C C . LEU B 1 401 ? -23.797 -14.133 4.23 1 94.69 401 LEU B C 1
ATOM 6075 O O . LEU B 1 401 ? -22.875 -14.703 4.797 1 94.69 401 LEU B O 1
ATOM 6079 N N . THR B 1 402 ? -24.984 -13.898 4.824 1 95.62 402 THR B N 1
ATOM 6080 C CA . THR B 1 402 ? -25.141 -14.125 6.258 1 95.62 402 THR B CA 1
ATOM 6081 C C . THR B 1 402 ? -25.828 -15.469 6.523 1 95.62 402 THR B C 1
ATOM 6083 O O . THR B 1 402 ? -26.078 -15.82 7.676 1 95.62 402 THR B O 1
ATOM 6086 N N . THR B 1 403 ? -26.188 -16.156 5.457 1 95.12 403 THR B N 1
ATOM 6087 C CA . THR B 1 403 ? -26.812 -17.469 5.621 1 95.12 403 THR B CA 1
ATOM 6088 C C . THR B 1 403 ? -25.875 -18.422 6.355 1 95.12 403 THR B C 1
ATOM 6090 O O . THR B 1 403 ? -26.312 -19.188 7.215 1 95.12 403 THR B O 1
ATOM 6093 N N . LYS B 1 404 ? -24.641 -18.438 6 1 96.69 404 LYS B N 1
ATOM 6094 C CA . LYS B 1 404 ? -23.578 -19.188 6.645 1 96.69 404 LYS B CA 1
ATOM 6095 C C . LYS B 1 404 ? -22.297 -18.359 6.758 1 96.69 404 LYS B C 1
ATOM 6097 O O . LYS B 1 404 ? -21.656 -18.047 5.75 1 96.69 404 LYS B O 1
ATOM 6102 N N . LEU B 1 405 ? -21.891 -18.078 7.992 1 97.88 405 LEU B N 1
ATOM 6103 C CA . LEU B 1 405 ? -20.797 -17.141 8.219 1 97.88 405 LEU B CA 1
ATOM 6104 C C . LEU B 1 405 ? -19.5 -17.891 8.539 1 97.88 405 LEU B C 1
ATOM 6106 O O . LEU B 1 405 ? -19.547 -19.016 9.039 1 97.88 405 LEU B O 1
ATOM 6110 N N . SER B 1 406 ? -18.438 -17.297 8.148 1 98.44 406 SER B N 1
ATOM 6111 C CA . SER B 1 406 ? -17.109 -17.625 8.656 1 98.44 406 SER B CA 1
ATOM 6112 C C . SER B 1 406 ? -16.562 -16.469 9.5 1 98.44 406 SER B C 1
ATOM 6114 O O . SER B 1 406 ? -16.875 -15.312 9.266 1 98.44 406 SER B O 1
ATOM 6116 N N . LEU B 1 407 ? -15.766 -16.797 10.484 1 98.69 407 LEU B N 1
ATOM 6117 C CA . LEU B 1 407 ? -15.172 -15.805 11.367 1 98.69 407 LEU B CA 1
ATOM 6118 C C . LEU B 1 407 ? -13.711 -16.125 11.664 1 98.69 407 LEU B C 1
ATOM 6120 O O . LEU B 1 407 ? -13.375 -17.281 11.953 1 98.69 407 LEU B O 1
ATOM 6124 N N . ALA B 1 408 ? -12.883 -15.18 11.453 1 98.69 408 ALA B N 1
ATOM 6125 C CA . ALA B 1 408 ? -11.477 -15.273 11.828 1 98.69 408 ALA B CA 1
ATOM 6126 C C . ALA B 1 408 ? -11.07 -14.117 12.734 1 98.69 408 ALA B C 1
ATOM 6128 O O . ALA B 1 408 ? -11.508 -12.977 12.539 1 98.69 408 ALA B O 1
ATOM 6129 N N . SER B 1 409 ? -10.281 -14.406 13.719 1 98.5 409 SER B N 1
ATOM 6130 C CA . SER B 1 409 ? -9.844 -13.352 14.633 1 98.5 409 SER B CA 1
ATOM 6131 C C . SER B 1 409 ? -8.398 -13.57 15.07 1 98.5 409 SER B C 1
ATOM 6133 O O . SER B 1 409 ? -7.941 -14.711 15.172 1 98.5 409 SER B O 1
ATOM 6135 N N . TYR B 1 410 ? -7.699 -12.516 15.273 1 97.69 410 TYR B N 1
ATOM 6136 C CA . TYR B 1 410 ? -6.309 -12.492 15.711 1 97.69 410 TYR B CA 1
ATOM 6137 C C . TYR B 1 410 ? -6.074 -11.383 16.719 1 97.69 410 TYR B C 1
ATOM 6139 O O . TYR B 1 410 ? -6.625 -10.289 16.594 1 97.69 410 TYR B O 1
ATOM 6147 N N . GLY B 1 411 ? -5.285 -11.648 17.766 1 96.75 411 GLY B N 1
ATOM 6148 C CA . GLY B 1 411 ? -4.996 -10.672 18.797 1 96.75 411 GLY B CA 1
ATOM 6149 C C . GLY B 1 411 ? -5.727 -10.953 20.109 1 96.75 411 GLY B C 1
ATOM 6150 O O . GLY B 1 411 ? -5.719 -12.086 20.594 1 96.75 411 GLY B O 1
ATOM 6151 N N . ASN B 1 412 ? -6.25 -9.898 20.719 1 96.12 412 ASN B N 1
ATOM 6152 C CA . ASN B 1 412 ? -7.066 -10.055 21.922 1 96.12 412 ASN B CA 1
ATOM 6153 C C . ASN B 1 412 ? -8.469 -10.555 21.578 1 96.12 412 ASN B C 1
ATOM 6155 O O . ASN B 1 412 ? -9.398 -9.758 21.438 1 96.12 412 ASN B O 1
ATOM 6159 N N . VAL B 1 413 ? -8.664 -11.859 21.5 1 97.12 413 VAL B N 1
ATOM 6160 C CA . VAL B 1 413 ? -9.859 -12.406 20.875 1 97.12 413 VAL B CA 1
ATOM 6161 C C . VAL B 1 413 ? -10.773 -13.008 21.938 1 97.12 413 VAL B C 1
ATOM 6163 O O . VAL B 1 413 ? -11.727 -13.719 21.609 1 97.12 413 VAL B O 1
ATOM 6166 N N . SER B 1 414 ? -10.523 -12.766 23.188 1 95.94 414 SER B N 1
ATOM 6167 C CA . SER B 1 414 ? -11.234 -13.422 24.281 1 95.94 414 SER B CA 1
ATOM 6168 C C . SER B 1 414 ? -12.727 -13.102 24.25 1 95.94 414 SER B C 1
ATOM 6170 O O . SER B 1 414 ? -13.555 -13.945 24.609 1 95.94 414 SER B O 1
ATOM 6172 N N . GLU B 1 415 ? -13.055 -11.922 23.766 1 96.56 415 GLU B N 1
ATOM 6173 C CA . GLU B 1 415 ? -14.453 -11.516 23.828 1 96.56 415 GLU B CA 1
ATOM 6174 C C . GLU B 1 415 ? -15.094 -11.57 22.438 1 96.56 415 GLU B C 1
ATOM 6176 O O . GLU B 1 415 ? -16.234 -11.156 22.266 1 96.56 415 GLU B O 1
ATOM 6181 N N . VAL B 1 416 ? -14.391 -12.016 21.469 1 97.38 416 VAL B N 1
ATOM 6182 C CA . VAL B 1 416 ? -14.977 -12.172 20.141 1 97.38 416 VAL B CA 1
ATOM 6183 C C . VAL B 1 416 ? -16.062 -13.25 20.172 1 97.38 416 VAL B C 1
ATOM 6185 O O . VAL B 1 416 ? -15.82 -14.359 20.656 1 97.38 416 VAL B O 1
ATOM 6188 N N . PRO B 1 417 ? -17.188 -12.945 19.703 1 97.5 417 PRO B N 1
ATOM 6189 C CA . PRO B 1 417 ? -18.234 -13.961 19.734 1 97.5 417 PRO B CA 1
ATOM 6190 C C . PRO B 1 417 ? -17.938 -15.148 18.828 1 97.5 417 PRO B C 1
ATOM 6192 O O . PRO B 1 417 ? -17.141 -15.031 17.891 1 97.5 417 PRO B O 1
ATOM 6195 N N . TYR B 1 418 ? -18.547 -16.266 19.188 1 96.19 418 TYR B N 1
ATOM 6196 C CA . TYR B 1 418 ? -18.422 -17.453 18.344 1 96.19 418 TYR B CA 1
ATOM 6197 C C . TYR B 1 418 ? -19.391 -17.391 17.172 1 96.19 418 TYR B C 1
ATOM 6199 O O . TYR B 1 418 ? -20.516 -16.875 17.297 1 96.19 418 TYR B O 1
ATOM 6207 N N . VAL B 1 419 ? -18.969 -17.906 16.094 1 96.88 419 VAL B N 1
ATOM 6208 C CA . VAL B 1 419 ? -19.672 -17.734 14.828 1 96.88 419 VAL B CA 1
ATOM 6209 C C . VAL B 1 419 ? -21.078 -18.344 14.938 1 96.88 419 VAL B C 1
ATOM 6211 O O . VAL B 1 419 ? -22.031 -17.828 14.344 1 96.88 419 VAL B O 1
ATOM 6214 N N . ASP B 1 420 ? -21.281 -19.375 15.695 1 94.44 420 ASP B N 1
ATOM 6215 C CA . ASP B 1 420 ? -22.562 -20.047 15.797 1 94.44 420 ASP B CA 1
ATOM 6216 C C . ASP B 1 420 ? -23.562 -19.219 16.609 1 94.44 420 ASP B C 1
ATOM 6218 O O . ASP B 1 420 ? -24.75 -19.516 16.625 1 94.44 420 ASP B O 1
ATOM 6222 N N . THR B 1 421 ? -23.047 -18.156 17.266 1 95 421 THR B N 1
ATOM 6223 C CA . THR B 1 421 ? -23.922 -17.281 18.047 1 95 421 THR B CA 1
ATOM 6224 C C . THR B 1 421 ? -24.344 -16.078 17.234 1 95 421 THR B C 1
ATOM 6226 O O . THR B 1 421 ? -25.141 -15.25 17.688 1 95 421 THR B O 1
ATOM 6229 N N . LEU B 1 422 ? -23.812 -15.953 16.141 1 94.69 422 LEU B N 1
ATOM 6230 C CA . LEU B 1 422 ? -24.062 -14.781 15.32 1 94.69 422 LEU B CA 1
ATOM 6231 C C . LEU B 1 422 ? -25.188 -15.031 14.328 1 94.69 422 LEU B C 1
ATOM 6233 O O . LEU B 1 422 ? -25.281 -16.125 13.758 1 94.69 422 LEU B O 1
#

Foldseek 3Di:
DDDDDPPPPPPPPPPVPPQFDKDWDQDPLQAIEIEGAPQDFKKKKKKKFQQAQLQDDPQCAALLVLLQLLFCADFPPRHDCRLVVLCVVFVKDKHWDHDLGMTMMMIMTTQVCVLVVQQSRLGRGATHDLDQVVSVVSLVVLLVVVVPDDQVLVLVLFLQCQFQPPGSSNRRRHGDPVCRPVDGSVNNVVSSVVMQANSGMYMYMYNYDRVSRNVCSHPPRPTHRDHGDDRDDGHTDAGEDEDADAAQKKKKWKKFWADALQDLLRVLLLLLLQLQQPAQPPPDDRPCCPHLLVVQLDPFFDKHWDKDYYQGIIITTMITIGGLVSQASSVVSRLVSLLVPFDDCSQVSLVVSLVVLVCCCPDDPCNRVVVSRSVSRDPDDSSVCNNVHDRVSNNVNSNNTSPGMHMGMYYSNVNHDGSVVD/DPDDDPPPPPPPPPPCPPQFDKDWDQAPLQAIEIEGAPQDFKKKKKKKFQQAQLQDDPQCAALLVLLQLLFCADFPPRHDCRLVVLCVVFVKDKHWDHDLGMTMMMIMTTQVCVLVVQQSRLGRGATHDLDQVVSVVSLVVLLVVVVPDDQVLVLVLFLQCQFQPPGSSNRRRHGDPVCRPVDGSVNNVVSSVVMQANSRMYMYMYNYDRVSRNVCSHPPRPTHRDHGDDRDDGHTDAGEDEDADAAQKKKKWKKFWADALQDLLRVLLLLLLQLQQPQQPPPDDRPSCPHLLVVQLDPFFDKHWDKDYYQGIIITTMITMGGLVSQASSVVSRLVCLLVPFDDCSPVSLVVSLVVLVCCCPDDPCNRVVVRRSVSRDPDDSSVCNNVHDRVSNNVNSNNTSPGMHMGMYYSNVNHDGSVVD

pLDDT: mean 86.49, std 16.45, range [17.56, 98.69]

Secondary structure (DSSP, 8-state):
-------------------PPEEEEE-TTS-EEEEE----SEEEEEEEES-SGGG--GGGTTHHHHHHHHTTS-BSS--TTHHHHHHHHHT-EEEEEE-SS-EEEEEEEEGGGHHHHHHHHHHHHH-B---HHHHHHHHHHHHHHHHH--HHHHHHHHHHHHHHTTSGGGS-SS--GGGTT---HHHHHHHHHHHSBGGGEEEEEESS-HHHHHHHHHHT---B--PPPPPPP-----EEEEEE-S-SEEEEEEEEE---TT-HHHHHHHHHHHHHH----SSTTB--TTSHHHHHHGGGEEEEEEEEE-SS-EEEEEEEEEEGGGHHHHHHHHHHHHHT---S-HHHHHHHHHHHHHHHHHH-TTHHHHHHHHHTT-SS-GGGGGGG--HHHHHHHHHHHHHS-EEEEEES-TTPPPGGG-/-------------------PPEEEEE-TTS-EEEEE----SEEEEEEEES-SGGG--GGGTTHHHHHHHHTTS-BSS--TTHHHHHHHHHT-EEEEEE-SS-EEEEEEEEGGGHHHHHHHHHHHHH-B---HHHHHHHHHHHHHHHHH--HHHHHHHHHHHHHHTTSGGGS-SS--GGGTT---HHHHHHHHHHHSBGGGEEEEEESS-HHHHHHHHHHT---B--PPPPPPP-----EEEEEE-S-SEEEEEEEEE---TT-HHHHHHHHHHHHHH----SSTT---TTSHHHHHHGGGEEEEEEEEE-SS-EEEEEEEEEEGGGHHHHHHHHHHHHHT---S-HHHHHHHHHHHHHHHHHH-TTHHHHHHHHHTT-SS-GGGGGGG--HHHHHHHHHHHHHS-EEEEEES-TTPPPGGG-

InterPro domains:
  IPR011249 Metalloenzyme, LuxS/M16 peptidase-like [SSF63411] (24-209)
  IPR011249 Metalloenzyme, LuxS/M16 peptidase-like [SSF63411] (236-421)
  IPR011765 Peptidase M16, N-terminal [PF00675] (38-176)
  IPR050361 Mitochondrial Processing Peptidase/Ubiquinol-cytochrome c Reductase Complex [PTHR11851] (18-417)

Sequence (844 aa):
MLSRNIGAVRGAHKAATTKPVEKVAKLGNGLTVGTIDSHKPIAHLVLAFRAGSRYEKANQAGLSHTIRNFVGRDTQEYFGNTVVWTLSQTGGVLKSFTSRDLFGVSLTIPRESTSVGLSVLGQVAGNPGFKPWEVEDVLPTMRADNGYRTAYDLVVDQIHKAAYRNGGLGNSIYAPCSKIGSICTSTLSSFAEQHFVTGNGVLFATNAVHDDLLLYGDNHAPIRSGNAASPSSSAYKGGEVRRDADSKYAHVIVAGEGAAGNNTKALATQAVLLTALGNSSPVKFNTGTTGVIAKAVGQNGSASAFQAVHADSGLAGVYLVVEGSQANQAVSNVVGALKSLKVADIEAVKKQAFNNALRASAHSDNFAIERASQLFQSQDNYIQQIPNVSASDVEVAAKKLTTKLSLASYGNVSEVPYVDTLMLSRNIGAVRGAHKAATTKPVEKVAKLGNGLTVGTIDSHKPIAHLVLAFRAGSRYEKANQAGLSHTIRNFVGRDTQEYFGNTVVWTLSQTGGVLKSFTSRDLFGVSLTIPRESTSVGLSVLGQVAGNPGFKPWEVEDVLPTMRADNGYRTAYDLVVDQIHKAAYRNGGLGNSIYAPCSKIGSICTSTLSSFAEQHFVTGNGVLFATNAVHDDLLLYGDNHAPIRSGNAASPSSSAYKGGEVRRDADSKYAHVIVAGEGAAGNNTKALATQAVLLTALGNSSPVKFNTGTTGVIAKAVGQNGSASAFQAVHADSGLAGVYLVVEGSQANQAVSNVVGALKSLKVADIEAVKKQAFNNALRASAHSDNFAIERASQLFQSQDNYIQQIPNVSASDVEVAAKKLTTKLSLASYGNVSEVPYVDTL